Protein AF-0000000077486625 (afdb_homodimer)

Solvent-accessible surface area (backbone atoms only — not comparable to full-atom values): 43277 Å² total; per-residue (Å²): 134,83,81,72,78,74,56,61,44,33,76,90,48,76,82,62,66,49,37,61,53,59,53,49,43,54,52,50,52,52,40,44,74,71,67,46,81,64,30,56,22,45,51,90,59,52,43,37,65,48,58,63,68,27,35,54,39,23,41,76,29,40,72,46,25,56,79,56,50,41,42,41,51,68,70,45,30,42,32,50,38,52,36,38,26,73,72,63,69,43,80,83,63,54,43,90,36,34,39,33,28,44,17,39,51,31,50,54,40,43,46,50,57,44,45,33,48,29,36,38,38,50,20,63,26,55,61,44,58,61,58,37,33,54,74,50,70,41,56,72,46,74,45,78,42,41,73,92,58,56,56,45,89,45,52,65,60,52,51,50,50,60,70,74,46,95,68,54,84,39,37,37,36,58,43,54,44,34,23,52,44,43,4,31,68,61,52,67,69,56,38,46,52,35,27,54,52,34,59,76,63,60,39,35,31,41,38,34,30,44,29,35,71,20,20,54,79,73,71,60,63,63,56,50,81,62,31,43,68,41,26,32,43,30,29,51,34,32,46,54,47,16,26,41,7,53,28,41,11,31,36,38,42,28,79,79,40,40,70,57,49,54,49,32,48,20,51,35,37,42,28,46,35,33,39,35,34,25,52,52,61,11,45,44,57,55,39,63,54,43,73,67,51,50,50,52,34,51,51,53,16,48,52,37,43,42,40,50,50,51,49,52,52,54,39,42,73,72,60,31,44,62,58,80,52,52,22,48,53,29,26,39,40,34,46,59,79,41,50,68,36,34,47,75,73,72,39,65,34,14,50,51,46,35,50,50,40,29,74,76,58,30,35,40,51,34,35,22,13,67,54,20,60,33,58,47,62,41,42,30,27,33,38,21,67,48,34,38,55,26,56,60,32,47,56,52,46,62,73,64,33,91,88,51,82,75,51,70,65,50,34,50,70,40,27,36,51,32,46,52,32,49,50,41,51,42,50,51,53,52,55,45,59,64,70,94,132,81,82,73,79,74,55,62,43,34,75,92,48,76,81,62,66,50,37,62,54,60,54,50,44,53,53,51,52,51,42,44,75,72,68,45,82,63,30,56,21,42,50,90,58,53,42,38,66,48,58,64,68,27,34,53,38,24,41,77,30,39,70,45,25,58,78,55,51,40,40,42,52,68,71,46,31,43,31,49,36,51,36,38,27,73,71,64,68,44,80,82,62,54,44,89,38,33,40,33,28,44,15,38,50,31,51,53,41,42,45,51,55,44,45,34,49,30,37,39,38,49,21,63,28,55,61,45,59,62,58,36,34,55,74,50,70,43,57,74,49,74,44,78,40,41,72,93,58,57,56,46,90,44,51,66,61,53,50,51,52,61,72,74,45,96,68,55,84,40,37,38,34,58,42,53,43,33,23,51,44,42,4,31,66,62,50,68,69,56,38,46,54,37,29,52,53,34,59,75,63,60,40,35,30,40,38,34,30,46,29,35,71,19,19,53,79,74,70,58,62,64,56,51,81,63,31,42,68,40,26,34,44,29,29,52,35,33,46,52,48,15,25,40,7,52,26,43,10,31,37,40,42,28,81,78,40,39,72,59,50,52,49,33,48,20,51,35,37,40,28,48,36,33,38,37,35,25,52,53,60,11,46,44,57,54,39,64,55,42,74,67,50,49,50,52,34,51,50,53,16,47,52,36,44,44,41,50,51,52,48,52,53,54,38,43,75,71,58,32,46,63,59,79,52,52,24,47,54,31,26,40,41,32,45,59,78,41,49,68,36,35,48,75,72,69,38,66,34,15,51,51,46,36,50,51,40,28,73,75,58,28,35,41,51,33,34,22,13,67,55,21,59,33,57,48,62,41,40,30,28,34,39,20,66,49,34,38,56,26,56,60,32,47,54,52,46,60,72,64,32,90,87,50,82,74,49,68,66,50,34,50,71,39,28,35,52,31,45,51,32,48,51,42,51,42,50,50,51,52,56,44,59,64,70,94

Structure (mmCIF, N/CA/C/O backbone):
data_AF-0000000077486625-model_v1
#
loop_
_entity.id
_entity.type
_entity.pdbx_description
1 polymer 'KYAT3 protein'
#
loop_
_atom_site.group_PDB
_atom_site.id
_atom_site.type_symbol
_atom_site.label_atom_id
_atom_site.label_alt_id
_atom_site.label_comp_id
_atom_site.label_asym_id
_atom_site.label_entity_id
_atom_site.label_seq_id
_atom_site.pdbx_PDB_ins_code
_atom_site.Cartn_x
_atom_site.Cartn_y
_atom_site.Cartn_z
_atom_site.occupancy
_atom_site.B_iso_or_equiv
_atom_site.auth_seq_id
_atom_site.auth_comp_id
_atom_site.auth_asym_id
_atom_site.auth_atom_id
_atom_site.pdbx_PDB_model_num
ATOM 1 N N . MET A 1 1 ? -18.734 12.758 -38.562 1 24.12 1 MET A N 1
ATOM 2 C CA . MET A 1 1 ? -19.078 12.18 -37.25 1 24.12 1 MET A CA 1
ATOM 3 C C . MET A 1 1 ? -17.828 11.852 -36.438 1 24.12 1 MET A C 1
ATOM 5 O O . MET A 1 1 ? -17.062 10.969 -36.844 1 24.12 1 MET A O 1
ATOM 9 N N . GLU A 1 2 ? -17.031 12.641 -35.688 1 30.16 2 GLU A N 1
ATOM 10 C CA . GLU A 1 2 ? -15.664 12.633 -35.156 1 30.16 2 GLU A CA 1
ATOM 11 C C . GLU A 1 2 ? -15.469 11.469 -34.188 1 30.16 2 GLU A C 1
ATOM 13 O O . GLU A 1 2 ? -16.25 11.297 -33.25 1 30.16 2 GLU A O 1
ATOM 18 N N . THR A 1 3 ? -15.086 10.297 -34.469 1 31.59 3 THR A N 1
ATOM 19 C CA . THR A 1 3 ? -14.844 9.062 -33.719 1 31.59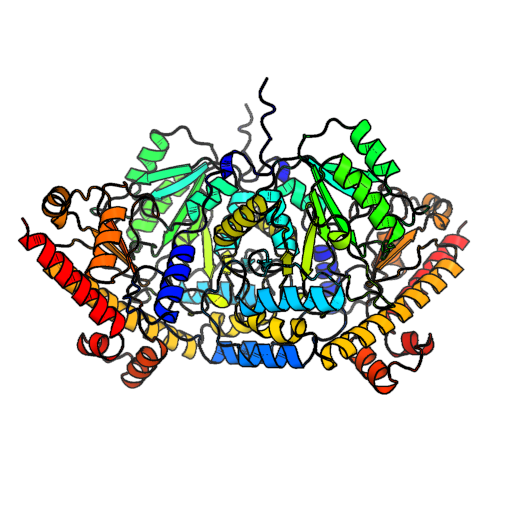 3 THR A CA 1
ATOM 20 C C . THR A 1 3 ? -14.219 9.367 -32.375 1 31.59 3 THR A C 1
ATOM 22 O O . THR A 1 3 ? -13.078 9.836 -32.312 1 31.59 3 THR A O 1
ATOM 25 N N . GLU A 1 4 ? -14.781 9.898 -31.281 1 39.22 4 GLU A N 1
ATOM 26 C CA . GLU A 1 4 ? -14.461 10.273 -29.906 1 39.22 4 GLU A CA 1
ATOM 27 C C . GLU A 1 4 ? -13.531 9.258 -29.266 1 39.22 4 GLU A C 1
ATOM 29 O O . GLU A 1 4 ? -13.922 8.109 -29.031 1 39.22 4 GLU A O 1
ATOM 34 N N . HIS A 1 5 ? -12.336 9.141 -29.609 1 46.56 5 HIS A N 1
ATOM 35 C CA . HIS A 1 5 ? -11.32 8.281 -29 1 46.56 5 HIS A CA 1
ATOM 36 C C . HIS A 1 5 ? -11.492 8.227 -27.484 1 46.56 5 HIS A C 1
ATOM 38 O O . HIS A 1 5 ? -11.25 9.211 -26.781 1 46.56 5 HIS A O 1
ATOM 44 N N . SER A 1 6 ? -12.383 7.375 -27.078 1 67.31 6 SER A N 1
ATOM 45 C CA . SER A 1 6 ? -12.758 7.199 -25.688 1 67.31 6 SER A CA 1
ATOM 46 C C . SER A 1 6 ? -11.539 6.953 -24.797 1 67.31 6 SER A C 1
ATOM 48 O O . SER A 1 6 ? -10.742 6.047 -25.078 1 67.31 6 SER A O 1
ATOM 50 N N . SER A 1 7 ? -11.117 7.965 -23.969 1 88.25 7 SER A N 1
ATOM 51 C CA . SER A 1 7 ? -9.961 7.945 -23.078 1 88.25 7 SER A CA 1
ATOM 52 C C . SER A 1 7 ? -9.906 6.652 -22.266 1 88.25 7 SER A C 1
ATOM 54 O O . SER A 1 7 ? -10.938 6.121 -21.859 1 88.25 7 SER A O 1
ATOM 56 N N . LEU A 1 8 ? -8.75 5.984 -22.297 1 95.31 8 LEU A N 1
ATOM 57 C CA . LEU A 1 8 ? -8.531 4.805 -21.469 1 95.31 8 LEU A CA 1
ATOM 58 C C . LEU A 1 8 ? -8.703 5.141 -20 1 95.31 8 LEU A C 1
ATOM 60 O O . LEU A 1 8 ? -8.82 4.238 -19.156 1 95.31 8 LEU A O 1
ATOM 64 N N . LEU A 1 9 ? -8.859 6.426 -19.75 1 95.62 9 LEU A N 1
ATOM 65 C CA . LEU A 1 9 ? -9 6.891 -18.375 1 95.62 9 LEU A CA 1
ATOM 66 C C . LEU A 1 9 ? -10.461 7.199 -18.047 1 95.62 9 LEU A C 1
ATOM 68 O O . LEU A 1 9 ? -11.195 7.711 -18.906 1 95.62 9 LEU A O 1
ATOM 72 N N . ARG A 1 10 ? -10.812 6.895 -16.781 1 95.06 10 ARG A N 1
ATOM 73 C CA . ARG A 1 10 ? -12.086 7.418 -16.297 1 95.06 10 ARG A CA 1
ATOM 74 C C . ARG A 1 10 ? -12.242 8.891 -16.641 1 95.06 10 ARG A C 1
ATOM 76 O O . ARG A 1 10 ? -11.336 9.688 -16.406 1 95.06 10 ARG A O 1
ATOM 83 N N . PRO A 1 11 ? -13.352 9.227 -17.141 1 92.31 11 PRO A N 1
ATOM 84 C CA . PRO A 1 11 ? -13.531 10.617 -17.578 1 92.31 11 PRO A CA 1
ATOM 85 C C . PRO A 1 11 ? -13.391 11.625 -16.438 1 92.31 11 PRO A C 1
ATOM 87 O O . PRO A 1 11 ? -12.914 12.742 -16.656 1 92.31 11 PRO A O 1
ATOM 90 N N . ASP A 1 12 ? -13.805 11.25 -15.258 1 92.44 12 ASP A N 1
ATOM 91 C CA . ASP A 1 12 ? -13.773 12.188 -14.141 1 92.44 12 ASP A CA 1
ATOM 92 C C . ASP A 1 12 ? -12.344 12.367 -13.617 1 92.44 12 ASP A C 1
ATOM 94 O O . ASP A 1 12 ? -12.094 13.219 -12.766 1 92.44 12 ASP A O 1
ATOM 98 N N . LEU A 1 13 ? -11.383 11.641 -14.195 1 92.31 13 LEU A N 1
ATOM 99 C CA . LEU A 1 13 ? -10 11.727 -13.727 1 92.31 13 LEU A CA 1
ATOM 100 C C . LEU A 1 13 ? -9.125 12.43 -14.75 1 92.31 13 LEU A C 1
ATOM 102 O O . LEU A 1 13 ? -7.898 12.453 -14.617 1 92.31 13 LEU A O 1
ATOM 106 N N . ALA A 1 14 ? -9.656 12.945 -15.781 1 85.19 14 ALA A N 1
ATOM 107 C CA . ALA A 1 14 ? -8.914 13.602 -16.859 1 85.19 14 ALA A CA 1
ATOM 108 C C . ALA A 1 14 ? -8.008 14.703 -16.297 1 85.19 14 ALA A C 1
ATOM 110 O O . ALA A 1 14 ? -6.891 14.891 -16.781 1 85.19 14 ALA A O 1
ATOM 111 N N . ASN A 1 15 ? -8.445 15.391 -15.18 1 79.69 15 ASN A N 1
ATOM 112 C CA . ASN A 1 15 ? -7.652 16.469 -14.594 1 79.69 15 ASN A CA 1
ATOM 113 C C . ASN A 1 15 ? -7.168 16.109 -13.188 1 79.69 15 ASN A C 1
ATOM 115 O O . ASN A 1 15 ? -6.906 17 -12.375 1 79.69 15 ASN A O 1
ATOM 119 N N . TYR A 1 16 ? -7.164 14.867 -13.07 1 81.75 16 TYR A N 1
ATOM 120 C CA . TYR A 1 16 ? -6.73 14.391 -11.758 1 81.75 16 TYR A CA 1
ATOM 121 C C . TYR A 1 16 ? -5.223 14.547 -11.594 1 81.75 16 TYR A C 1
ATOM 123 O O . TYR A 1 16 ? -4.449 14.148 -12.469 1 81.75 16 TYR A O 1
ATOM 131 N N . CYS A 1 17 ? -4.738 15.188 -10.562 1 82.31 17 CYS A N 1
ATOM 132 C CA . CYS A 1 17 ? -3.336 15.531 -10.359 1 82.31 17 CYS A CA 1
ATOM 133 C C . CYS A 1 17 ? -2.764 14.805 -9.148 1 82.31 17 CYS A C 1
ATOM 135 O O . CYS A 1 17 ? -3.5 14.453 -8.227 1 82.31 17 CYS A O 1
ATOM 137 N N . PRO A 1 18 ? -1.467 14.562 -9.211 1 86.88 18 PRO A N 1
ATOM 138 C CA . PRO A 1 18 ? -0.806 13.969 -8.047 1 86.88 18 PRO A CA 1
ATOM 139 C C . PRO A 1 18 ? -0.885 14.859 -6.805 1 86.88 18 PRO A C 1
ATOM 141 O O . PRO A 1 18 ? -1.258 16.031 -6.906 1 86.88 18 PRO A O 1
ATOM 144 N N . ALA A 1 19 ? -0.64 14.203 -5.719 1 87.31 19 ALA A N 1
ATOM 145 C CA . ALA A 1 19 ? -0.596 14.969 -4.473 1 87.31 19 ALA A CA 1
ATOM 146 C C . ALA A 1 19 ? 0.399 16.125 -4.566 1 87.31 19 ALA A C 1
ATOM 148 O O . ALA A 1 19 ? 1.599 15.898 -4.746 1 87.31 19 ALA A O 1
ATOM 149 N N . SER A 1 20 ? -0.064 17.297 -4.406 1 83.19 20 SER A N 1
ATOM 150 C CA . SER A 1 20 ? 0.702 18.516 -4.66 1 83.19 20 SER A CA 1
ATOM 151 C C . SER A 1 20 ? 1.926 18.594 -3.752 1 83.19 20 SER A C 1
ATOM 153 O O . SER A 1 20 ? 2.99 19.047 -4.176 1 83.19 20 SER A O 1
ATOM 155 N N . ASN A 1 21 ? 1.756 18.156 -2.539 1 85.5 21 ASN A N 1
ATOM 156 C CA . ASN A 1 21 ? 2.869 18.234 -1.598 1 85.5 21 ASN A CA 1
ATOM 157 C C . ASN A 1 21 ? 4.012 17.312 -2.014 1 85.5 21 ASN A C 1
ATOM 159 O O . ASN A 1 21 ? 5.184 17.703 -1.943 1 85.5 21 ASN A O 1
ATOM 163 N N . LEU A 1 22 ? 3.689 16.156 -2.48 1 84.44 22 LEU A N 1
ATOM 164 C CA . LEU A 1 22 ? 4.707 15.219 -2.926 1 84.44 22 LEU A CA 1
ATOM 165 C C . LEU A 1 22 ? 5.387 15.711 -4.199 1 84.44 22 LEU A C 1
ATOM 167 O O . LEU A 1 22 ? 6.605 15.602 -4.34 1 84.44 22 LEU A O 1
ATOM 171 N N . MET A 1 23 ? 4.637 16.281 -5.051 1 81.69 23 MET A N 1
ATOM 172 C CA . MET A 1 23 ? 5.176 16.828 -6.285 1 81.69 23 MET A CA 1
ATOM 173 C C . MET A 1 23 ? 6.129 17.984 -5.988 1 81.69 23 MET A C 1
ATOM 175 O O . MET A 1 23 ? 7.219 18.062 -6.559 1 81.69 23 MET A O 1
ATOM 179 N N . LEU A 1 24 ? 5.672 18.828 -5.109 1 83.19 24 LEU A N 1
ATOM 180 C CA . LEU A 1 24 ? 6.492 19.969 -4.738 1 83.19 24 LEU A CA 1
ATOM 181 C C . LEU A 1 24 ? 7.781 19.516 -4.062 1 83.19 24 LEU A C 1
ATOM 183 O O . LEU A 1 24 ? 8.852 20.062 -4.34 1 83.19 24 LEU A O 1
ATOM 187 N N . ASN A 1 25 ? 7.668 18.562 -3.205 1 86.06 25 ASN A N 1
ATOM 188 C CA . ASN A 1 25 ? 8.852 18.031 -2.527 1 86.06 25 ASN A CA 1
ATOM 189 C C . ASN A 1 25 ? 9.859 17.484 -3.523 1 86.06 25 ASN A C 1
ATOM 191 O O . ASN A 1 25 ? 11.062 17.734 -3.396 1 86.06 25 ASN A O 1
ATOM 195 N N . GLU A 1 26 ? 9.375 16.734 -4.465 1 84.56 26 GLU A N 1
ATOM 196 C CA . GLU A 1 26 ? 10.25 16.156 -5.48 1 84.56 26 GLU A CA 1
ATOM 197 C C . GLU A 1 26 ? 10.953 17.25 -6.289 1 84.56 26 GLU A C 1
ATOM 199 O O . GLU A 1 26 ? 12.148 17.156 -6.574 1 84.56 26 GLU A O 1
ATOM 204 N N . LYS A 1 27 ? 10.242 18.281 -6.637 1 87.38 27 LYS A N 1
ATOM 205 C CA . LYS A 1 27 ? 10.797 19.406 -7.391 1 87.38 27 LYS A CA 1
ATOM 206 C C . LYS A 1 27 ? 11.891 20.109 -6.605 1 87.38 27 LYS A C 1
ATOM 208 O O . LYS A 1 27 ? 12.969 20.391 -7.141 1 87.38 27 LYS A O 1
ATOM 213 N N . ILE A 1 28 ? 11.625 20.391 -5.359 1 89.94 28 ILE A N 1
ATOM 214 C CA . ILE A 1 28 ? 12.555 21.141 -4.52 1 89.94 28 ILE A CA 1
ATOM 215 C C . ILE A 1 28 ? 13.805 20.297 -4.27 1 89.94 28 ILE A C 1
ATOM 217 O O . ILE A 1 28 ? 14.93 20.828 -4.293 1 89.94 28 ILE A O 1
ATOM 221 N N . ARG A 1 29 ? 13.633 19.031 -4.023 1 88 29 ARG A N 1
ATOM 222 C CA . ARG A 1 29 ? 14.758 18.125 -3.836 1 88 29 ARG A CA 1
ATOM 223 C C . ARG A 1 29 ? 15.672 18.125 -5.059 1 88 29 ARG A C 1
ATOM 225 O O . ARG A 1 29 ? 16.891 18.078 -4.934 1 88 29 ARG A O 1
ATOM 232 N N . ASN A 1 30 ? 15.078 18.172 -6.223 1 89.19 30 ASN A N 1
ATOM 233 C CA . ASN A 1 30 ? 15.852 18.203 -7.461 1 89.19 30 ASN A CA 1
ATOM 234 C C . ASN A 1 30 ? 16.625 19.516 -7.594 1 89.19 30 ASN A C 1
ATOM 236 O O . ASN A 1 30 ? 17.766 19.531 -8.047 1 89.19 30 ASN A O 1
ATOM 240 N N . LEU A 1 31 ? 16.031 20.578 -7.207 1 92.44 31 LEU A N 1
ATOM 241 C CA . LEU A 1 31 ? 16.688 21.875 -7.25 1 92.44 31 LEU A CA 1
ATOM 242 C C . LEU A 1 31 ? 17.875 21.906 -6.297 1 92.44 31 LEU A C 1
ATOM 244 O O . LEU A 1 31 ? 18.953 22.375 -6.664 1 92.44 31 LEU A O 1
ATOM 248 N N . ARG A 1 32 ? 17.625 21.375 -5.125 1 93 32 ARG A N 1
ATOM 249 C CA . ARG A 1 32 ? 18.703 21.344 -4.145 1 93 32 ARG A CA 1
ATOM 250 C C . ARG A 1 32 ? 19.844 20.438 -4.617 1 93 32 ARG A C 1
ATOM 252 O O . ARG A 1 32 ? 21.016 20.766 -4.426 1 93 32 ARG A O 1
ATOM 259 N N . LYS A 1 33 ? 19.5 19.297 -5.199 1 89.38 33 LYS A N 1
ATOM 260 C CA . LYS A 1 33 ? 20.516 18.391 -5.75 1 89.38 33 LYS A CA 1
ATOM 261 C C . LYS A 1 33 ? 21.328 19.078 -6.836 1 89.38 33 LYS A C 1
ATOM 263 O O . LYS A 1 33 ? 22.516 18.781 -7.004 1 89.38 33 LYS A O 1
ATOM 268 N N . ALA A 1 34 ? 20.734 20.031 -7.508 1 93.44 34 ALA A N 1
ATOM 269 C CA . ALA A 1 34 ? 21.391 20.781 -8.578 1 93.44 34 ALA A CA 1
ATOM 270 C C . ALA A 1 34 ? 22.219 21.922 -8.016 1 93.44 34 ALA A C 1
ATOM 272 O O . ALA A 1 34 ? 22.828 22.688 -8.766 1 93.44 34 ALA A O 1
ATOM 273 N N . GLY A 1 35 ? 22.188 22.141 -6.684 1 93.12 35 GLY A N 1
ATOM 274 C CA . GLY A 1 35 ? 23.047 23.109 -6.047 1 93.12 35 GLY A CA 1
ATOM 275 C C . GLY A 1 35 ? 22.359 24.422 -5.734 1 93.12 35 GLY A C 1
ATOM 276 O O . GLY A 1 35 ? 22.984 25.391 -5.297 1 93.12 35 GLY A O 1
ATOM 277 N N . GLU A 1 36 ? 21.062 24.469 -5.871 1 93.62 36 GLU A N 1
ATOM 278 C CA . GLU A 1 36 ? 20.328 25.688 -5.602 1 93.62 36 GLU A CA 1
ATOM 279 C C . GLU A 1 36 ? 19.984 25.812 -4.117 1 93.62 36 GLU A C 1
ATOM 281 O O . GLU A 1 36 ? 19.656 24.828 -3.463 1 93.62 36 GLU A O 1
ATOM 286 N N . LYS A 1 37 ? 20.125 27.031 -3.666 1 93.31 37 LYS A N 1
ATOM 287 C CA . LYS A 1 37 ? 19.688 27.297 -2.297 1 93.31 37 LYS A CA 1
ATOM 288 C C . LYS A 1 37 ? 18.188 27.516 -2.223 1 93.31 37 LYS A C 1
ATOM 290 O O . LYS A 1 37 ? 17.641 28.406 -2.881 1 93.31 37 LYS A O 1
ATOM 295 N N . VAL A 1 38 ? 17.531 26.688 -1.494 1 96.88 38 VAL A N 1
ATOM 296 C CA . VAL A 1 38 ? 16.094 26.781 -1.319 1 96.88 38 VAL A CA 1
ATOM 297 C C . VAL A 1 38 ? 15.734 26.547 0.146 1 96.88 38 VAL A C 1
ATOM 299 O O . VAL A 1 38 ? 16.188 25.578 0.758 1 96.88 38 VAL A O 1
ATOM 302 N N . TYR A 1 39 ? 15.039 27.531 0.782 1 97.88 39 TYR A N 1
ATOM 303 C CA . TYR A 1 39 ? 14.414 27.281 2.074 1 97.88 39 TYR A CA 1
ATOM 304 C C . TYR A 1 39 ? 13.109 26.516 1.906 1 97.88 39 TYR A C 1
ATOM 306 O O . TYR A 1 39 ? 12.086 27.094 1.525 1 97.88 39 TYR A O 1
ATOM 314 N N . HIS A 1 40 ? 13.125 25.219 2.221 1 96.75 40 HIS A N 1
ATOM 315 C CA . HIS A 1 40 ? 12.016 24.312 1.964 1 96.75 40 HIS A CA 1
ATOM 316 C C . HIS A 1 40 ? 11.031 24.297 3.133 1 96.75 40 HIS A C 1
ATOM 318 O O . HIS A 1 40 ? 11.039 23.359 3.939 1 96.75 40 HIS A O 1
ATOM 324 N N . LEU A 1 41 ? 10.125 25.219 3.104 1 98.06 41 LEU A N 1
ATOM 325 C CA . LEU A 1 41 ? 9.125 25.297 4.164 1 98.06 41 LEU A CA 1
ATOM 326 C C . LEU A 1 41 ? 7.766 24.828 3.662 1 98.06 41 LEU A C 1
ATOM 328 O O . LEU A 1 41 ? 6.727 25.266 4.16 1 98.06 41 LEU A O 1
ATOM 332 N N . ALA A 1 42 ? 7.766 23.906 2.645 1 95.69 42 ALA A N 1
ATOM 333 C CA . ALA A 1 42 ? 6.504 23.562 1.991 1 95.69 42 ALA A CA 1
ATOM 334 C C . ALA A 1 42 ? 6.156 22.094 2.18 1 95.69 42 ALA A C 1
ATOM 336 O O . ALA A 1 42 ? 5.059 21.656 1.835 1 95.69 42 ALA A O 1
ATOM 337 N N . PHE A 1 43 ? 6.977 21.25 2.672 1 92.31 43 PHE A N 1
ATOM 338 C CA . PHE A 1 43 ? 6.719 19.828 2.729 1 92.31 43 PHE A CA 1
ATOM 339 C C . PHE A 1 43 ? 6.828 19.312 4.16 1 92.31 43 PHE A C 1
ATOM 341 O O . PHE A 1 43 ? 7.824 19.562 4.844 1 92.31 43 PHE A O 1
ATOM 348 N N . GLY A 1 44 ? 5.805 18.594 4.555 1 93 44 GLY A N 1
ATOM 349 C CA . GLY A 1 44 ? 5.715 18.094 5.918 1 93 44 GLY A CA 1
ATOM 350 C C . GLY A 1 44 ? 6.293 16.703 6.074 1 93 44 GLY A C 1
ATOM 351 O O . GLY A 1 44 ? 5.598 15.703 5.863 1 93 44 GLY A O 1
ATOM 352 N N . GLN A 1 45 ? 7.48 16.578 6.539 1 94.38 45 GLN A N 1
ATOM 353 C CA . GLN A 1 45 ? 8.18 15.352 6.891 1 94.38 45 GLN A CA 1
ATOM 354 C C . GLN A 1 45 ? 9.07 15.555 8.117 1 94.38 45 GLN A C 1
ATOM 356 O O . GLN A 1 45 ? 9.891 16.469 8.148 1 94.38 45 GLN A O 1
ATOM 361 N N . SER A 1 46 ? 8.906 14.688 9.094 1 97.19 46 SER A N 1
ATOM 362 C CA . SER A 1 46 ? 9.727 14.805 10.297 1 97.19 46 SER A CA 1
ATOM 363 C C . SER A 1 46 ? 11.211 14.906 9.953 1 97.19 46 SER A C 1
ATOM 365 O O . SER A 1 46 ? 11.711 14.125 9.141 1 97.19 46 SER A O 1
ATOM 367 N N . PRO A 1 47 ? 11.906 15.867 10.523 1 97.62 47 PRO A N 1
ATOM 368 C CA . PRO A 1 47 ? 13.328 16.031 10.219 1 97.62 47 PRO A CA 1
ATOM 369 C C . PRO A 1 47 ? 14.219 15.125 11.047 1 97.62 47 PRO A C 1
ATOM 371 O O . PRO A 1 47 ? 15.438 15.07 10.828 1 97.62 47 PRO A O 1
ATOM 374 N N . PHE A 1 48 ? 13.703 14.398 12.016 1 98.62 48 PHE A N 1
ATOM 375 C CA . PHE A 1 48 ? 14.477 13.656 13.008 1 98.62 48 PHE A CA 1
ATOM 376 C C . PHE A 1 48 ? 14.797 12.258 12.5 1 98.62 48 PHE A C 1
ATOM 378 O O . PHE A 1 48 ? 14.086 11.719 11.648 1 98.62 48 PHE A O 1
ATOM 385 N N . PRO A 1 49 ? 15.883 11.672 12.984 1 98.06 49 PRO A N 1
ATOM 386 C CA . PRO A 1 49 ? 16.109 10.25 12.703 1 98.06 49 PRO A CA 1
ATOM 387 C C . PRO A 1 49 ? 15.141 9.336 13.445 1 98.06 49 PRO A C 1
ATOM 389 O O . PRO A 1 49 ? 14.562 9.742 14.461 1 98.06 49 PRO A O 1
ATOM 392 N N . ILE A 1 50 ? 14.945 8.211 12.93 1 97.75 50 ILE A N 1
ATOM 393 C CA . ILE A 1 50 ? 14.141 7.219 13.625 1 97.75 50 ILE A CA 1
ATOM 394 C C . ILE A 1 50 ? 14.859 6.762 14.891 1 97.75 50 ILE A C 1
ATOM 396 O O . ILE A 1 50 ? 16.094 6.734 14.938 1 97.75 50 ILE A O 1
ATOM 400 N N . TYR A 1 51 ? 14.094 6.445 15.906 1 97.88 51 TYR A N 1
ATOM 401 C CA . TYR A 1 51 ? 14.617 5.898 17.156 1 97.88 51 TYR A CA 1
ATOM 402 C C . TYR A 1 51 ? 15.508 4.691 16.891 1 97.88 51 TYR A C 1
ATOM 404 O O . TYR A 1 51 ? 15.109 3.756 16.203 1 97.88 51 TYR A O 1
ATOM 412 N N . GLU A 1 52 ? 16.672 4.66 17.453 1 97.38 52 GLU A N 1
ATOM 413 C CA . GLU A 1 52 ? 17.703 3.668 17.156 1 97.38 52 GLU A CA 1
ATOM 414 C C . GLU A 1 52 ? 17.219 2.26 17.484 1 97.38 52 GLU A C 1
ATOM 416 O O . GLU A 1 52 ? 17.562 1.301 16.797 1 97.38 52 GLU A O 1
ATOM 421 N N . GLY A 1 53 ? 16.531 2.146 18.625 1 98.19 53 GLY A N 1
ATOM 422 C CA . GLY A 1 53 ? 15.992 0.84 18.969 1 98.19 53 GLY A CA 1
ATOM 423 C C . GLY A 1 53 ? 15.109 0.24 17.891 1 98.19 53 GLY A C 1
ATOM 424 O O . GLY A 1 53 ? 15.086 -0.979 17.703 1 98.19 53 GLY A O 1
ATOM 425 N N . ALA A 1 54 ? 14.398 1.043 17.188 1 98.5 54 ALA A N 1
ATOM 426 C CA . ALA A 1 54 ? 13.531 0.572 16.109 1 98.5 54 ALA A CA 1
ATOM 427 C C . ALA A 1 54 ? 14.352 0.133 14.891 1 98.5 54 ALA A C 1
ATOM 429 O O . ALA A 1 54 ? 14.023 -0.859 14.242 1 98.5 54 ALA A O 1
ATOM 430 N N . THR A 1 55 ? 15.422 0.879 14.484 1 98.44 55 THR A N 1
ATOM 431 C CA . THR A 1 55 ? 16.281 0.485 13.375 1 98.44 55 THR A CA 1
ATOM 432 C C . THR A 1 55 ? 16.969 -0.845 13.664 1 98.44 55 THR A C 1
ATOM 434 O O . THR A 1 55 ? 17.125 -1.68 12.773 1 98.44 55 THR A O 1
ATOM 437 N N . LYS A 1 56 ? 17.391 -1.047 14.93 1 98.56 56 LYS A N 1
ATOM 438 C CA . LYS A 1 56 ? 17.969 -2.32 15.336 1 98.56 56 LYS A CA 1
ATOM 439 C C . LYS A 1 56 ? 16.969 -3.459 15.195 1 98.56 56 LYS A C 1
ATOM 441 O O . LYS A 1 56 ? 17.328 -4.551 14.75 1 98.56 56 LYS A O 1
ATOM 446 N N . ALA A 1 57 ? 15.75 -3.189 15.617 1 98.69 57 ALA A N 1
ATOM 447 C CA . ALA A 1 57 ? 14.695 -4.195 15.492 1 98.69 57 ALA A CA 1
ATOM 448 C C . ALA A 1 57 ? 14.453 -4.551 14.023 1 98.69 57 ALA A C 1
ATOM 450 O O . ALA A 1 57 ? 14.227 -5.719 13.695 1 98.69 57 ALA A O 1
ATOM 451 N N . LEU A 1 58 ? 14.461 -3.57 13.133 1 98.69 58 LEU A N 1
ATOM 452 C CA . LEU A 1 58 ? 14.289 -3.832 11.703 1 98.69 58 LEU A CA 1
ATOM 453 C C . LEU A 1 58 ? 15.391 -4.75 11.188 1 98.69 58 LEU A C 1
ATOM 455 O O . LEU A 1 58 ? 15.117 -5.684 10.422 1 98.69 58 LEU A O 1
ATOM 459 N N . CYS A 1 59 ? 16.641 -4.477 11.586 1 98.75 59 CYS A N 1
ATOM 460 C CA . CYS A 1 59 ? 17.766 -5.309 11.164 1 98.75 59 CYS A CA 1
ATOM 461 C C . CYS A 1 59 ? 17.578 -6.742 11.648 1 98.75 59 CYS A C 1
ATOM 463 O O . CYS A 1 59 ? 17.844 -7.688 10.898 1 98.75 59 CYS A O 1
ATOM 465 N N . GLN A 1 60 ? 17.062 -6.91 12.898 1 98.5 60 GLN A N 1
ATOM 466 C CA . GLN A 1 60 ? 16.875 -8.234 13.477 1 98.5 60 GLN A CA 1
ATOM 467 C C . GLN A 1 60 ? 15.812 -9.023 12.703 1 98.5 60 GLN A C 1
ATOM 469 O O . GLN A 1 60 ? 15.82 -10.258 12.719 1 98.5 60 GLN A O 1
ATOM 474 N N . HIS A 1 61 ? 14.961 -8.328 12.023 1 98.38 61 HIS A N 1
ATOM 475 C CA . HIS A 1 61 ? 13.844 -8.977 11.344 1 98.38 61 HIS A CA 1
ATOM 476 C C . HIS A 1 61 ? 13.914 -8.773 9.836 1 98.38 61 HIS A C 1
ATOM 478 O O . HIS A 1 61 ? 12.898 -8.883 9.141 1 98.38 61 HIS A O 1
ATOM 484 N N . ALA A 1 62 ? 15.07 -8.453 9.336 1 97.94 62 ALA A N 1
ATOM 485 C CA . ALA A 1 62 ? 15.266 -8.164 7.914 1 97.94 62 ALA A CA 1
ATOM 486 C C . ALA A 1 62 ? 14.922 -9.383 7.055 1 97.94 62 ALA A C 1
ATOM 488 O O . ALA A 1 62 ? 14.562 -9.234 5.883 1 97.94 62 ALA A O 1
ATOM 489 N N . GLY A 1 63 ? 14.945 -10.602 7.641 1 97.19 63 GLY A N 1
ATOM 490 C CA . GLY A 1 63 ? 14.719 -11.828 6.887 1 97.19 63 GLY A CA 1
ATOM 491 C C . GLY A 1 63 ? 13.266 -12.258 6.879 1 97.19 63 GLY A C 1
ATOM 492 O O . GLY A 1 63 ? 12.898 -13.211 6.184 1 97.19 63 GLY A O 1
ATOM 493 N N . GLU A 1 64 ? 12.398 -11.547 7.664 1 96.69 64 GLU A N 1
ATOM 494 C CA . GLU A 1 64 ? 10.977 -11.875 7.656 1 96.69 64 GLU A CA 1
ATOM 495 C C . GLU A 1 64 ? 10.359 -11.609 6.289 1 96.69 64 GLU A C 1
ATOM 497 O O . GLU A 1 64 ? 10.25 -10.461 5.859 1 96.69 64 GLU A O 1
ATOM 502 N N . ASN A 1 65 ? 9.922 -12.68 5.613 1 94.38 65 ASN A N 1
ATOM 503 C CA . ASN A 1 65 ? 9.5 -12.523 4.223 1 94.38 65 ASN A CA 1
ATOM 504 C C . ASN A 1 65 ? 8.141 -13.156 3.975 1 94.38 65 ASN A C 1
ATOM 506 O O . ASN A 1 65 ? 7.668 -13.203 2.836 1 94.38 65 ASN A O 1
ATOM 510 N N . ALA A 1 66 ? 7.48 -13.703 4.969 1 93.44 66 ALA A N 1
ATOM 511 C CA . ALA A 1 66 ? 6.18 -14.352 4.832 1 93.44 66 ALA A CA 1
ATOM 512 C C . ALA A 1 66 ? 5.059 -13.32 4.75 1 93.44 66 ALA A C 1
ATOM 514 O O . ALA A 1 66 ? 5.18 -12.219 5.297 1 93.44 66 ALA A O 1
ATOM 515 N N . TYR A 1 67 ? 3.996 -13.688 4.031 1 93.38 67 TYR A N 1
ATOM 516 C CA . TYR A 1 67 ? 2.764 -12.914 4.133 1 93.38 67 TYR A CA 1
ATOM 517 C C . TYR A 1 67 ? 2.193 -12.977 5.547 1 93.38 67 TYR A C 1
ATOM 519 O O . TYR A 1 67 ? 1.983 -14.062 6.086 1 93.38 67 TYR A O 1
ATOM 527 N N . LEU A 1 68 ? 2.027 -11.852 6.125 1 96.25 68 LEU A N 1
ATOM 528 C CA . LEU A 1 68 ? 1.47 -11.742 7.469 1 96.25 68 LEU A CA 1
ATOM 529 C C . LEU A 1 68 ? -0.042 -11.547 7.418 1 96.25 68 LEU A C 1
ATOM 531 O O . LEU A 1 68 ? -0.612 -11.367 6.34 1 96.25 68 LEU A O 1
ATOM 535 N N . PRO A 1 69 ? -0.722 -11.711 8.57 1 95.69 69 PRO A N 1
ATOM 536 C CA . PRO A 1 69 ? -2.156 -11.414 8.578 1 95.69 69 PRO A CA 1
ATOM 537 C C . PRO A 1 69 ? -2.479 -10.031 8.008 1 95.69 69 PRO A C 1
ATOM 539 O O . PRO A 1 69 ? -1.749 -9.07 8.266 1 95.69 69 PRO A O 1
ATOM 542 N N . VAL A 1 70 ? -3.568 -9.945 7.293 1 97.31 70 VAL A N 1
ATOM 543 C CA . VAL A 1 70 ? -3.949 -8.742 6.555 1 97.31 70 VAL A CA 1
ATOM 544 C C . VAL A 1 70 ? -4.023 -7.551 7.504 1 97.31 70 VAL A C 1
ATOM 546 O O . VAL A 1 70 ? -3.555 -6.461 7.18 1 97.31 70 VAL A O 1
ATOM 549 N N . ALA A 1 71 ? -4.566 -7.73 8.742 1 97.94 71 ALA A N 1
ATOM 550 C CA . ALA A 1 71 ? -4.793 -6.641 9.68 1 97.94 71 ALA A CA 1
ATOM 551 C C . ALA A 1 71 ? -3.52 -6.312 10.461 1 97.94 71 ALA A C 1
ATOM 553 O O . ALA A 1 71 ? -3.49 -5.363 11.242 1 97.94 71 ALA A O 1
ATOM 554 N N . GLY A 1 72 ? -2.459 -7.047 10.234 1 98.25 72 GLY A N 1
ATOM 555 C CA . GLY A 1 72 ? -1.245 -6.922 11.023 1 98.25 72 GLY A CA 1
ATOM 556 C C . GLY A 1 72 ? -1.054 -8.055 12.016 1 98.25 72 GLY A C 1
ATOM 557 O O . GLY A 1 72 ? -2.018 -8.734 12.383 1 98.25 72 GLY A O 1
ATOM 558 N N . ILE A 1 73 ? 0.155 -8.305 12.438 1 97.88 73 ILE A N 1
ATOM 559 C CA . ILE A 1 73 ? 0.429 -9.391 13.367 1 97.88 73 ILE A CA 1
ATOM 560 C C . ILE A 1 73 ? -0.259 -9.109 14.703 1 97.88 73 ILE A C 1
ATOM 562 O O . ILE A 1 73 ? -0.404 -7.953 15.102 1 97.88 73 ILE A O 1
ATOM 566 N N . PRO A 1 74 ? -0.689 -10.156 15.367 1 97.44 74 PRO A N 1
ATOM 567 C CA . PRO A 1 74 ? -1.434 -9.984 16.625 1 97.44 74 PRO A CA 1
ATOM 568 C C . PRO A 1 74 ? -0.668 -9.164 17.656 1 97.44 74 PRO A C 1
ATOM 570 O O . PRO A 1 74 ? -1.257 -8.32 18.344 1 97.44 74 PRO A O 1
ATOM 573 N N . GLU A 1 75 ? 0.646 -9.398 17.75 1 98.44 75 GLU A N 1
ATOM 574 C CA . GLU A 1 75 ? 1.465 -8.688 18.734 1 98.44 75 GLU A CA 1
ATOM 575 C C . GLU A 1 75 ? 1.454 -7.18 18.469 1 98.44 75 GLU A C 1
ATOM 577 O O . GLU A 1 75 ? 1.43 -6.379 19.406 1 98.44 75 GLU A O 1
ATOM 582 N N . LEU A 1 76 ? 1.457 -6.805 17.203 1 98.75 76 LEU A N 1
ATOM 583 C CA . LEU A 1 76 ? 1.447 -5.391 16.844 1 98.75 76 LEU A CA 1
ATOM 584 C C . LEU A 1 76 ? 0.093 -4.758 17.156 1 98.75 76 LEU A C 1
ATOM 586 O O . LEU A 1 76 ? 0.027 -3.654 17.703 1 98.75 76 LEU A O 1
ATOM 590 N N . ARG A 1 77 ? -1.001 -5.391 16.828 1 98.81 77 ARG A N 1
ATOM 591 C CA . ARG A 1 77 ? -2.34 -4.883 17.109 1 98.81 77 ARG A CA 1
ATOM 592 C C . ARG A 1 77 ? -2.547 -4.695 18.609 1 98.81 77 ARG A C 1
ATOM 594 O O . ARG A 1 77 ? -3.109 -3.686 19.031 1 98.81 77 ARG A O 1
ATOM 601 N N . GLN A 1 78 ? -2.049 -5.672 19.375 1 98.75 78 GLN A N 1
ATOM 602 C CA . GLN A 1 78 ? -2.113 -5.547 20.828 1 98.75 78 GLN A CA 1
ATOM 603 C C . GLN A 1 78 ? -1.295 -4.352 21.312 1 98.75 78 GLN A C 1
ATOM 605 O O . GLN A 1 78 ? -1.754 -3.58 22.156 1 98.75 78 GLN A O 1
ATOM 610 N N . SER A 1 79 ? -0.096 -4.238 20.797 1 98.81 79 SER A N 1
ATOM 611 C CA . SER A 1 79 ? 0.794 -3.156 21.203 1 98.81 79 SER A CA 1
ATOM 612 C C . SER A 1 79 ? 0.187 -1.792 20.891 1 98.81 79 SER A C 1
ATOM 614 O O . SER A 1 79 ? 0.352 -0.843 21.656 1 98.81 79 SER A O 1
ATOM 616 N N . ILE A 1 80 ? -0.521 -1.664 19.781 1 98.88 80 ILE A N 1
ATOM 617 C CA . ILE A 1 80 ? -1.198 -0.429 19.406 1 98.88 80 ILE A CA 1
ATOM 618 C C . ILE A 1 80 ? -2.283 -0.101 20.438 1 98.88 80 ILE A C 1
ATOM 620 O O . ILE A 1 80 ? -2.414 1.049 20.859 1 98.88 80 ILE A O 1
ATOM 624 N N . CYS A 1 81 ? -3.057 -1.082 20.812 1 98.75 81 CYS A N 1
ATOM 625 C CA . CYS A 1 81 ? -4.082 -0.873 21.844 1 98.75 81 CYS A CA 1
ATOM 626 C C . CYS A 1 81 ? -3.457 -0.427 23.156 1 98.75 81 CYS A C 1
ATOM 628 O O . CYS A 1 81 ? -3.941 0.511 23.781 1 98.75 81 CYS A O 1
ATOM 630 N N . ASP A 1 82 ? -2.377 -1.1 23.547 1 98.62 82 ASP A N 1
ATOM 631 C CA . ASP A 1 82 ? -1.682 -0.743 24.781 1 98.62 82 ASP A CA 1
ATOM 632 C C . ASP A 1 82 ? -1.145 0.685 24.719 1 98.62 82 ASP A C 1
ATOM 634 O O . ASP A 1 82 ? -1.2 1.421 25.703 1 98.62 82 ASP A O 1
ATOM 638 N N . PHE A 1 83 ? -0.626 1.027 23.625 1 98.56 83 PHE A N 1
ATOM 639 C CA . PHE A 1 83 ? -0.095 2.363 23.391 1 98.56 83 PHE A CA 1
ATOM 640 C C . PHE A 1 83 ? -1.164 3.422 23.641 1 98.56 83 PHE A C 1
ATOM 642 O O . PHE A 1 83 ? -0.924 4.402 24.344 1 98.56 83 PHE A O 1
ATOM 649 N N . HIS A 1 84 ? -2.361 3.248 23.094 1 98.56 84 HIS A N 1
ATOM 650 C CA . HIS A 1 84 ? -3.434 4.23 23.219 1 98.56 84 HIS A CA 1
ATOM 651 C C . HIS A 1 84 ? -4.027 4.207 24.625 1 98.56 84 HIS A C 1
ATOM 653 O O . HIS A 1 84 ? -4.512 5.23 25.125 1 98.56 84 HIS A O 1
ATOM 659 N N . CYS A 1 85 ? -4.012 3.045 25.234 1 97.94 85 CYS A N 1
ATOM 660 C CA . CYS A 1 85 ? -4.398 2.994 26.641 1 97.94 85 CYS A CA 1
ATOM 661 C C . CYS A 1 85 ? -3.486 3.871 27.484 1 97.94 85 CYS A C 1
ATOM 663 O O . CYS A 1 85 ? -3.961 4.66 28.297 1 97.94 85 CYS A O 1
ATOM 665 N N . LYS A 1 86 ? -2.223 3.775 27.25 1 96.62 86 LYS A N 1
ATOM 666 C CA . LYS A 1 86 ? -1.209 4.496 28.016 1 96.62 86 LYS A CA 1
ATOM 667 C C . LYS A 1 86 ? -1.236 5.988 27.688 1 96.62 86 LYS A C 1
ATOM 669 O O . LYS A 1 86 ? -1.116 6.824 28.578 1 96.62 86 LYS A O 1
ATOM 674 N N . THR A 1 87 ? -1.409 6.34 26.422 1 97.31 87 THR A N 1
ATOM 675 C CA . THR A 1 87 ? -1.178 7.711 25.984 1 97.31 87 THR A CA 1
ATOM 676 C C . THR A 1 87 ? -2.486 8.492 25.953 1 97.31 87 THR A C 1
ATOM 678 O O . THR A 1 87 ? -2.488 9.719 26.094 1 97.31 87 THR A O 1
ATOM 681 N N . ASP A 1 88 ? -3.635 7.777 25.734 1 97.44 88 ASP A N 1
ATOM 682 C CA . ASP A 1 88 ? -4.887 8.484 25.469 1 97.44 88 ASP A CA 1
ATOM 683 C C . ASP A 1 88 ? -5.973 8.062 26.469 1 97.44 88 ASP A C 1
ATOM 685 O O . ASP A 1 88 ? -7.105 8.531 26.391 1 97.44 88 ASP A O 1
ATOM 689 N N . ASP A 1 89 ? -5.668 7.145 27.359 1 96.06 89 ASP A N 1
ATOM 690 C CA . ASP A 1 89 ? -6.602 6.633 28.359 1 96.06 89 ASP A CA 1
ATOM 691 C C . ASP A 1 89 ? -7.781 5.922 27.688 1 96.06 89 ASP A C 1
ATOM 693 O O . ASP A 1 89 ? -8.93 6.098 28.109 1 96.06 89 ASP A O 1
ATOM 697 N N . LEU A 1 90 ? -7.527 5.297 26.562 1 97.44 90 LEU A N 1
ATOM 698 C CA . LEU A 1 90 ? -8.508 4.434 25.922 1 97.44 90 LEU A CA 1
ATOM 699 C C . LEU A 1 90 ? -8.367 2.994 26.391 1 97.44 90 LEU A C 1
ATOM 701 O O . LEU A 1 90 ? -7.582 2.225 25.844 1 97.44 90 LEU A O 1
ATOM 705 N N . GLN A 1 91 ? -9.148 2.514 27.312 1 93.31 91 GLN A N 1
ATOM 706 C CA . GLN A 1 91 ? -8.945 1.255 28.016 1 93.31 91 GLN A CA 1
ATOM 707 C C . GLN A 1 91 ? -9.695 0.112 27.344 1 93.31 91 GLN A C 1
ATOM 709 O O . GLN A 1 91 ? -9.375 -1.059 27.547 1 93.31 91 GLN A O 1
ATOM 714 N N . ASP A 1 92 ? -10.609 0.374 26.469 1 90.69 92 ASP A N 1
ATOM 715 C CA . ASP A 1 92 ? -11.508 -0.667 25.969 1 90.69 92 ASP A CA 1
ATOM 716 C C . ASP A 1 92 ? -11.25 -0.966 24.5 1 90.69 92 ASP A C 1
ATOM 718 O O . ASP A 1 92 ? -12.164 -1.376 23.781 1 90.69 92 ASP A O 1
ATOM 722 N N . LEU A 1 93 ? -10.031 -0.791 24.172 1 97.44 93 LEU A N 1
ATOM 723 C CA . LEU A 1 93 ? -9.75 -1.092 22.766 1 97.44 93 LEU A CA 1
ATOM 724 C C . LEU A 1 93 ? -9.555 -2.59 22.562 1 97.44 93 LEU A C 1
ATOM 726 O O . LEU A 1 93 ? -9.023 -3.275 23.438 1 97.44 93 LEU A O 1
ATOM 730 N N . ASP A 1 94 ? -10.047 -3.145 21.484 1 98.12 94 ASP A N 1
ATOM 731 C CA . ASP A 1 94 ? -9.953 -4.547 21.094 1 98.12 94 ASP A CA 1
ATOM 732 C C . ASP A 1 94 ? -8.961 -4.73 19.953 1 98.12 94 ASP A C 1
ATOM 734 O O . ASP A 1 94 ? -9.172 -4.219 18.844 1 98.12 94 ASP A O 1
ATOM 738 N N . PRO A 1 95 ? -7.871 -5.512 20.203 1 98.5 95 PRO A N 1
ATOM 739 C CA . PRO A 1 95 ? -6.891 -5.738 19.141 1 98.5 95 PRO A CA 1
ATOM 740 C C . PRO A 1 95 ? -7.527 -6.289 17.859 1 98.5 95 PRO A C 1
ATOM 742 O O . PRO A 1 95 ? -7.016 -6.055 16.766 1 98.5 95 PRO A O 1
ATOM 745 N N . GLU A 1 96 ? -8.617 -6.98 17.922 1 97.88 96 GLU A N 1
ATOM 746 C CA . GLU A 1 96 ? -9.297 -7.539 16.75 1 97.88 96 GLU A CA 1
ATOM 747 C C . GLU A 1 96 ? -9.953 -6.445 15.914 1 97.88 96 GLU A C 1
ATOM 749 O O . GLU A 1 96 ? -10.344 -6.68 14.773 1 97.88 96 GLU A O 1
ATOM 754 N N . GLN A 1 97 ? -10.008 -5.203 16.484 1 98.62 97 GLN A N 1
ATOM 755 C CA . GLN A 1 97 ? -10.633 -4.078 15.805 1 98.62 97 GLN A CA 1
ATOM 756 C C . GLN A 1 97 ? -9.586 -3.178 15.148 1 98.62 97 GLN A C 1
ATOM 758 O O . GLN A 1 97 ? -9.914 -2.096 14.656 1 98.62 97 GLN A O 1
ATOM 763 N N . VAL A 1 98 ? -8.336 -3.635 15.156 1 98.88 98 VAL A N 1
ATOM 764 C CA . VAL A 1 98 ? -7.238 -2.861 14.578 1 98.88 98 VAL A CA 1
ATOM 765 C C . VAL A 1 98 ? -6.934 -3.371 13.172 1 98.88 98 VAL A C 1
ATOM 767 O O . VAL A 1 98 ? -6.938 -4.578 12.93 1 98.88 98 VAL A O 1
ATOM 770 N N . VAL A 1 99 ? -6.746 -2.477 12.195 1 98.88 99 VAL A N 1
ATOM 771 C CA . VAL A 1 99 ? -6.238 -2.797 10.867 1 98.88 99 VAL A CA 1
ATOM 772 C C . VAL A 1 99 ? -4.965 -2 10.594 1 98.88 99 VAL A C 1
ATOM 774 O O . VAL A 1 99 ? -4.973 -0.768 10.648 1 98.88 99 VAL A O 1
ATOM 777 N N . VAL A 1 100 ? -3.875 -2.707 10.375 1 98.88 100 VAL A N 1
ATOM 778 C CA . VAL A 1 100 ? -2.584 -2.107 10.047 1 98.88 100 VAL A CA 1
ATOM 779 C C . VAL A 1 100 ? -2.377 -2.119 8.539 1 98.88 100 VAL A C 1
ATOM 781 O O . VAL A 1 100 ? -2.748 -3.08 7.859 1 98.88 100 VAL A O 1
ATOM 784 N N . GLY A 1 101 ? -1.839 -1.057 7.957 1 98.56 101 GLY A N 1
ATOM 785 C CA . GLY A 1 101 ? -1.588 -0.979 6.527 1 98.56 101 GLY A CA 1
ATOM 786 C C . GLY A 1 101 ? -0.321 -0.218 6.184 1 98.56 101 GLY A C 1
ATOM 787 O O . GLY A 1 101 ? 0.397 0.236 7.078 1 98.56 101 GLY A O 1
ATOM 788 N N . PRO A 1 102 ? 0.013 -0.144 4.875 1 98.25 102 PRO A N 1
ATOM 789 C CA . PRO A 1 102 ? 1.195 0.6 4.434 1 98.25 102 PRO A CA 1
ATOM 790 C C . PRO A 1 102 ? 0.986 2.111 4.461 1 98.25 102 PRO A C 1
ATOM 792 O O . PRO A 1 102 ? 1.122 2.777 3.43 1 98.25 102 PRO A O 1
ATOM 795 N N . GLY A 1 103 ? 0.788 2.631 5.645 1 97.81 103 GLY A N 1
ATOM 796 C CA . GLY A 1 103 ? 0.48 4.031 5.891 1 97.81 103 GLY A CA 1
ATOM 797 C C . GLY A 1 103 ? -0.987 4.277 6.188 1 97.81 103 GLY A C 1
ATOM 798 O O . GLY A 1 103 ? -1.856 3.576 5.664 1 97.81 103 GLY A O 1
ATOM 799 N N . SER A 1 104 ? -1.23 5.309 6.996 1 98.06 104 SER A N 1
ATOM 800 C CA . SER A 1 104 ? -2.611 5.652 7.316 1 98.06 104 SER A CA 1
ATOM 801 C C . SER A 1 104 ? -3.361 6.145 6.078 1 98.06 104 SER A C 1
ATOM 803 O O . SER A 1 104 ? -4.566 5.93 5.953 1 98.06 104 SER A O 1
ATOM 805 N N . LYS A 1 105 ? -2.643 6.82 5.168 1 98.06 105 LYS A N 1
ATOM 806 C CA . LYS A 1 105 ? -3.219 7.328 3.928 1 98.06 105 LYS A CA 1
ATOM 807 C C . LYS A 1 105 ? -3.943 6.223 3.166 1 98.06 105 LYS A C 1
ATOM 809 O O . LYS A 1 105 ? -5.043 6.434 2.648 1 98.06 105 LYS A O 1
ATOM 814 N N . GLU A 1 106 ? -3.324 5.059 3.072 1 98.62 106 GLU A N 1
ATOM 815 C CA . GLU A 1 106 ? -3.91 3.91 2.389 1 98.62 106 GLU A CA 1
ATOM 816 C C . GLU A 1 106 ? -5.184 3.443 3.088 1 98.62 106 GLU A C 1
ATOM 818 O O . GLU A 1 106 ? -6.16 3.074 2.432 1 98.62 106 GLU A O 1
ATOM 823 N N . LEU A 1 107 ? -5.195 3.398 4.387 1 98.88 107 LEU A N 1
ATOM 824 C CA . LEU A 1 107 ? -6.336 2.926 5.164 1 98.88 107 LEU A CA 1
ATOM 825 C C . LEU A 1 107 ? -7.508 3.891 5.047 1 98.88 107 LEU A C 1
ATOM 827 O O . LEU A 1 107 ? -8.664 3.467 5.008 1 98.88 107 LEU A O 1
ATOM 831 N N . ILE A 1 108 ? -7.227 5.203 5.031 1 98.94 108 ILE A N 1
ATOM 832 C CA . ILE A 1 108 ? -8.273 6.191 4.805 1 98.94 108 ILE A CA 1
ATOM 833 C C . ILE A 1 108 ? -8.906 5.973 3.434 1 98.94 108 ILE A C 1
ATOM 835 O O . ILE A 1 108 ? -10.133 5.973 3.299 1 98.94 108 ILE A O 1
ATOM 839 N N . TYR A 1 109 ? -8.078 5.742 2.41 1 98.88 109 TYR A N 1
ATOM 840 C CA . TYR A 1 109 ? -8.547 5.496 1.05 1 98.88 109 TYR A CA 1
ATOM 841 C C . TYR A 1 109 ? -9.484 4.297 1.002 1 98.88 109 TYR A C 1
ATOM 843 O O . TYR A 1 109 ? -10.562 4.367 0.405 1 98.88 109 TYR A O 1
ATOM 851 N N . LEU A 1 110 ? -9.062 3.154 1.657 1 98.88 110 LEU A N 1
ATOM 852 C CA . LEU A 1 110 ? -9.859 1.936 1.62 1 98.88 110 LEU A CA 1
ATOM 853 C C . LEU A 1 110 ? -11.172 2.125 2.371 1 98.88 110 LEU A C 1
ATOM 855 O O . LEU A 1 110 ? -12.203 1.558 1.989 1 98.88 110 LEU A O 1
ATOM 859 N N . LEU A 1 111 ? -11.133 2.889 3.469 1 98.88 111 LEU A N 1
ATOM 860 C CA . LEU A 1 111 ? -12.367 3.203 4.172 1 98.88 111 LEU A CA 1
ATOM 861 C C . LEU A 1 111 ? -13.352 3.922 3.248 1 98.88 111 LEU A C 1
ATOM 863 O O . LEU A 1 111 ? -14.531 3.572 3.197 1 98.88 111 LEU A O 1
ATOM 867 N N . LEU A 1 112 ? -12.836 4.949 2.537 1 98.88 112 LEU A N 1
ATOM 868 C CA . LEU A 1 112 ? -13.68 5.691 1.604 1 98.88 112 LEU A CA 1
ATOM 869 C C . LEU A 1 112 ? -14.188 4.781 0.488 1 98.88 112 LEU A C 1
ATOM 871 O O . LEU A 1 112 ? -15.336 4.898 0.059 1 98.88 112 LEU A O 1
ATOM 875 N N . GLU A 1 113 ? -13.352 3.877 0.033 1 98.56 113 GLU A N 1
ATOM 876 C CA . GLU A 1 113 ? -13.703 2.99 -1.072 1 98.56 113 GLU A CA 1
ATOM 877 C C . GLU A 1 113 ? -14.898 2.113 -0.716 1 98.56 113 GLU A C 1
ATOM 879 O O . GLU A 1 113 ? -15.688 1.741 -1.59 1 98.56 113 GLU A O 1
ATOM 884 N N . VAL A 1 114 ? -15.062 1.705 0.553 1 98.31 114 VAL A N 1
ATOM 885 C CA . VAL A 1 114 ? -16.109 0.747 0.918 1 98.31 114 VAL A CA 1
ATOM 886 C C . VAL A 1 114 ? -17.297 1.482 1.522 1 98.31 114 VAL A C 1
ATOM 888 O O . VAL A 1 114 ? -18.375 0.909 1.668 1 98.31 114 VAL A O 1
ATOM 891 N N . PHE A 1 115 ? -17.203 2.729 1.952 1 98.5 115 PHE A N 1
ATOM 892 C CA . PHE A 1 115 ? -18.203 3.516 2.656 1 98.5 115 PHE A CA 1
ATOM 893 C C . PHE A 1 115 ? -19.328 3.941 1.708 1 98.5 115 PHE A C 1
ATOM 895 O O . PHE A 1 115 ? -19.062 4.32 0.565 1 98.5 115 PHE A O 1
ATOM 902 N N . ASN A 1 116 ? -20.516 3.889 2.117 1 97.94 116 ASN A N 1
ATOM 903 C CA . ASN A 1 116 ? -21.703 4.348 1.399 1 97.94 116 ASN A CA 1
ATOM 904 C C . ASN A 1 116 ? -22.281 5.613 2.023 1 97.94 116 ASN A C 1
ATOM 906 O O . ASN A 1 116 ? -23.031 5.543 3.006 1 97.94 116 ASN A O 1
ATOM 910 N N . GLY A 1 117 ? -21.984 6.773 1.497 1 98.12 117 GLY A N 1
ATOM 911 C CA . GLY A 1 117 ? -22.5 8.031 2.021 1 98.12 117 GLY A CA 1
ATOM 912 C C . GLY A 1 117 ? -21.719 9.242 1.537 1 98.12 117 GLY A C 1
ATOM 913 O O . GLY A 1 117 ? -20.953 9.148 0.583 1 98.12 117 GLY A O 1
ATOM 914 N N . ASP A 1 118 ? -22 10.398 2.051 1 98.69 118 ASP A N 1
ATOM 915 C CA . ASP A 1 118 ? -21.312 11.648 1.736 1 98.69 118 ASP A CA 1
ATOM 916 C C . ASP A 1 118 ? -20.172 11.906 2.713 1 98.69 118 ASP A C 1
ATOM 918 O O . ASP A 1 118 ? -20.188 11.422 3.846 1 98.69 118 ASP A O 1
ATOM 922 N N . VAL A 1 119 ? -19.188 12.578 2.266 1 98.88 119 VAL A N 1
ATOM 923 C CA . VAL A 1 119 ? -18.016 12.867 3.088 1 98.88 119 VAL A CA 1
ATOM 924 C C . VAL A 1 119 ? -17.969 14.359 3.414 1 98.88 119 VAL A C 1
ATOM 926 O O . VAL A 1 119 ? -18.188 15.203 2.539 1 98.88 119 VAL A O 1
ATOM 929 N N . LEU A 1 120 ? -17.766 14.664 4.684 1 98.94 120 LEU A N 1
ATOM 930 C CA . LEU A 1 120 ? -17.594 16.031 5.172 1 98.94 120 LEU A CA 1
ATOM 931 C C . LEU A 1 120 ? -16.125 16.344 5.41 1 98.94 120 LEU A C 1
ATOM 933 O O . LEU A 1 120 ? -15.445 15.625 6.148 1 98.94 120 LEU A O 1
ATOM 937 N N . LEU A 1 121 ? -15.648 17.391 4.77 1 98.88 121 LEU A N 1
ATOM 938 C CA . LEU A 1 121 ? -14.273 17.844 4.93 1 98.88 121 LEU A CA 1
ATOM 939 C C . LEU A 1 121 ? -14.234 19.281 5.457 1 98.88 121 LEU A C 1
ATOM 941 O O . LEU A 1 121 ? -15.234 20 5.395 1 98.88 121 LEU A O 1
ATOM 945 N N . LEU A 1 122 ? -13.102 19.609 5.973 1 98.75 122 LEU A N 1
ATOM 946 C CA . LEU A 1 122 ? -12.891 20.984 6.434 1 98.75 122 LEU A CA 1
ATOM 947 C C . LEU A 1 122 ? -12.016 21.75 5.449 1 98.75 122 LEU A C 1
ATOM 949 O O . LEU A 1 122 ? -11.266 21.156 4.68 1 98.75 122 LEU A O 1
ATOM 953 N N . SER A 1 123 ? -12.172 23 5.41 1 98.5 123 SER A N 1
ATOM 954 C CA . SER A 1 123 ? -11.234 23.953 4.832 1 98.5 123 SER A CA 1
ATOM 955 C C . SER A 1 123 ? -10.695 24.906 5.891 1 98.5 123 SER A C 1
ATOM 957 O O . SER A 1 123 ? -11.453 25.688 6.48 1 98.5 123 SER A O 1
ATOM 959 N N . PRO A 1 124 ? -9.414 24.906 6.09 1 98.31 124 PRO A N 1
ATOM 960 C CA . PRO A 1 124 ? -8.406 24.109 5.371 1 98.31 124 PRO A CA 1
ATOM 961 C C . PRO A 1 124 ? -8.312 22.672 5.879 1 98.31 124 PRO A C 1
ATOM 963 O O . PRO A 1 124 ? -8.75 22.375 6.996 1 98.31 124 PRO A O 1
ATOM 966 N N . CYS A 1 125 ? -7.859 21.719 5.078 1 98.12 125 CYS A N 1
ATOM 967 C CA . CYS A 1 125 ? -7.52 20.359 5.469 1 98.12 125 CYS A CA 1
ATOM 968 C C . CYS A 1 125 ? -6.406 19.797 4.594 1 98.12 125 CYS A C 1
ATOM 970 O O . CYS A 1 125 ? -6.004 20.438 3.613 1 98.12 125 CYS A O 1
ATOM 972 N N . TRP A 1 126 ? -5.887 18.703 5.016 1 97.62 126 TRP A N 1
ATOM 973 C CA . TRP A 1 126 ? -4.793 18.031 4.316 1 97.62 126 TRP A CA 1
ATOM 974 C C . TRP A 1 126 ? -5.156 17.781 2.854 1 97.62 126 TRP A C 1
ATOM 976 O O . TRP A 1 126 ? -6.277 17.391 2.543 1 97.62 126 TRP A O 1
ATOM 986 N N . THR A 1 127 ? -4.242 17.906 1.961 1 96.94 127 THR A N 1
ATOM 987 C CA . THR A 1 127 ? -4.395 18.031 0.517 1 96.94 127 THR A CA 1
ATOM 988 C C . THR A 1 127 ? -4.898 16.734 -0.098 1 96.94 127 THR A C 1
ATOM 990 O O . THR A 1 127 ? -5.41 16.734 -1.219 1 96.94 127 THR A O 1
ATOM 993 N N . THR A 1 128 ? -4.793 15.625 0.572 1 97.56 128 THR A N 1
ATOM 994 C CA . THR A 1 128 ? -5.051 14.344 -0.065 1 97.56 128 THR A CA 1
ATOM 995 C C . THR A 1 128 ? -6.488 13.891 0.177 1 97.56 128 THR A C 1
ATOM 997 O O . THR A 1 128 ? -7.012 13.047 -0.552 1 97.56 128 THR A O 1
ATOM 1000 N N . TYR A 1 129 ? -7.215 14.43 1.188 1 98.56 129 TYR A N 1
ATOM 1001 C CA . TYR A 1 129 ? -8.531 13.922 1.546 1 98.56 129 TYR A CA 1
ATOM 1002 C C . TYR A 1 129 ? -9.5 14.039 0.374 1 98.56 129 TYR A C 1
ATOM 1004 O O . TYR A 1 129 ? -10.156 13.062 0.001 1 98.56 129 TYR A O 1
ATOM 1012 N N . LYS A 1 130 ? -9.609 15.219 -0.219 1 98.06 130 LYS A N 1
ATOM 1013 C CA . LYS A 1 130 ? -10.586 15.43 -1.286 1 98.06 130 LYS A CA 1
ATOM 1014 C C . LYS A 1 130 ? -10.242 14.594 -2.516 1 98.06 130 LYS A C 1
ATOM 1016 O O . LYS A 1 130 ? -11.125 13.961 -3.109 1 98.06 130 LYS A O 1
ATOM 1021 N N . PRO A 1 131 ? -8.977 14.586 -2.953 1 97.69 131 PRO A N 1
ATOM 1022 C CA . PRO A 1 131 ? -8.625 13.711 -4.078 1 97.69 131 PRO A CA 1
ATOM 1023 C C . PRO A 1 131 ? -8.977 12.25 -3.816 1 97.69 131 PRO A C 1
ATOM 1025 O O . PRO A 1 131 ? -9.375 11.531 -4.742 1 97.69 131 PRO A O 1
ATOM 1028 N N . GLN A 1 132 ? -8.805 11.758 -2.592 1 98.5 132 GLN A N 1
ATOM 1029 C CA . GLN A 1 132 ? -9.227 10.391 -2.287 1 98.5 132 GLN A CA 1
ATOM 1030 C C . GLN A 1 132 ? -10.727 10.227 -2.475 1 98.5 132 GLN A C 1
ATOM 1032 O O . GLN A 1 132 ? -11.188 9.195 -2.98 1 98.5 132 GLN A O 1
ATOM 1037 N N . CYS A 1 133 ? -11.492 11.234 -2.033 1 98.44 133 CYS A N 1
ATOM 1038 C CA . CYS A 1 133 ? -12.938 11.203 -2.215 1 98.44 133 CYS A CA 1
ATOM 1039 C C . CYS A 1 133 ? -13.305 11.156 -3.693 1 98.44 133 CYS A C 1
ATOM 1041 O O . CYS A 1 133 ? -14.242 10.453 -4.086 1 98.44 133 CYS A O 1
ATOM 1043 N N . HIS A 1 134 ? -12.547 11.906 -4.504 1 97.56 134 HIS A N 1
ATOM 1044 C CA . HIS A 1 134 ? -12.766 11.906 -5.945 1 97.56 134 HIS A CA 1
ATOM 1045 C C . HIS A 1 134 ? -12.477 10.539 -6.551 1 97.56 134 HIS A C 1
ATOM 1047 O O . HIS A 1 134 ? -13.273 10.016 -7.332 1 97.56 134 HIS A O 1
ATOM 1053 N N . LEU A 1 135 ? -11.367 9.953 -6.176 1 97.56 135 LEU A N 1
ATOM 1054 C CA . LEU A 1 135 ? -10.969 8.641 -6.66 1 97.56 135 LEU A CA 1
ATOM 1055 C C . LEU A 1 135 ? -12.023 7.59 -6.324 1 97.56 135 LEU A C 1
ATOM 1057 O O . LEU A 1 135 ? -12.258 6.664 -7.105 1 97.56 135 LEU A O 1
ATOM 1061 N N . THR A 1 136 ? -12.688 7.727 -5.148 1 97.81 136 THR A N 1
ATOM 1062 C CA . THR A 1 136 ? -13.648 6.742 -4.672 1 97.81 136 THR A CA 1
ATOM 1063 C C . THR A 1 136 ? -15.078 7.184 -4.992 1 97.81 136 THR A C 1
ATOM 1065 O O . THR A 1 136 ? -16.047 6.602 -4.492 1 97.81 136 THR A O 1
ATOM 1068 N N . ARG A 1 137 ? -15.281 8.328 -5.742 1 96.56 137 ARG A N 1
ATOM 1069 C CA . ARG A 1 137 ? -16.531 8.773 -6.34 1 96.56 137 ARG A CA 1
ATOM 1070 C C . ARG A 1 137 ? -17.516 9.219 -5.27 1 96.56 137 ARG A C 1
ATOM 1072 O O . ARG A 1 137 ? -18.719 8.898 -5.34 1 96.56 137 ARG A O 1
ATOM 1079 N N . HIS A 1 138 ? -17 9.875 -4.238 1 98 138 HIS A N 1
ATOM 1080 C CA . HIS A 1 138 ? -17.859 10.375 -3.18 1 98 138 HIS A CA 1
ATOM 1081 C C . HIS A 1 138 ? -18.266 11.828 -3.434 1 98 138 HIS A C 1
ATOM 1083 O O . HIS A 1 138 ? -17.469 12.617 -3.936 1 98 138 HIS A O 1
ATOM 1089 N N . ASN A 1 139 ? -19.516 12.102 -3.102 1 98.12 139 ASN A N 1
ATOM 1090 C CA . ASN A 1 139 ? -19.906 13.5 -2.918 1 98.12 139 ASN A CA 1
ATOM 1091 C C . ASN A 1 139 ? -19.234 14.109 -1.686 1 98.12 139 ASN A C 1
ATOM 1093 O O . ASN A 1 139 ? -19.219 13.492 -0.618 1 98.12 139 ASN A O 1
ATOM 1097 N N . VAL A 1 140 ? -18.703 15.312 -1.809 1 98.56 140 VAL A N 1
ATOM 1098 C CA . VAL A 1 140 ? -17.969 15.969 -0.727 1 98.56 140 VAL A CA 1
ATOM 1099 C C . VAL A 1 140 ? -18.625 17.312 -0.402 1 98.56 140 VAL A C 1
ATOM 1101 O O . VAL A 1 140 ? -18.984 18.062 -1.306 1 98.56 140 VAL A O 1
ATOM 1104 N N . VAL A 1 141 ? -18.844 17.516 0.836 1 98.69 141 VAL A N 1
ATOM 1105 C CA . VAL A 1 141 ? -19.219 18.828 1.332 1 98.69 141 VAL A CA 1
ATOM 1106 C C . VAL A 1 141 ? -18.094 19.422 2.168 1 98.69 141 VAL A C 1
ATOM 1108 O O . VAL A 1 141 ? -17.656 18.812 3.146 1 98.69 141 VAL A O 1
ATOM 1111 N N . VAL A 1 142 ? -17.625 20.578 1.785 1 98.56 142 VAL A N 1
ATOM 1112 C CA . VAL A 1 142 ? -16.5 21.219 2.455 1 98.56 142 VAL A CA 1
ATOM 1113 C C . VAL A 1 142 ? -17.016 22.297 3.416 1 98.56 142 VAL A C 1
ATOM 1115 O O . VAL A 1 142 ? -17.766 23.188 3.016 1 98.56 142 VAL A O 1
ATOM 1118 N N . MET A 1 143 ? -16.703 22.188 4.676 1 98.69 143 MET A N 1
ATOM 1119 C CA . MET A 1 143 ? -17.047 23.172 5.695 1 98.69 143 MET A CA 1
ATOM 1120 C C . MET A 1 143 ? -15.93 24.203 5.867 1 98.69 143 MET A C 1
ATOM 1122 O O . MET A 1 143 ? -14.805 23.844 6.242 1 98.69 143 MET A O 1
ATOM 1126 N N . GLN A 1 144 ? -16.172 25.391 5.691 1 97.62 144 GLN A N 1
ATOM 1127 C CA . GLN A 1 144 ? -15.188 26.453 5.766 1 97.62 144 GLN A CA 1
ATOM 1128 C C . GLN A 1 144 ? -14.992 26.922 7.203 1 97.62 144 GLN A C 1
ATOM 1130 O O . GLN A 1 144 ? -15.891 27.516 7.801 1 97.62 144 GLN A O 1
ATOM 1135 N N . THR A 1 145 ? -13.867 26.672 7.742 1 97.75 145 THR A N 1
ATOM 1136 C CA . THR A 1 145 ? -13.547 27.203 9.062 1 97.75 145 THR A CA 1
ATOM 1137 C C . THR A 1 145 ? -12.875 28.562 8.961 1 97.75 145 THR A C 1
ATOM 1139 O O . THR A 1 145 ? -12.562 29.031 7.863 1 97.75 145 THR A O 1
ATOM 1142 N N . THR A 1 146 ? -12.711 29.219 10.164 1 96.38 146 THR A N 1
ATOM 1143 C CA . THR A 1 146 ? -12.156 30.562 10.156 1 96.38 146 THR A CA 1
ATOM 1144 C C . THR A 1 146 ? -11.023 30.688 11.18 1 96.38 146 THR A C 1
ATOM 1146 O O . THR A 1 146 ? -10.922 29.875 12.102 1 96.38 146 THR A O 1
ATOM 1149 N N . MET A 1 147 ? -10.219 31.688 10.953 1 96.19 147 MET A N 1
ATOM 1150 C CA . MET A 1 147 ? -9.125 31.953 11.883 1 96.19 147 MET A CA 1
ATOM 1151 C C . MET A 1 147 ? -9.648 32.344 13.258 1 96.19 147 MET A C 1
ATOM 1153 O O . MET A 1 147 ? -9.008 32.062 14.273 1 96.19 147 MET A O 1
ATOM 1157 N N . GLU A 1 148 ? -10.828 32.969 13.305 1 95.69 148 GLU A N 1
ATOM 1158 C CA . GLU A 1 148 ? -11.438 33.406 14.562 1 95.69 148 GLU A CA 1
ATOM 1159 C C . GLU A 1 148 ? -11.711 32.188 15.461 1 95.69 148 GLU A C 1
ATOM 1161 O O . GLU A 1 148 ? -11.633 32.312 16.688 1 95.69 148 GLU A O 1
ATOM 1166 N N . ASP A 1 149 ? -11.984 31.062 14.844 1 96.31 149 ASP A N 1
ATOM 1167 C CA . ASP A 1 149 ? -12.203 29.828 15.586 1 96.31 149 ASP A CA 1
ATOM 1168 C C . ASP A 1 149 ? -10.953 28.953 15.586 1 96.31 149 ASP A C 1
ATOM 1170 O O . ASP A 1 149 ? -11.039 27.75 15.82 1 96.31 149 ASP A O 1
ATOM 1174 N N . GLU A 1 150 ? -9.836 29.609 15.195 1 97.44 150 GLU A N 1
ATOM 1175 C CA . GLU A 1 150 ? -8.547 28.938 15.102 1 97.44 150 GLU A CA 1
ATOM 1176 C C . GLU A 1 150 ? -8.617 27.75 14.141 1 97.44 150 GLU A C 1
ATOM 1178 O O . GLU A 1 150 ? -8.039 26.688 14.406 1 97.44 150 GLU A O 1
ATOM 1183 N N . TRP A 1 151 ? -9.461 27.875 13.156 1 97.56 151 TRP A N 1
ATOM 1184 C CA . TRP A 1 151 ? -9.617 26.938 12.047 1 97.56 151 TRP A CA 1
ATOM 1185 C C . TRP A 1 151 ? -10.258 25.625 12.523 1 97.56 151 TRP A C 1
ATOM 1187 O O . TRP A 1 151 ? -10.102 24.578 11.891 1 97.56 151 TRP A O 1
ATOM 1197 N N . ARG A 1 152 ? -10.977 25.641 13.68 1 98.25 152 ARG A N 1
ATOM 1198 C CA . ARG A 1 152 ? -11.609 24.453 14.227 1 98.25 152 ARG A CA 1
ATOM 1199 C C . ARG A 1 152 ? -13.047 24.312 13.734 1 98.25 152 ARG A C 1
ATOM 1201 O O . ARG A 1 152 ? -13.711 25.312 13.461 1 98.25 152 ARG A O 1
ATOM 1208 N N . LEU A 1 153 ? -13.477 23.094 13.633 1 98.69 153 LEU A N 1
ATOM 1209 C CA . LEU A 1 153 ? -14.891 22.812 13.422 1 98.69 153 LEU A CA 1
ATOM 1210 C C . LEU A 1 153 ? -15.695 23.094 14.688 1 98.69 153 LEU A C 1
ATOM 1212 O O . LEU A 1 153 ? -15.344 22.625 15.773 1 98.69 153 LEU A O 1
ATOM 1216 N N . THR A 1 154 ? -16.734 23.859 14.57 1 98.5 154 THR A N 1
ATOM 1217 C CA . THR A 1 154 ? -17.641 24.125 15.688 1 98.5 154 THR A CA 1
ATOM 1218 C C . THR A 1 154 ? -18.969 23.391 15.5 1 98.5 154 THR A C 1
ATOM 1220 O O . THR A 1 154 ? -19.359 23.078 14.375 1 98.5 154 THR A O 1
ATOM 1223 N N . PRO A 1 155 ? -19.609 23.078 16.656 1 98.56 155 PRO A N 1
ATOM 1224 C CA . PRO A 1 155 ? -20.938 22.484 16.547 1 98.56 155 PRO A CA 1
ATOM 1225 C C . PRO A 1 155 ? -21.875 23.297 15.672 1 98.56 155 PRO A C 1
ATOM 1227 O O . PRO A 1 155 ? -22.656 22.734 14.898 1 98.56 155 PRO A O 1
ATOM 1230 N N . GLN A 1 156 ? -21.797 24.578 15.766 1 98.31 156 GLN A N 1
ATOM 1231 C CA . GLN A 1 156 ? -22.672 25.469 15 1 98.31 156 GLN A CA 1
ATOM 1232 C C . GLN A 1 156 ? -22.422 25.328 13.5 1 98.31 156 GLN A C 1
ATOM 1234 O O . GLN A 1 156 ? -23.375 25.219 12.719 1 98.31 156 GLN A O 1
ATOM 1239 N N . LEU A 1 157 ? -21.156 25.391 13.117 1 98.62 157 LEU A N 1
ATOM 1240 C CA . LEU A 1 157 ? -20.812 25.234 11.703 1 98.62 157 LEU A CA 1
ATOM 1241 C C . LEU A 1 157 ? -21.312 23.906 11.164 1 98.62 157 LEU A C 1
ATOM 1243 O O . LEU A 1 157 ? -21.828 23.828 10.039 1 98.62 157 LEU A O 1
ATOM 1247 N N . LEU A 1 158 ? -21.141 22.828 11.961 1 98.75 158 LEU A N 1
ATOM 1248 C CA . LEU A 1 158 ? -21.609 21.5 11.562 1 98.75 158 LEU A CA 1
ATOM 1249 C C . LEU A 1 158 ? -23.125 21.484 11.383 1 98.75 158 LEU A C 1
ATOM 1251 O O . LEU A 1 158 ? -23.625 20.984 10.375 1 98.75 158 LEU A O 1
ATOM 1255 N N . GLU A 1 159 ? -23.828 22.047 12.344 1 98.44 159 GLU A N 1
ATOM 1256 C CA . GLU A 1 159 ? -25.281 22.078 12.289 1 98.44 159 GLU A CA 1
ATOM 1257 C C . GLU A 1 159 ? -25.766 22.859 11.062 1 98.44 159 GLU A C 1
ATOM 1259 O O . GLU A 1 159 ? -26.688 22.422 10.367 1 98.44 159 GLU A O 1
ATOM 1264 N N . GLU A 1 160 ? -25.172 23.953 10.852 1 98.44 160 GLU A N 1
ATOM 1265 C CA . GLU A 1 160 ? -25.547 24.781 9.711 1 98.44 160 GLU A CA 1
ATOM 1266 C C . GLU A 1 160 ? -25.328 24.031 8.398 1 98.44 160 GLU A C 1
ATOM 1268 O O . GLU A 1 160 ? -26.156 24.109 7.488 1 98.44 160 GLU A O 1
ATOM 1273 N N . THR A 1 161 ? -24.188 23.359 8.266 1 98.38 161 THR A N 1
ATOM 1274 C CA . THR A 1 161 ? -23.859 22.594 7.059 1 98.38 161 THR A CA 1
ATOM 1275 C C . THR A 1 161 ? -24.891 21.5 6.816 1 98.38 161 THR A C 1
ATOM 1277 O O . THR A 1 161 ? -25.328 21.297 5.688 1 98.38 161 THR A O 1
ATOM 1280 N N . LEU A 1 162 ? -25.266 20.797 7.875 1 98.19 162 LEU A N 1
ATOM 1281 C CA . LEU A 1 162 ? -26.234 19.703 7.762 1 98.19 162 LEU A CA 1
ATOM 1282 C C . LEU A 1 162 ? -27.609 20.234 7.359 1 98.19 162 LEU A C 1
ATOM 1284 O O . LEU A 1 162 ? -28.344 19.562 6.637 1 98.19 162 LEU A O 1
ATOM 1288 N N . ALA A 1 163 ? -27.891 21.453 7.824 1 97.56 163 ALA A N 1
ATOM 1289 C CA . ALA A 1 163 ? -29.203 22.031 7.578 1 97.56 163 ALA A CA 1
ATOM 1290 C C . ALA A 1 163 ? -29.297 22.594 6.164 1 97.56 163 ALA A C 1
ATOM 1292 O O . ALA A 1 163 ? -30.375 22.625 5.57 1 97.56 163 ALA A O 1
ATOM 1293 N N . THR A 1 164 ? -28.219 22.938 5.57 1 97.88 164 THR A N 1
ATOM 1294 C CA . THR A 1 164 ? -28.266 23.688 4.328 1 97.88 164 THR A CA 1
ATOM 1295 C C . THR A 1 164 ? -27.875 22.812 3.143 1 97.88 164 THR A C 1
ATOM 1297 O O . THR A 1 164 ? -27.828 23.281 2.006 1 97.88 164 THR A O 1
ATOM 1300 N N . ASN A 1 165 ? -27.5 21.609 3.367 1 97.62 165 ASN A N 1
ATOM 1301 C CA . ASN A 1 165 ? -27.125 20.688 2.301 1 97.62 165 ASN A CA 1
ATOM 1302 C C . ASN A 1 165 ? -28.016 19.453 2.275 1 97.62 165 ASN A C 1
ATOM 1304 O O . ASN A 1 165 ? -28.453 18.969 3.324 1 97.62 165 ASN A O 1
ATOM 1308 N N . ASP A 1 166 ? -28.344 18.938 1.083 1 96.88 166 ASP A N 1
ATOM 1309 C CA . ASP A 1 166 ? -29.031 17.672 0.914 1 96.88 166 ASP A CA 1
ATOM 1310 C C . ASP A 1 166 ? -28.031 16.516 0.915 1 96.88 166 ASP A C 1
ATOM 1312 O O . ASP A 1 166 ? -27.422 16.203 -0.114 1 96.88 166 ASP A O 1
ATOM 1316 N N . LEU A 1 167 ? -27.969 15.914 2.055 1 97.19 167 LEU A N 1
ATOM 1317 C CA . LEU A 1 167 ? -26.922 14.914 2.242 1 97.19 167 LEU A CA 1
ATOM 1318 C C . LEU A 1 167 ? -27.516 13.523 2.396 1 97.19 167 LEU A C 1
ATOM 1320 O O . LEU A 1 167 ? -28.672 13.375 2.811 1 97.19 167 LEU A O 1
ATOM 1324 N N . HIS A 1 168 ? -26.719 12.555 1.994 1 95.88 168 HIS A N 1
ATOM 1325 C CA . HIS A 1 168 ? -27.031 11.164 2.275 1 95.88 168 HIS A CA 1
ATOM 1326 C C . HIS A 1 168 ? -27.266 10.938 3.766 1 95.88 168 HIS A C 1
ATOM 1328 O O . HIS A 1 168 ? -26.719 11.664 4.598 1 95.88 168 HIS A O 1
ATOM 1334 N N . LYS A 1 169 ? -28.062 9.953 4.113 1 96.19 169 LYS A N 1
ATOM 1335 C CA . LYS A 1 169 ? -28.281 9.594 5.512 1 96.19 169 LYS A CA 1
ATOM 1336 C C . LYS A 1 169 ? -26.969 9.281 6.215 1 96.19 169 LYS A C 1
ATOM 1338 O O . LYS A 1 169 ? -26.766 9.68 7.363 1 96.19 169 LYS A O 1
ATOM 1343 N N . ASN A 1 170 ? -26.109 8.461 5.516 1 97.94 170 ASN A N 1
ATOM 1344 C CA . ASN A 1 170 ? -24.797 8.164 6.043 1 97.94 170 ASN A CA 1
ATOM 1345 C C . ASN A 1 170 ? -23.797 9.273 5.723 1 97.94 170 ASN A C 1
ATOM 1347 O O . ASN A 1 170 ? -23.734 9.758 4.59 1 97.94 170 ASN A O 1
ATOM 1351 N N . LYS A 1 171 ? -23.094 9.781 6.723 1 98.56 171 LYS A N 1
ATOM 1352 C CA . LYS A 1 171 ? -22.078 10.812 6.578 1 98.56 171 LYS A CA 1
ATOM 1353 C C . LYS A 1 171 ? -20.781 10.414 7.301 1 98.56 171 LYS A C 1
ATOM 1355 O O . LYS A 1 171 ? -20.828 9.828 8.383 1 98.56 171 LYS A O 1
ATOM 1360 N N . LEU A 1 172 ? -19.703 10.648 6.699 1 98.88 172 LEU A N 1
ATOM 1361 C CA . LEU A 1 172 ? -18.375 10.445 7.277 1 98.88 172 LEU A CA 1
ATOM 1362 C C . LEU A 1 172 ? -17.609 11.766 7.348 1 98.88 172 LEU A C 1
ATOM 1364 O O . LEU A 1 172 ? -17.422 12.438 6.332 1 98.88 172 LEU A O 1
ATOM 1368 N N . LEU A 1 173 ? -17.25 12.203 8.555 1 98.94 173 LEU A N 1
ATOM 1369 C CA . LEU A 1 173 ? -16.406 13.375 8.773 1 98.94 173 LEU A CA 1
ATOM 1370 C C . LEU A 1 173 ? -14.953 12.969 8.93 1 98.94 173 LEU A C 1
ATOM 1372 O O . LEU A 1 173 ? -14.625 12.117 9.758 1 98.94 173 LEU A O 1
ATOM 1376 N N . ILE A 1 174 ? -14.078 13.516 8.117 1 98.94 174 ILE A N 1
ATOM 1377 C CA . ILE A 1 174 ? -12.648 13.375 8.367 1 98.94 174 ILE A CA 1
ATOM 1378 C C . ILE A 1 174 ? -12.164 14.547 9.219 1 98.94 174 ILE A C 1
ATOM 1380 O O . ILE A 1 174 ? -12.195 15.695 8.781 1 98.94 174 ILE A O 1
ATOM 1384 N N . LEU A 1 175 ? -11.75 14.258 10.406 1 98.88 175 LEU A N 1
ATOM 1385 C CA . LEU A 1 175 ? -11.273 15.25 11.359 1 98.88 175 LEU A CA 1
ATOM 1386 C C . LEU A 1 175 ? -9.797 15.023 11.688 1 98.88 175 LEU A C 1
ATOM 1388 O O . LEU A 1 175 ? -9.445 14.023 12.312 1 98.88 175 LEU A O 1
ATOM 1392 N N . CYS A 1 176 ? -8.984 15.867 11.227 1 98.56 176 CYS A N 1
ATOM 1393 C CA . CYS A 1 176 ? -7.566 15.812 11.547 1 98.56 176 CYS A CA 1
ATOM 1394 C C . CYS A 1 176 ? -7.258 16.609 12.812 1 98.56 176 CYS A C 1
ATOM 1396 O O . CYS A 1 176 ? -7.461 17.828 12.844 1 98.56 176 CYS A O 1
ATOM 1398 N N . ASN A 1 177 ? -6.793 15.938 13.844 1 98.44 177 ASN A N 1
ATOM 1399 C CA . ASN A 1 177 ? -6.496 16.531 15.148 1 98.44 177 ASN A CA 1
ATOM 1400 C C . ASN A 1 177 ? -5.312 15.844 15.82 1 98.44 177 ASN A C 1
ATOM 1402 O O . ASN A 1 177 ? -5.414 14.688 16.234 1 98.44 177 ASN A O 1
ATOM 1406 N N . PRO A 1 178 ? -4.238 16.578 15.984 1 98 178 PRO A N 1
ATOM 1407 C CA . PRO A 1 178 ? -3.879 17.922 15.57 1 98 178 PRO A CA 1
ATOM 1408 C C . PRO A 1 178 ? -3.951 18.125 14.055 1 98 178 PRO A C 1
ATOM 1410 O O . PRO A 1 178 ? -3.721 17.172 13.297 1 98 178 PRO A O 1
ATOM 1413 N N . ASP A 1 179 ? -4.207 19.344 13.688 1 98.06 179 ASP A N 1
ATOM 1414 C CA . ASP A 1 179 ? -4.637 19.594 12.32 1 98.06 179 ASP A CA 1
ATOM 1415 C C . ASP A 1 179 ? -3.445 19.938 11.43 1 98.06 179 ASP A C 1
ATOM 1417 O O . ASP A 1 179 ? -2.545 20.672 11.836 1 98.06 179 ASP A O 1
ATOM 1421 N N . ASN A 1 180 ? -3.279 19.328 10.328 1 97.88 180 ASN A N 1
ATOM 1422 C CA . ASN A 1 180 ? -2.582 19.797 9.133 1 97.88 180 ASN A CA 1
ATOM 1423 C C . ASN A 1 180 ? -3.543 20.438 8.133 1 97.88 180 ASN A C 1
ATOM 1425 O O . ASN A 1 180 ? -4.418 19.766 7.586 1 97.88 180 ASN A O 1
ATOM 1429 N N . PRO A 1 181 ? -3.479 21.703 8.016 1 97.81 181 PRO A N 1
ATOM 1430 C CA . PRO A 1 181 ? -2.234 22.469 7.957 1 97.81 181 PRO A CA 1
ATOM 1431 C C . PRO A 1 181 ? -2.119 23.484 9.086 1 97.81 181 PRO A C 1
ATOM 1433 O O . PRO A 1 181 ? -1.203 24.312 9.094 1 97.81 181 PRO A O 1
ATOM 1436 N N . THR A 1 182 ? -2.984 23.453 10.094 1 97.88 182 THR A N 1
ATOM 1437 C CA . THR A 1 182 ? -3.119 24.641 10.93 1 97.88 182 THR A CA 1
ATOM 1438 C C . THR A 1 182 ? -2.291 24.516 12.203 1 97.88 182 THR A C 1
ATOM 1440 O O . THR A 1 182 ? -2.021 25.5 12.883 1 97.88 182 THR A O 1
ATOM 1443 N N . GLY A 1 183 ? -1.979 23.266 12.547 1 96.88 183 GLY A N 1
ATOM 1444 C CA . GLY A 1 183 ? -1.249 23.031 13.781 1 96.88 183 GLY A CA 1
ATOM 1445 C C . GLY A 1 183 ? -2.115 23.156 15.023 1 96.88 183 GLY A C 1
ATOM 1446 O O . GLY A 1 183 ? -1.623 23.031 16.141 1 96.88 183 GLY A O 1
ATOM 1447 N N . THR A 1 184 ? -3.365 23.297 14.859 1 95.25 184 THR A N 1
ATOM 1448 C CA . THR A 1 184 ? -4.277 23.531 15.977 1 95.25 184 THR A CA 1
ATOM 1449 C C . THR A 1 184 ? -4.832 22.203 16.5 1 95.25 184 THR A C 1
ATOM 1451 O O . THR A 1 184 ? -4.918 21.219 15.766 1 95.25 184 THR A O 1
ATOM 1454 N N . CYS A 1 185 ? -5.117 22.172 17.812 1 97 185 CYS A N 1
ATOM 1455 C CA . CYS A 1 185 ? -5.75 21.047 18.484 1 97 185 CYS A CA 1
ATOM 1456 C C . CYS A 1 185 ? -7.078 21.469 19.109 1 97 185 CYS A C 1
ATOM 1458 O O . CYS A 1 185 ? -7.395 22.656 19.172 1 97 185 CYS A O 1
ATOM 1460 N N . TYR A 1 186 ? -7.824 20.531 19.484 1 98 186 TYR A N 1
ATOM 1461 C CA . TYR A 1 186 ? -9.078 20.75 20.203 1 98 186 TYR A CA 1
ATOM 1462 C C . TYR A 1 186 ? -8.898 20.516 21.688 1 98 186 TYR A C 1
ATOM 1464 O O . TYR A 1 186 ? -8.172 19.594 22.094 1 98 186 TYR A O 1
ATOM 1472 N N . SER A 1 187 ? -9.57 21.297 22.5 1 96.81 187 SER A N 1
ATOM 1473 C CA . SER A 1 187 ? -9.625 21.062 23.938 1 96.81 187 SER A CA 1
ATOM 1474 C C . SER A 1 187 ? -10.656 20 24.281 1 96.81 187 SER A C 1
ATOM 1476 O O . SER A 1 187 ? -11.469 19.609 23.438 1 96.81 187 SER A O 1
ATOM 1478 N N . GLN A 1 188 ? -10.586 19.547 25.516 1 97.25 188 GLN A N 1
ATOM 1479 C CA . GLN A 1 188 ? -11.562 18.594 26.031 1 97.25 188 GLN A CA 1
ATOM 1480 C C . GLN A 1 188 ? -12.984 19.125 25.859 1 97.25 188 GLN A C 1
ATOM 1482 O O . GLN A 1 188 ? -13.867 18.422 25.391 1 97.25 188 GLN A O 1
ATOM 1487 N N . HIS A 1 189 ? -13.148 20.359 26.281 1 97.94 189 HIS A N 1
ATOM 1488 C CA . HIS A 1 189 ? -14.469 20.984 26.234 1 97.94 189 HIS A CA 1
ATOM 1489 C C . HIS A 1 189 ? -14.992 21.062 24.797 1 97.94 189 HIS A C 1
ATOM 1491 O O . HIS A 1 189 ? -16.141 20.719 24.531 1 97.94 189 HIS A O 1
ATOM 1497 N N . GLN A 1 190 ? -14.172 21.438 23.875 1 98.12 190 GLN A N 1
ATOM 1498 C CA . GLN A 1 190 ? -14.547 21.562 22.469 1 98.12 190 GLN A CA 1
ATOM 1499 C C . GLN A 1 190 ? -14.93 20.203 21.891 1 98.12 190 GLN A C 1
ATOM 1501 O O . GLN A 1 190 ? -15.914 20.094 21.156 1 98.12 190 GLN A O 1
ATOM 1506 N N . LEU A 1 191 ? -14.188 19.156 22.172 1 98.62 191 LEU A N 1
ATOM 1507 C CA . LEU A 1 191 ? -14.461 17.828 21.656 1 98.62 191 LEU A CA 1
ATOM 1508 C C . LEU A 1 191 ? -15.758 17.266 22.234 1 98.62 191 LEU A C 1
ATOM 1510 O O . LEU A 1 191 ? -16.5 16.562 21.531 1 98.62 191 LEU A O 1
ATOM 1514 N N . LYS A 1 192 ? -16 17.531 23.484 1 98.44 192 LYS A N 1
ATOM 1515 C CA . LYS A 1 192 ? -17.25 17.078 24.109 1 98.44 192 LYS A CA 1
ATOM 1516 C C . LYS A 1 192 ? -18.453 17.703 23.406 1 98.44 192 LYS A C 1
ATOM 1518 O O . LYS A 1 192 ? -19.438 17.016 23.109 1 98.44 192 LYS A O 1
ATOM 1523 N N . GLN A 1 193 ? -18.375 19.016 23.188 1 98.44 193 GLN A N 1
ATOM 1524 C CA . GLN A 1 193 ? -19.453 19.703 22.5 1 98.44 193 GLN A CA 1
ATOM 1525 C C . GLN A 1 193 ? -19.656 19.156 21.094 1 98.44 193 GLN A C 1
ATOM 1527 O O . GLN A 1 193 ? -20.781 18.906 20.672 1 98.44 193 GLN A O 1
ATOM 1532 N N . LEU A 1 194 ? -18.594 19 20.406 1 98.69 194 LEU A N 1
ATOM 1533 C CA . LEU A 1 194 ? -18.656 18.484 19.047 1 98.69 194 LEU A CA 1
ATOM 1534 C C . LEU A 1 194 ? -19.219 17.078 19.031 1 98.69 194 LEU A C 1
ATOM 1536 O O . LEU A 1 194 ? -20.016 16.734 18.141 1 98.69 194 LEU A O 1
ATOM 1540 N N . SER A 1 195 ? -18.797 16.234 20.016 1 98.69 195 SER A N 1
ATOM 1541 C CA . SER A 1 195 ? -19.25 14.852 20.094 1 98.69 195 SER A CA 1
ATOM 1542 C C . SER A 1 195 ? -20.766 14.773 20.266 1 98.69 195 SER A C 1
ATOM 1544 O O . SER A 1 195 ? -21.406 13.867 19.719 1 98.69 195 SER A O 1
ATOM 1546 N N . SER A 1 196 ? -21.312 15.68 21.016 1 98.62 196 SER A N 1
ATOM 1547 C CA . SER A 1 196 ? -22.766 15.711 21.219 1 98.62 196 SER A CA 1
ATOM 1548 C C . SER A 1 196 ? -23.5 15.938 19.891 1 98.62 196 SER A C 1
ATOM 1550 O O . SER A 1 196 ? -24.484 15.273 19.609 1 98.62 196 SER A O 1
ATOM 1552 N N . THR A 1 197 ? -23 16.859 19.141 1 98.62 197 THR A N 1
ATOM 1553 C CA . THR A 1 197 ? -23.594 17.156 17.844 1 98.62 197 THR A CA 1
ATOM 1554 C C . THR A 1 197 ? -23.422 15.977 16.891 1 98.62 197 THR A C 1
ATOM 1556 O O . THR A 1 197 ? -24.344 15.625 16.156 1 98.62 197 THR A O 1
ATOM 1559 N N . LEU A 1 198 ? -22.25 15.359 16.859 1 98.81 198 LEU A N 1
ATOM 1560 C CA . LEU A 1 198 ? -21.953 14.219 16 1 98.81 198 LEU A CA 1
ATOM 1561 C C . LEU A 1 198 ? -22.891 13.055 16.312 1 98.81 198 LEU A C 1
ATOM 1563 O O . LEU A 1 198 ? -23.422 12.414 15.406 1 98.81 198 LEU A O 1
ATOM 1567 N N . ARG A 1 199 ? -23.078 12.789 17.594 1 98.44 199 ARG A N 1
ATOM 1568 C CA . ARG A 1 199 ? -23.953 11.711 18.047 1 98.44 199 ARG A CA 1
ATOM 1569 C C . ARG A 1 199 ? -25.391 11.969 17.656 1 98.44 199 ARG A C 1
ATOM 1571 O O . ARG A 1 199 ? -26.094 11.062 17.188 1 98.44 199 ARG A O 1
ATOM 1578 N N . LYS A 1 200 ? -25.859 13.195 17.828 1 98.19 200 LYS A N 1
ATOM 1579 C CA . LYS A 1 200 ? -27.219 13.602 17.469 1 98.19 200 LYS A CA 1
ATOM 1580 C C . LYS A 1 200 ? -27.531 13.258 16.016 1 98.19 200 LYS A C 1
ATOM 1582 O O . LYS A 1 200 ? -28.641 12.844 15.695 1 98.19 200 LYS A O 1
ATOM 1587 N N . HIS A 1 201 ? -26.562 13.375 15.164 1 98.06 201 HIS A N 1
ATOM 1588 C CA . HIS A 1 201 ? -26.812 13.227 13.734 1 98.06 201 HIS A CA 1
ATOM 1589 C C . HIS A 1 201 ? -26.266 11.906 13.211 1 98.06 201 HIS A C 1
ATOM 1591 O O . HIS A 1 201 ? -26.359 11.617 12.016 1 98.06 201 HIS A O 1
ATOM 1597 N N . GLY A 1 202 ? -25.672 11.094 14.055 1 97.81 202 GLY A N 1
ATOM 1598 C CA . GLY A 1 202 ? -25.172 9.781 13.68 1 97.81 202 GLY A CA 1
ATOM 1599 C C . GLY A 1 202 ? -24.047 9.836 12.664 1 97.81 202 GLY A C 1
ATOM 1600 O O . GLY A 1 202 ? -24 9.039 11.727 1 97.81 202 GLY A O 1
ATOM 1601 N N . ILE A 1 203 ? -23.125 10.797 12.789 1 98.69 203 ILE A N 1
ATOM 1602 C CA . ILE A 1 203 ? -22.047 10.984 11.828 1 98.69 203 ILE A CA 1
ATOM 1603 C C . ILE A 1 203 ? -20.844 10.133 12.234 1 98.69 203 ILE A C 1
ATOM 1605 O O . ILE A 1 203 ? -20.391 10.195 13.383 1 98.69 203 ILE A O 1
ATOM 1609 N N . VAL A 1 204 ? -20.359 9.258 11.328 1 98.81 204 VAL A N 1
ATOM 1610 C CA . VAL A 1 204 ? -19.125 8.523 11.562 1 98.81 204 VAL A CA 1
ATOM 1611 C C . VAL A 1 204 ? -17.938 9.477 11.469 1 98.81 204 VAL A C 1
ATOM 1613 O O . VAL A 1 204 ? -17.891 10.344 10.586 1 98.81 204 VAL A O 1
ATOM 1616 N N . VAL A 1 205 ? -17.016 9.383 12.406 1 98.94 205 VAL A N 1
ATOM 1617 C CA . VAL A 1 205 ? -15.836 10.25 12.398 1 98.94 205 VAL A CA 1
ATOM 1618 C C . VAL A 1 205 ? -14.578 9.406 12.156 1 98.94 205 VAL A C 1
ATOM 1620 O O . VAL A 1 205 ? -14.336 8.43 12.859 1 98.94 205 VAL A O 1
ATOM 1623 N N . LEU A 1 206 ? -13.875 9.695 11.109 1 98.94 206 LEU A N 1
ATOM 1624 C CA . LEU A 1 206 ? -12.469 9.297 11.031 1 98.94 206 LEU A CA 1
ATOM 1625 C C . LEU A 1 206 ? -11.57 10.328 11.688 1 98.94 206 LEU A C 1
ATOM 1627 O O . LEU A 1 206 ? -11.336 11.406 11.133 1 98.94 206 LEU A O 1
ATOM 1631 N N . SER A 1 207 ? -11.125 10.047 12.844 1 98.88 207 SER A N 1
ATOM 1632 C CA . SER A 1 207 ? -10.219 10.938 13.57 1 98.88 207 SER A CA 1
ATOM 1633 C C . SER A 1 207 ? -8.766 10.68 13.188 1 98.88 207 SER A C 1
ATOM 1635 O O . SER A 1 207 ? -8.125 9.773 13.719 1 98.88 207 SER A O 1
ATOM 1637 N N . ASP A 1 208 ? -8.258 11.477 12.281 1 98.81 208 ASP A N 1
ATOM 1638 C CA . ASP A 1 208 ? -6.852 11.406 11.891 1 98.81 208 ASP A CA 1
ATOM 1639 C C . ASP A 1 208 ? -5.957 12.086 12.922 1 98.81 208 ASP A C 1
ATOM 1641 O O . ASP A 1 208 ? -5.914 13.32 13 1 98.81 208 ASP A O 1
ATOM 1645 N N . GLU A 1 209 ? -5.211 11.289 13.664 1 98.81 209 GLU A N 1
ATOM 1646 C CA . GLU A 1 209 ? -4.426 11.812 14.781 1 98.81 209 GLU A CA 1
ATOM 1647 C C . GLU A 1 209 ? -2.941 11.508 14.602 1 98.81 209 GLU A C 1
ATOM 1649 O O . GLU A 1 209 ? -2.242 11.203 15.57 1 98.81 209 GLU A O 1
ATOM 1654 N N . ILE A 1 210 ? -2.5 11.609 13.391 1 98.44 210 ILE A N 1
ATOM 1655 C CA . ILE A 1 210 ? -1.145 11.25 12.984 1 98.44 210 ILE A CA 1
ATOM 1656 C C . ILE A 1 210 ? -0.137 12.148 13.703 1 98.44 210 ILE A C 1
ATOM 1658 O O . ILE A 1 210 ? 1.017 11.758 13.898 1 98.44 210 ILE A O 1
ATOM 1662 N N . TYR A 1 211 ? -0.534 13.344 14.219 1 98.38 211 TYR A N 1
ATOM 1663 C CA . TYR A 1 211 ? 0.362 14.305 14.852 1 98.38 211 TYR A CA 1
ATOM 1664 C C . TYR A 1 211 ? 0.163 14.32 16.359 1 98.38 211 TYR A C 1
ATOM 1666 O O . TYR A 1 211 ? 0.772 15.125 17.062 1 98.38 211 TYR A O 1
ATOM 1674 N N . ALA A 1 212 ? -0.64 13.43 16.922 1 98.5 212 ALA A N 1
ATOM 1675 C CA . ALA A 1 212 ? -1.075 13.477 18.312 1 98.5 212 ALA A CA 1
ATOM 1676 C C . ALA A 1 212 ? 0.12 13.453 19.266 1 98.5 212 ALA A C 1
ATOM 1678 O O . ALA A 1 212 ? 0.177 14.242 20.219 1 98.5 212 ALA A O 1
ATOM 1679 N N . ARG A 1 213 ? 1.089 12.664 18.922 1 98.12 213 ARG A N 1
ATOM 1680 C CA . ARG A 1 213 ? 2.209 12.469 19.844 1 98.12 213 ARG A CA 1
ATOM 1681 C C . ARG A 1 213 ? 3.246 13.57 19.688 1 98.12 213 ARG A C 1
ATOM 1683 O O . ARG A 1 213 ? 4.246 13.602 20.406 1 98.12 213 ARG A O 1
ATOM 1690 N N . LEU A 1 214 ? 3.002 14.5 18.844 1 98.06 214 LEU A N 1
ATOM 1691 C CA . LEU A 1 214 ? 3.859 15.672 18.688 1 98.06 214 LEU A CA 1
ATOM 1692 C C . LEU A 1 214 ? 3.262 16.875 19.406 1 98.06 214 LEU A C 1
ATOM 1694 O O . LEU A 1 214 ? 3.699 18.016 19.188 1 98.06 214 LEU A O 1
ATOM 1698 N N . HIS A 1 215 ? 2.234 16.641 20.203 1 98 215 HIS A N 1
ATOM 1699 C CA . HIS A 1 215 ? 1.701 17.719 21.016 1 98 215 HIS A CA 1
ATOM 1700 C C . HIS A 1 215 ? 2.775 18.297 21.938 1 98 215 HIS A C 1
ATOM 1702 O O . HIS A 1 215 ? 3.504 17.547 22.594 1 98 215 HIS A O 1
ATOM 1708 N N . TYR A 1 216 ? 2.873 19.594 22.047 1 97.25 216 TYR A N 1
ATOM 1709 C CA . TYR A 1 216 ? 4.012 20.266 22.672 1 97.25 216 TYR A CA 1
ATOM 1710 C C . TYR A 1 216 ? 4.004 20.062 24.188 1 97.25 216 TYR A C 1
ATOM 1712 O O . TYR A 1 216 ? 5.055 20.078 24.828 1 97.25 216 TYR A O 1
ATOM 1720 N N . THR A 1 217 ? 2.811 19.828 24.797 1 94.69 217 THR A N 1
ATOM 1721 C CA . THR A 1 217 ? 2.717 19.625 26.25 1 94.69 217 THR A CA 1
ATOM 1722 C C . THR A 1 217 ? 2.299 18.203 26.562 1 94.69 217 THR A C 1
ATOM 1724 O O . THR A 1 217 ? 1.837 17.922 27.672 1 94.69 217 THR A O 1
ATOM 1727 N N . ASP A 1 218 ? 2.281 17.297 25.547 1 93.88 218 ASP A N 1
ATOM 1728 C CA . ASP A 1 218 ? 1.919 15.891 25.688 1 93.88 218 ASP A CA 1
ATOM 1729 C C . ASP A 1 218 ? 0.514 15.742 26.266 1 93.88 218 ASP A C 1
ATOM 1731 O O . ASP A 1 218 ? 0.264 14.852 27.078 1 93.88 218 ASP A O 1
ATOM 1735 N N . ASN A 1 219 ? -0.392 16.625 25.922 1 94.44 219 ASN A N 1
ATOM 1736 C CA . ASN A 1 219 ? -1.752 16.641 26.453 1 94.44 219 ASN A CA 1
ATOM 1737 C C . ASN A 1 219 ? -2.787 16.531 25.328 1 94.44 219 ASN A C 1
ATOM 1739 O O . ASN A 1 219 ? -3.797 17.234 25.344 1 94.44 219 ASN A O 1
ATOM 1743 N N . HIS A 1 220 ? -2.48 15.75 24.375 1 97.19 220 HIS A N 1
ATOM 1744 C CA . HIS A 1 220 ? -3.418 15.539 23.266 1 97.19 220 HIS A CA 1
ATOM 1745 C C . HIS A 1 220 ? -4.727 14.938 23.766 1 97.19 220 HIS A C 1
ATOM 1747 O O . HIS A 1 220 ? -4.719 14.047 24.625 1 97.19 220 HIS A O 1
ATOM 1753 N N . GLU A 1 221 ? -5.887 15.461 23.281 1 97.38 221 GLU A N 1
ATOM 1754 C CA . GLU A 1 221 ? -7.215 14.914 23.531 1 97.38 221 GLU A CA 1
ATOM 1755 C C . GLU A 1 221 ? -7.801 14.305 22.266 1 97.38 221 GLU A C 1
ATOM 1757 O O . GLU A 1 221 ? -7.789 14.93 21.203 1 97.38 221 GLU A O 1
ATOM 1762 N N . THR A 1 222 ? -8.266 13.078 22.359 1 98.19 222 THR A N 1
ATOM 1763 C CA . THR A 1 222 ? -8.867 12.398 21.203 1 98.19 222 THR A CA 1
ATOM 1764 C C . THR A 1 222 ? -10.383 12.398 21.312 1 98.19 222 THR A C 1
ATOM 1766 O O . THR A 1 222 ? -10.93 12.219 22.406 1 98.19 222 THR A O 1
ATOM 1769 N N . ILE A 1 223 ? -11.062 12.57 20.25 1 98.62 223 ILE A N 1
ATOM 1770 C CA . ILE A 1 223 ? -12.516 12.578 20.219 1 98.62 223 ILE A CA 1
ATOM 1771 C C . ILE A 1 223 ? -13.047 11.172 20.484 1 98.62 223 ILE A C 1
ATOM 1773 O O . ILE A 1 223 ? -14.211 10.992 20.859 1 98.62 223 ILE A O 1
ATOM 1777 N N . ALA A 1 224 ? -12.195 10.156 20.312 1 98.31 224 ALA A N 1
ATOM 1778 C CA . ALA A 1 224 ? -12.578 8.766 20.562 1 98.31 224 ALA A CA 1
ATOM 1779 C C . ALA A 1 224 ? -12.992 8.562 22.016 1 98.31 224 ALA A C 1
ATOM 1781 O O . ALA A 1 224 ? -13.727 7.629 22.344 1 98.31 224 ALA A O 1
ATOM 1782 N N . LYS A 1 225 ? -12.555 9.438 22.906 1 97.38 225 LYS A N 1
ATOM 1783 C CA . LYS A 1 225 ? -12.922 9.359 24.328 1 97.38 225 LYS A CA 1
ATOM 1784 C C . LYS A 1 225 ? -14.383 9.773 24.531 1 97.38 225 LYS A C 1
ATOM 1786 O O . LYS A 1 225 ? -15.047 9.281 25.453 1 97.38 225 LYS A O 1
ATOM 1791 N N . TYR A 1 226 ? -14.852 10.641 23.688 1 98.06 226 TYR A N 1
ATOM 1792 C CA . TYR A 1 226 ? -16.141 11.281 23.938 1 98.06 226 TYR A CA 1
ATOM 1793 C C . TYR A 1 226 ? -17.203 10.789 22.969 1 98.06 226 TYR A C 1
ATOM 1795 O O . TYR A 1 226 ? -18.391 10.953 23.203 1 98.06 226 TYR A O 1
ATOM 1803 N N . TYR A 1 227 ? -16.781 10.211 21.906 1 98.44 227 TYR A N 1
ATOM 1804 C CA . TYR A 1 227 ? -17.672 9.625 20.906 1 98.44 227 TYR A CA 1
ATOM 1805 C C . TYR A 1 227 ? -17.141 8.281 20.438 1 98.44 227 TYR A C 1
ATOM 1807 O O . TYR A 1 227 ? -16.953 8.062 19.234 1 98.44 227 TYR A O 1
ATOM 1815 N N . PRO A 1 228 ? -16.922 7.332 21.359 1 97.94 228 PRO A N 1
ATOM 1816 C CA . PRO A 1 228 ? -16.25 6.07 21.031 1 97.94 228 PRO A CA 1
ATOM 1817 C C . PRO A 1 228 ? -17.047 5.219 20.047 1 97.94 228 PRO A C 1
ATOM 1819 O O . PRO A 1 228 ? -16.453 4.543 19.188 1 97.94 228 PRO A O 1
ATOM 1822 N N . GLU A 1 229 ? -18.359 5.246 20.031 1 97.75 229 GLU A N 1
ATOM 1823 C CA . GLU A 1 229 ? -19.188 4.359 19.219 1 97.75 229 GLU A CA 1
ATOM 1824 C C . GLU A 1 229 ? -19.172 4.773 17.75 1 97.75 229 GLU A C 1
ATOM 1826 O O . GLU A 1 229 ? -19.516 3.977 16.875 1 97.75 229 GLU A O 1
ATOM 1831 N N . GLY A 1 230 ? -18.781 6.059 17.469 1 98.5 230 GLY A N 1
ATOM 1832 C CA . GLY A 1 230 ? -18.844 6.559 16.109 1 98.5 230 GLY A CA 1
ATOM 1833 C C . GLY A 1 230 ? -17.5 7.008 15.57 1 98.5 230 GLY A C 1
ATOM 1834 O O . GLY A 1 230 ? -17.422 7.637 14.516 1 98.5 230 GLY A O 1
ATOM 1835 N N . THR A 1 231 ? -16.391 6.676 16.312 1 98.75 231 THR A N 1
ATOM 1836 C CA . THR A 1 231 ? -15.102 7.234 15.93 1 98.75 231 THR A CA 1
ATOM 1837 C C . THR A 1 231 ? -14.148 6.133 15.492 1 98.75 231 THR A C 1
ATOM 1839 O O . THR A 1 231 ? -13.93 5.164 16.219 1 98.75 231 THR A O 1
ATOM 1842 N N . ILE A 1 232 ? -13.633 6.227 14.305 1 98.88 232 ILE A N 1
ATOM 1843 C CA . ILE A 1 232 ? -12.492 5.453 13.836 1 98.88 232 ILE A CA 1
ATOM 1844 C C . ILE A 1 232 ? -11.203 6.23 14.094 1 98.88 232 ILE A C 1
ATOM 1846 O O . ILE A 1 232 ? -11.008 7.32 13.555 1 98.88 232 ILE A O 1
ATOM 1850 N N . LEU A 1 233 ? -10.359 5.691 14.961 1 98.88 233 LEU A N 1
ATOM 1851 C CA . LEU A 1 233 ? -9.086 6.332 15.266 1 98.88 233 LEU A CA 1
ATOM 1852 C C . LEU A 1 233 ? -8.023 5.949 14.242 1 98.88 233 LEU A C 1
ATOM 1854 O O . LEU A 1 233 ? -7.82 4.762 13.961 1 98.88 233 LEU A O 1
ATOM 1858 N N . CYS A 1 234 ? -7.402 6.91 13.625 1 98.88 234 CYS A N 1
ATOM 1859 C CA . CYS A 1 234 ? -6.398 6.699 12.586 1 98.88 234 CYS A CA 1
ATOM 1860 C C . CYS A 1 234 ? -5.078 7.367 12.961 1 98.88 234 CYS A C 1
ATOM 1862 O O . CYS A 1 234 ? -5.059 8.531 13.352 1 98.88 234 CYS A O 1
ATOM 1864 N N . SER A 1 235 ? -3.992 6.652 12.898 1 98.75 235 SER A N 1
ATOM 1865 C CA . SER A 1 235 ? -2.662 7.188 13.172 1 98.75 235 SER A CA 1
ATOM 1866 C C . SER A 1 235 ? -1.575 6.312 12.555 1 98.75 235 SER A C 1
ATOM 1868 O O . SER A 1 235 ? -1.838 5.555 11.617 1 98.75 235 SER A O 1
ATOM 1870 N N . GLY A 1 236 ? -0.328 6.527 12.945 1 98.38 236 GLY A N 1
ATOM 1871 C CA . GLY A 1 236 ? 0.802 5.797 12.398 1 98.38 236 GLY A CA 1
ATOM 1872 C C . GLY A 1 236 ? 2.139 6.273 12.93 1 98.38 236 GLY A C 1
ATOM 1873 O O . GLY A 1 236 ? 2.203 6.887 14 1 98.38 236 GLY A O 1
ATOM 1874 N N . LEU A 1 237 ? 3.193 5.91 12.211 1 98.25 237 LEU A N 1
ATOM 1875 C CA . LEU A 1 237 ? 4.547 6.141 12.703 1 98.25 237 LEU A CA 1
ATOM 1876 C C . LEU A 1 237 ? 5.227 7.266 11.922 1 98.25 237 LEU A C 1
ATOM 1878 O O . LEU A 1 237 ? 6.316 7.707 12.289 1 98.25 237 LEU A O 1
ATOM 1882 N N . SER A 1 238 ? 4.602 7.797 10.969 1 97.69 238 SER A N 1
ATOM 1883 C CA . SER A 1 238 ? 5.246 8.641 9.977 1 97.69 238 SER A CA 1
ATOM 1884 C C . SER A 1 238 ? 5.715 9.961 10.586 1 97.69 238 SER A C 1
ATOM 1886 O O . SER A 1 238 ? 6.68 10.562 10.109 1 97.69 238 SER A O 1
ATOM 1888 N N . LYS A 1 239 ? 4.992 10.43 11.602 1 98.25 239 LYS A N 1
ATOM 1889 C CA . LYS A 1 239 ? 5.238 11.805 12.031 1 98.25 239 LYS A CA 1
ATOM 1890 C C . LYS A 1 239 ? 5.938 11.844 13.391 1 98.25 239 LYS A C 1
ATOM 1892 O O . LYS A 1 239 ? 7.113 12.203 13.477 1 98.25 239 LYS A O 1
ATOM 1897 N N . TRP A 1 240 ? 5.328 11.281 14.414 1 98 240 TRP A N 1
ATOM 1898 C CA . TRP A 1 240 ? 5.887 11.375 15.758 1 98 240 TRP A CA 1
ATOM 1899 C C . TRP A 1 240 ? 7.129 10.5 15.891 1 98 240 TRP A C 1
ATOM 1901 O O . TRP A 1 240 ? 8.023 10.805 16.688 1 98 240 TRP A O 1
ATOM 1911 N N . ALA A 1 241 ? 7.184 9.414 15.07 1 98.25 241 ALA A N 1
ATOM 1912 C CA . ALA A 1 241 ? 8.297 8.469 15.156 1 98.25 241 ALA A CA 1
ATOM 1913 C C . ALA A 1 241 ? 9.266 8.664 14 1 98.25 241 ALA A C 1
ATOM 1915 O O . ALA A 1 241 ? 10.164 7.844 13.789 1 98.25 241 ALA A O 1
ATOM 1916 N N . SER A 1 242 ? 9.055 9.664 13.227 1 98.19 242 SER A N 1
ATOM 1917 C CA . SER A 1 242 ? 9.93 10.055 12.117 1 98.19 242 SER A CA 1
ATOM 1918 C C . SER A 1 242 ? 10.125 8.906 11.141 1 98.19 242 SER A C 1
ATOM 1920 O O . SER A 1 242 ? 11.219 8.727 10.594 1 98.19 242 SER A O 1
ATOM 1922 N N . ALA A 1 243 ? 9.102 8.102 10.992 1 98 243 ALA A N 1
ATOM 1923 C CA . ALA A 1 243 ? 9.227 6.914 10.156 1 98 243 ALA A CA 1
ATOM 1924 C C . ALA A 1 243 ? 8.312 7.004 8.938 1 98 243 ALA A C 1
ATOM 1926 O O . ALA A 1 243 ? 7.59 6.055 8.625 1 98 243 ALA A O 1
ATOM 1927 N N . GLY A 1 244 ? 8.359 8.188 8.312 1 96.69 244 GLY A N 1
ATOM 1928 C CA . GLY A 1 244 ? 7.516 8.391 7.145 1 96.69 244 GLY A CA 1
ATOM 1929 C C . GLY A 1 244 ? 7.781 7.387 6.035 1 96.69 244 GLY A C 1
ATOM 1930 O O . GLY A 1 244 ? 6.848 6.832 5.457 1 96.69 244 GLY A O 1
ATOM 1931 N N . GLY A 1 245 ? 9.016 7.074 5.773 1 97.31 245 GLY A N 1
ATOM 1932 C CA . GLY A 1 245 ? 9.422 6.172 4.707 1 97.31 245 GLY A CA 1
ATOM 1933 C C . GLY A 1 245 ? 9.156 4.715 5.027 1 97.31 245 GLY A C 1
ATOM 1934 O O . GLY A 1 245 ? 9.219 3.857 4.145 1 97.31 245 GLY A O 1
ATOM 1935 N N . TRP A 1 246 ? 8.898 4.379 6.277 1 98.19 246 TRP A N 1
ATOM 1936 C CA . TRP A 1 246 ? 8.625 2.994 6.648 1 98.19 246 TRP A CA 1
ATOM 1937 C C . TRP A 1 246 ? 7.203 2.596 6.254 1 98.19 246 TRP A C 1
ATOM 1939 O O . TRP A 1 246 ? 6.891 1.407 6.152 1 98.19 246 TRP A O 1
ATOM 1949 N N . ARG A 1 247 ? 6.34 3.57 6.055 1 98 247 ARG A N 1
ATOM 1950 C CA . ARG A 1 247 ? 4.98 3.396 5.551 1 98 247 ARG A CA 1
ATOM 1951 C C . ARG A 1 247 ? 4.184 2.445 6.438 1 98 247 ARG A C 1
ATOM 1953 O O . ARG A 1 247 ? 3.707 1.407 5.977 1 98 247 ARG A O 1
ATOM 1960 N N . LEU A 1 248 ? 3.916 2.795 7.66 1 98.75 248 LEU A N 1
ATOM 1961 C CA . LEU A 1 248 ? 3.074 2.002 8.547 1 98.75 248 LEU A CA 1
ATOM 1962 C C . LEU A 1 248 ? 2.049 2.883 9.25 1 98.75 248 LEU A C 1
ATOM 1964 O O . LEU A 1 248 ? 2.412 3.861 9.914 1 98.75 248 LEU A O 1
ATOM 1968 N N . GLY A 1 249 ? 0.811 2.613 9.062 1 98.81 249 GLY A N 1
ATOM 1969 C CA . GLY A 1 249 ? -0.311 3.252 9.734 1 98.81 249 GLY A CA 1
ATOM 1970 C C . GLY A 1 249 ? -1.355 2.264 10.219 1 98.81 249 GLY A C 1
ATOM 1971 O O . GLY A 1 249 ? -1.25 1.063 9.953 1 98.81 249 GLY A O 1
ATOM 1972 N N . TYR A 1 250 ? -2.287 2.719 10.977 1 98.94 250 TYR A N 1
ATOM 1973 C CA . TYR A 1 250 ? -3.33 1.838 11.484 1 98.94 250 TYR A CA 1
ATOM 1974 C C . TYR A 1 250 ? -4.617 2.609 11.75 1 98.94 250 TYR A C 1
ATOM 1976 O O . TYR A 1 250 ? -4.598 3.836 11.883 1 98.94 250 TYR A O 1
ATOM 1984 N N . CYS A 1 251 ? -5.715 1.927 11.719 1 98.94 251 CYS A N 1
ATOM 1985 C CA . CYS A 1 251 ? -7.016 2.393 12.18 1 98.94 251 CYS A CA 1
ATOM 1986 C C . CYS A 1 251 ? -7.57 1.473 13.258 1 98.94 251 CYS A C 1
ATOM 1988 O O . CYS A 1 251 ? -7.391 0.255 13.195 1 98.94 251 CYS A O 1
ATOM 1990 N N . VAL A 1 252 ? -8.141 2.023 14.234 1 98.88 252 VAL A N 1
ATOM 1991 C CA . VAL A 1 252 ? -8.867 1.294 15.266 1 98.88 252 VAL A CA 1
ATOM 1992 C C . VAL A 1 252 ? -10.359 1.601 15.172 1 98.88 252 VAL A C 1
ATOM 1994 O O . VAL A 1 252 ? -10.773 2.756 15.297 1 98.88 252 VAL A O 1
ATOM 1997 N N . TYR A 1 253 ? -11.125 0.592 14.938 1 98.75 253 TYR A N 1
ATOM 1998 C CA . TYR A 1 253 ? -12.57 0.73 14.797 1 98.75 253 TYR A CA 1
ATOM 1999 C C . TYR A 1 253 ? -13.289 0.38 16.094 1 98.75 253 TYR A C 1
ATOM 2001 O O . TYR A 1 253 ? -12.883 -0.547 16.797 1 98.75 253 TYR A O 1
ATOM 2009 N N . PRO A 1 254 ? -14.352 1.155 16.453 1 98.12 254 PRO A N 1
ATOM 2010 C CA . PRO A 1 254 ? -15.219 0.65 17.516 1 98.12 254 PRO A CA 1
ATOM 2011 C C . PRO A 1 254 ? -16.062 -0.541 17.078 1 98.12 254 PRO A C 1
ATOM 2013 O O . PRO A 1 254 ? -16.234 -0.769 15.883 1 98.12 254 PRO A O 1
ATOM 2016 N N . ARG A 1 255 ? -16.578 -1.36 18.016 1 96.88 255 ARG A N 1
ATOM 2017 C CA . ARG A 1 255 ? -17.375 -2.545 17.703 1 96.88 255 ARG A CA 1
ATOM 2018 C C . ARG A 1 255 ? -18.609 -2.18 16.875 1 96.88 255 ARG A C 1
ATOM 2020 O O . ARG A 1 255 ? -19.047 -2.959 16.031 1 96.88 255 ARG A O 1
ATOM 2027 N N . GLU A 1 256 ? -19.156 -0.994 17.094 1 97.19 256 GLU A N 1
ATOM 2028 C CA . GLU A 1 256 ? -20.359 -0.522 16.406 1 97.19 256 GLU A CA 1
ATOM 2029 C C . GLU A 1 256 ? -20.109 -0.338 14.914 1 97.19 256 GLU A C 1
ATOM 2031 O O . GLU A 1 256 ? -21.031 -0.376 14.117 1 97.19 256 GLU A O 1
ATOM 2036 N N . LEU A 1 257 ? -18.844 -0.189 14.539 1 98.06 257 LEU A N 1
ATOM 2037 C CA . LEU A 1 257 ? -18.5 0.053 13.141 1 98.06 257 LEU A CA 1
ATOM 2038 C C . LEU A 1 257 ? -17.75 -1.137 12.547 1 98.06 257 LEU A C 1
ATOM 2040 O O . LEU A 1 257 ? -17.031 -0.992 11.562 1 98.06 257 LEU A O 1
ATOM 2044 N N . ASP A 1 258 ? -17.922 -2.297 13.117 1 96.75 258 ASP A N 1
ATOM 2045 C CA . ASP A 1 258 ? -17.25 -3.527 12.711 1 96.75 258 ASP A CA 1
ATOM 2046 C C . ASP A 1 258 ? -17.531 -3.85 11.242 1 96.75 258 ASP A C 1
ATOM 2048 O O . ASP A 1 258 ? -16.656 -4.367 10.539 1 96.75 258 ASP A O 1
ATOM 2052 N N . PRO A 1 259 ? -18.75 -3.629 10.766 1 96.06 259 PRO A N 1
ATOM 2053 C CA . PRO A 1 259 ? -18.969 -3.912 9.344 1 96.06 259 PRO A CA 1
ATOM 2054 C C . PRO A 1 259 ? -18.016 -3.152 8.43 1 96.06 259 PRO A C 1
ATOM 2056 O O . PRO A 1 259 ? -17.547 -3.697 7.426 1 96.06 259 PRO A O 1
ATOM 2059 N N . LEU A 1 260 ? -17.703 -1.895 8.766 1 97.81 260 LEU A N 1
ATOM 2060 C CA . LEU A 1 260 ? -16.734 -1.13 7.996 1 97.81 260 LEU A CA 1
ATOM 2061 C C . LEU A 1 260 ? -15.344 -1.733 8.133 1 97.81 260 LEU A C 1
ATOM 2063 O O . LEU A 1 260 ? -14.617 -1.862 7.141 1 97.81 260 LEU A O 1
ATOM 2067 N N . ARG A 1 261 ? -15.023 -2.092 9.367 1 97.88 261 ARG A N 1
ATOM 2068 C CA . ARG A 1 261 ? -13.719 -2.709 9.617 1 97.88 261 ARG A CA 1
ATOM 2069 C C . ARG A 1 261 ? -13.547 -3.973 8.789 1 97.88 261 ARG A C 1
ATOM 2071 O O . ARG A 1 261 ? -12.508 -4.164 8.148 1 97.88 261 ARG A O 1
ATOM 2078 N N . CYS A 1 262 ? -14.531 -4.824 8.789 1 96.88 262 CYS A N 1
ATOM 2079 C CA . CYS A 1 262 ? -14.492 -6.074 8.039 1 96.88 262 CYS A CA 1
ATOM 2080 C C . CYS A 1 262 ? -14.328 -5.812 6.547 1 96.88 262 CYS A C 1
ATOM 2082 O O . CYS A 1 262 ? -13.555 -6.492 5.875 1 96.88 262 CYS A O 1
ATOM 2084 N N . ALA A 1 263 ? -15.031 -4.859 6.059 1 97.75 263 ALA A N 1
ATOM 2085 C CA . ALA A 1 263 ? -14.969 -4.527 4.641 1 97.75 263 ALA A CA 1
ATOM 2086 C C . ALA A 1 263 ? -13.602 -3.971 4.266 1 97.75 263 ALA A C 1
ATOM 2088 O O . ALA A 1 263 ? -13.062 -4.293 3.201 1 97.75 263 ALA A O 1
ATOM 2089 N N . VAL A 1 264 ? -13.07 -3.107 5.133 1 98.5 264 VAL A N 1
ATOM 2090 C CA . VAL A 1 264 ? -11.75 -2.545 4.883 1 98.5 264 VAL A CA 1
ATOM 2091 C C . VAL A 1 264 ? -10.703 -3.656 4.895 1 98.5 264 VAL A C 1
ATOM 2093 O O . VAL A 1 264 ? -9.82 -3.695 4.031 1 98.5 264 VAL A O 1
ATOM 2096 N N . LYS A 1 265 ? -10.789 -4.5 5.871 1 97.88 265 LYS A N 1
ATOM 2097 C CA . LYS A 1 265 ? -9.867 -5.633 5.945 1 97.88 265 LYS A CA 1
ATOM 2098 C C . LYS A 1 265 ? -9.969 -6.504 4.695 1 97.88 265 LYS A C 1
ATOM 2100 O O . LYS A 1 265 ? -8.953 -6.961 4.172 1 97.88 265 LYS A O 1
ATOM 2105 N N . SER A 1 266 ? -11.188 -6.766 4.238 1 97.44 266 SER A N 1
ATOM 2106 C CA . SER A 1 266 ? -11.398 -7.531 3.012 1 97.44 266 SER A CA 1
ATOM 2107 C C . SER A 1 266 ? -10.781 -6.824 1.811 1 97.44 266 SER A C 1
ATOM 2109 O O . SER A 1 266 ? -10.078 -7.445 1.013 1 97.44 266 SER A O 1
ATOM 2111 N N . ALA A 1 267 ? -11.023 -5.527 1.657 1 98.31 267 ALA A N 1
ATOM 2112 C CA . ALA A 1 267 ? -10.422 -4.75 0.577 1 98.31 267 ALA A CA 1
ATOM 2113 C C . ALA A 1 267 ? -8.898 -4.789 0.654 1 98.31 267 ALA A C 1
ATOM 2115 O O . ALA A 1 267 ? -8.227 -4.875 -0.372 1 98.31 267 ALA A O 1
ATOM 2116 N N . ALA A 1 268 ? -8.422 -4.707 1.883 1 98.38 268 ALA A N 1
ATOM 2117 C CA . ALA A 1 268 ? -6.98 -4.762 2.109 1 98.38 268 ALA A CA 1
ATOM 2118 C C . ALA A 1 268 ? -6.398 -6.078 1.604 1 98.38 268 ALA A C 1
ATOM 2120 O O . ALA A 1 268 ? -5.324 -6.094 0.998 1 98.38 268 ALA A O 1
ATOM 2121 N N . SER A 1 269 ? -7.07 -7.16 1.82 1 97.81 269 SER A N 1
ATOM 2122 C CA . SER A 1 269 ? -6.605 -8.469 1.379 1 97.81 269 SER A CA 1
ATOM 2123 C C . SER A 1 269 ? -6.52 -8.547 -0.141 1 97.81 269 SER A C 1
ATOM 2125 O O . SER A 1 269 ? -5.734 -9.32 -0.688 1 97.81 269 SER A O 1
ATOM 2127 N N . HIS A 1 270 ? -7.254 -7.707 -0.867 1 97.94 270 HIS A N 1
ATOM 2128 C CA . HIS A 1 270 ? -7.293 -7.719 -2.324 1 97.94 270 HIS A CA 1
ATOM 2129 C C . HIS A 1 270 ? -6.441 -6.598 -2.906 1 97.94 270 HIS A C 1
ATOM 2131 O O . HIS A 1 270 ? -6.328 -6.469 -4.129 1 97.94 270 HIS A O 1
ATOM 2137 N N . THR A 1 271 ? -5.816 -5.738 -2.078 1 97.94 271 THR A N 1
ATOM 2138 C CA . THR A 1 271 ? -5.008 -4.633 -2.57 1 97.94 271 THR A CA 1
ATOM 2139 C C . THR A 1 271 ? -3.559 -4.77 -2.105 1 97.94 271 THR A C 1
ATOM 2141 O O . THR A 1 271 ? -2.742 -5.395 -2.785 1 97.94 271 THR A O 1
ATOM 2144 N N . TYR A 1 272 ? -3.293 -4.535 -0.82 1 97.69 272 TYR A N 1
ATOM 2145 C CA . TYR A 1 272 ? -1.888 -4.562 -0.43 1 97.69 272 TYR A CA 1
ATOM 2146 C C . TYR A 1 272 ? -1.565 -5.824 0.359 1 97.69 272 TYR A C 1
ATOM 2148 O O . TYR A 1 272 ? -0.398 -6.117 0.625 1 97.69 272 TYR A O 1
ATOM 2156 N N . SER A 1 273 ? -2.521 -6.699 0.7 1 96.94 273 SER A N 1
ATOM 2157 C CA . SER A 1 273 ? -2.361 -7.98 1.381 1 96.94 273 SER A CA 1
ATOM 2158 C C . SER A 1 273 ? -1.967 -7.785 2.84 1 96.94 273 SER A C 1
ATOM 2160 O O . SER A 1 273 ? -2.711 -8.164 3.746 1 96.94 273 SER A O 1
ATOM 2162 N N . CYS A 1 274 ? -0.878 -7.191 3.115 1 97.44 274 CYS A N 1
ATOM 2163 C CA . CYS A 1 274 ? -0.431 -6.852 4.461 1 97.44 274 CYS A CA 1
ATOM 2164 C C . CYS A 1 274 ? 0.661 -5.789 4.422 1 97.44 274 CYS A C 1
ATOM 2166 O O . CYS A 1 274 ? 1.247 -5.535 3.369 1 97.44 274 CYS A O 1
ATOM 2168 N N . ALA A 1 275 ? 0.849 -5.09 5.508 1 98 275 ALA A N 1
ATOM 2169 C CA . ALA A 1 275 ? 2.006 -4.207 5.629 1 98 275 ALA A CA 1
ATOM 2170 C C . ALA A 1 275 ? 3.307 -5.004 5.625 1 98 275 ALA A C 1
ATOM 2172 O O . ALA A 1 275 ? 3.316 -6.191 5.965 1 98 275 ALA A O 1
ATOM 2173 N N . ALA A 1 276 ? 4.391 -4.379 5.219 1 98.38 276 ALA A N 1
ATOM 2174 C CA . ALA A 1 276 ? 5.672 -5.066 5.082 1 98.38 276 ALA A CA 1
ATOM 2175 C C . ALA A 1 276 ? 6.066 -5.75 6.391 1 98.38 276 ALA A C 1
ATOM 2177 O O . ALA A 1 276 ? 6.023 -5.133 7.457 1 98.38 276 ALA A O 1
ATOM 2178 N N . ALA A 1 277 ? 6.5 -6.969 6.32 1 98.38 277 ALA A N 1
ATOM 2179 C CA . ALA A 1 277 ? 6.727 -7.816 7.488 1 98.38 277 ALA A CA 1
ATOM 2180 C C . ALA A 1 277 ? 7.848 -7.262 8.359 1 98.38 277 ALA A C 1
ATOM 2182 O O . ALA A 1 277 ? 7.664 -7.07 9.57 1 98.38 277 ALA A O 1
ATOM 2183 N N . PRO A 1 278 ? 9.07 -6.922 7.773 1 98.69 278 PRO A N 1
ATOM 2184 C CA . PRO A 1 278 ? 10.125 -6.398 8.648 1 98.69 278 PRO A CA 1
ATOM 2185 C C . PRO A 1 278 ? 9.703 -5.121 9.375 1 98.69 278 PRO A C 1
ATOM 2187 O O . PRO A 1 278 ? 10.094 -4.906 10.523 1 98.69 278 PRO A O 1
ATOM 2190 N N . ILE A 1 279 ? 8.906 -4.332 8.711 1 98.69 279 ILE A N 1
ATOM 2191 C CA . ILE A 1 279 ? 8.492 -3.047 9.266 1 98.69 279 ILE A CA 1
ATOM 2192 C C . ILE A 1 279 ? 7.52 -3.27 10.422 1 98.69 279 ILE A C 1
ATOM 2194 O O . ILE A 1 279 ? 7.578 -2.564 11.43 1 98.69 279 ILE A O 1
ATOM 2198 N N . GLN A 1 280 ? 6.582 -4.219 10.281 1 98.75 280 GLN A N 1
ATOM 2199 C CA . GLN A 1 280 ? 5.645 -4.508 11.367 1 98.75 280 GLN A CA 1
ATOM 2200 C C . GLN A 1 280 ? 6.383 -4.918 12.633 1 98.75 280 GLN A C 1
ATOM 2202 O O . GLN A 1 280 ? 6.059 -4.445 13.727 1 98.75 280 GLN A O 1
ATOM 2207 N N . TYR A 1 281 ? 7.371 -5.758 12.5 1 98.62 281 TYR A N 1
ATOM 2208 C CA . TYR A 1 281 ? 8.133 -6.203 13.664 1 98.62 281 TYR A CA 1
ATOM 2209 C C . TYR A 1 281 ? 8.938 -5.055 14.266 1 98.62 281 TYR A C 1
ATOM 2211 O O . TYR A 1 281 ? 9.039 -4.93 15.484 1 98.62 281 TYR A O 1
ATOM 2219 N N . ALA A 1 282 ? 9.508 -4.246 13.406 1 98.62 282 ALA A N 1
ATOM 2220 C CA . ALA A 1 282 ? 10.266 -3.092 13.883 1 98.62 282 ALA A CA 1
ATOM 2221 C C . ALA A 1 282 ? 9.359 -2.111 14.625 1 98.62 282 ALA A C 1
ATOM 2223 O O . ALA A 1 282 ? 9.789 -1.462 15.578 1 98.62 282 ALA A O 1
ATOM 2224 N N . ALA A 1 283 ? 8.133 -1.981 14.195 1 98.69 283 ALA A N 1
ATOM 2225 C CA . ALA A 1 283 ? 7.164 -1.05 14.773 1 98.69 283 ALA A CA 1
ATOM 2226 C C . ALA A 1 283 ? 6.883 -1.386 16.234 1 98.69 283 ALA A C 1
ATOM 2228 O O . ALA A 1 283 ? 6.527 -0.507 17.016 1 98.69 283 ALA A O 1
ATOM 2229 N N . LEU A 1 284 ? 7.051 -2.674 16.625 1 98.56 284 LEU A N 1
ATOM 2230 C CA . LEU A 1 284 ? 6.848 -3.094 18 1 98.56 284 LEU A CA 1
ATOM 2231 C C . LEU A 1 284 ? 7.766 -2.322 18.938 1 98.56 284 LEU A C 1
ATOM 2233 O O . LEU A 1 284 ? 7.375 -1.993 20.062 1 98.56 284 LEU A O 1
ATOM 2237 N N . ALA A 1 285 ? 9 -2.01 18.469 1 98.25 285 ALA A N 1
ATOM 2238 C CA . ALA A 1 285 ? 9.953 -1.265 19.281 1 98.25 285 ALA A CA 1
ATOM 2239 C C . ALA A 1 285 ? 9.453 0.149 19.562 1 98.25 285 ALA A C 1
ATOM 2241 O O . ALA A 1 285 ? 9.758 0.729 20.609 1 98.25 285 ALA A O 1
ATOM 2242 N N . LEU A 1 286 ? 8.703 0.69 18.656 1 98.5 286 LEU A N 1
ATOM 2243 C CA . LEU A 1 286 ? 8.172 2.043 18.812 1 98.5 286 LEU A CA 1
ATOM 2244 C C . LEU A 1 286 ? 6.891 2.037 19.625 1 98.5 286 LEU A C 1
ATOM 2246 O O . LEU A 1 286 ? 6.742 2.824 20.562 1 98.5 286 LEU A O 1
ATOM 2250 N N . PHE A 1 287 ? 5.996 1.104 19.391 1 98.56 287 PHE A N 1
ATOM 2251 C CA . PHE A 1 287 ? 4.688 1.088 20.047 1 98.56 287 PHE A CA 1
ATOM 2252 C C . PHE A 1 287 ? 4.793 0.541 21.469 1 98.56 287 PHE A C 1
ATOM 2254 O O . PHE A 1 287 ? 3.871 0.698 22.266 1 98.56 287 PHE A O 1
ATOM 2261 N N . SER A 1 288 ? 5.906 -0.111 21.781 1 97.38 288 SER A N 1
ATOM 2262 C CA . SER A 1 288 ? 6.129 -0.446 23.188 1 97.38 288 SER A CA 1
ATOM 2263 C C . SER A 1 288 ? 6.113 0.803 24.062 1 97.38 288 SER A C 1
ATOM 2265 O O . SER A 1 288 ? 5.848 0.723 25.266 1 97.38 288 SER A O 1
ATOM 2267 N N . TYR A 1 289 ? 6.504 1.885 23.469 1 97.88 289 TYR A N 1
ATOM 2268 C CA . TYR A 1 289 ? 6.523 3.201 24.094 1 97.88 289 TYR A CA 1
ATOM 2269 C C . TYR A 1 289 ? 7.281 3.164 25.406 1 97.88 289 TYR A C 1
ATOM 2271 O O . TYR A 1 289 ? 6.758 3.59 26.453 1 97.88 289 TYR A O 1
ATOM 2279 N N . SER A 1 290 ? 8.43 2.568 25.359 1 98 290 SER A N 1
ATOM 2280 C CA . SER A 1 290 ? 9.328 2.502 26.516 1 98 290 SER A CA 1
ATOM 2281 C C . SER A 1 290 ? 9.734 3.896 26.984 1 98 290 SER A C 1
ATOM 2283 O O . SER A 1 290 ? 9.43 4.891 26.312 1 98 290 SER A O 1
ATOM 2285 N N . ASP A 1 291 ? 10.414 3.994 28.094 1 97.94 291 ASP A N 1
ATOM 2286 C CA . ASP A 1 291 ? 10.906 5.27 28.609 1 97.94 291 ASP A CA 1
ATOM 2287 C C . ASP A 1 291 ? 11.82 5.949 27.594 1 97.94 291 ASP A C 1
ATOM 2289 O O . ASP A 1 291 ? 11.789 7.176 27.438 1 97.94 291 ASP A O 1
ATOM 2293 N N . GLU A 1 292 ? 12.586 5.141 26.891 1 97.81 292 GLU A N 1
ATOM 2294 C CA . GLU A 1 292 ? 13.5 5.676 25.891 1 97.81 292 GLU A CA 1
ATOM 2295 C C . GLU A 1 292 ? 12.734 6.281 24.719 1 97.81 292 GLU A C 1
ATOM 2297 O O . GLU A 1 292 ? 13.109 7.34 24.203 1 97.81 292 GLU A O 1
ATOM 2302 N N . VAL A 1 293 ? 11.711 5.621 24.312 1 98.38 293 VAL A N 1
ATOM 2303 C CA . VAL A 1 293 ? 10.898 6.121 23.203 1 98.38 293 VAL A CA 1
ATOM 2304 C C . VAL A 1 293 ? 10.164 7.391 23.641 1 98.38 293 VAL A C 1
ATOM 2306 O O . VAL A 1 293 ? 10.062 8.344 22.875 1 98.38 293 VAL A O 1
ATOM 2309 N N . GLN A 1 294 ? 9.664 7.398 24.875 1 98.12 294 GLN A N 1
ATOM 2310 C CA . GLN A 1 294 ? 9 8.578 25.406 1 98.12 294 GLN A CA 1
ATOM 2311 C C . GLN A 1 294 ? 9.953 9.773 25.469 1 98.12 294 GLN A C 1
ATOM 2313 O O . GLN A 1 294 ? 9.57 10.898 25.141 1 98.12 294 GLN A O 1
ATOM 2318 N N . GLU A 1 295 ? 11.148 9.516 25.875 1 98.12 295 GLU A N 1
ATOM 2319 C CA . GLU A 1 295 ? 12.148 10.578 25.922 1 98.12 295 GLU A CA 1
ATOM 2320 C C . GLU A 1 295 ? 12.477 11.109 24.531 1 98.12 295 GLU A C 1
ATOM 2322 O O . GLU A 1 295 ? 12.578 12.32 24.344 1 98.12 295 GLU A O 1
ATOM 2327 N N . TYR A 1 296 ? 12.68 10.203 23.594 1 98.19 296 TYR A N 1
ATOM 2328 C CA . TYR A 1 296 ? 12.898 10.578 22.203 1 98.19 296 TYR A CA 1
ATOM 2329 C C . TYR A 1 296 ? 11.797 11.5 21.703 1 98.19 296 TYR A C 1
ATOM 2331 O O . TYR A 1 296 ? 12.078 12.586 21.172 1 98.19 296 TYR A O 1
ATOM 2339 N N . ARG A 1 297 ? 10.578 11.086 21.906 1 98.12 297 ARG A N 1
ATOM 2340 C CA . ARG A 1 297 ? 9.406 11.852 21.5 1 98.12 297 ARG A CA 1
ATOM 2341 C C . ARG A 1 297 ? 9.391 13.227 22.156 1 98.12 297 ARG A C 1
ATOM 2343 O O . ARG A 1 297 ? 9.102 14.234 21.5 1 98.12 297 ARG A O 1
ATOM 2350 N N . ALA A 1 298 ? 9.672 13.289 23.422 1 98.38 298 ALA A N 1
ATOM 2351 C CA . ALA A 1 298 ? 9.648 14.539 24.188 1 98.38 298 ALA A CA 1
ATOM 2352 C C . ALA A 1 298 ? 10.656 15.539 23.625 1 98.38 298 ALA A C 1
ATOM 2354 O O . ALA A 1 298 ? 10.359 16.734 23.5 1 98.38 298 ALA A O 1
ATOM 2355 N N . HIS A 1 299 ? 11.844 15.055 23.312 1 98.69 299 HIS A N 1
ATOM 2356 C CA . HIS A 1 299 ? 12.867 15.93 22.734 1 98.69 299 HIS A CA 1
ATOM 2357 C C . HIS A 1 299 ? 12.453 16.422 21.359 1 98.69 299 HIS A C 1
ATOM 2359 O O . HIS A 1 299 ? 12.664 17.594 21.031 1 98.69 299 HIS A O 1
ATOM 2365 N N . CYS A 1 300 ? 11.906 15.539 20.547 1 98.69 300 CYS A N 1
ATOM 2366 C CA . CYS A 1 300 ? 11.438 15.961 19.234 1 98.69 300 CYS A CA 1
ATOM 2367 C C . CYS A 1 300 ? 10.383 17.047 19.344 1 98.69 300 CYS A C 1
ATOM 2369 O O . CYS A 1 300 ? 10.477 18.094 18.688 1 98.69 300 CYS A O 1
ATOM 2371 N N . SER A 1 301 ? 9.422 16.812 20.25 1 98.31 301 SER A N 1
ATOM 2372 C CA . SER A 1 301 ? 8.297 17.734 20.406 1 98.31 301 SER A CA 1
ATOM 2373 C C . SER A 1 301 ? 8.75 19.094 20.906 1 98.31 301 SER A C 1
ATOM 2375 O O . SER A 1 301 ? 8.258 20.125 20.453 1 98.31 301 SER A O 1
ATOM 2377 N N . ARG A 1 302 ? 9.664 19.141 21.844 1 98.44 302 ARG A N 1
ATOM 2378 C CA . ARG A 1 302 ? 10.07 20.422 22.406 1 98.44 302 ARG A CA 1
ATOM 2379 C C . ARG A 1 302 ? 10.867 21.234 21.391 1 98.44 302 ARG A C 1
ATOM 2381 O O . ARG A 1 302 ? 10.812 22.469 21.391 1 98.44 302 ARG A O 1
ATOM 2388 N N . ILE A 1 303 ? 11.68 20.562 20.516 1 98.81 303 ILE A N 1
ATOM 2389 C CA . ILE A 1 303 ? 12.391 21.25 19.453 1 98.81 303 ILE A CA 1
ATOM 2390 C C . ILE A 1 303 ? 11.398 21.891 18.484 1 98.81 303 ILE A C 1
ATOM 2392 O O . ILE A 1 303 ? 11.531 23.062 18.125 1 98.81 303 ILE A O 1
ATOM 2396 N N . LEU A 1 304 ? 10.398 21.094 18.125 1 98.75 304 LEU A N 1
ATOM 2397 C CA . LEU A 1 304 ? 9.367 21.594 17.219 1 98.75 304 LEU A CA 1
ATOM 2398 C C . LEU A 1 304 ? 8.625 22.766 17.844 1 98.75 304 LEU A C 1
ATOM 2400 O O . LEU A 1 304 ? 8.312 23.75 17.156 1 98.75 304 LEU A O 1
ATOM 2404 N N . GLN A 1 305 ? 8.344 22.672 19.125 1 98.38 305 GLN A N 1
ATOM 2405 C CA . GLN A 1 305 ? 7.715 23.781 19.828 1 98.38 305 GLN A CA 1
ATOM 2406 C C . GLN A 1 305 ? 8.562 25.047 19.75 1 98.38 305 GLN A C 1
ATOM 2408 O O . GLN A 1 305 ? 8.039 26.141 19.5 1 98.38 305 GLN A O 1
ATOM 2413 N N . ALA A 1 306 ? 9.828 24.922 19.969 1 98.62 306 ALA A N 1
ATOM 2414 C CA . ALA A 1 306 ? 10.734 26.062 19.953 1 98.62 306 ALA A CA 1
ATOM 2415 C C . ALA A 1 306 ? 10.766 26.719 18.562 1 98.62 306 ALA A C 1
ATOM 2417 O O . ALA A 1 306 ? 10.703 27.938 18.453 1 98.62 306 ALA A O 1
ATOM 2418 N N . VAL A 1 307 ? 10.898 25.922 17.562 1 98.75 307 VAL A N 1
ATOM 2419 C CA . VAL A 1 307 ? 10.977 26.438 16.203 1 98.75 307 VAL A CA 1
ATOM 2420 C C . VAL A 1 307 ? 9.648 27.078 15.805 1 98.75 307 VAL A C 1
ATOM 2422 O O . VAL A 1 307 ? 9.625 28.141 15.172 1 98.75 307 VAL A O 1
ATOM 2425 N N . GLY A 1 308 ? 8.523 26.375 16.109 1 98.44 308 GLY A N 1
ATOM 2426 C CA . GLY A 1 308 ? 7.211 26.938 15.836 1 98.44 308 GLY A CA 1
ATOM 2427 C C . GLY A 1 308 ? 6.98 28.281 16.516 1 98.44 308 GLY A C 1
ATOM 2428 O O . GLY A 1 308 ? 6.457 29.203 15.898 1 98.44 308 GLY A O 1
ATOM 2429 N N . THR A 1 309 ? 7.355 28.375 17.75 1 98.12 309 THR A N 1
ATOM 2430 C CA . THR A 1 309 ? 7.219 29.609 18.516 1 98.12 309 THR A CA 1
ATOM 2431 C C . THR A 1 309 ? 8.039 30.734 17.875 1 98.12 309 THR A C 1
ATOM 2433 O O . THR A 1 309 ? 7.555 31.859 17.719 1 98.12 309 THR A O 1
ATOM 2436 N N . TYR A 1 310 ? 9.25 30.438 17.578 1 98.62 310 TYR A N 1
ATOM 2437 C CA . TYR A 1 310 ? 10.125 31.391 16.906 1 98.62 310 TYR A CA 1
ATOM 2438 C C . TYR A 1 310 ? 9.5 31.875 15.609 1 98.62 310 TYR A C 1
ATOM 2440 O O . TYR A 1 310 ? 9.477 33.094 15.344 1 98.62 310 TYR A O 1
ATOM 2448 N N . SER A 1 311 ? 9.023 30.938 14.773 1 98.81 311 SER A N 1
ATOM 2449 C CA . SER A 1 311 ? 8.445 31.266 13.469 1 98.81 311 SER A CA 1
ATOM 2450 C C . SER A 1 311 ? 7.254 32.219 13.617 1 98.81 311 SER A C 1
ATOM 2452 O O . SER A 1 311 ? 7.148 33.219 12.898 1 98.81 311 SER A O 1
ATOM 2454 N N . CYS A 1 312 ? 6.355 31.875 14.523 1 98.62 312 CYS A N 1
ATOM 2455 C CA . CYS A 1 312 ? 5.176 32.688 14.766 1 98.62 312 CYS A CA 1
ATOM 2456 C C . CYS A 1 312 ? 5.566 34.094 15.219 1 98.62 312 CYS A C 1
ATOM 2458 O O . CYS A 1 312 ? 5.016 35.094 14.734 1 98.62 312 CYS A O 1
ATOM 2460 N N . LYS A 1 313 ? 6.48 34.156 16.156 1 98.62 313 LYS A N 1
ATOM 2461 C CA . LYS A 1 313 ? 6.934 35.438 16.672 1 98.62 313 LYS A CA 1
ATOM 2462 C C . LYS A 1 313 ? 7.449 36.344 15.555 1 98.62 313 LYS A C 1
ATOM 2464 O O . LYS A 1 313 ? 7.051 37.5 15.453 1 98.62 313 LYS A O 1
ATOM 2469 N N . GLU A 1 314 ? 8.297 35.812 14.734 1 98.69 314 GLU A N 1
ATOM 2470 C CA . GLU A 1 314 ? 8.922 36.594 13.664 1 98.69 314 GLU A CA 1
ATOM 2471 C C . GLU A 1 314 ? 7.891 37.062 12.641 1 98.69 314 GLU A C 1
ATOM 2473 O O . GLU A 1 314 ? 7.973 38.156 12.125 1 98.69 314 GLU A O 1
ATOM 2478 N N . LEU A 1 315 ? 6.969 36.188 12.258 1 98.69 315 LEU A N 1
ATOM 2479 C CA . LEU A 1 315 ? 5.957 36.531 11.266 1 98.69 315 LEU A CA 1
ATOM 2480 C C . LEU A 1 315 ? 5 37.594 11.812 1 98.69 315 LEU A C 1
ATOM 2482 O O . LEU A 1 315 ? 4.629 38.531 11.102 1 98.69 315 LEU A O 1
ATOM 2486 N N . ARG A 1 316 ? 4.609 37.469 13.086 1 98.56 316 ARG A N 1
ATOM 2487 C CA . ARG A 1 316 ? 3.713 38.438 13.703 1 98.56 316 ARG A CA 1
ATOM 2488 C C . ARG A 1 316 ? 4.359 39.812 13.766 1 98.56 316 ARG A C 1
ATOM 2490 O O . ARG A 1 316 ? 3.678 40.844 13.641 1 98.56 316 ARG A O 1
ATOM 2497 N N . ALA A 1 317 ? 5.637 39.844 13.906 1 98.5 317 ALA A N 1
ATOM 2498 C CA . ALA A 1 317 ? 6.379 41.094 14.016 1 98.5 317 ALA A CA 1
ATOM 2499 C C . ALA A 1 317 ? 6.215 41.938 12.758 1 98.5 317 ALA A C 1
ATOM 2501 O O . ALA A 1 317 ? 6.41 43.156 12.797 1 98.5 317 ALA A O 1
ATOM 2502 N N . VAL A 1 318 ? 5.824 41.312 11.68 1 98.25 318 VAL A N 1
ATOM 2503 C CA . VAL A 1 318 ? 5.68 42.062 10.445 1 98.25 318 VAL A CA 1
ATOM 2504 C C . VAL A 1 318 ? 4.215 42.062 10.008 1 98.25 318 VAL A C 1
ATOM 2506 O O . VAL A 1 318 ? 3.916 42.25 8.82 1 98.25 318 VAL A O 1
ATOM 2509 N N . GLY A 1 319 ? 3.338 41.719 10.906 1 98.06 319 GLY A N 1
ATOM 2510 C CA . GLY A 1 319 ? 1.914 41.906 10.672 1 98.06 319 GLY A CA 1
ATOM 2511 C C . GLY A 1 319 ? 1.228 40.656 10.133 1 98.06 319 GLY A C 1
ATOM 2512 O O . GLY A 1 319 ? 0.012 40.656 9.93 1 98.06 319 GLY A O 1
ATOM 2513 N N . VAL A 1 320 ? 1.91 39.625 9.875 1 98.62 320 VAL A N 1
ATOM 2514 C CA . VAL A 1 320 ? 1.304 38.375 9.43 1 98.62 320 VAL A CA 1
ATOM 2515 C C . VAL A 1 320 ? 0.525 37.75 10.578 1 98.62 320 VAL A C 1
ATOM 2517 O O . VAL A 1 320 ? 1.006 37.688 11.719 1 98.62 320 VAL A O 1
ATOM 2520 N N . LYS A 1 321 ? -0.692 37.344 10.305 1 98.44 321 LYS A N 1
ATOM 2521 C CA . LYS A 1 321 ? -1.49 36.688 11.336 1 98.44 321 LYS A CA 1
ATOM 2522 C C . LYS A 1 321 ? -1.276 35.188 11.305 1 98.44 321 LYS A C 1
ATOM 2524 O O . LYS A 1 321 ? -1.162 34.594 10.234 1 98.44 321 LYS A O 1
ATOM 2529 N N . VAL A 1 322 ? -1.175 34.625 12.453 1 97.88 322 VAL A N 1
ATOM 2530 C CA . VAL A 1 322 ? -0.946 33.188 12.555 1 97.88 322 VAL A CA 1
ATOM 2531 C C . VAL A 1 322 ? -1.502 32.688 13.875 1 97.88 322 VAL A C 1
ATOM 2533 O O . VAL A 1 322 ? -1.386 33.344 14.914 1 97.88 322 VAL A O 1
ATOM 2536 N N . VAL A 1 323 ? -2.213 31.562 13.859 1 97.81 323 VAL A N 1
ATOM 2537 C CA . VAL A 1 323 ? -2.627 30.859 15.062 1 97.81 323 VAL A CA 1
ATOM 2538 C C . VAL A 1 323 ? -1.447 30.062 15.633 1 97.81 323 VAL A C 1
ATOM 2540 O O . VAL A 1 323 ? -0.726 29.391 14.891 1 97.81 323 VAL A O 1
ATOM 2543 N N . GLN A 1 324 ? -1.201 30.281 16.938 1 97.5 324 GLN A N 1
ATOM 2544 C CA . GLN A 1 324 ? -0.107 29.562 17.578 1 97.5 324 GLN A CA 1
ATOM 2545 C C . GLN A 1 324 ? -0.32 28.047 17.5 1 97.5 324 GLN A C 1
ATOM 2547 O O . GLN A 1 324 ? -1.367 27.547 17.906 1 97.5 324 GLN A O 1
ATOM 2552 N N . PRO A 1 325 ? 0.629 27.359 16.859 1 97.5 325 PRO A N 1
ATOM 2553 C CA . PRO A 1 325 ? 0.477 25.906 16.828 1 97.5 325 PRO A CA 1
ATOM 2554 C C . PRO A 1 325 ? 0.626 25.266 18.219 1 97.5 325 PRO A C 1
ATOM 2556 O O . PRO A 1 325 ? 1.357 25.797 19.062 1 97.5 325 PRO A O 1
ATOM 2559 N N . THR A 1 326 ? -0.022 24.172 18.438 1 96.69 326 THR A N 1
ATOM 2560 C CA . THR A 1 326 ? 0.074 23.453 19.719 1 96.69 326 THR A CA 1
ATOM 2561 C C . THR A 1 326 ? 0.606 22.047 19.5 1 96.69 326 THR A C 1
ATOM 2563 O O . THR A 1 326 ? 0.858 21.328 20.469 1 96.69 326 THR A O 1
ATOM 2566 N N . SER A 1 327 ? 0.79 21.641 18.281 1 97.69 327 SER A N 1
ATOM 2567 C CA . SER A 1 327 ? 1.291 20.312 17.906 1 97.69 327 SER A CA 1
ATOM 2568 C C . SER A 1 327 ? 1.828 20.297 16.484 1 97.69 327 SER A C 1
ATOM 2570 O O . SER A 1 327 ? 1.59 21.234 15.719 1 97.69 327 SER A O 1
ATOM 2572 N N . GLY A 1 328 ? 2.596 19.234 16.172 1 97.44 328 GLY A N 1
ATOM 2573 C CA . GLY A 1 328 ? 3.061 19.031 14.805 1 97.44 328 GLY A CA 1
ATOM 2574 C C . GLY A 1 328 ? 4.152 20 14.398 1 97.44 328 GLY A C 1
ATOM 2575 O O . GLY A 1 328 ? 5.031 20.328 15.203 1 97.44 328 GLY A O 1
ATOM 2576 N N . TYR A 1 329 ? 4.195 20.375 13.18 1 98.25 329 TYR A N 1
ATOM 2577 C CA . TYR A 1 329 ? 5.273 21.234 12.703 1 98.25 329 TYR A CA 1
ATOM 2578 C C . TYR A 1 329 ? 4.812 22.094 11.523 1 98.25 329 TYR A C 1
ATOM 2580 O O . TYR A 1 329 ? 5.578 22.328 10.586 1 98.25 329 TYR A O 1
ATOM 2588 N N . TYR A 1 330 ? 3.469 22.484 11.672 1 96.88 330 TYR A N 1
ATOM 2589 C CA . TYR A 1 330 ? 2.848 23.359 10.68 1 96.88 330 TYR A CA 1
ATOM 2590 C C . TYR A 1 330 ? 2.27 24.594 11.336 1 96.88 330 TYR A C 1
ATOM 2592 O O . TYR A 1 330 ? 1.878 24.578 12.508 1 96.88 330 TYR A O 1
ATOM 2600 N N . ILE A 1 331 ? 2.244 25.641 10.586 1 98.38 331 ILE A N 1
ATOM 2601 C CA . ILE A 1 331 ? 1.386 26.781 10.852 1 98.38 331 ILE A CA 1
ATOM 2602 C C . ILE A 1 331 ? 0.725 27.25 9.555 1 98.38 331 ILE A C 1
ATOM 2604 O O . ILE A 1 331 ? 1.151 26.859 8.461 1 98.38 331 ILE A O 1
ATOM 2608 N N . LEU A 1 332 ? -0.374 27.953 9.68 1 98.62 332 LEU A N 1
ATOM 2609 C CA . LEU A 1 332 ? -1.089 28.484 8.531 1 98.62 332 LEU A CA 1
ATOM 2610 C C . LEU A 1 332 ? -1.102 30.016 8.57 1 98.62 332 LEU A C 1
ATOM 2612 O O . LEU A 1 332 ? -2.121 30.625 8.906 1 98.62 332 LEU A O 1
ATOM 2616 N N . PRO A 1 333 ? -0.025 30.672 8.156 1 98.62 333 PRO A N 1
ATOM 2617 C CA . PRO A 1 333 ? 0.03 32.125 8.188 1 98.62 333 PRO A CA 1
ATOM 2618 C C . PRO A 1 333 ? -0.93 32.781 7.188 1 98.62 333 PRO A C 1
ATOM 2620 O O . PRO A 1 333 ? -1.146 32.25 6.098 1 98.62 333 PRO A O 1
ATOM 2623 N N . ASN A 1 334 ? -1.5 33.812 7.57 1 98.62 334 ASN A N 1
ATOM 2624 C CA . ASN A 1 334 ? -2.354 34.656 6.758 1 98.62 334 ASN A CA 1
ATOM 2625 C C . ASN A 1 334 ? -1.634 35.938 6.359 1 98.62 334 ASN A C 1
ATOM 2627 O O . ASN A 1 334 ? -1.369 36.812 7.203 1 98.62 334 ASN A O 1
ATOM 2631 N N . PHE A 1 335 ? -1.348 36.156 5.074 1 98.62 335 PHE A N 1
ATOM 2632 C CA . PHE A 1 335 ? -0.538 37.25 4.555 1 98.62 335 PHE A CA 1
ATOM 2633 C C . PHE A 1 335 ? -1.422 38.344 3.98 1 98.62 335 PHE A C 1
ATOM 2635 O O . PHE A 1 335 ? -0.979 39.125 3.135 1 98.62 335 PHE A O 1
ATOM 2642 N N . GLU A 1 336 ? -2.592 38.438 4.43 1 97.94 336 GLU A N 1
ATOM 2643 C CA . GLU A 1 336 ? -3.531 39.438 3.904 1 97.94 336 GLU A CA 1
ATOM 2644 C C . GLU A 1 336 ? -3.021 40.844 4.133 1 97.94 336 GLU A C 1
ATOM 2646 O O . GLU A 1 336 ? -3.449 41.781 3.449 1 97.94 336 GLU A O 1
ATOM 2651 N N . VAL A 1 337 ? -2.092 41.031 5.051 1 97.81 337 VAL A N 1
ATOM 2652 C CA . VAL A 1 337 ? -1.474 42.344 5.301 1 97.81 337 VAL A CA 1
ATOM 2653 C C . VAL A 1 337 ? -0.808 42.844 4.027 1 97.81 337 VAL A C 1
ATOM 2655 O O . VAL A 1 337 ? -0.608 44.062 3.861 1 97.81 337 VAL A O 1
ATOM 2658 N N . LEU A 1 338 ? -0.579 41.969 3.078 1 98 338 LEU A N 1
ATOM 2659 C CA . LEU A 1 338 ? 0.141 42.312 1.858 1 98 338 LEU A CA 1
ATOM 2660 C C . LEU A 1 338 ? -0.828 42.562 0.71 1 98 338 LEU A C 1
ATOM 2662 O O . LEU A 1 338 ? -0.405 42.844 -0.417 1 98 338 LEU A O 1
ATOM 2666 N N . ARG A 1 339 ? -2.072 42.469 0.902 1 97.31 339 ARG A N 1
ATOM 2667 C CA . ARG A 1 339 ? -3.078 42.5 -0.154 1 97.31 339 ARG A CA 1
ATOM 2668 C C . ARG A 1 339 ? -2.873 43.719 -1.057 1 97.31 339 ARG A C 1
ATOM 2670 O O . ARG A 1 339 ? -2.857 43.594 -2.283 1 97.31 339 ARG A O 1
ATOM 2677 N N . THR A 1 340 ? -2.709 44.906 -0.478 1 96.38 340 THR A N 1
ATOM 2678 C CA . THR A 1 340 ? -2.594 46.125 -1.245 1 96.38 340 THR A CA 1
ATOM 2679 C C . THR A 1 340 ? -1.312 46.125 -2.074 1 96.38 340 THR A C 1
ATOM 2681 O O . THR A 1 340 ? -1.341 46.438 -3.27 1 96.38 340 THR A O 1
ATOM 2684 N N . SER A 1 341 ? -0.226 45.844 -1.434 1 96.5 341 SER A N 1
ATOM 2685 C CA . SER A 1 341 ? 1.064 45.812 -2.115 1 96.5 341 SER A CA 1
ATOM 2686 C C . SER A 1 341 ? 1.093 44.781 -3.236 1 96.5 341 SER A C 1
ATOM 2688 O O . SER A 1 341 ? 1.602 45.062 -4.328 1 96.5 341 SER A O 1
ATOM 2690 N N . LEU A 1 342 ? 0.543 43.625 -3.01 1 97 342 LEU A N 1
ATOM 2691 C CA . LEU A 1 342 ? 0.547 42.562 -3.998 1 97 342 LEU A CA 1
ATOM 2692 C C . LEU A 1 342 ? -0.341 42.906 -5.188 1 97 342 LEU A C 1
ATOM 2694 O O . LEU A 1 342 ? -0.035 42.562 -6.324 1 97 342 LEU A O 1
ATOM 2698 N N . SER A 1 343 ? -1.436 43.531 -4.895 1 95.75 343 SER A N 1
ATOM 2699 C CA . SER A 1 343 ? -2.322 43.969 -5.969 1 95.75 343 SER A CA 1
ATOM 2700 C C . SER A 1 343 ? -1.607 44.906 -6.934 1 95.75 343 SER A C 1
ATOM 2702 O O . SER A 1 343 ? -1.841 44.875 -8.141 1 95.75 343 SER A O 1
ATOM 2704 N N . LYS A 1 344 ? -0.771 45.75 -6.445 1 95.69 344 LYS A N 1
ATOM 2705 C CA . LYS A 1 344 ? -0.008 46.688 -7.266 1 95.69 344 LYS A CA 1
ATOM 2706 C C . LYS A 1 344 ? 0.964 45.938 -8.18 1 95.69 344 LYS A C 1
ATOM 2708 O O . LYS A 1 344 ? 1.33 46.469 -9.242 1 95.69 344 LYS A O 1
ATOM 2713 N N . LEU A 1 345 ? 1.362 44.844 -7.762 1 95.56 345 LEU A N 1
ATOM 2714 C CA . LEU A 1 345 ? 2.291 44.031 -8.539 1 95.56 345 LEU A CA 1
ATOM 2715 C C . LEU A 1 345 ? 1.538 43.062 -9.461 1 95.56 345 LEU A C 1
ATOM 2717 O O . LEU A 1 345 ? 2.15 42.219 -10.133 1 95.56 345 LEU A O 1
ATOM 2721 N N . GLY A 1 346 ? 0.218 43.062 -9.398 1 96.44 346 GLY A N 1
ATOM 2722 C CA . GLY A 1 346 ? -0.599 42.188 -10.227 1 96.44 346 GLY A CA 1
ATOM 2723 C C . GLY A 1 346 ? -0.774 40.812 -9.648 1 96.44 346 GLY A C 1
ATOM 2724 O O . GLY A 1 346 ? -1.226 39.875 -10.336 1 96.44 346 GLY A O 1
ATOM 2725 N N . ILE A 1 347 ? -0.423 40.594 -8.438 1 97.81 347 ILE A N 1
ATOM 2726 C CA . ILE A 1 347 ? -0.566 39.312 -7.762 1 97.81 347 ILE A CA 1
ATOM 2727 C C . ILE A 1 347 ? -1.91 39.281 -7.039 1 97.81 347 ILE A C 1
ATOM 2729 O O . ILE A 1 347 ? -2.166 40.062 -6.129 1 97.81 347 ILE A O 1
ATOM 2733 N N . THR A 1 348 ? -2.77 38.312 -7.465 1 97.31 348 THR A N 1
ATOM 2734 C CA . THR A 1 348 ? -4.125 38.281 -6.93 1 97.31 348 THR A CA 1
ATOM 2735 C C . THR A 1 348 ? -4.449 36.938 -6.293 1 97.31 348 THR A C 1
ATOM 2737 O O . THR A 1 348 ? -5.438 36.812 -5.574 1 97.31 348 THR A O 1
ATOM 2740 N N . THR A 1 349 ? -3.572 35.969 -6.504 1 97.94 349 THR A N 1
ATOM 2741 C CA . THR A 1 349 ? -3.812 34.625 -5.934 1 97.94 349 THR A CA 1
ATOM 2742 C C . THR A 1 349 ? -2.678 34.25 -4.996 1 97.94 349 THR A C 1
ATOM 2744 O O . THR A 1 349 ? -1.565 34.75 -5.105 1 97.94 349 THR A O 1
ATOM 2747 N N . CYS A 1 350 ? -3.006 33.375 -4.137 1 98.12 350 CYS A N 1
ATOM 2748 C CA . CYS A 1 350 ? -1.998 32.906 -3.188 1 98.12 350 CYS A CA 1
ATOM 2749 C C . CYS A 1 350 ? -0.893 32.156 -3.896 1 98.12 350 CYS A C 1
ATOM 2751 O O . CYS A 1 350 ? 0.272 32.219 -3.5 1 98.12 350 CYS A O 1
ATOM 2753 N N . THR A 1 351 ? -1.266 31.391 -4.938 1 97.75 351 THR A N 1
ATOM 2754 C CA . THR A 1 351 ? -0.269 30.672 -5.723 1 97.75 351 THR A CA 1
ATOM 2755 C C . THR A 1 351 ? 0.74 31.641 -6.336 1 97.75 351 THR A C 1
ATOM 2757 O O . THR A 1 351 ? 1.945 31.375 -6.312 1 97.75 351 THR A O 1
ATOM 2760 N N . GLN A 1 352 ? 0.258 32.719 -6.875 1 98.06 352 GLN A N 1
ATOM 2761 C CA . GLN A 1 352 ? 1.131 33.75 -7.434 1 98.06 352 GLN A CA 1
ATOM 2762 C C . GLN A 1 352 ? 2.045 34.344 -6.363 1 98.06 352 GLN A C 1
ATOM 2764 O O . GLN A 1 352 ? 3.219 34.625 -6.621 1 98.06 352 GLN A O 1
ATOM 2769 N N . MET A 1 353 ? 1.481 34.562 -5.223 1 98.5 353 MET A N 1
ATOM 2770 C CA . MET A 1 353 ? 2.289 35.094 -4.121 1 98.5 353 MET A CA 1
ATOM 2771 C C . MET A 1 353 ? 3.424 34.125 -3.777 1 98.5 353 MET A C 1
ATOM 2773 O O . MET A 1 353 ? 4.566 34.562 -3.602 1 98.5 353 MET A O 1
ATOM 2777 N N . CYS A 1 354 ? 3.092 32.844 -3.664 1 98.12 354 CYS A N 1
ATOM 2778 C CA . CYS A 1 354 ? 4.098 31.844 -3.34 1 98.12 354 CYS A CA 1
ATOM 2779 C C . CYS A 1 354 ? 5.18 31.797 -4.414 1 98.12 354 CYS A C 1
ATOM 2781 O O . CYS A 1 354 ? 6.355 31.609 -4.105 1 98.12 354 CYS A O 1
ATOM 2783 N N . GLU A 1 355 ? 4.781 31.953 -5.668 1 97.5 355 GLU A N 1
ATOM 2784 C CA . GLU A 1 355 ? 5.734 31.969 -6.77 1 97.5 355 GLU A CA 1
ATOM 2785 C C . GLU A 1 355 ? 6.672 33.156 -6.672 1 97.5 355 GLU A C 1
ATOM 2787 O O . GLU A 1 355 ? 7.887 33.031 -6.852 1 97.5 355 GLU A O 1
ATOM 2792 N N . ALA A 1 356 ? 6.16 34.312 -6.43 1 97.81 356 ALA A N 1
ATOM 2793 C CA . ALA A 1 356 ? 6.969 35.5 -6.266 1 97.81 356 ALA A CA 1
ATOM 2794 C C . ALA A 1 356 ? 7.938 35.344 -5.094 1 97.81 356 ALA A C 1
ATOM 2796 O O . ALA A 1 356 ? 9.109 35.719 -5.203 1 97.81 356 ALA A O 1
ATOM 2797 N N . LEU A 1 357 ? 7.398 34.875 -3.996 1 98.19 357 LEU A N 1
ATOM 2798 C CA . LEU A 1 357 ? 8.211 34.625 -2.809 1 98.19 357 LEU A CA 1
ATOM 2799 C C . LEU A 1 357 ? 9.375 33.688 -3.125 1 98.19 357 LEU A C 1
ATOM 2801 O O . LEU A 1 357 ? 10.508 33.938 -2.701 1 98.19 357 LEU A O 1
ATOM 2805 N N . PHE A 1 358 ? 9.094 32.625 -3.844 1 97.75 358 PHE A N 1
ATOM 2806 C CA . PHE A 1 358 ? 10.125 31.656 -4.207 1 97.75 358 PHE A CA 1
ATOM 2807 C C . PHE A 1 358 ? 11.172 32.281 -5.117 1 97.75 358 PHE A C 1
ATOM 2809 O O . PHE A 1 358 ? 12.375 32.094 -4.934 1 97.75 358 PHE A O 1
ATOM 2816 N N . GLU A 1 359 ? 10.758 33.031 -6.082 1 96.56 359 GLU A N 1
ATOM 2817 C CA . GLU A 1 359 ? 11.656 33.656 -7.047 1 96.56 359 GLU A CA 1
ATOM 2818 C C . GLU A 1 359 ? 12.547 34.719 -6.379 1 96.56 359 GLU A C 1
ATOM 2820 O O . GLU A 1 359 ? 13.742 34.812 -6.676 1 96.56 359 GLU A O 1
ATOM 2825 N N . GLU A 1 360 ? 11.992 35.438 -5.477 1 97.31 360 GLU A N 1
ATOM 2826 C CA . GLU A 1 360 ? 12.68 36.594 -4.938 1 97.31 360 GLU A CA 1
ATOM 2827 C C . GLU A 1 360 ? 13.469 36.25 -3.682 1 97.31 360 GLU A C 1
ATOM 2829 O O . GLU A 1 360 ? 14.508 36.844 -3.404 1 97.31 360 GLU A O 1
ATOM 2834 N N . ALA A 1 361 ? 12.938 35.281 -2.953 1 97.69 361 ALA A N 1
ATOM 2835 C CA . ALA A 1 361 ? 13.555 35.031 -1.654 1 97.69 361 ALA A CA 1
ATOM 2836 C C . ALA A 1 361 ? 13.961 33.562 -1.52 1 97.69 361 ALA A C 1
ATOM 2838 O O . ALA A 1 361 ? 14.578 33.188 -0.527 1 97.69 361 ALA A O 1
ATOM 2839 N N . ARG A 1 362 ? 13.594 32.688 -2.455 1 97.44 362 ARG A N 1
ATOM 2840 C CA . ARG A 1 362 ? 13.93 31.266 -2.492 1 97.44 362 ARG A CA 1
ATOM 2841 C C . ARG A 1 362 ? 13.297 30.516 -1.319 1 97.44 362 ARG A C 1
ATOM 2843 O O . ARG A 1 362 ? 13.875 29.562 -0.807 1 97.44 362 ARG A O 1
ATOM 2850 N N . VAL A 1 363 ? 12.203 31.062 -0.867 1 98.31 363 VAL A N 1
ATOM 2851 C CA . VAL A 1 363 ? 11.406 30.406 0.164 1 98.31 363 VAL A CA 1
ATOM 2852 C C . VAL A 1 363 ? 10.219 29.688 -0.477 1 98.31 363 VAL A C 1
ATOM 2854 O O . VAL A 1 363 ? 9.422 30.312 -1.18 1 98.31 363 VAL A O 1
ATOM 2857 N N . ALA A 1 364 ? 10.172 28.375 -0.273 1 98 364 ALA A N 1
ATOM 2858 C CA . ALA A 1 364 ? 9.062 27.594 -0.801 1 98 364 ALA A CA 1
ATOM 2859 C C . ALA A 1 364 ? 7.957 27.422 0.241 1 98 364 ALA A C 1
ATOM 2861 O O . ALA A 1 364 ? 8.211 26.953 1.353 1 98 364 ALA A O 1
ATOM 2862 N N . LEU A 1 365 ? 6.797 27.859 -0.049 1 98 365 LEU A N 1
ATOM 2863 C CA . LEU A 1 365 ? 5.582 27.641 0.729 1 98 365 LEU A CA 1
ATOM 2864 C C . LEU A 1 365 ? 4.492 27.016 -0.128 1 98 365 LEU A C 1
ATOM 2866 O O . LEU A 1 365 ? 4.594 26.984 -1.357 1 98 365 LEU A O 1
ATOM 2870 N N . MET A 1 366 ? 3.529 26.484 0.508 1 97.5 366 MET A N 1
ATOM 2871 C CA . MET A 1 366 ? 2.385 25.938 -0.218 1 97.5 366 MET A CA 1
ATOM 2872 C C . MET A 1 366 ? 1.142 26.797 0.013 1 97.5 366 MET A C 1
ATOM 2874 O O . MET A 1 366 ? 0.766 27.062 1.157 1 97.5 366 MET A O 1
ATOM 2878 N N . ALA A 1 367 ? 0.496 27.203 -1.068 1 97.94 367 ALA A N 1
ATOM 2879 C CA . ALA A 1 367 ? -0.684 28.062 -1.019 1 97.94 367 ALA A CA 1
ATOM 2880 C C . ALA A 1 367 ? -1.864 27.328 -0.379 1 97.94 367 ALA A C 1
ATOM 2882 O O . ALA A 1 367 ? -2.076 26.141 -0.623 1 97.94 367 ALA A O 1
ATOM 2883 N N . GLY A 1 368 ? -2.598 28.062 0.47 1 97.38 368 GLY A N 1
ATOM 2884 C CA . GLY A 1 368 ? -3.809 27.5 1.047 1 97.38 368 GLY A CA 1
ATOM 2885 C C . GLY A 1 368 ? -4.824 27.062 0.004 1 97.38 368 GLY A C 1
ATOM 2886 O O . GLY A 1 368 ? -5.445 26.016 0.132 1 97.38 368 GLY A O 1
ATOM 2887 N N . GLY A 1 369 ? -4.996 27.922 -0.931 1 95.62 369 GLY A N 1
ATOM 2888 C CA . GLY A 1 369 ? -5.859 27.625 -2.064 1 95.62 369 GLY A CA 1
ATOM 2889 C C . GLY A 1 369 ? -5.086 27.344 -3.34 1 95.62 369 GLY A C 1
ATOM 2890 O O . GLY A 1 369 ? -4.223 28.125 -3.738 1 95.62 369 GLY A O 1
ATOM 2891 N N . PRO A 1 370 ? -5.34 26.172 -4.09 1 93.25 370 PRO A N 1
ATOM 2892 C CA . PRO A 1 370 ? -6.465 25.266 -3.861 1 93.25 370 PRO A CA 1
ATOM 2893 C C . PRO A 1 370 ? -6.086 24.062 -3.012 1 93.25 370 PRO A C 1
ATOM 2895 O O . PRO A 1 370 ? -6.953 23.266 -2.629 1 93.25 370 PRO A O 1
ATOM 2898 N N . ALA A 1 371 ? -4.809 23.969 -2.676 1 93.06 371 ALA A N 1
ATOM 2899 C CA . ALA A 1 371 ? -4.262 22.719 -2.158 1 93.06 371 ALA A CA 1
ATOM 2900 C C . ALA A 1 371 ? -4.969 22.312 -0.872 1 93.06 371 ALA A C 1
ATOM 2902 O O . ALA A 1 371 ? -5.234 21.125 -0.661 1 93.06 371 ALA A O 1
ATOM 2903 N N . PHE A 1 372 ? -5.25 23.266 0.001 1 97.81 372 PHE A N 1
ATOM 2904 C CA . PHE A 1 372 ? -5.871 22.984 1.29 1 97.81 372 PHE A CA 1
ATOM 2905 C C . PHE A 1 372 ? -7.32 23.453 1.312 1 97.81 372 PHE A C 1
ATOM 2907 O O . PHE A 1 372 ? -7.871 23.734 2.377 1 97.81 372 PHE A O 1
ATOM 2914 N N . LEU A 1 373 ? -7.883 23.672 0.138 1 97.88 373 LEU A N 1
ATOM 2915 C CA . LEU A 1 373 ? -9.289 23.953 -0.107 1 97.88 373 LEU A CA 1
ATOM 2916 C C . LEU A 1 373 ? -9.648 25.359 0.358 1 97.88 373 LEU A C 1
ATOM 2918 O O . LEU A 1 373 ? -10.812 25.641 0.655 1 97.88 373 LEU A O 1
ATOM 2922 N N . ARG A 1 374 ? -8.641 26.234 0.557 1 98 374 ARG A N 1
ATOM 2923 C CA . ARG A 1 374 ? -8.891 27.656 0.811 1 98 374 ARG A CA 1
ATOM 2924 C C . ARG A 1 374 ? -9.188 28.406 -0.487 1 98 374 ARG A C 1
ATOM 2926 O O . ARG A 1 374 ? -8.883 27.906 -1.575 1 98 374 ARG A O 1
ATOM 2933 N N . PRO A 1 375 ? -9.844 29.578 -0.396 1 97.31 375 PRO A N 1
ATOM 2934 C CA . PRO A 1 375 ? -10.055 30.375 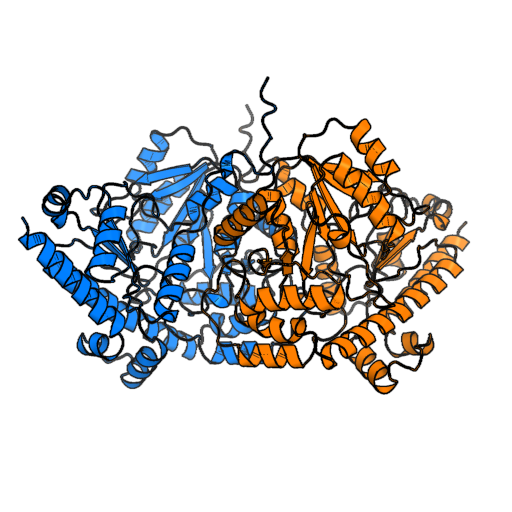-1.607 1 97.31 375 PRO A CA 1
ATOM 2935 C C . PRO A 1 375 ? -8.75 30.734 -2.312 1 97.31 375 PRO A C 1
ATOM 2937 O O . PRO A 1 375 ? -7.742 31.016 -1.654 1 97.31 375 PRO A O 1
ATOM 2940 N N . LEU A 1 376 ? -8.797 30.797 -3.609 1 97.25 376 LEU A N 1
ATOM 2941 C CA . LEU A 1 376 ? -7.613 31.031 -4.426 1 97.25 376 LEU A CA 1
ATOM 2942 C C . LEU A 1 376 ? -7.004 32.406 -4.117 1 97.25 376 LEU A C 1
ATOM 2944 O O . LEU A 1 376 ? -5.785 32.562 -4.191 1 97.25 376 LEU A O 1
ATOM 2948 N N . ASN A 1 377 ? -7.875 33.344 -3.76 1 97.56 377 ASN A N 1
ATOM 2949 C CA . ASN A 1 377 ? -7.426 34.719 -3.629 1 97.56 377 ASN A CA 1
ATOM 2950 C C . ASN A 1 377 ? -7.125 35.094 -2.176 1 97.56 377 ASN A C 1
ATOM 2952 O O . ASN A 1 377 ? -6.777 36.219 -1.871 1 97.56 377 ASN A O 1
ATOM 2956 N N . GLU A 1 378 ? -7.344 34.062 -1.301 1 97.94 378 GLU A N 1
ATOM 2957 C CA . GLU A 1 378 ? -6.949 34.281 0.087 1 97.94 378 GLU A CA 1
ATOM 2958 C C . GLU A 1 378 ? -5.469 34 0.296 1 97.94 378 GLU A C 1
ATOM 2960 O O . GLU A 1 378 ? -4.973 32.969 -0.158 1 97.94 378 GLU A O 1
ATOM 2965 N N . PHE A 1 379 ? -4.773 34.906 0.956 1 98.38 379 PHE A N 1
ATOM 2966 C CA . PHE A 1 379 ? -3.33 34.75 1.08 1 98.38 379 PHE A CA 1
ATOM 2967 C C . PHE A 1 379 ? -2.967 34 2.354 1 98.38 379 PHE A C 1
ATOM 2969 O O . PHE A 1 379 ? -2.248 34.531 3.207 1 98.38 379 PHE A O 1
ATOM 2976 N N . THR A 1 380 ? -3.422 32.781 2.408 1 98.25 380 THR A N 1
ATOM 2977 C CA . THR A 1 380 ? -3.02 31.828 3.451 1 98.25 380 THR A CA 1
ATOM 2978 C C . THR A 1 380 ? -2.125 30.734 2.879 1 98.25 380 THR A C 1
ATOM 2980 O O . THR A 1 380 ? -2.307 30.312 1.736 1 98.25 380 THR A O 1
ATOM 2983 N N . THR A 1 381 ? -1.139 30.359 3.656 1 98.31 381 THR A N 1
ATOM 2984 C CA . THR A 1 381 ? -0.195 29.328 3.229 1 98.31 381 THR A CA 1
ATOM 2985 C C . THR A 1 381 ? 0.044 28.328 4.344 1 98.31 381 THR A C 1
ATOM 2987 O O . THR A 1 381 ? -0.1 28.641 5.527 1 98.31 381 THR A O 1
ATOM 2990 N N . ARG A 1 382 ? 0.266 27.078 3.986 1 98.44 382 ARG A N 1
ATOM 2991 C CA . ARG A 1 382 ? 0.886 26.188 4.969 1 98.44 382 ARG A CA 1
ATOM 2992 C C . ARG A 1 382 ? 2.395 26.406 5.023 1 98.44 382 ARG A C 1
ATOM 2994 O O . ARG A 1 382 ? 3.064 26.422 3.988 1 98.44 382 ARG A O 1
ATOM 3001 N N . LEU A 1 383 ? 2.867 26.641 6.16 1 98.56 383 LEU A N 1
ATOM 3002 C CA . LEU A 1 383 ? 4.297 26.75 6.422 1 98.56 383 LEU A CA 1
ATOM 3003 C C . LEU A 1 383 ? 4.773 25.609 7.312 1 98.56 383 LEU A C 1
ATOM 3005 O O . LEU A 1 383 ? 4.281 25.422 8.43 1 98.56 383 LEU A O 1
ATOM 3009 N N . CYS A 1 384 ? 5.637 24.766 6.801 1 98.31 384 CYS A N 1
ATOM 3010 C CA . CYS A 1 384 ? 6.277 23.703 7.551 1 98.31 384 CYS A CA 1
ATOM 3011 C C . CYS A 1 384 ? 7.617 24.156 8.117 1 98.31 384 CYS A C 1
ATOM 3013 O O . CYS A 1 384 ? 8.531 24.484 7.363 1 98.31 384 CYS A O 1
ATOM 3015 N N . PHE A 1 385 ? 7.797 24.141 9.391 1 98.56 385 PHE A N 1
ATOM 3016 C CA . PHE A 1 385 ? 9 24.719 9.984 1 98.56 385 PHE A CA 1
ATOM 3017 C C . PHE A 1 385 ? 9.977 23.625 10.391 1 98.56 385 PHE A C 1
ATOM 3019 O O . PHE A 1 385 ? 10.484 23.625 11.508 1 98.56 385 PHE A O 1
ATOM 3026 N N . ILE A 1 386 ? 10.195 22.719 9.414 1 98 386 ILE A N 1
ATOM 3027 C CA . ILE A 1 386 ? 10.992 21.531 9.734 1 98 386 ILE A CA 1
ATOM 3028 C C . ILE A 1 386 ? 12.164 21.422 8.766 1 98 386 ILE A C 1
ATOM 3030 O O . ILE A 1 386 ? 12.648 20.312 8.492 1 98 386 ILE A O 1
ATOM 3034 N N . ASP A 1 387 ? 12.57 22.5 8.117 1 97.31 387 ASP A N 1
ATOM 3035 C CA . ASP A 1 387 ? 13.727 22.484 7.215 1 97.31 387 ASP A CA 1
ATOM 3036 C C . ASP A 1 387 ? 15.031 22.594 7.996 1 97.31 387 ASP A C 1
ATOM 3038 O O . ASP A 1 387 ? 15.695 23.625 7.957 1 97.31 387 ASP A O 1
ATOM 3042 N N . PHE A 1 388 ? 15.461 21.562 8.656 1 97.56 388 PHE A N 1
ATOM 3043 C CA . PHE A 1 388 ? 16.719 21.516 9.391 1 97.56 388 PHE A CA 1
ATOM 3044 C C . PHE A 1 388 ? 17.156 20.062 9.617 1 97.56 388 PHE A C 1
ATOM 3046 O O . PHE A 1 388 ? 16.391 19.141 9.336 1 97.56 388 PHE A O 1
ATOM 3053 N N . ASP A 1 389 ? 18.406 19.891 10.023 1 96.94 389 ASP A N 1
ATOM 3054 C CA . ASP A 1 389 ? 18.922 18.578 10.367 1 96.94 389 ASP A CA 1
ATOM 3055 C C . ASP A 1 389 ? 18.469 18.156 11.766 1 96.94 389 ASP A C 1
ATOM 3057 O O . ASP A 1 389 ? 19.078 18.547 12.766 1 96.94 389 ASP A O 1
ATOM 3061 N N . GLY A 1 390 ? 17.5 17.297 11.805 1 98.19 390 GLY A N 1
ATOM 3062 C CA . GLY A 1 390 ? 16.906 16.859 13.062 1 98.19 390 GLY A CA 1
ATOM 3063 C C . GLY A 1 390 ? 17.859 16.031 13.906 1 98.19 390 GLY A C 1
ATOM 3064 O O . GLY A 1 390 ? 17.703 15.961 15.125 1 98.19 390 GLY A O 1
ATOM 3065 N N . SER A 1 391 ? 18.812 15.344 13.273 1 98 391 SER A N 1
ATOM 3066 C CA . SER A 1 391 ? 19.781 14.555 14.039 1 98 391 SER A CA 1
ATOM 3067 C C . SER A 1 391 ? 20.641 15.438 14.93 1 98 391 SER A C 1
ATOM 3069 O O . SER A 1 391 ? 20.859 15.125 16.094 1 98 391 SER A O 1
ATOM 3071 N N . HIS A 1 392 ? 21.094 16.562 14.383 1 98.12 392 HIS A N 1
ATOM 3072 C CA . HIS A 1 392 ? 21.922 17.5 15.125 1 98.12 392 HIS A CA 1
ATOM 3073 C C . HIS A 1 392 ? 21.141 18.188 16.234 1 98.12 392 HIS A C 1
ATOM 3075 O O . HIS A 1 392 ? 21.625 18.328 17.359 1 98.12 392 HIS A O 1
ATOM 3081 N N . ALA A 1 393 ? 19.969 18.609 15.922 1 98.75 393 ALA A N 1
ATOM 3082 C CA . ALA A 1 393 ? 19.109 19.281 16.906 1 98.75 393 ALA A CA 1
ATOM 3083 C C . ALA A 1 393 ? 18.766 18.328 18.047 1 98.75 393 ALA A C 1
ATOM 3085 O O . ALA A 1 393 ? 18.766 18.734 19.219 1 98.75 393 ALA A O 1
ATOM 3086 N N . LEU A 1 394 ? 18.453 17.125 17.734 1 98.62 394 LEU A N 1
ATOM 3087 C CA . LEU A 1 394 ? 18.078 16.125 18.734 1 98.62 394 LEU A CA 1
ATOM 3088 C C . LEU A 1 394 ? 19.234 15.852 19.688 1 98.62 394 LEU A C 1
ATOM 3090 O O . LEU A 1 394 ? 19.031 15.773 20.906 1 98.62 394 LEU A O 1
ATOM 3094 N N . LYS A 1 395 ? 20.438 15.617 19.141 1 98.31 395 LYS A N 1
ATOM 3095 C CA . LYS A 1 395 ? 21.625 15.391 19.953 1 98.31 395 LYS A CA 1
ATOM 3096 C C . LYS A 1 395 ? 21.859 16.547 20.922 1 98.31 395 LYS A C 1
ATOM 3098 O O . LYS A 1 395 ? 22.172 16.328 22.094 1 98.31 395 LYS A O 1
ATOM 3103 N N . ALA A 1 396 ? 21.672 17.781 20.406 1 98.56 396 ALA A N 1
ATOM 3104 C CA . ALA A 1 396 ? 21.875 18.969 21.234 1 98.56 396 ALA A CA 1
ATOM 3105 C C . ALA A 1 396 ? 20.828 19.047 22.344 1 98.56 396 ALA A C 1
ATOM 3107 O O . ALA A 1 396 ? 21.141 19.391 23.484 1 98.56 396 ALA A O 1
ATOM 3108 N N . SER A 1 397 ? 19.594 18.828 22.016 1 98.75 397 SER A N 1
ATOM 3109 C CA . SER A 1 397 ? 18.516 18.844 23 1 98.75 397 SER A CA 1
ATOM 3110 C C . SER A 1 397 ? 18.75 17.812 24.094 1 98.75 397 SER A C 1
ATOM 3112 O O . SER A 1 397 ? 18.547 18.078 25.281 1 98.75 397 SER A O 1
ATOM 3114 N N . LYS A 1 398 ? 19.156 16.578 23.719 1 98.12 398 LYS A N 1
ATOM 3115 C CA . LYS A 1 398 ? 19.422 15.516 24.688 1 98.12 398 LYS A CA 1
ATOM 3116 C C . LYS A 1 398 ? 20.562 15.906 25.641 1 98.12 398 LYS A C 1
ATOM 3118 O O . LYS A 1 398 ? 20.484 15.625 26.828 1 98.12 398 LYS A O 1
ATOM 3123 N N . LYS A 1 399 ? 21.562 16.531 25.062 1 98.12 399 LYS A N 1
ATOM 3124 C CA . LYS A 1 399 ? 22.688 16.984 25.875 1 98.12 399 LYS A CA 1
ATOM 3125 C C . LYS A 1 399 ? 22.234 18.016 26.906 1 98.12 399 LYS A C 1
ATOM 3127 O O . LYS A 1 399 ? 22.719 18.031 28.031 1 98.12 399 LYS A O 1
ATOM 3132 N N . LEU A 1 400 ? 21.328 18.891 26.547 1 97.88 400 LEU A N 1
ATOM 3133 C CA . LEU A 1 400 ? 20.828 19.938 27.438 1 97.88 400 LEU A CA 1
ATOM 3134 C C . LEU A 1 400 ? 19.906 19.344 28.5 1 97.88 400 LEU A C 1
ATOM 3136 O O . LEU A 1 400 ? 19.922 19.781 29.656 1 97.88 400 LEU A O 1
ATOM 3140 N N . GLY A 1 401 ? 19.156 18.312 28.109 1 97.69 401 GLY A N 1
ATOM 3141 C CA . GLY A 1 401 ? 18.172 17.719 29 1 97.69 401 GLY A CA 1
ATOM 3142 C C . GLY A 1 401 ? 16.812 18.375 28.906 1 97.69 401 GLY A C 1
ATOM 3143 O O . GLY A 1 401 ? 16.703 19.547 28.516 1 97.69 401 GLY A O 1
ATOM 3144 N N . LEU A 1 402 ? 15.828 17.75 29.344 1 96.88 402 LEU A N 1
ATOM 3145 C CA . LEU A 1 402 ? 14.438 18.156 29.172 1 96.88 402 LEU A CA 1
ATOM 3146 C C . LEU A 1 402 ? 14.078 19.281 30.125 1 96.88 402 LEU A C 1
ATOM 3148 O O . LEU A 1 402 ? 13.094 20 29.922 1 96.88 402 LEU A O 1
ATOM 3152 N N . ASP A 1 403 ? 14.898 19.562 31.094 1 96.06 403 ASP A N 1
ATOM 3153 C CA . ASP A 1 403 ? 14.586 20.531 32.125 1 96.06 403 ASP A CA 1
ATOM 3154 C C . ASP A 1 403 ? 15.086 21.922 31.734 1 96.06 403 ASP A C 1
ATOM 3156 O O . ASP A 1 403 ? 14.727 22.922 32.375 1 96.06 403 ASP A O 1
ATOM 3160 N N . VAL A 1 404 ? 15.859 22.016 30.719 1 97.25 404 VAL A N 1
ATOM 3161 C CA . VAL A 1 404 ? 16.391 23.281 30.234 1 97.25 404 VAL A CA 1
ATOM 3162 C C . VAL A 1 404 ? 15.594 23.766 29.031 1 97.25 404 VAL A C 1
ATOM 3164 O O . VAL A 1 404 ? 15.539 23.094 28 1 97.25 404 VAL A O 1
ATOM 3167 N N . PRO A 1 405 ? 15.047 24.891 29.141 1 96.5 405 PRO A N 1
ATOM 3168 C CA . PRO A 1 405 ? 14.242 25.391 28.031 1 96.5 405 PRO A CA 1
ATOM 3169 C C . PRO A 1 405 ? 15.086 25.672 26.781 1 96.5 405 PRO A C 1
ATOM 3171 O O . PRO A 1 405 ? 16.234 26.125 26.891 1 96.5 405 PRO A O 1
ATOM 3174 N N . LEU A 1 406 ? 14.539 25.406 25.656 1 97.88 406 LEU A N 1
ATOM 3175 C CA . LEU A 1 406 ? 15.195 25.75 24.406 1 97.88 406 LEU A CA 1
ATOM 3176 C C . LEU A 1 406 ? 14.945 27.203 24.016 1 97.88 406 LEU A C 1
ATOM 3178 O O . LEU A 1 406 ? 13.789 27.641 23.969 1 97.88 406 LEU A O 1
ATOM 3182 N N . THR A 1 407 ? 15.992 27.953 23.766 1 96.06 407 THR A N 1
ATOM 3183 C CA . THR A 1 407 ? 15.914 29.375 23.453 1 96.06 407 THR A CA 1
ATOM 3184 C C . THR A 1 407 ? 15.953 29.594 21.953 1 96.06 407 THR A C 1
ATOM 3186 O O . THR A 1 407 ? 16.109 28.656 21.172 1 96.06 407 THR A O 1
ATOM 3189 N N . GLU A 1 408 ? 15.789 30.812 21.625 1 97.38 408 GLU A N 1
ATOM 3190 C CA . GLU A 1 408 ? 15.914 31.188 20.219 1 97.38 408 GLU A CA 1
ATOM 3191 C C . GLU A 1 408 ? 17.328 30.891 19.688 1 97.38 408 GLU A C 1
ATOM 3193 O O . GLU A 1 408 ? 17.5 30.578 18.516 1 97.38 408 GLU A O 1
ATOM 3198 N N . GLU A 1 409 ? 18.297 31 20.516 1 97.81 409 GLU A N 1
ATOM 3199 C CA . GLU A 1 409 ? 19.672 30.688 20.141 1 97.81 409 GLU A CA 1
ATOM 3200 C C . GLU A 1 409 ? 19.812 29.219 19.734 1 97.81 409 GLU A C 1
ATOM 3202 O O . GLU A 1 409 ? 20.609 28.891 18.859 1 97.81 409 GLU A O 1
ATOM 3207 N N . PHE A 1 410 ? 19.094 28.391 20.453 1 98.44 410 PHE A N 1
ATOM 3208 C CA . PHE A 1 410 ? 19.062 26.984 20.062 1 98.44 410 PHE A CA 1
ATOM 3209 C C . PHE A 1 410 ? 18.547 26.828 18.641 1 98.44 410 PHE A C 1
ATOM 3211 O O . PHE A 1 410 ? 19.109 26.078 17.844 1 98.44 410 PHE A O 1
ATOM 3218 N N . VAL A 1 411 ? 17.438 27.5 18.328 1 98.75 411 VAL A N 1
ATOM 3219 C CA . VAL A 1 411 ? 16.844 27.422 17 1 98.75 411 VAL A CA 1
ATOM 3220 C C . VAL A 1 411 ? 17.828 27.922 15.953 1 98.75 411 VAL A C 1
ATOM 3222 O O . VAL A 1 411 ? 18.016 27.281 14.922 1 98.75 411 VAL A O 1
ATOM 3225 N N . LYS A 1 412 ? 18.453 29.031 16.25 1 98.56 412 LYS A N 1
ATOM 3226 C CA . LYS A 1 412 ? 19.422 29.625 15.328 1 98.56 412 LYS A CA 1
ATOM 3227 C C . LYS A 1 412 ? 20.578 28.672 15.078 1 98.56 412 LYS A C 1
ATOM 3229 O O . LYS A 1 412 ? 21.016 28.5 13.938 1 98.56 412 LYS A O 1
ATOM 3234 N N . GLU A 1 413 ? 21.016 28.031 16.078 1 98.38 413 GLU A N 1
ATOM 3235 C CA . GLU A 1 413 ? 22.219 27.203 16 1 98.38 413 GLU A CA 1
ATOM 3236 C C . GLU A 1 413 ? 21.922 25.844 15.414 1 98.38 413 GLU A C 1
ATOM 3238 O O . GLU A 1 413 ? 22.688 25.328 14.602 1 98.38 413 GLU A O 1
ATOM 3243 N N . TYR A 1 414 ? 20.797 25.234 15.789 1 98.5 414 TYR A N 1
ATOM 3244 C CA . TYR A 1 414 ? 20.594 23.828 15.477 1 98.5 414 TYR A CA 1
ATOM 3245 C C . TYR A 1 414 ? 19.453 23.641 14.477 1 98.5 414 TYR A C 1
ATOM 3247 O O . TYR A 1 414 ? 19.266 22.547 13.945 1 98.5 414 TYR A O 1
ATOM 3255 N N . CYS A 1 415 ? 18.703 24.641 14.219 1 98.56 415 CYS A N 1
ATOM 3256 C CA . CYS A 1 415 ? 17.656 24.625 13.203 1 98.56 415 CYS A CA 1
ATOM 3257 C C . CYS A 1 415 ? 17.844 25.797 12.234 1 98.56 415 CYS A C 1
ATOM 3259 O O . CYS A 1 415 ? 16.875 26.469 11.875 1 98.56 415 CYS A O 1
ATOM 3261 N N . GLY A 1 416 ? 19.031 25.969 11.797 1 97.62 416 GLY A N 1
ATOM 3262 C CA . GLY A 1 416 ? 19.5 27.172 11.125 1 97.62 416 GLY A CA 1
ATOM 3263 C C . GLY A 1 416 ? 18.812 27.406 9.781 1 97.62 416 GLY A C 1
ATOM 3264 O O . GLY A 1 416 ? 18.516 28.531 9.414 1 97.62 416 GLY A O 1
ATOM 3265 N N . GLN A 1 417 ? 18.578 26.328 9.023 1 97 417 GLN A N 1
ATOM 3266 C CA . GLN A 1 417 ? 17.953 26.484 7.723 1 97 417 GLN A CA 1
ATOM 3267 C C . GLN A 1 417 ? 16.531 27.047 7.863 1 97 417 GLN A C 1
ATOM 3269 O O . GLN A 1 417 ? 16.125 27.922 7.086 1 97 417 GLN A O 1
ATOM 3274 N N . THR A 1 418 ? 15.82 26.516 8.828 1 98.38 418 THR A N 1
ATOM 3275 C CA . THR A 1 418 ? 14.492 27.062 9.094 1 98.38 418 THR A CA 1
ATOM 3276 C C . THR A 1 418 ? 14.578 28.484 9.625 1 98.38 418 THR A C 1
ATOM 3278 O O . THR A 1 418 ? 13.812 29.359 9.211 1 98.38 418 THR A O 1
ATOM 3281 N N . TYR A 1 419 ? 15.516 28.703 10.555 1 98.56 419 TYR A N 1
ATOM 3282 C CA . TYR A 1 419 ? 15.727 30.031 11.102 1 98.56 419 TYR A CA 1
ATOM 3283 C C . TYR A 1 419 ? 15.953 31.047 9.992 1 98.56 419 TYR A C 1
ATOM 3285 O O . TYR A 1 419 ? 15.289 32.094 9.945 1 98.56 419 TYR A O 1
ATOM 3293 N N . ASP A 1 420 ? 16.875 30.719 9.078 1 98.56 420 ASP A N 1
ATOM 3294 C CA . ASP A 1 420 ? 17.219 31.609 7.973 1 98.56 420 ASP A CA 1
ATOM 3295 C C . ASP A 1 420 ? 16.047 31.781 7.012 1 98.56 420 ASP A C 1
ATOM 3297 O O . ASP A 1 420 ? 15.844 32.875 6.469 1 98.56 420 ASP A O 1
ATOM 3301 N N . GLY A 1 421 ? 15.328 30.688 6.789 1 98.69 421 GLY A N 1
ATOM 3302 C CA . GLY A 1 421 ? 14.164 30.766 5.926 1 98.69 421 GLY A CA 1
ATOM 3303 C C . GLY A 1 421 ? 13.094 31.703 6.449 1 98.69 421 GLY A C 1
ATOM 3304 O O . GLY A 1 421 ? 12.508 32.469 5.68 1 98.69 421 GLY A O 1
ATOM 3305 N N . ILE A 1 422 ? 12.867 31.656 7.711 1 98.81 422 ILE A N 1
ATOM 3306 C CA . ILE A 1 422 ? 11.883 32.531 8.344 1 98.81 422 ILE A CA 1
ATOM 3307 C C . ILE A 1 422 ? 12.344 33.969 8.258 1 98.81 422 ILE A C 1
ATOM 3309 O O . ILE A 1 422 ? 11.539 34.875 8 1 98.81 422 ILE A O 1
ATOM 3313 N N . GLN A 1 423 ? 13.633 34.188 8.453 1 98.75 423 GLN A N 1
ATOM 3314 C CA . GLN A 1 423 ? 14.172 35.562 8.336 1 98.75 423 GLN A CA 1
ATOM 3315 C C . GLN A 1 423 ? 14.047 36.062 6.906 1 98.75 423 GLN A C 1
ATOM 3317 O O . GLN A 1 423 ? 13.734 37.25 6.691 1 98.75 423 GLN A O 1
ATOM 3322 N N . ALA A 1 424 ? 14.32 35.188 5.961 1 98.75 424 ALA A N 1
ATOM 3323 C CA . ALA A 1 424 ? 14.164 35.562 4.562 1 98.75 424 ALA A CA 1
ATOM 3324 C C . ALA A 1 424 ? 12.711 35.938 4.25 1 98.75 424 ALA A C 1
ATOM 3326 O O . ALA A 1 424 ? 12.445 36.906 3.541 1 98.75 424 ALA A O 1
ATOM 3327 N N . LEU A 1 425 ? 11.82 35.125 4.734 1 98.75 425 LEU A N 1
ATOM 3328 C CA . LEU A 1 425 ? 10.398 35.375 4.562 1 98.75 425 LEU A CA 1
ATOM 3329 C C . LEU A 1 425 ? 10 36.719 5.188 1 98.75 425 LEU A C 1
ATOM 3331 O O . LEU A 1 425 ? 9.289 37.5 4.57 1 98.75 425 LEU A O 1
ATOM 3335 N N . LYS A 1 426 ? 10.453 36.969 6.379 1 98.5 426 LYS A N 1
ATOM 3336 C CA . LYS A 1 426 ? 10.188 38.188 7.094 1 98.5 426 LYS A CA 1
ATOM 3337 C C . LYS A 1 426 ? 10.68 39.406 6.305 1 98.5 426 LYS A C 1
ATOM 3339 O O . LYS A 1 426 ? 9.953 40.375 6.137 1 98.5 426 LYS A O 1
ATOM 3344 N N . ARG A 1 427 ? 11.883 39.281 5.801 1 98.31 427 ARG A N 1
ATOM 3345 C CA . ARG A 1 427 ? 12.461 40.375 5.02 1 98.31 427 ARG A CA 1
ATOM 3346 C C . ARG A 1 427 ? 11.648 40.625 3.752 1 98.31 427 ARG A C 1
ATOM 3348 O O . ARG A 1 427 ? 11.445 41.781 3.361 1 98.31 427 ARG A O 1
ATOM 3355 N N . TRP A 1 428 ? 11.266 39.531 3.143 1 98.38 428 TRP A N 1
ATOM 3356 C CA . TRP A 1 428 ? 10.461 39.688 1.933 1 98.38 428 TRP A CA 1
ATOM 3357 C C . TRP A 1 428 ? 9.148 40.375 2.227 1 98.38 428 TRP A C 1
ATOM 3359 O O . TRP A 1 428 ? 8.719 41.25 1.459 1 98.38 428 TRP A O 1
ATOM 3369 N N . VAL A 1 429 ? 8.469 40.031 3.297 1 98.38 429 VAL A N 1
ATOM 3370 C CA . VAL A 1 429 ? 7.223 40.656 3.695 1 98.38 429 VAL A CA 1
ATOM 3371 C C . VAL A 1 429 ? 7.457 42.156 3.93 1 98.38 429 VAL A C 1
ATOM 3373 O O . VAL A 1 429 ? 6.676 43 3.469 1 98.38 429 VAL A O 1
ATOM 3376 N N . GLN A 1 430 ? 8.547 42.469 4.625 1 97.81 430 GLN A N 1
ATOM 3377 C CA . GLN A 1 430 ? 8.875 43.875 4.902 1 97.81 430 GLN A CA 1
ATOM 3378 C C . GLN A 1 430 ? 9.086 44.656 3.611 1 97.81 430 GLN A C 1
ATOM 3380 O O . GLN A 1 430 ? 8.625 45.781 3.486 1 97.81 430 GLN A O 1
ATOM 3385 N N . THR A 1 431 ? 9.773 44 2.715 1 96.94 431 THR A N 1
ATOM 3386 C CA . THR A 1 431 ? 10.031 44.656 1.43 1 96.94 431 THR A CA 1
ATOM 3387 C C . THR A 1 431 ? 8.727 44.938 0.689 1 96.94 431 THR A C 1
ATOM 3389 O O . THR A 1 431 ? 8.57 46 0.08 1 96.94 431 THR A O 1
ATOM 3392 N N . GLN A 1 432 ? 7.828 43.969 0.723 1 96.19 432 GLN A N 1
ATOM 3393 C CA . GLN A 1 432 ? 6.543 44.156 0.055 1 96.19 432 GLN A CA 1
ATOM 3394 C C . GLN A 1 432 ? 5.738 45.281 0.715 1 96.19 432 GLN A C 1
ATOM 3396 O O . GLN A 1 432 ? 5.02 46 0.038 1 96.19 432 GLN A O 1
ATOM 3401 N N . LEU A 1 433 ? 5.812 45.406 2.014 1 94.5 433 LEU A N 1
ATOM 3402 C CA . LEU A 1 433 ? 5.059 46.406 2.754 1 94.5 433 LEU A CA 1
ATOM 3403 C C . LEU A 1 433 ? 5.582 47.812 2.459 1 94.5 433 LEU A C 1
ATOM 3405 O O . LEU A 1 433 ? 4.844 48.781 2.584 1 94.5 433 LEU A O 1
ATOM 3409 N N . GLU A 1 434 ? 6.805 47.906 2.084 1 90.81 434 GLU A N 1
ATOM 3410 C CA . GLU A 1 434 ? 7.395 49.188 1.753 1 90.81 434 GLU A CA 1
ATOM 3411 C C . GLU A 1 434 ? 6.934 49.688 0.382 1 90.81 434 GLU A C 1
ATOM 3413 O O . GLU A 1 434 ? 6.984 50.875 0.091 1 90.81 434 GLU A O 1
ATOM 3418 N N . ILE A 1 435 ? 6.609 48.812 -0.461 1 83.88 435 ILE A N 1
ATOM 3419 C CA . ILE A 1 435 ? 6.094 49.156 -1.78 1 83.88 435 ILE A CA 1
ATOM 3420 C C . ILE A 1 435 ? 4.711 49.781 -1.643 1 83.88 435 ILE A C 1
ATOM 3422 O O . ILE A 1 435 ? 4.258 50.5 -2.535 1 83.88 435 ILE A O 1
ATOM 3426 N N . GLU A 1 436 ? 4.004 49.812 -0.527 1 71 436 GLU A N 1
ATOM 3427 C CA . GLU A 1 436 ? 2.686 50.406 -0.33 1 71 436 GLU A CA 1
ATOM 3428 C C . GLU A 1 436 ? 2.76 51.938 -0.333 1 71 436 GLU A C 1
ATOM 3430 O O . GLU A 1 436 ? 3.676 52.531 0.25 1 71 436 GLU A O 1
ATOM 3435 N N . MET B 1 1 ? -44.062 1.399 7.324 1 23.77 1 MET B N 1
ATOM 3436 C CA . MET B 1 1 ? -43.031 1.796 6.352 1 23.77 1 MET B CA 1
ATOM 3437 C C . MET B 1 1 ? -41.656 1.479 6.867 1 23.77 1 MET B C 1
ATOM 3439 O O . MET B 1 1 ? -41.188 2.086 7.836 1 23.77 1 MET B O 1
ATOM 3443 N N . GLU B 1 2 ? -40.938 0.35 6.887 1 30.95 2 GLU B N 1
ATOM 3444 C CA . GLU B 1 2 ? -39.812 -0.236 7.59 1 30.95 2 GLU B CA 1
ATOM 3445 C C . GLU B 1 2 ? -38.531 0.571 7.352 1 30.95 2 GLU B C 1
ATOM 3447 O O . GLU B 1 2 ? -38.156 0.834 6.207 1 30.95 2 GLU B O 1
ATOM 3452 N N . THR B 1 3 ? -38.156 1.542 8.055 1 32.34 3 THR B N 1
ATOM 3453 C CA . THR B 1 3 ? -37.031 2.469 8.008 1 32.34 3 THR B CA 1
ATOM 3454 C C . THR B 1 3 ? -35.75 1.747 7.602 1 32.34 3 THR B C 1
ATOM 3456 O O . THR B 1 3 ? -35.219 0.924 8.359 1 32.34 3 THR B O 1
ATOM 3459 N N . GLU B 1 4 ? -35.375 1.268 6.391 1 39.41 4 GLU B N 1
ATOM 3460 C CA . GLU B 1 4 ? -34.25 0.583 5.711 1 39.41 4 GLU B CA 1
ATOM 3461 C C . GLU B 1 4 ? -32.906 1.074 6.215 1 39.41 4 GLU B C 1
ATOM 3463 O O . GLU B 1 4 ? -32.531 2.219 5.965 1 39.41 4 GLU B O 1
ATOM 3468 N N . HIS B 1 5 ? -32.531 0.799 7.359 1 46.84 5 HIS B N 1
ATOM 3469 C CA . HIS B 1 5 ? -31.219 1.14 7.93 1 46.84 5 HIS B CA 1
ATOM 3470 C C . HIS B 1 5 ? -30.109 1.021 6.887 1 46.84 5 HIS B C 1
ATOM 3472 O O . HIS B 1 5 ? -29.781 -0.084 6.449 1 46.84 5 HIS B O 1
ATOM 3478 N N . SER B 1 6 ? -29.969 2.045 6.094 1 67.62 6 SER B N 1
ATOM 3479 C CA . SER B 1 6 ? -29.031 2.135 4.973 1 67.62 6 SER B CA 1
ATOM 3480 C C . SER B 1 6 ? -27.609 1.786 5.402 1 67.62 6 SER B C 1
ATOM 3482 O O . SER B 1 6 ? -27.078 2.379 6.344 1 67.62 6 SER B O 1
ATOM 3484 N N . SER B 1 7 ? -27.094 0.556 5.035 1 88.19 7 SER B N 1
ATOM 3485 C CA . SER B 1 7 ? -25.781 0.012 5.367 1 88.19 7 SER B CA 1
ATOM 3486 C C . SER B 1 7 ? -24.688 1.042 5.133 1 88.19 7 SER B C 1
ATOM 3488 O O . SER B 1 7 ? -24.75 1.831 4.188 1 88.19 7 SER B O 1
ATOM 3490 N N . LEU B 1 8 ? -23.859 1.257 6.152 1 95.38 8 LEU B N 1
ATOM 3491 C CA . LEU B 1 8 ? -22.688 2.115 6.012 1 95.38 8 LEU B CA 1
ATOM 3492 C C . LEU B 1 8 ? -21.781 1.617 4.891 1 95.38 8 LEU B C 1
ATOM 3494 O O . LEU B 1 8 ? -20.875 2.336 4.445 1 95.38 8 LEU B O 1
ATOM 3498 N N . LEU B 1 9 ? -22.125 0.445 4.387 1 95.69 9 LEU B N 1
ATOM 3499 C CA . LEU B 1 9 ? -21.328 -0.166 3.336 1 95.69 9 LEU B CA 1
ATOM 3500 C C . LEU B 1 9 ? -21.984 0.014 1.974 1 95.69 9 LEU B C 1
ATOM 3502 O O . LEU B 1 9 ? -23.219 -0.04 1.861 1 95.69 9 LEU B O 1
ATOM 3506 N N . ARG B 1 10 ? -21.109 0.205 0.964 1 95.25 10 ARG B N 1
ATOM 3507 C CA . ARG B 1 10 ? -21.625 0.096 -0.4 1 95.25 10 ARG B CA 1
ATOM 3508 C C . ARG B 1 10 ? -22.484 -1.144 -0.563 1 95.25 10 ARG B C 1
ATOM 3510 O O . ARG B 1 10 ? -22.109 -2.24 -0.155 1 95.25 10 ARG B O 1
ATOM 3517 N N . PRO B 1 11 ? -23.594 -0.979 -1.159 1 92.38 11 PRO B N 1
ATOM 3518 C CA . PRO B 1 11 ? -24.516 -2.107 -1.26 1 92.38 11 PRO B CA 1
ATOM 3519 C C . PRO B 1 11 ? -23.938 -3.283 -2.041 1 92.38 11 PRO B C 1
ATOM 3521 O O . PRO B 1 11 ? -24.25 -4.441 -1.743 1 92.38 11 PRO B O 1
ATOM 3524 N N . ASP B 1 12 ? -23.125 -2.998 -3.029 1 92.5 12 ASP B N 1
ATOM 3525 C CA . ASP B 1 12 ? -22.594 -4.07 -3.865 1 92.5 12 ASP B CA 1
ATOM 3526 C C . ASP B 1 12 ? -21.484 -4.828 -3.143 1 92.5 12 ASP B C 1
ATOM 3528 O O . ASP B 1 12 ? -21 -5.848 -3.639 1 92.5 12 ASP B O 1
ATOM 3532 N N . LEU B 1 13 ? -21.141 -4.398 -1.929 1 92.31 13 LEU B N 1
ATOM 3533 C CA . LEU B 1 13 ? -20.062 -5.047 -1.185 1 92.31 13 LEU B CA 1
ATOM 3534 C C . LEU B 1 13 ? -20.625 -5.824 0.004 1 92.31 13 LEU B C 1
ATOM 3536 O O . LEU B 1 13 ? -19.859 -6.301 0.85 1 92.31 13 LEU B O 1
ATOM 3540 N N . ALA B 1 14 ? -21.875 -5.934 0.142 1 85.12 14 ALA B N 1
ATOM 3541 C CA . ALA B 1 14 ? -22.531 -6.613 1.261 1 85.12 14 ALA B CA 1
ATOM 3542 C C . ALA B 1 14 ? -22 -8.039 1.414 1 85.12 14 ALA B C 1
ATOM 3544 O O . ALA B 1 14 ? -21.828 -8.523 2.533 1 85.12 14 ALA B O 1
ATOM 3545 N N . ASN B 1 15 ? -21.625 -8.711 0.265 1 79.5 15 ASN B N 1
ATOM 3546 C CA . ASN B 1 15 ? -21.125 -10.078 0.312 1 79.5 15 ASN B CA 1
ATOM 3547 C C . ASN B 1 15 ? -19.672 -10.164 -0.126 1 79.5 15 ASN B C 1
ATOM 3549 O O . ASN B 1 15 ? -19.219 -11.211 -0.594 1 79.5 15 ASN B O 1
ATOM 3553 N N . TYR B 1 16 ? -19.125 -9.055 0.023 1 82.12 16 TYR B N 1
ATOM 3554 C CA . TYR B 1 16 ? -17.734 -9 -0.373 1 82.12 16 TYR B CA 1
ATOM 3555 C C . TYR B 1 16 ? -16.844 -9.711 0.649 1 82.12 16 TYR B C 1
ATOM 3557 O O . TYR B 1 16 ? -16.953 -9.461 1.852 1 82.12 16 TYR B O 1
ATOM 3565 N N . CYS B 1 17 ? -16.031 -10.656 0.264 1 82.31 17 CYS B N 1
ATOM 3566 C CA . CYS B 1 17 ? -15.242 -11.508 1.152 1 82.31 17 CYS B CA 1
ATOM 3567 C C . CYS B 1 17 ? -13.75 -11.273 0.949 1 82.31 17 CYS B C 1
ATOM 3569 O O . CYS B 1 17 ? -13.32 -10.867 -0.133 1 82.31 17 CYS B O 1
ATOM 3571 N N . PRO B 1 18 ? -13.008 -11.5 2.016 1 86.81 18 PRO B N 1
ATOM 3572 C CA . PRO B 1 18 ? -11.555 -11.398 1.888 1 86.81 18 PRO B CA 1
ATOM 3573 C C . PRO B 1 18 ? -10.977 -12.406 0.888 1 86.81 18 PRO B C 1
ATOM 3575 O O . PRO B 1 18 ? -11.68 -13.328 0.469 1 86.81 18 PRO B O 1
ATOM 3578 N N . ALA B 1 19 ? -9.789 -12.102 0.495 1 87.56 19 ALA B N 1
ATOM 3579 C CA . ALA B 1 19 ? -9.102 -13.031 -0.391 1 87.56 19 ALA B CA 1
ATOM 3580 C C . ALA B 1 19 ? -9.047 -14.43 0.22 1 87.56 19 ALA B C 1
ATOM 3582 O O . ALA B 1 19 ? -8.461 -14.625 1.288 1 87.56 19 ALA B O 1
ATOM 3583 N N . SER B 1 20 ? -9.586 -15.359 -0.434 1 83.06 20 SER B N 1
ATOM 3584 C CA . SER B 1 20 ? -9.797 -16.703 0.086 1 83.06 20 SER B CA 1
ATOM 3585 C C . SER B 1 20 ? -8.469 -17.375 0.436 1 83.06 20 SER B C 1
ATOM 3587 O O . SER B 1 20 ? -8.375 -18.094 1.432 1 83.06 20 SER B O 1
ATOM 3589 N N . ASN B 1 21 ? -7.484 -17.125 -0.371 1 85.5 21 ASN B N 1
ATOM 3590 C CA . ASN B 1 21 ? -6.191 -17.75 -0.124 1 85.5 21 ASN B CA 1
ATOM 3591 C C . ASN B 1 21 ? -5.555 -17.25 1.166 1 85.5 21 ASN B C 1
ATOM 3593 O O . ASN B 1 21 ? -5.012 -18.031 1.948 1 85.5 21 ASN B O 1
ATOM 3597 N N . LEU B 1 22 ? -5.664 -15.992 1.42 1 84.31 22 LEU B N 1
ATOM 3598 C CA . LEU B 1 22 ? -5.117 -15.414 2.641 1 84.31 22 LEU B CA 1
ATOM 3599 C C . LEU B 1 22 ? -5.895 -15.883 3.865 1 84.31 22 LEU B C 1
ATOM 3601 O O . LEU B 1 22 ? -5.301 -16.188 4.898 1 84.31 22 LEU B O 1
ATOM 3605 N N . MET B 1 23 ? -7.152 -15.969 3.725 1 81.62 23 MET B N 1
ATOM 3606 C CA . MET B 1 23 ? -8 -16.453 4.809 1 81.62 23 MET B CA 1
ATOM 3607 C C . MET B 1 23 ? -7.676 -17.906 5.145 1 81.62 23 MET B C 1
ATOM 3609 O O . MET B 1 23 ? -7.547 -18.266 6.32 1 81.62 23 MET B O 1
ATOM 3613 N N . LEU B 1 24 ? -7.555 -18.656 4.102 1 82.88 24 LEU B N 1
ATOM 3614 C CA . LEU B 1 24 ? -7.238 -20.078 4.289 1 82.88 24 LEU B CA 1
ATOM 3615 C C . LEU B 1 24 ? -5.863 -20.25 4.926 1 82.88 24 LEU B C 1
ATOM 3617 O O . LEU B 1 24 ? -5.688 -21.062 5.824 1 82.88 24 LEU B O 1
ATOM 3621 N N . ASN B 1 25 ? -4.934 -19.484 4.477 1 85.88 25 ASN B N 1
ATOM 3622 C CA . ASN B 1 25 ? -3.59 -19.531 5.043 1 85.88 25 ASN B CA 1
ATOM 3623 C C . ASN B 1 25 ? -3.598 -19.219 6.535 1 85.88 25 ASN B C 1
ATOM 3625 O O . ASN B 1 25 ? -2.941 -19.891 7.328 1 85.88 25 ASN B O 1
ATOM 3629 N N . GLU B 1 26 ? -4.309 -18.188 6.887 1 84.56 26 GLU B N 1
ATOM 3630 C CA . GLU B 1 26 ? -4.402 -17.797 8.289 1 84.56 26 GLU B CA 1
ATOM 3631 C C . GLU B 1 26 ? -5.027 -18.906 9.133 1 84.56 26 GLU B C 1
ATOM 3633 O O . GLU B 1 26 ? -4.559 -19.188 10.234 1 84.56 26 GLU B O 1
ATOM 3638 N N . LYS B 1 27 ? -6.039 -19.531 8.625 1 87.19 27 LYS B N 1
ATOM 3639 C CA . LYS B 1 27 ? -6.719 -20.625 9.32 1 87.19 27 LYS B CA 1
ATOM 3640 C C . LYS B 1 27 ? -5.777 -21.812 9.539 1 87.19 27 LYS B C 1
ATOM 3642 O O . LYS B 1 27 ? -5.699 -22.344 10.641 1 87.19 27 LYS B O 1
ATOM 3647 N N . ILE B 1 28 ? -5.07 -22.188 8.492 1 89.81 28 ILE B N 1
ATOM 3648 C CA . ILE B 1 28 ? -4.195 -23.359 8.547 1 89.81 28 ILE B CA 1
ATOM 3649 C C . ILE B 1 28 ? -3.027 -23.078 9.492 1 89.81 28 ILE B C 1
ATOM 3651 O O . ILE B 1 28 ? -2.625 -23.953 10.266 1 89.81 28 ILE B O 1
ATOM 3655 N N . ARG B 1 29 ? -2.477 -21.891 9.43 1 88 29 ARG B N 1
ATOM 3656 C CA . ARG B 1 29 ? -1.396 -21.5 10.336 1 88 29 ARG B CA 1
ATOM 3657 C C . ARG B 1 29 ? -1.836 -21.609 11.789 1 88 29 ARG B C 1
ATOM 3659 O O . ARG B 1 29 ? -1.059 -22.031 12.648 1 88 29 ARG B O 1
ATOM 3666 N N . ASN B 1 30 ? -3.057 -21.219 12.062 1 89.19 30 ASN B N 1
ATOM 3667 C CA . ASN B 1 30 ? -3.594 -21.312 13.414 1 89.19 30 ASN B CA 1
ATOM 3668 C C . ASN B 1 30 ? -3.746 -22.766 13.859 1 89.19 30 ASN B C 1
ATOM 3670 O O . ASN B 1 30 ? -3.473 -23.094 15.016 1 89.19 30 ASN B O 1
ATOM 3674 N N . LEU B 1 31 ? -4.156 -23.594 12.977 1 92.5 31 LEU B N 1
ATOM 3675 C CA . LEU B 1 31 ? -4.297 -25.016 13.281 1 92.5 31 LEU B CA 1
ATOM 3676 C C . LEU B 1 31 ? -2.939 -25.641 13.586 1 92.5 31 LEU B C 1
ATOM 3678 O O . LEU B 1 31 ? -2.801 -26.391 14.562 1 92.5 31 LEU B O 1
ATOM 3682 N N . ARG B 1 32 ? -1.992 -25.281 12.742 1 93.06 32 ARG B N 1
ATOM 3683 C CA . ARG B 1 32 ? -0.649 -25.812 12.961 1 93.06 32 ARG B CA 1
ATOM 3684 C C . ARG B 1 32 ? -0.069 -25.297 14.281 1 93.06 32 ARG B C 1
ATOM 3686 O O . ARG B 1 32 ? 0.596 -26.047 15 1 93.06 32 ARG B O 1
ATOM 3693 N N . LYS B 1 33 ? -0.274 -24.016 14.586 1 89.25 33 LYS B N 1
ATOM 3694 C CA . LYS B 1 33 ? 0.174 -23.438 15.852 1 89.25 33 LYS B CA 1
ATOM 3695 C C . LYS B 1 33 ? -0.45 -24.172 17.047 1 89.25 33 LYS B C 1
ATOM 3697 O O . LYS B 1 33 ? 0.169 -24.297 18.094 1 89.25 33 LYS B O 1
ATOM 3702 N N . ALA B 1 34 ? -1.639 -24.719 16.844 1 93.38 34 ALA B N 1
ATOM 3703 C CA . ALA B 1 34 ? -2.361 -25.453 17.891 1 93.38 34 ALA B CA 1
ATOM 3704 C C . ALA B 1 34 ? -1.894 -26.906 17.969 1 93.38 34 ALA B C 1
ATOM 3706 O O . ALA B 1 34 ? -2.41 -27.688 18.766 1 93.38 34 ALA B O 1
ATOM 3707 N N . GLY B 1 35 ? -0.981 -27.312 17.062 1 93.19 35 GLY B N 1
ATOM 3708 C CA . GLY B 1 35 ? -0.373 -28.641 17.156 1 93.19 35 GLY B CA 1
ATOM 3709 C C . GLY B 1 35 ? -0.986 -29.641 16.203 1 93.19 35 GLY B C 1
ATOM 3710 O O . GLY B 1 35 ? -0.653 -30.828 16.25 1 93.19 35 GLY B O 1
ATOM 3711 N N . GLU B 1 36 ? -1.813 -29.188 15.305 1 93.69 36 GLU B N 1
ATOM 3712 C CA . GLU B 1 36 ? -2.445 -30.109 14.359 1 93.69 36 GLU B CA 1
ATOM 3713 C C . GLU B 1 36 ? -1.542 -30.359 13.156 1 93.69 36 GLU B C 1
ATOM 3715 O O . GLU B 1 36 ? -0.873 -29.453 12.664 1 93.69 36 GLU B O 1
ATOM 3720 N N . LYS B 1 37 ? -1.55 -31.594 12.766 1 93.38 37 LYS B N 1
ATOM 3721 C CA . LYS B 1 37 ? -0.833 -31.938 11.539 1 93.38 37 LYS B CA 1
ATOM 3722 C C . LYS B 1 37 ? -1.671 -31.609 10.305 1 93.38 37 LYS B C 1
ATOM 3724 O O . LYS B 1 37 ? -2.783 -32.125 10.148 1 93.38 37 LYS B O 1
ATOM 3729 N N . VAL B 1 38 ? -1.171 -30.75 9.508 1 96.88 38 VAL B N 1
ATOM 3730 C CA . VAL B 1 38 ? -1.856 -30.359 8.281 1 96.88 38 VAL B CA 1
ATOM 3731 C C . VAL B 1 38 ? -0.853 -30.266 7.129 1 96.88 38 VAL B C 1
ATOM 3733 O O . VAL B 1 38 ? 0.206 -29.656 7.266 1 96.88 38 VAL B O 1
ATOM 3736 N N . TYR B 1 39 ? -1.092 -31.031 6.035 1 97.88 39 TYR B N 1
ATOM 3737 C CA . TYR B 1 39 ? -0.362 -30.812 4.789 1 97.88 39 TYR B CA 1
ATOM 3738 C C . TYR B 1 39 ? -0.922 -29.609 4.039 1 97.88 39 TYR B C 1
ATOM 3740 O O . TYR B 1 39 ? -1.972 -29.703 3.396 1 97.88 39 TYR B O 1
ATOM 3748 N N . HIS B 1 40 ? -0.217 -28.5 4.082 1 96.69 40 HIS B N 1
ATOM 3749 C CA . HIS B 1 40 ? -0.686 -27.219 3.559 1 96.69 40 HIS B CA 1
ATOM 3750 C C . HIS B 1 40 ? -0.324 -27.062 2.086 1 96.69 40 HIS B C 1
ATOM 3752 O O . HIS B 1 40 ? 0.621 -26.344 1.748 1 96.69 40 HIS B O 1
ATOM 3758 N N . LEU B 1 41 ? -1.161 -27.562 1.241 1 98.06 41 LEU B N 1
ATOM 3759 C CA . LEU B 1 41 ? -0.928 -27.469 -0.196 1 98.06 41 LEU B CA 1
ATOM 3760 C C . LEU B 1 41 ? -1.882 -26.469 -0.833 1 98.06 41 LEU B C 1
ATOM 3762 O O . LEU B 1 41 ? -2.225 -26.578 -2.012 1 98.06 41 LEU B O 1
ATOM 3766 N N . ALA B 1 42 ? -2.334 -25.438 -0.03 1 95.62 42 ALA B N 1
ATOM 3767 C CA . ALA B 1 42 ? -3.402 -24.578 -0.518 1 95.62 42 ALA B CA 1
ATOM 3768 C C . ALA B 1 42 ? -2.924 -23.125 -0.639 1 95.62 42 ALA B C 1
ATOM 3770 O O . ALA B 1 42 ? -3.637 -22.281 -1.17 1 95.62 42 ALA B O 1
ATOM 3771 N N . PHE B 1 43 ? -1.796 -22.75 -0.187 1 92.31 43 PHE B N 1
ATOM 3772 C CA . PHE B 1 43 ? -1.379 -21.344 -0.17 1 92.31 43 PHE B CA 1
ATOM 3773 C C . PHE B 1 43 ? -0.047 -21.172 -0.889 1 92.31 43 PHE B C 1
ATOM 3775 O O . PHE B 1 43 ? 0.919 -21.875 -0.602 1 92.31 43 PHE B O 1
ATOM 3782 N N . GLY B 1 44 ? -0.044 -20.219 -1.788 1 92.94 44 GLY B N 1
ATOM 3783 C CA . GLY B 1 44 ? 1.124 -19.969 -2.615 1 92.94 44 GLY B CA 1
ATOM 3784 C C . GLY B 1 44 ? 2.057 -18.922 -2.031 1 92.94 44 GLY B C 1
ATOM 3785 O O . GLY B 1 44 ? 1.872 -17.719 -2.252 1 92.94 44 GLY B O 1
ATOM 3786 N N . GLN B 1 45 ? 3.09 -19.312 -1.396 1 94.31 45 GLN B N 1
ATOM 3787 C CA . GLN B 1 45 ? 4.176 -18.5 -0.873 1 94.31 45 GLN B CA 1
ATOM 3788 C C . GLN B 1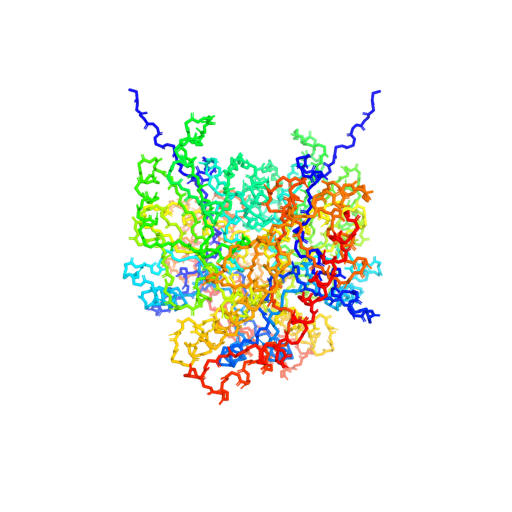 45 ? 5.516 -19.219 -0.997 1 94.31 45 GLN B C 1
ATOM 3790 O O . GLN B 1 45 ? 5.664 -20.359 -0.546 1 94.31 45 GLN B O 1
ATOM 3795 N N . SER B 1 46 ? 6.488 -18.531 -1.598 1 97.19 46 SER B N 1
ATOM 3796 C CA . SER B 1 46 ? 7.801 -19.141 -1.747 1 97.19 46 SER B CA 1
ATOM 3797 C C . SER B 1 46 ? 8.305 -19.703 -0.421 1 97.19 46 SER B C 1
ATOM 3799 O O . SER B 1 46 ? 8.242 -19.031 0.607 1 97.19 46 SER B O 1
ATOM 3801 N N . PRO B 1 47 ? 8.766 -20.938 -0.413 1 97.62 47 PRO B N 1
ATOM 3802 C CA . PRO B 1 47 ? 9.25 -21.547 0.829 1 97.62 47 PRO B CA 1
ATOM 3803 C C . PRO B 1 47 ? 10.695 -21.172 1.147 1 97.62 47 PRO B C 1
ATOM 3805 O O . PRO B 1 47 ? 11.203 -21.516 2.217 1 97.62 47 PRO B O 1
ATOM 3808 N N . PHE B 1 48 ? 11.406 -20.5 0.274 1 98.62 48 PHE B N 1
ATOM 3809 C CA . PHE B 1 48 ? 12.844 -20.266 0.373 1 98.62 48 PHE B CA 1
ATOM 3810 C C . PHE B 1 48 ? 13.133 -19 1.174 1 98.62 48 PHE B C 1
ATOM 3812 O O . PHE B 1 48 ? 12.289 -18.109 1.261 1 98.62 48 PHE B O 1
ATOM 3819 N N . PRO B 1 49 ? 14.297 -18.938 1.8 1 98 49 PRO B N 1
ATOM 3820 C CA . PRO B 1 49 ? 14.719 -17.672 2.398 1 98 49 PRO B CA 1
ATOM 3821 C C . PRO B 1 49 ? 15.078 -16.609 1.354 1 98 49 PRO B C 1
ATOM 3823 O O . PRO B 1 49 ? 15.391 -16.953 0.211 1 98 49 PRO B O 1
ATOM 3826 N N . ILE B 1 50 ? 14.977 -15.43 1.729 1 97.75 50 ILE B N 1
ATOM 3827 C CA . ILE B 1 50 ? 15.422 -14.344 0.855 1 97.75 50 ILE B CA 1
ATOM 3828 C C . ILE B 1 50 ? 16.938 -14.406 0.687 1 97.75 50 ILE B C 1
ATOM 3830 O O . ILE B 1 50 ? 17.656 -14.836 1.599 1 97.75 50 ILE B O 1
ATOM 3834 N N . TYR B 1 51 ? 17.422 -14.023 -0.462 1 97.81 51 TYR B N 1
ATOM 3835 C CA . TYR B 1 51 ? 18.844 -13.93 -0.751 1 97.81 51 TYR B CA 1
ATOM 3836 C C . TYR B 1 51 ? 19.562 -13.094 0.305 1 97.81 51 TYR B C 1
ATOM 3838 O O . TYR B 1 51 ? 19.156 -11.969 0.602 1 97.81 51 TYR B O 1
ATOM 3846 N N . GLU B 1 52 ? 20.625 -13.586 0.846 1 97.31 52 GLU B N 1
ATOM 3847 C CA . GLU B 1 52 ? 21.312 -12.992 1.988 1 97.31 52 GLU B CA 1
ATOM 3848 C C . GLU B 1 52 ? 21.812 -11.586 1.665 1 97.31 52 GLU B C 1
ATOM 3850 O O . GLU B 1 52 ? 21.797 -10.711 2.529 1 97.31 52 GLU B O 1
ATOM 3855 N N . GLY B 1 53 ? 22.328 -11.43 0.448 1 98.12 53 GLY B N 1
ATOM 3856 C CA . GLY B 1 53 ? 22.781 -10.102 0.055 1 98.12 53 GLY B CA 1
ATOM 3857 C C . GLY B 1 53 ? 21.703 -9.047 0.166 1 98.12 53 GLY B C 1
ATOM 3858 O O . GLY B 1 53 ? 21.984 -7.891 0.478 1 98.12 53 GLY B O 1
ATOM 3859 N N . ALA B 1 54 ? 20.484 -9.414 -0.077 1 98.5 54 ALA B N 1
ATOM 3860 C CA . ALA B 1 54 ? 19.359 -8.477 0.018 1 98.5 54 ALA B CA 1
ATOM 3861 C C . ALA B 1 54 ? 19.047 -8.156 1.475 1 98.5 54 ALA B C 1
ATOM 3863 O O . ALA B 1 54 ? 18.719 -7.012 1.806 1 98.5 54 ALA B O 1
ATOM 3864 N N . THR B 1 55 ? 19.047 -9.148 2.414 1 98.38 55 THR B N 1
ATOM 3865 C CA . THR B 1 55 ? 18.812 -8.898 3.83 1 98.38 55 THR B CA 1
ATOM 3866 C C . THR B 1 55 ? 19.875 -7.977 4.406 1 98.38 55 THR B C 1
ATOM 3868 O O . THR B 1 55 ? 19.578 -7.105 5.223 1 98.38 55 THR B O 1
ATOM 3871 N N . LYS B 1 56 ? 21.141 -8.156 3.973 1 98.56 56 LYS B N 1
ATOM 3872 C CA . LYS B 1 56 ? 22.219 -7.27 4.391 1 98.56 56 LYS B CA 1
ATOM 3873 C C . LYS B 1 56 ? 21.969 -5.844 3.912 1 98.56 56 LYS B C 1
ATOM 3875 O O . LYS B 1 56 ? 22.203 -4.887 4.652 1 98.56 56 LYS B O 1
ATOM 3880 N N . ALA B 1 57 ? 21.531 -5.73 2.68 1 98.69 57 ALA B N 1
ATOM 3881 C CA . ALA B 1 57 ? 21.219 -4.41 2.135 1 98.69 57 ALA B CA 1
ATOM 3882 C C . ALA B 1 57 ? 20.109 -3.734 2.922 1 98.69 57 ALA B C 1
ATOM 3884 O O . ALA B 1 57 ? 20.141 -2.527 3.164 1 98.69 57 ALA B O 1
ATOM 3885 N N . LEU B 1 58 ? 19.078 -4.484 3.311 1 98.69 58 LEU B N 1
ATOM 3886 C CA . LEU B 1 58 ? 18 -3.93 4.117 1 98.69 58 LEU B CA 1
ATOM 3887 C C . LEU B 1 58 ? 18.531 -3.385 5.438 1 98.69 58 LEU B C 1
ATOM 3889 O O . LEU B 1 58 ? 18.141 -2.299 5.871 1 98.69 58 LEU B O 1
ATOM 3893 N N . CYS B 1 59 ? 19.406 -4.148 6.094 1 98.75 59 CYS B N 1
ATOM 3894 C CA . CYS B 1 59 ? 20 -3.715 7.355 1 98.75 59 CYS B CA 1
ATOM 3895 C C . CYS B 1 59 ? 20.781 -2.418 7.172 1 98.75 59 CYS B C 1
ATOM 3897 O O . CYS B 1 59 ? 20.688 -1.512 8 1 98.75 59 CYS B O 1
ATOM 3899 N N . GLN B 1 60 ? 21.5 -2.303 6.039 1 98.5 60 GLN B N 1
ATOM 3900 C CA . GLN B 1 60 ? 22.312 -1.12 5.758 1 98.5 60 GLN B CA 1
ATOM 3901 C C . GLN B 1 60 ? 21.438 0.114 5.574 1 98.5 60 GLN B C 1
ATOM 3903 O O . GLN B 1 60 ? 21.891 1.241 5.789 1 98.5 60 GLN B O 1
ATOM 3908 N N . HIS B 1 61 ? 20.203 -0.09 5.234 1 98.38 61 HIS B N 1
ATOM 3909 C CA . HIS B 1 61 ? 19.312 1.024 4.918 1 98.38 61 HIS B CA 1
ATOM 3910 C C . HIS B 1 61 ? 18.141 1.077 5.883 1 98.38 61 HIS B C 1
ATOM 3912 O O . HIS B 1 61 ? 17.094 1.657 5.562 1 98.38 61 HIS B O 1
ATOM 3918 N N . ALA B 1 62 ? 18.266 0.451 7.02 1 97.94 62 ALA B N 1
ATOM 3919 C CA . ALA B 1 62 ? 17.203 0.365 8.008 1 97.94 62 ALA B CA 1
ATOM 3920 C C . ALA B 1 62 ? 16.797 1.752 8.5 1 97.94 62 ALA B C 1
ATOM 3922 O O . ALA B 1 62 ? 15.656 1.954 8.93 1 97.94 62 ALA B O 1
ATOM 3923 N N . GLY B 1 63 ? 17.672 2.768 8.359 1 97.25 63 GLY B N 1
ATOM 3924 C CA . GLY B 1 63 ? 17.422 4.102 8.867 1 97.25 63 GLY B CA 1
ATOM 3925 C C . GLY B 1 63 ? 16.781 5.023 7.844 1 97.25 63 GLY B C 1
ATOM 3926 O O . GLY B 1 63 ? 16.391 6.148 8.172 1 97.25 63 GLY B O 1
ATOM 3927 N N . GLU B 1 64 ? 16.656 4.547 6.574 1 96.69 64 GLU B N 1
ATOM 3928 C CA . GLU B 1 64 ? 15.992 5.355 5.555 1 96.69 64 GLU B CA 1
ATOM 3929 C C . GLU B 1 64 ? 14.523 5.582 5.895 1 96.69 64 GLU B C 1
ATOM 3931 O O . GLU B 1 64 ? 13.727 4.641 5.867 1 96.69 64 GLU B O 1
ATOM 3936 N N . ASN B 1 65 ? 14.148 6.836 6.18 1 94.38 65 ASN B N 1
ATOM 3937 C CA . ASN B 1 65 ? 12.812 7.094 6.703 1 94.38 65 ASN B CA 1
ATOM 3938 C C . ASN B 1 65 ? 12.109 8.203 5.93 1 94.38 65 ASN B C 1
ATOM 3940 O O . ASN B 1 65 ? 11 8.609 6.285 1 94.38 65 ASN B O 1
ATOM 3944 N N . ALA B 1 66 ? 12.711 8.766 4.91 1 93.38 66 ALA B N 1
ATOM 3945 C CA . ALA B 1 66 ? 12.125 9.844 4.117 1 93.38 66 ALA B CA 1
ATOM 3946 C C . ALA B 1 66 ? 11.094 9.305 3.133 1 93.38 66 ALA B C 1
ATOM 3948 O O . ALA B 1 66 ? 11.195 8.156 2.688 1 93.38 66 ALA B O 1
ATOM 3949 N N . TYR B 1 67 ? 10.102 10.141 2.834 1 93.31 67 TYR B N 1
ATOM 3950 C CA . TYR B 1 67 ? 9.234 9.844 1.695 1 93.31 67 TYR B CA 1
ATOM 3951 C C . TYR B 1 67 ? 10.031 9.859 0.393 1 93.31 67 TYR B C 1
ATOM 3953 O O . TYR B 1 67 ? 10.734 10.836 0.098 1 93.31 67 TYR B O 1
ATOM 3961 N N . LEU B 1 68 ? 9.961 8.797 -0.312 1 96.19 68 LEU B N 1
ATOM 3962 C CA . LEU B 1 68 ? 10.648 8.664 -1.594 1 96.19 68 LEU B CA 1
ATOM 3963 C C . LEU B 1 68 ? 9.719 9.039 -2.746 1 96.19 68 LEU B C 1
ATOM 3965 O O . LEU B 1 68 ? 8.523 9.266 -2.537 1 96.19 68 LEU B O 1
ATOM 3969 N N . PRO B 1 69 ? 10.281 9.219 -3.947 1 95.62 69 PRO B N 1
ATOM 3970 C CA . PRO B 1 69 ? 9.406 9.461 -5.094 1 95.62 69 PRO B CA 1
ATOM 3971 C C . PRO B 1 69 ? 8.305 8.414 -5.23 1 95.62 69 PRO B C 1
ATOM 3973 O O . PRO B 1 69 ? 8.555 7.227 -5.004 1 95.62 69 PRO B O 1
ATOM 3976 N N . VAL B 1 70 ? 7.145 8.844 -5.617 1 97.31 70 VAL B N 1
ATOM 3977 C CA . VAL B 1 70 ? 5.945 8.016 -5.656 1 97.31 70 VAL B CA 1
ATOM 3978 C C . VAL B 1 70 ? 6.203 6.777 -6.52 1 97.31 70 VAL B C 1
ATOM 3980 O O . VAL B 1 70 ? 5.82 5.664 -6.152 1 97.31 70 VAL B O 1
ATOM 3983 N N . ALA B 1 71 ? 6.91 6.922 -7.672 1 97.94 71 ALA B N 1
ATOM 3984 C CA . ALA B 1 71 ? 7.113 5.836 -8.633 1 97.94 71 ALA B CA 1
ATOM 3985 C C . ALA B 1 71 ? 8.273 4.945 -8.203 1 97.94 71 ALA B C 1
ATOM 3987 O O . ALA B 1 71 ? 8.547 3.926 -8.844 1 97.94 71 ALA B O 1
ATOM 3988 N N . GLY B 1 72 ? 8.945 5.281 -7.133 1 98.19 72 GLY B N 1
ATOM 3989 C CA . GLY B 1 72 ? 10.156 4.59 -6.73 1 98.19 72 GLY B CA 1
ATOM 3990 C C . GLY B 1 72 ? 11.422 5.391 -7 1 98.19 72 GLY B C 1
ATOM 3991 O O . GLY B 1 72 ? 11.422 6.285 -7.848 1 98.19 72 GLY B O 1
ATOM 3992 N N . ILE B 1 73 ? 12.484 5.109 -6.305 1 97.81 73 ILE B N 1
ATOM 3993 C CA . ILE B 1 73 ? 13.734 5.844 -6.488 1 97.81 73 ILE B CA 1
ATOM 3994 C C . ILE B 1 73 ? 14.273 5.598 -7.895 1 97.81 73 ILE B C 1
ATOM 3996 O O . ILE B 1 73 ? 14.086 4.516 -8.461 1 97.81 73 ILE B O 1
ATOM 4000 N N . PRO B 1 74 ? 14.914 6.586 -8.453 1 97.38 74 PRO B N 1
ATOM 4001 C CA . PRO B 1 74 ? 15.398 6.477 -9.828 1 97.38 74 PRO B CA 1
ATOM 4002 C C . PRO B 1 74 ? 16.312 5.27 -10.039 1 97.38 74 PRO B C 1
ATOM 4004 O O . PRO B 1 74 ? 16.203 4.586 -11.062 1 97.38 74 PRO B O 1
ATOM 4007 N N . GLU B 1 75 ? 17.188 4.992 -9.055 1 98.44 75 GLU B N 1
ATOM 4008 C CA . GLU B 1 75 ? 18.109 3.873 -9.164 1 98.44 75 GLU B CA 1
ATOM 4009 C C . GLU B 1 75 ? 17.375 2.545 -9.273 1 98.44 75 GLU B C 1
ATOM 4011 O O . GLU B 1 75 ? 17.781 1.654 -10.016 1 98.44 75 GLU B O 1
ATOM 4016 N N . LEU B 1 76 ? 16.281 2.418 -8.562 1 98.75 76 LEU B N 1
ATOM 4017 C CA . LEU B 1 76 ? 15.5 1.188 -8.594 1 98.75 76 LEU B CA 1
ATOM 4018 C C . LEU B 1 76 ? 14.773 1.039 -9.922 1 98.75 76 LEU B C 1
ATOM 4020 O O . LEU B 1 76 ? 14.758 -0.046 -10.508 1 98.75 76 LEU B O 1
ATOM 4024 N N . ARG B 1 77 ? 14.148 2.068 -10.438 1 98.81 77 ARG B N 1
ATOM 4025 C CA . ARG B 1 77 ? 13.461 2.031 -11.727 1 98.81 77 ARG B CA 1
ATOM 4026 C C . ARG B 1 77 ? 14.414 1.668 -12.852 1 98.81 77 ARG B C 1
ATOM 4028 O O . ARG B 1 77 ? 14.078 0.867 -13.727 1 98.81 77 ARG B O 1
ATOM 4035 N N . GLN B 1 78 ? 15.617 2.248 -12.773 1 98.75 78 GLN B N 1
ATOM 4036 C CA . GLN B 1 78 ? 16.641 1.896 -13.758 1 98.75 78 GLN B CA 1
ATOM 4037 C C . GLN B 1 78 ? 17.031 0.424 -13.648 1 98.75 78 GLN B C 1
ATOM 4039 O O . GLN B 1 78 ? 17.141 -0.269 -14.656 1 98.75 78 GLN B O 1
ATOM 4044 N N . SER B 1 79 ? 17.234 -0.018 -12.438 1 98.81 79 SER B N 1
ATOM 4045 C CA . SER B 1 79 ? 17.641 -1.4 -12.203 1 98.81 79 SER B CA 1
ATOM 4046 C C . SER B 1 79 ? 16.594 -2.379 -12.711 1 98.81 79 SER B C 1
ATOM 4048 O O . SER B 1 79 ? 16.922 -3.441 -13.234 1 98.81 79 SER B O 1
ATOM 4050 N N . ILE B 1 80 ? 15.328 -2.047 -12.586 1 98.88 80 ILE B N 1
ATOM 4051 C CA . ILE B 1 80 ? 14.227 -2.869 -13.078 1 98.88 80 ILE B CA 1
ATOM 4052 C C . ILE B 1 80 ? 14.297 -2.965 -14.602 1 98.88 80 ILE B C 1
ATOM 4054 O O . ILE B 1 80 ? 14.141 -4.047 -15.172 1 98.88 80 ILE B O 1
ATOM 4058 N N . CYS B 1 81 ? 14.523 -1.853 -15.258 1 98.81 81 CYS B N 1
ATOM 4059 C CA . CYS B 1 81 ? 14.664 -1.858 -16.719 1 98.81 81 CYS B CA 1
ATOM 4060 C C . CYS B 1 81 ? 15.844 -2.723 -17.141 1 98.81 81 CYS B C 1
ATOM 4062 O O . CYS B 1 81 ? 15.727 -3.521 -18.078 1 98.81 81 CYS B O 1
ATOM 4064 N N . ASP B 1 82 ? 16.969 -2.562 -16.453 1 98.62 82 ASP B N 1
ATOM 4065 C CA . ASP B 1 82 ? 18.156 -3.355 -16.75 1 98.62 82 ASP B CA 1
ATOM 4066 C C . ASP B 1 82 ? 17.891 -4.848 -16.562 1 98.62 82 ASP B C 1
ATOM 4068 O O . ASP B 1 82 ? 18.344 -5.676 -17.344 1 98.62 82 ASP B O 1
ATOM 4072 N N . PHE B 1 83 ? 17.219 -5.156 -15.547 1 98.56 83 PHE B N 1
ATOM 4073 C CA . PHE B 1 83 ? 16.859 -6.527 -15.234 1 98.56 83 PHE B CA 1
ATOM 4074 C C . PHE B 1 83 ? 16.078 -7.16 -16.375 1 98.56 83 PHE B C 1
ATOM 4076 O O . PHE B 1 83 ? 16.406 -8.266 -16.812 1 98.56 83 PHE B O 1
ATOM 4083 N N . HIS B 1 84 ? 15.07 -6.48 -16.922 1 98.56 84 HIS B N 1
ATOM 4084 C CA . HIS B 1 84 ? 14.242 -7.023 -18 1 98.56 84 HIS B CA 1
ATOM 4085 C C . HIS B 1 84 ? 15 -7.035 -19.312 1 98.56 84 HIS B C 1
ATOM 4087 O O . HIS B 1 84 ? 14.742 -7.883 -20.172 1 98.56 84 HIS B O 1
ATOM 4093 N N . CYS B 1 85 ? 15.875 -6.078 -19.484 1 97.94 85 CYS B N 1
ATOM 4094 C CA . CYS B 1 85 ? 16.75 -6.141 -20.641 1 97.94 85 CYS B CA 1
ATOM 4095 C C . CYS B 1 85 ? 17.578 -7.418 -20.625 1 97.94 85 CYS B C 1
ATOM 4097 O O . CYS B 1 85 ? 17.672 -8.117 -21.641 1 97.94 85 CYS B O 1
ATOM 4099 N N . LYS B 1 86 ? 18.125 -7.734 -19.5 1 96.62 86 LYS B N 1
ATOM 4100 C CA . LYS B 1 86 ? 19 -8.891 -19.344 1 96.62 86 LYS B CA 1
ATOM 4101 C C . LYS B 1 86 ? 18.203 -10.195 -19.422 1 96.62 86 LYS B C 1
ATOM 4103 O O . LYS B 1 86 ? 18.656 -11.164 -20.047 1 96.62 86 LYS B O 1
ATOM 4108 N N . THR B 1 87 ? 17.031 -10.234 -18.828 1 97.31 87 THR B N 1
ATOM 4109 C CA . THR B 1 87 ? 16.328 -11.5 -18.625 1 97.31 87 THR B CA 1
ATOM 4110 C C . THR B 1 87 ? 15.312 -11.742 -19.734 1 97.31 87 THR B C 1
ATOM 4112 O O . THR B 1 87 ? 14.992 -12.891 -20.047 1 97.31 87 THR B O 1
ATOM 4115 N N . ASP B 1 88 ? 14.773 -10.641 -20.344 1 97.44 88 ASP B N 1
ATOM 4116 C CA . ASP B 1 88 ? 13.641 -10.789 -21.25 1 97.44 88 ASP B CA 1
ATOM 4117 C C . ASP B 1 88 ? 13.953 -10.18 -22.609 1 97.44 88 ASP B C 1
ATOM 4119 O O . ASP B 1 88 ? 13.102 -10.188 -23.516 1 97.44 88 ASP B O 1
ATOM 4123 N N . ASP B 1 89 ? 15.125 -9.609 -22.797 1 96.12 89 ASP B N 1
ATOM 4124 C CA . ASP B 1 89 ? 15.562 -8.984 -24.031 1 96.12 89 ASP B CA 1
ATOM 4125 C C . ASP B 1 89 ? 14.672 -7.793 -24.391 1 96.12 89 ASP B C 1
ATOM 4127 O O . ASP B 1 89 ? 14.297 -7.617 -25.547 1 96.12 89 ASP B O 1
ATOM 4131 N N . LEU B 1 90 ? 14.172 -7.117 -23.375 1 97.5 90 LEU B N 1
ATOM 4132 C CA . LEU B 1 90 ? 13.453 -5.863 -23.578 1 97.5 90 LEU B CA 1
ATOM 4133 C C . LEU B 1 90 ? 14.406 -4.672 -23.516 1 97.5 90 LEU B C 1
ATOM 4135 O O . LEU B 1 90 ? 14.688 -4.145 -22.438 1 97.5 90 LEU B O 1
ATOM 4139 N N . GLN B 1 91 ? 14.852 -4.113 -24.594 1 93.31 91 GLN B N 1
ATOM 4140 C CA . GLN B 1 91 ? 15.953 -3.158 -24.672 1 93.31 91 GLN B CA 1
ATOM 4141 C C . GLN B 1 91 ? 15.445 -1.722 -24.609 1 93.31 91 GLN B C 1
ATOM 4143 O O . GLN B 1 91 ? 16.203 -0.799 -24.297 1 93.31 91 GLN B O 1
ATOM 4148 N N . ASP B 1 92 ? 14.18 -1.486 -24.797 1 90.88 92 ASP B N 1
ATOM 4149 C CA . ASP B 1 92 ? 13.695 -0.123 -24.984 1 90.88 92 ASP B CA 1
ATOM 4150 C C . ASP B 1 92 ? 12.828 0.321 -23.812 1 90.88 92 ASP B C 1
ATOM 4152 O O . ASP B 1 92 ? 11.938 1.159 -23.969 1 90.88 92 ASP B O 1
ATOM 4156 N N . LEU B 1 93 ? 13.172 -0.226 -22.703 1 97.44 93 LEU B N 1
ATOM 4157 C CA . LEU B 1 93 ? 12.375 0.195 -21.562 1 97.44 93 LEU B CA 1
ATOM 4158 C C . LEU B 1 93 ? 12.859 1.536 -21.031 1 97.44 93 LEU B C 1
ATOM 4160 O O . LEU B 1 93 ? 14.055 1.823 -21.047 1 97.44 93 LEU B O 1
ATOM 4164 N N . ASP B 1 94 ? 11.969 2.412 -20.625 1 98.12 94 ASP B N 1
ATOM 4165 C CA . ASP B 1 94 ? 12.227 3.736 -20.062 1 98.12 94 ASP B CA 1
ATOM 4166 C C . ASP B 1 94 ? 11.961 3.752 -18.562 1 98.12 94 ASP B C 1
ATOM 4168 O O . ASP B 1 94 ? 10.828 3.551 -18.109 1 98.12 94 ASP B O 1
ATOM 4172 N N . PRO B 1 95 ? 13.023 4.031 -17.75 1 98.5 95 PRO B N 1
ATOM 4173 C CA . PRO B 1 95 ? 12.82 4.074 -16.297 1 98.5 95 PRO B CA 1
ATOM 4174 C C . PRO B 1 95 ? 11.711 5.035 -15.891 1 98.5 95 PRO B C 1
ATOM 4176 O O . PRO B 1 95 ? 11.07 4.832 -14.852 1 98.5 95 PRO B O 1
ATOM 4179 N N . GLU B 1 96 ? 11.414 6.051 -16.641 1 97.88 96 GLU B N 1
ATOM 4180 C CA . GLU B 1 96 ? 10.359 7.012 -16.328 1 97.88 96 GLU B CA 1
ATOM 4181 C C . GLU B 1 96 ? 8.977 6.387 -16.484 1 97.88 96 GLU B C 1
ATOM 4183 O O . GLU B 1 96 ? 7.98 6.949 -16.031 1 97.88 96 GLU B O 1
ATOM 4188 N N . GLN B 1 97 ? 8.93 5.164 -17.094 1 98.62 97 GLN B N 1
ATOM 4189 C CA . GLN B 1 97 ? 7.664 4.477 -17.344 1 98.62 97 GLN B CA 1
ATOM 4190 C C . GLN B 1 97 ? 7.414 3.393 -16.297 1 98.62 97 GLN B C 1
ATOM 4192 O O . GLN B 1 97 ? 6.484 2.598 -16.438 1 98.62 97 GLN B O 1
ATOM 4197 N N . VAL B 1 98 ? 8.266 3.363 -15.273 1 98.88 98 VAL B N 1
ATOM 4198 C CA . VAL B 1 98 ? 8.148 2.365 -14.219 1 98.88 98 VAL B CA 1
ATOM 4199 C C . VAL B 1 98 ? 7.43 2.969 -13.016 1 98.88 98 VAL B C 1
ATOM 4201 O O . VAL B 1 98 ? 7.668 4.125 -12.656 1 98.88 98 VAL B O 1
ATOM 4204 N N . VAL B 1 99 ? 6.473 2.252 -12.414 1 98.88 99 VAL B N 1
ATOM 4205 C CA . VAL B 1 99 ? 5.848 2.602 -11.141 1 98.88 99 VAL B CA 1
ATOM 4206 C C . VAL B 1 99 ? 6.047 1.465 -10.141 1 98.88 99 VAL B C 1
ATOM 4208 O O . VAL B 1 99 ? 5.648 0.326 -10.398 1 98.88 99 VAL B O 1
ATOM 4211 N N . VAL B 1 100 ? 6.723 1.771 -9.055 1 98.88 100 VAL B N 1
ATOM 4212 C CA . VAL B 1 100 ? 6.965 0.82 -7.973 1 98.88 100 VAL B CA 1
ATOM 4213 C C . VAL B 1 100 ? 5.93 1.019 -6.867 1 98.88 100 VAL B C 1
ATOM 4215 O O . VAL B 1 100 ? 5.551 2.15 -6.559 1 98.88 100 VAL B O 1
ATOM 4218 N N . GLY B 1 101 ? 5.406 -0.051 -6.281 1 98.56 101 GLY B N 1
ATOM 4219 C CA . GLY B 1 101 ? 4.426 0.037 -5.211 1 98.56 101 GLY B CA 1
ATOM 4220 C C . GLY B 1 101 ? 4.582 -1.055 -4.168 1 98.56 101 GLY B C 1
ATOM 4221 O O . GLY B 1 101 ? 5.488 -1.884 -4.262 1 98.56 101 GLY B O 1
ATOM 4222 N N . PRO B 1 102 ? 3.742 -1.01 -3.113 1 98.19 102 PRO B N 1
ATOM 4223 C CA . PRO B 1 102 ? 3.781 -2.037 -2.068 1 98.19 102 PRO B CA 1
ATOM 4224 C C . PRO B 1 102 ? 3.15 -3.355 -2.514 1 98.19 102 PRO B C 1
ATOM 4226 O O . PRO B 1 102 ? 2.203 -3.832 -1.885 1 98.19 102 PRO B O 1
ATOM 4229 N N . GLY B 1 103 ? 3.76 -3.967 -3.496 1 97.81 103 GLY B N 1
ATOM 4230 C CA . GLY B 1 103 ? 3.279 -5.184 -4.129 1 97.81 103 GLY B CA 1
ATOM 4231 C C . GLY B 1 103 ? 2.621 -4.938 -5.473 1 97.81 103 GLY B C 1
ATOM 4232 O O . GLY B 1 103 ? 2.008 -3.889 -5.688 1 97.81 103 GLY B O 1
ATOM 4233 N N . SER B 1 104 ? 2.73 -5.945 -6.344 1 98.12 104 SER B N 1
ATOM 4234 C CA . SER B 1 104 ? 2.1 -5.824 -7.652 1 98.12 104 SER B CA 1
ATOM 4235 C C . SER B 1 104 ? 0.579 -5.789 -7.531 1 98.12 104 SER B C 1
ATOM 4237 O O . SER B 1 104 ? -0.097 -5.141 -8.336 1 98.12 104 SER B O 1
ATOM 4239 N N . LYS B 1 105 ? 0.038 -6.496 -6.527 1 98 105 LYS B N 1
ATOM 4240 C CA . LYS B 1 105 ? -1.4 -6.539 -6.281 1 98 105 LYS B CA 1
ATOM 4241 C C . LYS B 1 105 ? -1.979 -5.133 -6.164 1 98 105 LYS B C 1
ATOM 4243 O O . LYS B 1 105 ? -3.045 -4.844 -6.715 1 98 105 LYS B O 1
ATOM 4248 N N . GLU B 1 106 ? -1.302 -4.27 -5.426 1 98.62 106 GLU B N 1
ATOM 4249 C CA . GLU B 1 106 ? -1.73 -2.887 -5.246 1 98.62 106 GLU B CA 1
ATOM 4250 C C . GLU B 1 106 ? -1.718 -2.129 -6.57 1 98.62 106 GLU B C 1
ATOM 4252 O O . GLU B 1 106 ? -2.613 -1.326 -6.84 1 98.62 106 GLU B O 1
ATOM 4257 N N . LEU B 1 107 ? -0.717 -2.314 -7.383 1 98.88 107 LEU B N 1
ATOM 4258 C CA . LEU B 1 107 ? -0.575 -1.612 -8.656 1 98.88 107 LEU B CA 1
ATOM 4259 C C . LEU B 1 107 ? -1.646 -2.059 -9.641 1 98.88 107 LEU B C 1
ATOM 4261 O O . LEU B 1 107 ? -2.15 -1.25 -10.422 1 98.88 107 LEU B O 1
ATOM 4265 N N . ILE B 1 108 ? -1.979 -3.361 -9.648 1 98.94 108 ILE B N 1
ATOM 4266 C CA . ILE B 1 108 ? -3.074 -3.857 -10.477 1 98.94 108 ILE B CA 1
ATOM 4267 C C . ILE B 1 108 ? -4.383 -3.189 -10.055 1 98.94 108 ILE B C 1
ATOM 4269 O O . ILE B 1 108 ? -5.148 -2.73 -10.906 1 98.94 108 ILE B O 1
ATOM 4273 N N . TYR B 1 109 ? -4.625 -3.088 -8.75 1 98.88 109 TYR B N 1
ATOM 4274 C CA . TYR B 1 109 ? -5.824 -2.457 -8.211 1 98.88 109 TYR B CA 1
ATOM 4275 C C . TYR B 1 109 ? -5.941 -1.015 -8.688 1 98.88 109 TYR B C 1
ATOM 4277 O O . TYR B 1 109 ? -7.004 -0.589 -9.148 1 98.88 109 TYR B O 1
ATOM 4285 N N . LEU B 1 110 ? -4.809 -0.23 -8.57 1 98.88 110 LEU B N 1
ATOM 4286 C CA . LEU B 1 110 ? -4.836 1.181 -8.945 1 98.88 110 LEU B CA 1
ATOM 4287 C C . LEU B 1 110 ? -5.047 1.341 -10.445 1 98.88 110 LEU B C 1
ATOM 4289 O O . LEU B 1 110 ? -5.691 2.293 -10.891 1 98.88 110 LEU B O 1
ATOM 4293 N N . LEU B 1 111 ? -4.465 0.432 -11.234 1 98.88 111 LEU B N 1
ATOM 4294 C CA . LEU B 1 111 ? -4.715 0.459 -12.672 1 98.88 111 LEU B CA 1
ATOM 4295 C C . LEU B 1 111 ? -6.203 0.311 -12.969 1 98.88 111 LEU B C 1
ATOM 4297 O O . LEU B 1 111 ? -6.758 1.062 -13.773 1 98.88 111 LEU B O 1
ATOM 4301 N N . LEU B 1 112 ? -6.836 -0.685 -12.312 1 98.88 112 LEU B N 1
ATOM 4302 C CA . LEU B 1 112 ? -8.266 -0.9 -12.5 1 98.88 112 LEU B CA 1
ATOM 4303 C C . LEU B 1 112 ? -9.062 0.311 -12.031 1 98.88 112 LEU B C 1
ATOM 4305 O O . LEU B 1 112 ? -10.055 0.69 -12.656 1 98.88 112 LEU B O 1
ATOM 4309 N N . GLU B 1 113 ? -8.633 0.921 -10.945 1 98.56 113 GLU B N 1
ATOM 4310 C CA . GLU B 1 113 ? -9.344 2.055 -10.367 1 98.56 113 GLU B CA 1
ATOM 4311 C C . GLU B 1 113 ? -9.414 3.225 -11.352 1 98.56 113 GLU B C 1
ATOM 4313 O O . GLU B 1 113 ? -10.367 4 -11.336 1 98.56 113 GLU B O 1
ATOM 4318 N N . VAL B 1 114 ? -8.391 3.436 -12.195 1 98.31 114 VAL B N 1
ATOM 4319 C CA . VAL B 1 114 ? -8.336 4.621 -13.039 1 98.31 114 VAL B CA 1
ATOM 4320 C C . VAL B 1 114 ? -8.789 4.266 -14.453 1 98.31 114 VAL B C 1
ATOM 4322 O O . VAL B 1 114 ? -9.062 5.152 -15.266 1 98.31 114 VAL B O 1
ATOM 4325 N N . PHE B 1 115 ? -8.859 3.008 -14.867 1 98.5 115 PHE B N 1
ATOM 4326 C CA . PHE B 1 115 ? -9.148 2.523 -16.203 1 98.5 115 PHE B CA 1
ATOM 4327 C C . PHE B 1 115 ? -10.625 2.697 -16.547 1 98.5 115 PHE B C 1
ATOM 4329 O O . PHE B 1 115 ? -11.492 2.457 -15.695 1 98.5 115 PHE B O 1
ATOM 4336 N N . ASN B 1 116 ? -10.953 3.1 -17.703 1 97.94 116 ASN B N 1
ATOM 4337 C CA . ASN B 1 116 ? -12.305 3.232 -18.234 1 97.94 116 ASN B CA 1
ATOM 4338 C C . ASN B 1 116 ? -12.602 2.17 -19.297 1 97.94 116 ASN B C 1
ATOM 4340 O O . ASN B 1 116 ? -12.25 2.334 -20.469 1 97.94 116 ASN B O 1
ATOM 4344 N N . GLY B 1 117 ? -13.242 1.087 -18.938 1 98.12 117 GLY B N 1
ATOM 4345 C CA . GLY B 1 117 ? -13.57 0.025 -19.875 1 98.12 117 GLY B CA 1
ATOM 4346 C C . GLY B 1 117 ? -13.961 -1.274 -19.188 1 98.12 117 GLY B C 1
ATOM 4347 O O . GLY B 1 117 ? -14.234 -1.293 -17.984 1 98.12 117 GLY B O 1
ATOM 4348 N N . ASP B 1 118 ? -14.125 -2.334 -19.922 1 98.69 118 ASP B N 1
ATOM 4349 C CA . ASP B 1 118 ? -14.438 -3.668 -19.422 1 98.69 118 ASP B CA 1
ATOM 4350 C C . ASP B 1 118 ? -13.172 -4.488 -19.203 1 98.69 118 ASP B C 1
ATOM 4352 O O . ASP B 1 118 ? -12.148 -4.234 -19.844 1 98.69 118 ASP B O 1
ATOM 4356 N N . VAL B 1 119 ? -13.211 -5.383 -18.297 1 98.88 119 VAL B N 1
ATOM 4357 C CA . VAL B 1 119 ? -12.055 -6.211 -17.984 1 98.88 119 VAL B CA 1
ATOM 4358 C C . VAL B 1 119 ? -12.32 -7.652 -18.406 1 98.88 119 VAL B C 1
ATOM 4360 O O . VAL B 1 119 ? -13.398 -8.188 -18.172 1 98.88 119 VAL B O 1
ATOM 4363 N N . LEU B 1 120 ? -11.352 -8.227 -19.109 1 98.94 120 LEU B N 1
ATOM 4364 C CA . LEU B 1 120 ? -11.375 -9.625 -19.516 1 98.94 120 LEU B CA 1
ATOM 4365 C C . LEU B 1 120 ? -10.508 -10.477 -18.609 1 98.94 120 LEU B C 1
ATOM 4367 O O . LEU B 1 120 ? -9.32 -10.188 -18.422 1 98.94 120 LEU B O 1
ATOM 4371 N N . LEU B 1 121 ? -11.109 -11.5 -18.016 1 98.88 121 LEU B N 1
ATOM 4372 C CA . LEU B 1 121 ? -10.398 -12.438 -17.156 1 98.88 121 LEU B CA 1
ATOM 4373 C C . LEU B 1 121 ? -10.492 -13.852 -17.703 1 98.88 121 LEU B C 1
ATOM 4375 O O . LEU B 1 121 ? -11.344 -14.148 -18.547 1 98.88 121 LEU B O 1
ATOM 4379 N N . LEU B 1 122 ? -9.594 -14.648 -17.234 1 98.75 122 LEU B N 1
ATOM 4380 C CA . LEU B 1 122 ? -9.609 -16.062 -17.594 1 98.75 122 LEU B CA 1
ATOM 4381 C C . LEU B 1 122 ? -10.164 -16.906 -16.453 1 98.75 122 LEU B C 1
ATOM 4383 O O . LEU B 1 122 ? -10.125 -16.484 -15.297 1 98.75 122 LEU B O 1
ATOM 4387 N N . SER B 1 123 ? -10.719 -18 -16.766 1 98.56 123 SER B N 1
ATOM 4388 C CA . SER B 1 123 ? -10.992 -19.109 -15.852 1 98.56 123 SER B CA 1
ATOM 4389 C C . SER B 1 123 ? -10.242 -20.359 -16.266 1 98.56 123 SER B C 1
ATOM 4391 O O . SER B 1 123 ? -10.484 -20.906 -17.359 1 98.56 123 SER B O 1
ATOM 4393 N N . PRO B 1 124 ? -9.398 -20.844 -15.422 1 98.38 124 PRO B N 1
ATOM 4394 C CA . PRO B 1 124 ? -9.109 -20.359 -14.07 1 98.38 124 PRO B CA 1
ATOM 4395 C C . PRO B 1 124 ? -8.164 -19.156 -14.07 1 98.38 124 PRO B C 1
ATOM 4397 O O . PRO B 1 124 ? -7.449 -18.938 -15.055 1 98.38 124 PRO B O 1
ATOM 4400 N N . CYS B 1 125 ? -8.188 -18.297 -13.055 1 98.12 125 CYS B N 1
ATOM 4401 C CA . CYS B 1 125 ? -7.215 -17.234 -12.805 1 98.12 125 CYS B CA 1
ATOM 4402 C C . CYS B 1 125 ? -7.074 -16.969 -11.312 1 98.12 125 CYS B C 1
ATOM 4404 O O . CYS B 1 125 ? -7.816 -17.531 -10.5 1 98.12 125 CYS B O 1
ATOM 4406 N N . TRP B 1 126 ? -6.078 -16.234 -10.984 1 97.62 126 TRP B N 1
ATOM 4407 C CA . TRP B 1 126 ? -5.777 -15.883 -9.602 1 97.62 126 TRP B CA 1
ATOM 4408 C C . TRP B 1 126 ? -6.996 -15.273 -8.914 1 97.62 126 TRP B C 1
ATOM 4410 O O . TRP B 1 126 ? -7.699 -14.445 -9.5 1 97.62 126 TRP B O 1
ATOM 4420 N N . THR B 1 127 ? -7.223 -15.539 -7.68 1 96.94 127 THR B N 1
ATOM 4421 C CA . THR B 1 127 ? -8.445 -15.352 -6.914 1 96.94 127 THR B CA 1
ATOM 4422 C C . THR B 1 127 ? -8.727 -13.867 -6.688 1 96.94 127 THR B C 1
ATOM 4424 O O . THR B 1 127 ? -9.852 -13.484 -6.371 1 96.94 127 THR B O 1
ATOM 4427 N N . THR B 1 128 ? -7.754 -13.016 -6.832 1 97.56 128 THR B N 1
ATOM 4428 C CA . THR B 1 128 ? -7.918 -11.625 -6.402 1 97.56 128 THR B CA 1
ATOM 4429 C C . THR B 1 128 ? -8.359 -10.75 -7.57 1 97.56 128 THR B C 1
ATOM 4431 O O . THR B 1 128 ? -8.906 -9.664 -7.363 1 97.56 128 THR B O 1
ATOM 4434 N N . TYR B 1 129 ? -8.18 -11.156 -8.844 1 98.56 129 TYR B N 1
ATOM 4435 C CA . TYR B 1 129 ? -8.438 -10.281 -9.984 1 98.56 129 TYR B CA 1
ATOM 4436 C C . TYR B 1 129 ? -9.898 -9.836 -10 1 98.56 129 TYR B C 1
ATOM 4438 O O . TYR B 1 129 ? -10.188 -8.641 -10.094 1 98.56 129 TYR B O 1
ATOM 4446 N N . LYS B 1 130 ? -10.828 -10.766 -9.93 1 98.06 130 LYS B N 1
ATOM 4447 C CA . LYS B 1 130 ? -12.25 -10.43 -10.039 1 98.06 130 LYS B CA 1
ATOM 4448 C C . LYS B 1 130 ? -12.703 -9.562 -8.867 1 98.06 130 LYS B C 1
ATOM 4450 O O . LYS B 1 130 ? -13.406 -8.57 -9.055 1 98.06 130 LYS B O 1
ATOM 4455 N N . PRO B 1 131 ? -12.344 -9.938 -7.621 1 97.69 131 PRO B N 1
ATOM 4456 C CA . PRO B 1 131 ? -12.695 -9.062 -6.504 1 97.69 131 PRO B CA 1
ATOM 4457 C C . PRO B 1 131 ? -12.164 -7.641 -6.676 1 97.69 131 PRO B C 1
ATOM 4459 O O . PRO B 1 131 ? -12.828 -6.68 -6.273 1 97.69 131 PRO B O 1
ATOM 4462 N N . GLN B 1 132 ? -10.961 -7.469 -7.23 1 98.5 132 GLN B N 1
ATOM 4463 C CA . GLN B 1 132 ? -10.469 -6.121 -7.5 1 98.5 132 GLN B CA 1
ATOM 4464 C C . GLN B 1 132 ? -11.367 -5.395 -8.5 1 98.5 132 GLN B C 1
ATOM 4466 O O . GLN B 1 132 ? -11.641 -4.203 -8.352 1 98.5 132 GLN B O 1
ATOM 4471 N N . CYS B 1 133 ? -11.812 -6.125 -9.531 1 98.44 133 CYS B N 1
ATOM 4472 C CA . CYS B 1 133 ? -12.719 -5.547 -10.508 1 98.44 133 CYS B CA 1
ATOM 4473 C C . CYS B 1 133 ? -14.031 -5.113 -9.852 1 98.44 133 CYS B C 1
ATOM 4475 O O . CYS B 1 133 ? -14.586 -4.07 -10.203 1 98.44 133 CYS B O 1
ATOM 4477 N N . HIS B 1 134 ? -14.5 -5.93 -8.906 1 97.62 134 HIS B N 1
ATOM 4478 C CA . HIS B 1 134 ? -15.719 -5.598 -8.172 1 97.62 134 HIS B CA 1
ATOM 4479 C C . HIS B 1 134 ? -15.531 -4.344 -7.328 1 97.62 134 HIS B C 1
ATOM 4481 O O . HIS B 1 134 ? -16.375 -3.443 -7.352 1 97.62 134 HIS B O 1
ATOM 4487 N N . LEU B 1 135 ? -14.438 -4.277 -6.621 1 97.62 135 LEU B N 1
ATOM 4488 C CA . LEU B 1 135 ? -14.117 -3.129 -5.781 1 97.62 135 LEU B CA 1
ATOM 4489 C C . LEU B 1 135 ? -14.062 -1.849 -6.605 1 97.62 135 LEU B C 1
ATOM 4491 O O . LEU B 1 135 ? -14.445 -0.78 -6.129 1 97.62 135 LEU B O 1
ATOM 4495 N N . THR B 1 136 ? -13.578 -1.937 -7.863 1 97.88 136 THR B N 1
ATOM 4496 C CA . THR B 1 136 ? -13.383 -0.773 -8.727 1 97.88 136 THR B CA 1
ATOM 4497 C C . THR B 1 136 ? -14.562 -0.613 -9.688 1 97.88 136 THR B C 1
ATOM 4499 O O . THR B 1 136 ? -14.492 0.175 -10.633 1 97.88 136 THR B O 1
ATOM 4502 N N . ARG B 1 137 ? -15.648 -1.451 -9.562 1 96.62 137 ARG B N 1
ATOM 4503 C CA . ARG B 1 137 ? -16.938 -1.299 -10.227 1 96.62 137 ARG B CA 1
ATOM 4504 C C . ARG B 1 137 ? -16.828 -1.557 -11.719 1 96.62 137 ARG B C 1
ATOM 4506 O O . ARG B 1 137 ? -17.422 -0.832 -12.531 1 96.62 137 ARG B O 1
ATOM 4513 N N . HIS B 1 138 ? -16 -2.537 -12.086 1 98 138 HIS B N 1
ATOM 4514 C CA . HIS B 1 138 ? -15.844 -2.873 -13.492 1 98 138 HIS B CA 1
ATOM 4515 C C . HIS B 1 138 ? -16.766 -4.012 -13.898 1 98 138 HIS B C 1
ATOM 4517 O O . HIS B 1 138 ? -17 -4.938 -13.109 1 98 138 HIS B O 1
ATOM 4523 N N . ASN B 1 139 ? -17.297 -3.885 -15.102 1 98.19 139 ASN B N 1
ATOM 4524 C CA . ASN B 1 139 ? -17.859 -5.059 -15.758 1 98.19 139 ASN B CA 1
ATOM 4525 C C . ASN B 1 139 ? -16.781 -6.07 -16.141 1 98.19 139 ASN B C 1
ATOM 4527 O O . ASN B 1 139 ? -15.75 -5.699 -16.688 1 98.19 139 ASN B O 1
ATOM 4531 N N . VAL B 1 140 ? -17.016 -7.344 -15.852 1 98.5 140 VAL B N 1
ATOM 4532 C CA . VAL B 1 140 ? -16.031 -8.398 -16.094 1 98.5 140 VAL B CA 1
ATOM 4533 C C . VAL B 1 140 ? -16.625 -9.453 -17.016 1 98.5 140 VAL B C 1
ATOM 4535 O O . VAL B 1 140 ? -17.781 -9.859 -16.859 1 98.5 140 VAL B O 1
ATOM 4538 N N . VAL B 1 141 ? -15.875 -9.781 -18 1 98.69 141 VAL B N 1
ATOM 4539 C CA . VAL B 1 141 ? -16.172 -10.938 -18.828 1 98.69 141 VAL B CA 1
ATOM 4540 C C . VAL B 1 141 ? -15.133 -12.031 -18.594 1 98.69 141 VAL B C 1
ATOM 4542 O O . VAL B 1 141 ? -13.938 -11.797 -18.766 1 98.69 141 VAL B O 1
ATOM 4545 N N . VAL B 1 142 ? -15.586 -13.195 -18.203 1 98.62 142 VAL B N 1
ATOM 4546 C CA . VAL B 1 142 ? -14.703 -14.305 -17.875 1 98.62 142 VAL B CA 1
ATOM 4547 C C . VAL B 1 142 ? -14.633 -15.266 -19.062 1 98.62 142 VAL B C 1
ATOM 4549 O O . VAL B 1 142 ? -15.664 -15.75 -19.531 1 98.62 142 VAL B O 1
ATOM 4552 N N . MET B 1 143 ? -13.461 -15.5 -19.594 1 98.75 143 MET B N 1
ATOM 4553 C CA . MET B 1 143 ? -13.227 -16.453 -20.672 1 98.75 143 MET B CA 1
ATOM 4554 C C . MET B 1 143 ? -12.852 -17.828 -20.109 1 98.75 143 MET B C 1
ATOM 4556 O O . MET B 1 143 ? -11.836 -17.969 -19.438 1 98.75 143 MET B O 1
ATOM 4560 N N . GLN B 1 144 ? -13.555 -18.812 -20.391 1 97.69 144 GLN B N 1
ATOM 4561 C CA . GLN B 1 144 ? -13.344 -20.156 -19.875 1 97.69 144 GLN B CA 1
ATOM 4562 C C . GLN B 1 144 ? -12.312 -20.906 -20.703 1 97.69 144 GLN B C 1
ATOM 4564 O O . GLN B 1 144 ? -12.555 -21.219 -21.875 1 97.69 144 GLN B O 1
ATOM 4569 N N . THR B 1 145 ? -11.195 -21.172 -20.156 1 97.75 145 THR B N 1
ATOM 4570 C CA . THR B 1 145 ? -10.203 -22 -20.828 1 97.75 145 THR B CA 1
ATOM 4571 C C . THR B 1 145 ? -10.406 -23.484 -20.5 1 97.75 145 THR B C 1
ATOM 4573 O O . THR B 1 145 ? -11.242 -23.828 -19.672 1 97.75 145 THR B O 1
ATOM 4576 N N . THR B 1 146 ? -9.633 -24.344 -21.234 1 96.31 146 THR B N 1
ATOM 4577 C CA . THR B 1 146 ? -9.812 -25.781 -21.062 1 96.31 146 THR B CA 1
ATOM 4578 C C . THR B 1 146 ? -8.469 -26.469 -20.859 1 96.31 146 THR B C 1
ATOM 4580 O O . THR B 1 146 ? -7.426 -25.938 -21.219 1 96.31 146 THR B O 1
ATOM 4583 N N . MET B 1 147 ? -8.562 -27.641 -20.281 1 96.25 147 MET B N 1
ATOM 4584 C CA . MET B 1 147 ? -7.363 -28.438 -20.062 1 96.25 147 MET B CA 1
ATOM 4585 C C . MET B 1 147 ? -6.73 -28.844 -21.391 1 96.25 147 MET B C 1
ATOM 4587 O O . MET B 1 147 ? -5.512 -29 -21.484 1 96.25 147 MET B O 1
ATOM 4591 N N . GLU B 1 148 ? -7.566 -29.047 -22.422 1 95.69 148 GLU B N 1
ATOM 4592 C CA . GLU B 1 148 ? -7.086 -29.438 -23.75 1 95.69 148 GLU B CA 1
ATOM 4593 C C . GLU B 1 148 ? -6.121 -28.391 -24.312 1 95.69 148 GLU B C 1
ATOM 4595 O O . GLU B 1 148 ? -5.176 -28.75 -25.031 1 95.69 148 GLU B O 1
ATOM 4600 N N . ASP B 1 149 ? -6.344 -27.156 -23.938 1 96.31 149 ASP B N 1
ATOM 4601 C CA . ASP B 1 149 ? -5.457 -26.078 -24.359 1 96.31 149 ASP B CA 1
ATOM 4602 C C . ASP B 1 149 ? -4.469 -25.703 -23.266 1 96.31 149 ASP B C 1
ATOM 4604 O O . ASP B 1 149 ? -3.906 -24.609 -23.266 1 96.31 149 ASP B O 1
ATOM 4608 N N . GLU B 1 150 ? -4.391 -26.641 -22.281 1 97.38 150 GLU B N 1
ATOM 4609 C CA . GLU B 1 150 ? -3.516 -26.438 -21.125 1 97.38 150 GLU B CA 1
ATOM 4610 C C . GLU B 1 150 ? -3.865 -25.156 -20.375 1 97.38 150 GLU B C 1
ATOM 4612 O O . GLU B 1 150 ? -2.975 -24.453 -19.906 1 97.38 150 GLU B O 1
ATOM 4617 N N . TRP B 1 151 ? -5.117 -24.797 -20.422 1 97.5 151 TRP B N 1
ATOM 4618 C CA . TRP B 1 151 ? -5.711 -23.688 -19.688 1 97.5 151 TRP B CA 1
ATOM 4619 C C . TRP B 1 151 ? -5.234 -22.344 -20.234 1 97.5 151 TRP B C 1
ATOM 4621 O O . TRP B 1 151 ? -5.254 -21.328 -19.531 1 97.5 151 TRP B O 1
ATOM 4631 N N . ARG B 1 152 ? -4.742 -22.297 -21.516 1 98.25 152 ARG B N 1
ATOM 4632 C CA . ARG B 1 152 ? -4.242 -21.078 -22.125 1 98.25 152 ARG B CA 1
ATOM 4633 C C . ARG B 1 152 ? -5.352 -20.359 -22.891 1 98.25 152 ARG B C 1
ATOM 4635 O O . ARG B 1 152 ? -6.285 -20.984 -23.391 1 98.25 152 ARG B O 1
ATOM 4642 N N . LEU B 1 153 ? -5.227 -19.062 -22.922 1 98.69 153 LEU B N 1
ATOM 4643 C CA . LEU B 1 153 ? -6.059 -18.266 -23.812 1 98.69 153 LEU B CA 1
ATOM 4644 C C . LEU B 1 153 ? -5.637 -18.469 -25.266 1 98.69 153 LEU B C 1
ATOM 4646 O O . LEU B 1 153 ? -4.457 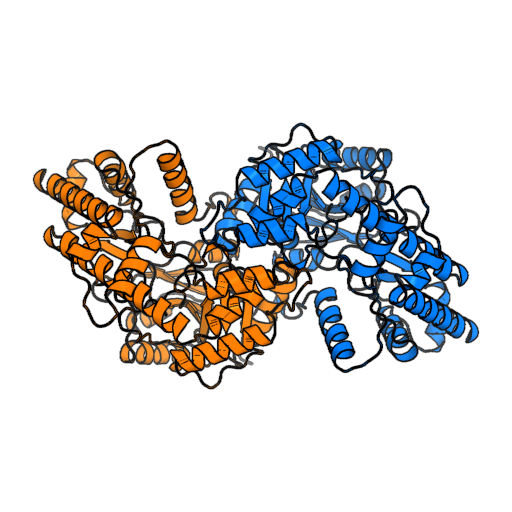-18.344 -25.609 1 98.69 153 LEU B O 1
ATOM 4650 N N . THR B 1 154 ? -6.562 -18.766 -26.125 1 98.44 154 THR B N 1
ATOM 4651 C CA . THR B 1 154 ? -6.293 -18.891 -27.562 1 98.44 154 THR B CA 1
ATOM 4652 C C . THR B 1 154 ? -6.895 -17.703 -28.328 1 98.44 154 THR B C 1
ATOM 4654 O O . THR B 1 154 ? -7.852 -17.078 -27.859 1 98.44 154 THR B O 1
ATOM 4657 N N . PRO B 1 155 ? -6.258 -17.406 -29.484 1 98.56 155 PRO B N 1
ATOM 4658 C CA . PRO B 1 155 ? -6.855 -16.359 -30.312 1 98.56 155 PRO B CA 1
ATOM 4659 C C . PRO B 1 155 ? -8.328 -16.625 -30.641 1 98.56 155 PRO B C 1
ATOM 4661 O O . PRO B 1 155 ? -9.133 -15.688 -30.641 1 98.56 155 PRO B O 1
ATOM 4664 N N . GLN B 1 156 ? -8.672 -17.844 -30.844 1 98.38 156 GLN B N 1
ATOM 4665 C CA . GLN B 1 156 ? -10.039 -18.219 -31.188 1 98.38 156 GLN B CA 1
ATOM 4666 C C . GLN B 1 156 ? -10.992 -17.906 -30.031 1 98.38 156 GLN B C 1
ATOM 4668 O O . GLN B 1 156 ? -12.062 -17.328 -30.25 1 98.38 156 GLN B O 1
ATOM 4673 N N . LEU B 1 157 ? -10.617 -18.344 -28.844 1 98.62 157 LEU B N 1
ATOM 4674 C CA . LEU B 1 157 ? -11.453 -18.078 -27.672 1 98.62 157 LEU B CA 1
ATOM 4675 C C . LEU B 1 157 ? -11.656 -16.578 -27.484 1 98.62 157 LEU B C 1
ATOM 4677 O O . LEU B 1 157 ? -12.758 -16.125 -27.156 1 98.62 157 LEU B O 1
ATOM 4681 N N . LEU B 1 158 ? -10.578 -15.789 -27.656 1 98.75 158 LEU B N 1
ATOM 4682 C CA . LEU B 1 158 ? -10.656 -14.336 -27.531 1 98.75 158 LEU B CA 1
ATOM 4683 C C . LEU B 1 158 ? -11.609 -13.75 -28.562 1 98.75 158 LEU B C 1
ATOM 4685 O O . LEU B 1 158 ? -12.477 -12.938 -28.234 1 98.75 158 LEU B O 1
ATOM 4689 N N . GLU B 1 159 ? -11.461 -14.188 -29.797 1 98.44 159 GLU B N 1
ATOM 4690 C CA . GLU B 1 159 ? -12.312 -13.695 -30.875 1 98.44 159 GLU B CA 1
ATOM 4691 C C . GLU B 1 159 ? -13.781 -14.016 -30.609 1 98.44 159 GLU B C 1
ATOM 4693 O O . GLU B 1 159 ? -14.656 -13.164 -30.797 1 98.44 159 GLU B O 1
ATOM 4698 N N . GLU B 1 160 ? -14.016 -15.18 -30.219 1 98.44 160 GLU B N 1
ATOM 4699 C CA . GLU B 1 160 ? -15.375 -15.609 -29.922 1 98.44 160 GLU B CA 1
ATOM 4700 C C . GLU B 1 160 ? -15.984 -14.766 -28.797 1 98.44 160 GLU B C 1
ATOM 4702 O O . GLU B 1 160 ? -17.156 -14.375 -28.875 1 98.44 160 GLU B O 1
ATOM 4707 N N . THR B 1 161 ? -15.219 -14.539 -27.734 1 98.38 161 THR B N 1
ATOM 4708 C CA . THR B 1 161 ? -15.688 -13.75 -26.609 1 98.38 161 THR B CA 1
ATOM 4709 C C . THR B 1 161 ? -16.031 -12.328 -27.047 1 98.38 161 THR B C 1
ATOM 4711 O O . THR B 1 161 ? -17.062 -11.781 -26.641 1 98.38 161 THR B O 1
ATOM 4714 N N . LEU B 1 162 ? -15.195 -11.734 -27.891 1 98.19 162 LEU B N 1
ATOM 4715 C CA . LEU B 1 162 ? -15.414 -10.367 -28.359 1 98.19 162 LEU B CA 1
ATOM 4716 C C . LEU B 1 162 ? -16.656 -10.297 -29.25 1 98.19 162 LEU B C 1
ATOM 4718 O O . LEU B 1 162 ? -17.375 -9.289 -29.234 1 98.19 162 LEU B O 1
ATOM 4722 N N . ALA B 1 163 ? -16.891 -11.391 -29.953 1 97.56 163 ALA B N 1
ATOM 4723 C CA . ALA B 1 163 ? -18 -11.422 -30.891 1 97.56 163 ALA B CA 1
ATOM 4724 C C . ALA B 1 163 ? -19.328 -11.656 -30.172 1 97.56 163 ALA B C 1
ATOM 4726 O O . ALA B 1 163 ? -20.375 -11.195 -30.641 1 97.56 163 ALA B O 1
ATOM 4727 N N . THR B 1 164 ? -19.328 -12.227 -29.047 1 97.88 164 THR B N 1
ATOM 4728 C CA . THR B 1 164 ? -20.562 -12.688 -28.438 1 97.88 164 THR B CA 1
ATOM 4729 C C . THR B 1 164 ? -20.938 -11.82 -27.234 1 97.88 164 THR B C 1
ATOM 4731 O O . THR B 1 164 ? -21.938 -12.062 -26.562 1 97.88 164 THR B O 1
ATOM 4734 N N . ASN B 1 165 ? -20.125 -10.883 -26.875 1 97.62 165 ASN B N 1
ATOM 4735 C CA . ASN B 1 165 ? -20.391 -9.992 -25.766 1 97.62 165 ASN B CA 1
ATOM 4736 C C . ASN B 1 165 ? -20.469 -8.531 -26.219 1 97.62 165 ASN B C 1
ATOM 4738 O O . ASN B 1 165 ? -19.734 -8.125 -27.125 1 97.62 165 ASN B O 1
ATOM 4742 N N . ASP B 1 166 ? -21.375 -7.734 -25.625 1 96.94 166 ASP B N 1
ATOM 4743 C CA . ASP B 1 166 ? -21.406 -6.289 -25.812 1 96.94 166 ASP B CA 1
ATOM 4744 C C . ASP B 1 166 ? -20.453 -5.582 -24.859 1 96.94 166 ASP B C 1
ATOM 4746 O O . ASP B 1 166 ? -20.797 -5.328 -23.703 1 96.94 166 ASP B O 1
ATOM 4750 N N . LEU B 1 167 ? -19.328 -5.273 -25.422 1 97.19 167 LEU B N 1
ATOM 4751 C CA . LEU B 1 167 ? -18.266 -4.766 -24.578 1 97.19 167 LEU B CA 1
ATOM 4752 C C . LEU B 1 167 ? -17.969 -3.301 -24.875 1 97.19 167 LEU B C 1
ATOM 4754 O O . LEU B 1 167 ? -18.234 -2.832 -26 1 97.19 167 LEU B O 1
ATOM 4758 N N . HIS B 1 168 ? -17.5 -2.615 -23.859 1 96 168 HIS B N 1
ATOM 4759 C CA . HIS B 1 168 ? -16.969 -1.271 -24.016 1 96 168 HIS B CA 1
ATOM 4760 C C . HIS B 1 168 ? -15.875 -1.248 -25.094 1 96 168 HIS B C 1
ATOM 4762 O O . HIS B 1 168 ? -15.203 -2.26 -25.328 1 96 168 HIS B O 1
ATOM 4768 N N . LYS B 1 169 ? -15.688 -0.128 -25.75 1 96.25 169 LYS B N 1
ATOM 4769 C CA . LYS B 1 169 ? -14.617 0.03 -26.734 1 96.25 169 LYS B CA 1
ATOM 4770 C C . LYS B 1 169 ? -13.258 -0.276 -26.109 1 96.25 169 LYS B C 1
ATOM 4772 O O . LYS B 1 169 ? -12.414 -0.919 -26.734 1 96.25 169 LYS B O 1
ATOM 4777 N N . ASN B 1 170 ? -13.039 0.297 -24.891 1 97.94 170 ASN B N 1
ATOM 4778 C CA . ASN B 1 170 ? -11.812 0.007 -24.156 1 97.94 170 ASN B CA 1
ATOM 4779 C C . ASN B 1 170 ? -11.914 -1.313 -23.391 1 97.94 170 ASN B C 1
ATOM 4781 O O . ASN B 1 170 ? -12.906 -1.572 -22.719 1 97.94 170 ASN B O 1
ATOM 4785 N N . LYS B 1 171 ? -10.953 -2.201 -23.578 1 98.56 171 LYS B N 1
ATOM 4786 C CA . LYS B 1 171 ? -10.875 -3.486 -22.891 1 98.56 171 LYS B CA 1
ATOM 4787 C C . LYS B 1 171 ? -9.484 -3.709 -22.297 1 98.56 171 LYS B C 1
ATOM 4789 O O . LYS B 1 171 ? -8.477 -3.348 -22.906 1 98.56 171 LYS B O 1
ATOM 4794 N N . LEU B 1 172 ? -9.438 -4.203 -21.125 1 98.88 172 LEU B N 1
ATOM 4795 C CA . LEU B 1 172 ? -8.203 -4.594 -20.453 1 98.88 172 LEU B CA 1
ATOM 4796 C C . LEU B 1 172 ? -8.211 -6.09 -20.141 1 98.88 172 LEU B C 1
ATOM 4798 O O . LEU B 1 172 ? -9.125 -6.594 -19.5 1 98.88 172 LEU B O 1
ATOM 4802 N N . LEU B 1 173 ? -7.254 -6.824 -20.703 1 98.94 173 LEU B N 1
ATOM 4803 C CA . LEU B 1 173 ? -7.051 -8.234 -20.406 1 98.94 173 LEU B CA 1
ATOM 4804 C C . LEU B 1 173 ? -5.992 -8.414 -19.328 1 98.94 173 LEU B C 1
ATOM 4806 O O . LEU B 1 173 ? -4.883 -7.895 -19.438 1 98.94 173 LEU B O 1
ATOM 4810 N N . ILE B 1 174 ? -6.34 -9.094 -18.25 1 98.94 174 ILE B N 1
ATOM 4811 C CA . ILE B 1 174 ? -5.316 -9.516 -17.297 1 98.94 174 ILE B CA 1
ATOM 4812 C C . ILE B 1 174 ? -4.824 -10.922 -17.656 1 98.94 174 ILE B C 1
ATOM 4814 O O . ILE B 1 174 ? -5.59 -11.883 -17.609 1 98.94 174 ILE B O 1
ATOM 4818 N N . LEU B 1 175 ? -3.586 -11 -18.047 1 98.88 175 LEU B N 1
ATOM 4819 C CA . LEU B 1 175 ? -2.957 -12.258 -18.438 1 98.88 175 LEU B CA 1
ATOM 4820 C C . LEU B 1 175 ? -1.828 -12.625 -17.484 1 98.88 175 LEU B C 1
ATOM 4822 O O . LEU B 1 175 ? -0.804 -11.945 -17.438 1 98.88 175 LEU B O 1
ATOM 4826 N N . CYS B 1 176 ? -2.045 -13.617 -16.734 1 98.56 176 CYS B N 1
ATOM 4827 C CA . CYS B 1 176 ? -1.008 -14.133 -15.836 1 98.56 176 CYS B CA 1
ATOM 4828 C C . CYS B 1 176 ? -0.167 -15.195 -16.531 1 98.56 176 CYS B C 1
ATOM 4830 O O . CYS B 1 176 ? -0.684 -16.25 -16.922 1 98.56 176 CYS B O 1
ATOM 4832 N N . ASN B 1 177 ? 1.112 -14.914 -16.719 1 98.44 177 ASN B N 1
ATOM 4833 C CA . ASN B 1 177 ? 2.047 -15.797 -17.406 1 98.44 177 ASN B CA 1
ATOM 4834 C C . ASN B 1 177 ? 3.447 -15.711 -16.812 1 98.44 177 ASN B C 1
ATOM 4836 O O . ASN B 1 177 ? 4.121 -14.688 -16.938 1 98.44 177 ASN B O 1
ATOM 4840 N N . PRO B 1 178 ? 3.9 -16.797 -16.219 1 98 178 PRO B N 1
ATOM 4841 C CA . PRO B 1 178 ? 3.295 -18.094 -15.922 1 98 178 PRO B CA 1
ATOM 4842 C C . PRO B 1 178 ? 2.039 -17.969 -15.062 1 98 178 PRO B C 1
ATOM 4844 O O . PRO B 1 178 ? 1.931 -17.062 -14.242 1 98 178 PRO B O 1
ATOM 4847 N N . ASP B 1 179 ? 1.189 -18.953 -15.25 1 98.06 179 ASP B N 1
ATOM 4848 C CA . ASP B 1 179 ? -0.176 -18.781 -14.758 1 98.06 179 ASP B CA 1
ATOM 4849 C C . ASP B 1 179 ? -0.328 -19.375 -13.359 1 98.06 179 ASP B C 1
ATOM 4851 O O . ASP B 1 179 ? 0.215 -20.438 -13.055 1 98.06 179 ASP B O 1
ATOM 4855 N N . ASN B 1 180 ? -0.865 -18.688 -12.438 1 97.88 180 ASN B N 1
ATOM 4856 C CA . ASN B 1 180 ? -1.554 -19.141 -11.234 1 97.88 180 ASN B CA 1
ATOM 4857 C C . ASN B 1 180 ? -3.062 -19.219 -11.445 1 97.88 180 ASN B C 1
ATOM 4859 O O . ASN B 1 180 ? -3.717 -18.188 -11.641 1 97.88 180 ASN B O 1
ATOM 4863 N N . PRO B 1 181 ? -3.564 -20.375 -11.547 1 97.81 181 PRO B N 1
ATOM 4864 C CA . PRO B 1 181 ? -3.203 -21.516 -10.703 1 97.81 181 PRO B CA 1
ATOM 4865 C C . PRO B 1 181 ? -2.646 -22.688 -11.508 1 97.81 181 PRO B C 1
ATOM 4867 O O . PRO B 1 181 ? -2.43 -23.766 -10.961 1 97.81 181 PRO B O 1
ATOM 4870 N N . THR B 1 182 ? -2.357 -22.531 -12.781 1 97.88 182 THR B N 1
ATOM 4871 C CA . THR B 1 182 ? -2.221 -23.719 -13.617 1 97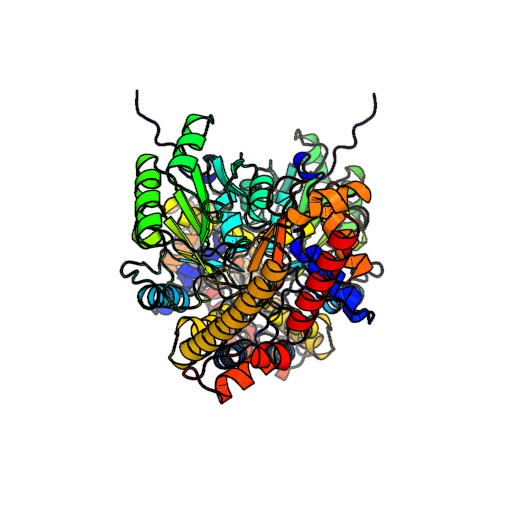.88 182 THR B CA 1
ATOM 4872 C C . THR B 1 182 ? -0.752 -24.109 -13.773 1 97.88 182 THR B C 1
ATOM 4874 O O . THR B 1 182 ? -0.441 -25.234 -14.172 1 97.88 182 THR B O 1
ATOM 4877 N N . GLY B 1 183 ? 0.133 -23.141 -13.531 1 96.81 183 GLY B N 1
ATOM 4878 C CA . GLY B 1 183 ? 1.554 -23.406 -13.711 1 96.81 183 GLY B CA 1
ATOM 4879 C C . GLY B 1 183 ? 1.976 -23.422 -15.172 1 96.81 183 GLY B C 1
ATOM 4880 O O . GLY B 1 183 ? 3.139 -23.688 -15.477 1 96.81 183 GLY B O 1
ATOM 4881 N N . THR B 1 184 ? 1.123 -23.062 -16.047 1 95 184 THR B N 1
ATOM 4882 C CA . THR B 1 184 ? 1.382 -23.141 -17.469 1 95 184 THR B CA 1
ATOM 4883 C C . THR B 1 184 ? 1.957 -21.828 -18 1 95 184 THR B C 1
ATOM 4885 O O . THR B 1 184 ? 1.694 -20.766 -17.438 1 95 184 THR B O 1
ATOM 4888 N N . CYS B 1 185 ? 2.803 -21.938 -19.016 1 96.94 185 CYS B N 1
ATOM 4889 C CA . CYS B 1 185 ? 3.381 -20.797 -19.734 1 96.94 185 CYS B CA 1
ATOM 4890 C C . CYS B 1 185 ? 2.99 -20.828 -21.203 1 96.94 185 CYS B C 1
ATOM 4892 O O . CYS B 1 185 ? 2.445 -21.812 -21.688 1 96.94 185 CYS B O 1
ATOM 4894 N N . TYR B 1 186 ? 3.195 -19.75 -21.844 1 98 186 TYR B N 1
ATOM 4895 C CA . TYR B 1 186 ? 2.982 -19.641 -23.281 1 98 186 TYR B CA 1
ATOM 4896 C C . TYR B 1 186 ? 4.301 -19.734 -24.031 1 98 186 TYR B C 1
ATOM 4898 O O . TYR B 1 186 ? 5.328 -19.234 -23.578 1 98 186 TYR B O 1
ATOM 4906 N N . SER B 1 187 ? 4.266 -20.375 -25.188 1 96.81 187 SER B N 1
ATOM 4907 C CA . SER B 1 187 ? 5.414 -20.391 -26.094 1 96.81 187 SER B CA 1
ATOM 4908 C C . SER B 1 187 ? 5.5 -19.094 -26.891 1 96.81 187 SER B C 1
ATOM 4910 O O . SER B 1 187 ? 4.551 -18.312 -26.922 1 96.81 187 SER B O 1
ATOM 4912 N N . GLN B 1 188 ? 6.641 -18.922 -27.531 1 97.19 188 GLN B N 1
ATOM 4913 C CA . GLN B 1 188 ? 6.84 -17.797 -28.422 1 97.19 188 GLN B CA 1
ATOM 4914 C C . GLN B 1 188 ? 5.758 -17.75 -29.5 1 97.19 188 GLN B C 1
ATOM 4916 O O . GLN B 1 188 ? 5.168 -16.688 -29.75 1 97.19 188 GLN B O 1
ATOM 4921 N N . HIS B 1 189 ? 5.539 -18.891 -30.094 1 97.94 189 HIS B N 1
ATOM 4922 C CA . HIS B 1 189 ? 4.562 -18.984 -31.188 1 97.94 189 HIS B CA 1
ATOM 4923 C C . HIS B 1 189 ? 3.166 -18.609 -30.703 1 97.94 189 HIS B C 1
ATOM 4925 O O . HIS B 1 189 ? 2.457 -17.844 -31.359 1 97.94 189 HIS B O 1
ATOM 4931 N N . GLN B 1 190 ? 2.779 -19.094 -29.562 1 98.12 190 GLN B N 1
ATOM 4932 C CA . GLN B 1 190 ? 1.462 -18.828 -29 1 98.12 190 GLN B CA 1
ATOM 4933 C C . GLN B 1 190 ? 1.292 -17.344 -28.688 1 98.12 190 GLN B C 1
ATOM 4935 O O . GLN B 1 190 ? 0.239 -16.766 -28.953 1 98.12 190 GLN B O 1
ATOM 4940 N N . LEU B 1 191 ? 2.291 -16.703 -28.109 1 98.62 191 LEU B N 1
ATOM 4941 C CA . LEU B 1 191 ? 2.223 -15.281 -27.75 1 98.62 191 LEU B CA 1
ATOM 4942 C C . LEU B 1 191 ? 2.154 -14.406 -29 1 98.62 191 LEU B C 1
ATOM 4944 O O . LEU B 1 191 ? 1.475 -13.383 -29.016 1 98.62 191 LEU B O 1
ATOM 4948 N N . LYS B 1 192 ? 2.879 -14.781 -30.031 1 98.38 192 LYS B N 1
ATOM 4949 C CA . LYS B 1 192 ? 2.828 -14.031 -31.281 1 98.38 192 LYS B CA 1
ATOM 4950 C C . LYS B 1 192 ? 1.424 -14.047 -31.875 1 98.38 192 LYS B C 1
ATOM 4952 O O . LYS B 1 192 ? 0.914 -13.016 -32.312 1 98.38 192 LYS B O 1
ATOM 4957 N N . GLN B 1 193 ? 0.842 -15.242 -31.906 1 98.44 193 GLN B N 1
ATOM 4958 C CA . GLN B 1 193 ? -0.514 -15.367 -32.438 1 98.44 193 GLN B CA 1
ATOM 4959 C C . GLN B 1 193 ? -1.501 -14.547 -31.594 1 98.44 193 GLN B C 1
ATOM 4961 O O . GLN B 1 193 ? -2.344 -13.836 -32.156 1 98.44 193 GLN B O 1
ATOM 4966 N N . LEU B 1 194 ? -1.39 -14.68 -30.328 1 98.69 194 LEU B N 1
ATOM 4967 C CA . LEU B 1 194 ? -2.275 -13.945 -29.438 1 98.69 194 LEU B CA 1
ATOM 4968 C C . LEU B 1 194 ? -2.098 -12.438 -29.609 1 98.69 194 LEU B C 1
ATOM 4970 O O . LEU B 1 194 ? -3.074 -11.688 -29.594 1 98.69 194 LEU B O 1
ATOM 4974 N N . SER B 1 195 ? -0.819 -11.992 -29.75 1 98.69 195 SER B N 1
ATOM 4975 C CA . SER B 1 195 ? -0.503 -10.578 -29.906 1 98.69 195 SER B CA 1
ATOM 4976 C C . SER B 1 195 ? -1.167 -9.992 -31.156 1 98.69 195 SER B C 1
ATOM 4978 O O . SER B 1 195 ? -1.605 -8.844 -31.141 1 98.69 195 SER B O 1
ATOM 4980 N N . SER B 1 196 ? -1.218 -10.758 -32.188 1 98.56 196 SER B N 1
ATOM 4981 C CA . SER B 1 196 ? -1.865 -10.305 -33.438 1 98.56 196 SER B CA 1
ATOM 4982 C C . SER B 1 196 ? -3.346 -10.023 -33.188 1 98.56 196 SER B C 1
ATOM 4984 O O . SER B 1 196 ? -3.867 -9.008 -33.656 1 98.56 196 SER B O 1
ATOM 4986 N N . THR B 1 197 ? -3.988 -10.922 -32.5 1 98.62 197 THR B N 1
ATOM 4987 C CA . THR B 1 197 ? -5.406 -10.75 -32.219 1 98.62 197 THR B CA 1
ATOM 4988 C C . THR B 1 197 ? -5.621 -9.562 -31.266 1 98.62 197 THR B C 1
ATOM 4990 O O . THR B 1 197 ? -6.555 -8.781 -31.453 1 98.62 197 THR B O 1
ATOM 4993 N N . LEU B 1 198 ? -4.777 -9.414 -30.25 1 98.81 198 LEU B N 1
ATOM 4994 C CA . LEU B 1 198 ? -4.871 -8.312 -29.297 1 98.81 198 LEU B CA 1
ATOM 4995 C C . LEU B 1 198 ? -4.719 -6.969 -30 1 98.81 198 LEU B C 1
ATOM 4997 O O . LEU B 1 198 ? -5.473 -6.031 -29.719 1 98.81 198 LEU B O 1
ATOM 5001 N N . ARG B 1 199 ? -3.76 -6.883 -30.891 1 98.44 199 ARG B N 1
ATOM 5002 C CA . ARG B 1 199 ? -3.5 -5.66 -31.641 1 98.44 199 ARG B CA 1
ATOM 5003 C C . ARG B 1 199 ? -4.68 -5.316 -32.562 1 98.44 199 ARG B C 1
ATOM 5005 O O . ARG B 1 199 ? -5.086 -4.156 -32.625 1 98.44 199 ARG B O 1
ATOM 5012 N N . LYS B 1 200 ? -5.238 -6.309 -33.219 1 98.19 200 LYS B N 1
ATOM 5013 C CA . LYS B 1 200 ? -6.391 -6.137 -34.094 1 98.19 200 LYS B CA 1
ATOM 5014 C C . LYS B 1 200 ? -7.547 -5.457 -33.375 1 98.19 200 LYS B C 1
ATOM 5016 O O . LYS B 1 200 ? -8.25 -4.625 -33.938 1 98.19 200 LYS B O 1
ATOM 5021 N N . HIS B 1 201 ? -7.707 -5.762 -32.125 1 98.06 201 HIS B N 1
ATOM 5022 C CA . HIS B 1 201 ? -8.875 -5.289 -31.391 1 98.06 201 HIS B CA 1
ATOM 5023 C C . HIS B 1 201 ? -8.508 -4.176 -30.422 1 98.06 201 HIS B C 1
ATOM 5025 O O . HIS B 1 201 ? -9.367 -3.672 -29.688 1 98.06 201 HIS B O 1
ATOM 5031 N N . GLY B 1 202 ? -7.246 -3.785 -30.359 1 97.81 202 GLY B N 1
ATOM 5032 C CA . GLY B 1 202 ? -6.789 -2.695 -29.516 1 97.81 202 GLY B CA 1
ATOM 5033 C C . GLY B 1 202 ? -6.969 -2.973 -28.031 1 97.81 202 GLY B C 1
ATOM 5034 O O . GLY B 1 202 ? -7.375 -2.09 -27.266 1 97.81 202 GLY B O 1
ATOM 5035 N N . ILE B 1 203 ? -6.734 -4.195 -27.578 1 98.69 203 ILE B N 1
ATOM 5036 C CA . ILE B 1 203 ? -6.938 -4.582 -26.188 1 98.69 203 ILE B CA 1
ATOM 5037 C C . ILE B 1 203 ? -5.668 -4.301 -25.375 1 98.69 203 ILE B C 1
ATOM 5039 O O . ILE B 1 203 ? -4.574 -4.723 -25.766 1 98.69 203 ILE B O 1
ATOM 5043 N N . VAL B 1 204 ? -5.789 -3.52 -24.297 1 98.81 204 VAL B N 1
ATOM 5044 C CA . VAL B 1 204 ? -4.672 -3.328 -23.375 1 98.81 204 VAL B CA 1
ATOM 5045 C C . VAL B 1 204 ? -4.438 -4.609 -22.578 1 98.81 204 VAL B C 1
ATOM 5047 O O . VAL B 1 204 ? -5.387 -5.258 -22.141 1 98.81 204 VAL B O 1
ATOM 5050 N N . VAL B 1 205 ? -3.189 -5.012 -22.438 1 98.94 205 VAL B N 1
ATOM 5051 C CA . VAL B 1 205 ? -2.865 -6.223 -21.688 1 98.94 205 VAL B CA 1
ATOM 5052 C C . VAL B 1 205 ? -2.072 -5.855 -20.422 1 98.94 205 VAL B C 1
ATOM 5054 O O . VAL B 1 205 ? -1.053 -5.164 -20.516 1 98.94 205 VAL B O 1
ATOM 5057 N N . LEU B 1 206 ? -2.58 -6.188 -19.281 1 98.94 206 LEU B N 1
ATOM 5058 C CA . LEU B 1 206 ? -1.738 -6.305 -18.094 1 98.94 206 LEU B CA 1
ATOM 5059 C C . LEU B 1 206 ? -1.115 -7.695 -18 1 98.94 206 LEU B C 1
ATOM 5061 O O . LEU B 1 206 ? -1.798 -8.664 -17.672 1 98.94 206 LEU B O 1
ATOM 5065 N N . SER B 1 207 ? 0.107 -7.789 -18.344 1 98.88 207 SER B N 1
ATOM 5066 C CA . SER B 1 207 ? 0.833 -9.047 -18.266 1 98.88 207 SER B CA 1
ATOM 5067 C C . SER B 1 207 ? 1.422 -9.266 -16.875 1 98.88 207 SER B C 1
ATOM 5069 O O . SER B 1 207 ? 2.504 -8.766 -16.562 1 98.88 207 SER B O 1
ATOM 5071 N N . ASP B 1 208 ? 0.723 -10.023 -16.062 1 98.81 208 ASP B N 1
ATOM 5072 C CA . ASP B 1 208 ? 1.218 -10.391 -14.734 1 98.81 208 ASP B CA 1
ATOM 5073 C C . ASP B 1 208 ? 2.242 -11.516 -14.82 1 98.81 208 ASP B C 1
ATOM 5075 O O . ASP B 1 208 ? 1.881 -12.672 -15.047 1 98.81 208 ASP B O 1
ATOM 5079 N N . GLU B 1 209 ? 3.502 -11.18 -14.586 1 98.81 209 GLU B N 1
ATOM 5080 C CA . GLU B 1 209 ? 4.59 -12.133 -14.781 1 98.81 209 GLU B CA 1
ATOM 5081 C C . GLU B 1 209 ? 5.371 -12.352 -13.492 1 98.81 209 GLU B C 1
ATOM 5083 O O . GLU B 1 209 ? 6.598 -12.5 -13.516 1 98.81 209 GLU B O 1
ATOM 5088 N N . ILE B 1 210 ? 4.648 -12.398 -12.414 1 98.44 210 ILE B N 1
ATOM 5089 C CA . ILE B 1 210 ? 5.211 -12.477 -11.07 1 98.44 210 ILE B CA 1
ATOM 5090 C C . ILE B 1 210 ? 5.977 -13.781 -10.906 1 98.44 210 ILE B C 1
ATOM 5092 O O . ILE B 1 210 ? 6.898 -13.875 -10.094 1 98.44 210 ILE B O 1
ATOM 5096 N N . TYR B 1 211 ? 5.738 -14.836 -11.742 1 98.38 211 TYR B N 1
ATOM 5097 C CA . TYR B 1 211 ? 6.359 -16.141 -11.625 1 98.38 211 TYR B CA 1
ATOM 5098 C C . TYR B 1 211 ? 7.395 -16.359 -12.727 1 98.38 211 TYR B C 1
ATOM 5100 O O . TYR B 1 211 ? 7.973 -17.438 -12.844 1 98.38 211 TYR B O 1
ATOM 5108 N N . ALA B 1 212 ? 7.695 -15.352 -13.523 1 98.5 212 ALA B N 1
ATOM 5109 C CA . ALA B 1 212 ? 8.5 -15.492 -14.734 1 98.5 212 ALA B CA 1
ATOM 5110 C C . ALA B 1 212 ? 9.875 -16.062 -14.414 1 98.5 212 ALA B C 1
ATOM 5112 O O . ALA B 1 212 ? 10.344 -16.969 -15.109 1 98.5 212 ALA B O 1
ATOM 5113 N N . ARG B 1 213 ? 10.43 -15.617 -13.336 1 98.06 213 ARG B N 1
ATOM 5114 C CA . ARG B 1 213 ? 11.805 -16 -13.016 1 98.06 213 ARG B CA 1
ATOM 5115 C C . ARG B 1 213 ? 11.852 -17.359 -12.32 1 98.06 213 ARG B C 1
ATOM 5117 O O . ARG B 1 213 ? 12.93 -17.859 -11.992 1 98.06 213 ARG B O 1
ATOM 5124 N N . LEU B 1 214 ? 10.75 -17.969 -12.141 1 98.06 214 LEU B N 1
ATOM 5125 C CA . LEU B 1 214 ? 10.688 -19.328 -11.602 1 98.06 214 LEU B CA 1
ATOM 5126 C C . LEU B 1 214 ? 10.477 -20.344 -12.711 1 98.06 214 LEU B C 1
ATOM 5128 O O . LEU B 1 214 ? 10.148 -21.516 -12.445 1 98.06 214 LEU B O 1
ATOM 5132 N N . HIS B 1 215 ? 10.602 -19.891 -13.945 1 97.94 215 HIS B N 1
ATOM 5133 C CA . HIS B 1 215 ? 10.555 -20.844 -15.047 1 97.94 215 HIS B CA 1
ATOM 5134 C C . HIS B 1 215 ? 11.617 -21.922 -14.906 1 97.94 215 HIS B C 1
ATOM 5136 O O . HIS B 1 215 ? 12.781 -21.609 -14.625 1 97.94 215 HIS B O 1
ATOM 5142 N N . TYR B 1 216 ? 11.297 -23.172 -15.148 1 97.19 216 TYR B N 1
ATOM 5143 C CA . TYR B 1 216 ? 12.148 -24.297 -14.789 1 97.19 216 TYR B CA 1
ATOM 5144 C C . TYR B 1 216 ? 13.359 -24.375 -15.711 1 97.19 216 TYR B C 1
ATOM 5146 O O . TYR B 1 216 ? 14.406 -24.906 -15.32 1 97.19 216 TYR B O 1
ATOM 5154 N N . THR B 1 217 ? 13.273 -23.844 -16.953 1 94.5 217 THR B N 1
ATOM 5155 C CA . THR B 1 217 ? 14.383 -23.875 -17.891 1 94.5 217 THR B CA 1
ATOM 5156 C C . THR B 1 217 ? 14.922 -22.469 -18.156 1 94.5 217 THR B C 1
ATOM 5158 O O . THR B 1 217 ? 15.625 -22.25 -19.141 1 94.5 217 THR B O 1
ATOM 5161 N N . ASP B 1 218 ? 14.453 -21.469 -17.375 1 93.62 218 ASP B N 1
ATOM 5162 C CA . ASP B 1 218 ? 14.867 -20.062 -17.484 1 93.62 218 ASP B CA 1
ATOM 5163 C C . ASP B 1 218 ? 14.602 -19.531 -18.891 1 93.62 218 ASP B C 1
ATOM 5165 O O . ASP B 1 218 ? 15.406 -18.766 -19.422 1 93.62 218 ASP B O 1
ATOM 5169 N N . ASN B 1 219 ? 13.539 -19.938 -19.531 1 94.31 219 ASN B N 1
ATOM 5170 C CA . ASN B 1 219 ? 13.203 -19.547 -20.891 1 94.31 219 ASN B CA 1
ATOM 5171 C C . ASN B 1 219 ? 11.828 -18.891 -20.969 1 94.31 219 ASN B C 1
ATOM 5173 O O . ASN B 1 219 ? 11.047 -19.188 -21.875 1 94.31 219 ASN B O 1
ATOM 5177 N N . HIS B 1 220 ? 11.531 -18.125 -19.984 1 97.12 220 HIS B N 1
ATOM 5178 C CA . HIS B 1 220 ? 10.266 -17.406 -19.969 1 97.12 220 HIS B CA 1
ATOM 5179 C C . HIS B 1 220 ? 10.148 -16.469 -21.172 1 97.12 220 HIS B C 1
ATOM 5181 O O . HIS B 1 220 ? 11.117 -15.812 -21.547 1 97.12 220 HIS B O 1
ATOM 5187 N N . GLU B 1 221 ? 8.969 -16.469 -21.844 1 97.31 221 GLU B N 1
ATOM 5188 C CA . GLU B 1 221 ? 8.625 -15.523 -22.906 1 97.31 221 GLU B CA 1
ATOM 5189 C C . GLU B 1 221 ? 7.559 -14.531 -22.453 1 97.31 221 GLU B C 1
ATOM 5191 O O . GLU B 1 221 ? 6.531 -14.93 -21.891 1 97.31 221 GLU B O 1
ATOM 5196 N N . THR B 1 222 ? 7.812 -13.266 -22.656 1 98.19 222 THR B N 1
ATOM 5197 C CA . THR B 1 222 ? 6.859 -12.227 -22.266 1 98.19 222 THR B CA 1
ATOM 5198 C C . THR B 1 222 ? 6.117 -11.695 -23.5 1 98.19 222 THR B C 1
ATOM 5200 O O . THR B 1 222 ? 6.711 -11.531 -24.562 1 98.19 222 THR B O 1
ATOM 5203 N N . ILE B 1 223 ? 4.871 -11.43 -23.375 1 98.62 223 ILE B N 1
ATOM 5204 C CA . ILE B 1 223 ? 4.055 -10.914 -24.453 1 98.62 223 ILE B CA 1
ATOM 5205 C C . ILE B 1 223 ? 4.477 -9.477 -24.781 1 98.62 223 ILE B C 1
ATOM 5207 O O . ILE B 1 223 ? 4.188 -8.969 -25.859 1 98.62 223 ILE B O 1
ATOM 5211 N N . ALA B 1 224 ? 5.172 -8.82 -23.844 1 98.31 224 ALA B N 1
ATOM 5212 C CA . ALA B 1 224 ? 5.645 -7.453 -24.047 1 98.31 224 ALA B CA 1
ATOM 5213 C C . ALA B 1 224 ? 6.602 -7.375 -25.234 1 98.31 224 ALA B C 1
ATOM 5215 O O . ALA B 1 224 ? 6.773 -6.305 -25.828 1 98.31 224 ALA B O 1
ATOM 5216 N N . LYS B 1 225 ? 7.199 -8.484 -25.609 1 97.38 225 LYS B N 1
ATOM 5217 C CA . LYS B 1 225 ? 8.102 -8.523 -26.766 1 97.38 225 LYS B CA 1
ATOM 5218 C C . LYS B 1 225 ? 7.32 -8.422 -28.078 1 97.38 225 LYS B C 1
ATOM 5220 O O . LYS B 1 225 ? 7.832 -7.891 -29.062 1 97.38 225 LYS B O 1
ATOM 5225 N N . TYR B 1 226 ? 6.117 -8.898 -28.062 1 98.06 226 TYR B N 1
ATOM 5226 C CA . TYR B 1 226 ? 5.391 -9.086 -29.312 1 98.06 226 TYR B CA 1
ATOM 5227 C C . TYR B 1 226 ? 4.242 -8.086 -29.422 1 98.06 226 TYR B C 1
ATOM 5229 O O . TYR B 1 226 ? 3.721 -7.852 -30.516 1 98.06 226 TYR B O 1
ATOM 5237 N N . TYR B 1 227 ? 3.861 -7.512 -28.344 1 98.44 227 TYR B N 1
ATOM 5238 C CA . TYR B 1 227 ? 2.824 -6.484 -28.297 1 98.44 227 TYR B CA 1
ATOM 5239 C C . TYR B 1 227 ? 3.23 -5.348 -27.359 1 98.44 227 TYR B C 1
ATOM 5241 O O . TYR B 1 227 ? 2.494 -5.008 -26.438 1 98.44 227 TYR B O 1
ATOM 5249 N N . PRO B 1 228 ? 4.391 -4.727 -27.594 1 97.94 228 PRO B N 1
ATOM 5250 C CA . PRO B 1 228 ? 4.961 -3.75 -26.672 1 97.94 228 PRO B CA 1
ATOM 5251 C C . PRO B 1 228 ? 4.082 -2.516 -26.5 1 97.94 228 PRO B C 1
ATOM 5253 O O . PRO B 1 228 ? 3.996 -1.962 -25.391 1 97.94 228 PRO B O 1
ATOM 5256 N N . GLU B 1 229 ? 3.354 -2.066 -27.5 1 97.75 229 GLU B N 1
ATOM 5257 C CA . GLU B 1 229 ? 2.602 -0.814 -27.469 1 97.75 229 GLU B CA 1
ATOM 5258 C C . GLU B 1 229 ? 1.348 -0.946 -26.609 1 97.75 229 GLU B C 1
ATOM 5260 O O . GLU B 1 229 ? 0.775 0.058 -26.172 1 97.75 229 GLU B O 1
ATOM 5265 N N . GLY B 1 230 ? 0.895 -2.223 -26.359 1 98.5 230 GLY B N 1
ATOM 5266 C CA . GLY B 1 230 ? -0.355 -2.426 -25.656 1 98.5 230 GLY B CA 1
ATOM 5267 C C . GLY B 1 230 ? -0.189 -3.223 -24.375 1 98.5 230 GLY B C 1
ATOM 5268 O O . GLY B 1 230 ? -1.176 -3.641 -23.766 1 98.5 230 GLY B O 1
ATOM 5269 N N . THR B 1 231 ? 1.077 -3.426 -23.938 1 98.75 231 THR B N 1
ATOM 5270 C CA . THR B 1 231 ? 1.298 -4.336 -22.812 1 98.75 231 THR B CA 1
ATOM 5271 C C . THR B 1 231 ? 1.874 -3.588 -21.609 1 98.75 231 THR B C 1
ATOM 5273 O O . THR B 1 231 ? 2.893 -2.904 -21.734 1 98.75 231 THR B O 1
ATOM 5276 N N . ILE B 1 232 ? 1.211 -3.646 -20.5 1 98.88 232 ILE B N 1
ATOM 5277 C CA . ILE B 1 232 ? 1.75 -3.262 -19.203 1 98.88 232 ILE B CA 1
ATOM 5278 C C . ILE B 1 232 ? 2.371 -4.48 -18.516 1 98.88 232 ILE B C 1
ATOM 5280 O O . ILE B 1 232 ? 1.676 -5.453 -18.219 1 98.88 232 ILE B O 1
ATOM 5284 N N . LEU B 1 233 ? 3.684 -4.43 -18.328 1 98.88 233 LEU B N 1
ATOM 5285 C CA . LEU B 1 233 ? 4.383 -5.527 -17.656 1 98.88 233 LEU B CA 1
ATOM 5286 C C . LEU B 1 233 ? 4.324 -5.375 -16.141 1 98.88 233 LEU B C 1
ATOM 5288 O O . LEU B 1 233 ? 4.645 -4.309 -15.609 1 98.88 233 LEU B O 1
ATOM 5292 N N . CYS B 1 234 ? 3.842 -6.375 -15.453 1 98.88 234 CYS B N 1
ATOM 5293 C CA . CYS B 1 234 ? 3.678 -6.355 -14.008 1 98.88 234 CYS B CA 1
ATOM 5294 C C . CYS B 1 234 ? 4.441 -7.504 -13.352 1 98.88 234 CYS B C 1
ATOM 5296 O O . CYS B 1 234 ? 4.328 -8.656 -13.789 1 98.88 234 CYS B O 1
ATOM 5298 N N . SER B 1 235 ? 5.246 -7.223 -12.375 1 98.75 235 SER B N 1
ATOM 5299 C CA . SER B 1 235 ? 5.984 -8.234 -11.625 1 98.75 235 SER B CA 1
ATOM 5300 C C . SER B 1 235 ? 6.422 -7.711 -10.266 1 98.75 235 SER B C 1
ATOM 5302 O O . SER B 1 235 ? 5.844 -6.75 -9.75 1 98.75 235 SER B O 1
ATOM 5304 N N . GLY B 1 236 ? 7.324 -8.422 -9.594 1 98.31 236 GLY B N 1
ATOM 5305 C CA . GLY B 1 236 ? 7.781 -8.062 -8.266 1 98.31 236 GLY B CA 1
ATOM 5306 C C . GLY B 1 236 ? 8.742 -9.07 -7.668 1 98.31 236 GLY B C 1
ATOM 5307 O O . GLY B 1 236 ? 9.375 -9.836 -8.391 1 98.31 236 GLY B O 1
ATOM 5308 N N . LEU B 1 237 ? 8.891 -8.984 -6.352 1 98.25 237 LEU B N 1
ATOM 5309 C CA . LEU B 1 237 ? 9.914 -9.766 -5.672 1 98.25 237 LEU B CA 1
ATOM 5310 C C . LEU B 1 237 ? 9.297 -10.906 -4.871 1 98.25 237 LEU B C 1
ATOM 5312 O O . LEU B 1 237 ? 10.008 -11.766 -4.352 1 98.25 237 LEU B O 1
ATOM 5316 N N . SER B 1 238 ? 8.047 -11 -4.836 1 97.62 238 SER B N 1
ATOM 5317 C CA . SER B 1 238 ? 7.336 -11.836 -3.869 1 97.62 238 SER B CA 1
ATOM 5318 C C . SER B 1 238 ? 7.586 -13.32 -4.121 1 97.62 238 SER B C 1
ATOM 5320 O O . SER B 1 238 ? 7.539 -14.125 -3.195 1 97.62 238 SER B O 1
ATOM 5322 N N . LYS B 1 239 ? 7.789 -13.672 -5.398 1 98.31 239 LYS B N 1
ATOM 5323 C CA . LYS B 1 239 ? 7.754 -15.094 -5.719 1 98.31 239 LYS B CA 1
ATOM 5324 C C . LYS B 1 239 ? 9.148 -15.617 -6.043 1 98.31 239 LYS B C 1
ATOM 5326 O O . LYS B 1 239 ? 9.727 -16.391 -5.273 1 98.31 239 LYS B O 1
ATOM 5331 N N . TRP B 1 240 ? 9.805 -15.062 -7.051 1 97.94 240 TRP B N 1
ATOM 5332 C CA . TRP B 1 240 ? 11.094 -15.586 -7.48 1 97.94 240 TRP B CA 1
ATOM 5333 C C . TRP B 1 240 ? 12.188 -15.25 -6.469 1 97.94 240 TRP B C 1
ATOM 5335 O O . TRP B 1 240 ? 13.164 -15.992 -6.332 1 97.94 240 TRP B O 1
ATOM 5345 N N . ALA B 1 241 ? 11.977 -14.133 -5.723 1 98.25 241 ALA B N 1
ATOM 5346 C CA . ALA B 1 241 ? 12.984 -13.68 -4.762 1 98.25 241 ALA B CA 1
ATOM 5347 C C . ALA B 1 241 ? 12.555 -14 -3.332 1 98.25 241 ALA B C 1
ATOM 5349 O O . ALA B 1 241 ? 13.18 -13.539 -2.373 1 98.25 241 ALA B O 1
ATOM 5350 N N . SER B 1 242 ? 11.5 -14.711 -3.191 1 98.19 242 SER B N 1
ATOM 5351 C CA . SER B 1 242 ? 11 -15.188 -1.907 1 98.19 242 SER B CA 1
ATOM 5352 C C . SER B 1 242 ? 10.773 -14.031 -0.938 1 98.19 242 SER B C 1
ATOM 5354 O O . SER B 1 242 ? 11.023 -14.164 0.262 1 98.19 242 SER B O 1
ATOM 5356 N N . ALA B 1 243 ? 10.391 -12.898 -1.484 1 98 243 ALA B N 1
ATOM 5357 C CA . ALA B 1 243 ? 10.242 -11.711 -0.65 1 98 243 ALA B CA 1
ATOM 5358 C C . ALA B 1 243 ? 8.789 -11.258 -0.596 1 98 243 ALA B C 1
ATOM 5360 O O . ALA B 1 243 ? 8.492 -10.07 -0.787 1 98 243 ALA B O 1
ATOM 5361 N N . GLY B 1 244 ? 7.918 -12.242 -0.375 1 96.69 244 GLY B N 1
ATOM 5362 C CA . GLY B 1 244 ? 6.5 -11.93 -0.316 1 96.69 244 GLY B CA 1
ATOM 5363 C C . GLY B 1 244 ? 6.16 -10.906 0.751 1 96.69 244 GLY B C 1
ATOM 5364 O O . GLY B 1 244 ? 5.406 -9.969 0.498 1 96.69 244 GLY B O 1
ATOM 5365 N N . GLY B 1 245 ? 6.738 -11.008 1.902 1 97.25 245 GLY B N 1
ATOM 5366 C CA . GLY B 1 245 ? 6.469 -10.141 3.035 1 97.25 245 GLY B CA 1
ATOM 5367 C C . GLY B 1 245 ? 7.094 -8.766 2.893 1 97.25 245 GLY B C 1
ATOM 5368 O O . GLY B 1 245 ? 6.762 -7.844 3.641 1 97.25 245 GLY B O 1
ATOM 5369 N N . TRP B 1 246 ? 8.023 -8.578 1.972 1 98.19 246 TRP B N 1
ATOM 5370 C CA . TRP B 1 246 ? 8.648 -7.277 1.777 1 98.19 246 TRP B CA 1
ATOM 5371 C C . TRP B 1 246 ? 7.727 -6.332 1.014 1 98.19 246 TRP B C 1
ATOM 5373 O O . TRP B 1 246 ? 7.906 -5.113 1.051 1 98.19 246 TRP B O 1
ATOM 5383 N N . ARG B 1 247 ? 6.754 -6.883 0.303 1 98 247 ARG B N 1
ATOM 5384 C CA . ARG B 1 247 ? 5.695 -6.148 -0.383 1 98 247 ARG B CA 1
ATOM 5385 C C . ARG B 1 247 ? 6.277 -5.148 -1.376 1 98 247 ARG B C 1
ATOM 5387 O O . ARG B 1 247 ? 6.039 -3.945 -1.265 1 98 247 ARG B O 1
ATOM 5394 N N . LEU B 1 248 ? 6.93 -5.586 -2.4 1 98.75 248 LEU B N 1
ATOM 5395 C CA . LEU B 1 248 ? 7.43 -4.715 -3.457 1 98.75 248 LEU B CA 1
ATOM 5396 C C . LEU B 1 248 ? 7.094 -5.281 -4.832 1 98.75 248 LEU B C 1
ATOM 5398 O O . LEU B 1 248 ? 7.441 -6.422 -5.141 1 98.75 248 LEU B O 1
ATOM 5402 N N . GLY B 1 249 ? 6.375 -4.559 -5.605 1 98.75 249 GLY B N 1
ATOM 5403 C CA . GLY B 1 249 ? 6.051 -4.863 -6.992 1 98.75 249 GLY B CA 1
ATOM 5404 C C . GLY B 1 249 ? 6.203 -3.668 -7.914 1 98.75 249 GLY B C 1
ATOM 5405 O O . GLY B 1 249 ? 6.492 -2.559 -7.461 1 98.75 249 GLY B O 1
ATOM 5406 N N . TYR B 1 250 ? 6.117 -3.887 -9.18 1 98.94 250 TYR B N 1
ATOM 5407 C CA . TYR B 1 250 ? 6.254 -2.797 -10.141 1 98.94 250 TYR B CA 1
ATOM 5408 C C . TYR B 1 250 ? 5.473 -3.092 -11.414 1 98.94 250 TYR B C 1
ATOM 5410 O O . TYR B 1 250 ? 5.145 -4.246 -11.695 1 98.94 250 TYR B O 1
ATOM 5418 N N . CYS B 1 251 ? 5.09 -2.064 -12.109 1 98.94 251 CYS B N 1
ATOM 5419 C CA . CYS B 1 251 ? 4.57 -2.109 -13.469 1 98.94 251 CYS B CA 1
ATOM 5420 C C . CYS B 1 251 ? 5.418 -1.26 -14.406 1 98.94 251 CYS B C 1
ATOM 5422 O O . CYS B 1 251 ? 5.902 -0.195 -14.016 1 98.94 251 CYS B O 1
ATOM 5424 N N . VAL B 1 252 ? 5.645 -1.729 -15.547 1 98.88 252 VAL B N 1
ATOM 5425 C CA . VAL B 1 252 ? 6.301 -0.985 -16.609 1 98.88 252 VAL B CA 1
ATOM 5426 C C . VAL B 1 252 ? 5.305 -0.717 -17.734 1 98.88 252 VAL B C 1
ATOM 5428 O O . VAL B 1 252 ? 4.762 -1.652 -18.328 1 98.88 252 VAL B O 1
ATOM 5431 N N . TYR B 1 253 ? 5.07 0.521 -18 1 98.75 253 TYR B N 1
ATOM 5432 C CA . TYR B 1 253 ? 4.125 0.934 -19.031 1 98.75 253 TYR B CA 1
ATOM 5433 C C . TYR B 1 253 ? 4.848 1.283 -20.328 1 98.75 253 TYR B C 1
ATOM 5435 O O . TYR B 1 253 ? 5.938 1.864 -20.297 1 98.75 253 TYR B O 1
ATOM 5443 N N . PRO B 1 254 ? 4.27 0.895 -21.5 1 98.12 254 PRO B N 1
ATOM 5444 C CA . PRO B 1 254 ? 4.793 1.479 -22.75 1 98.12 254 PRO B CA 1
ATOM 5445 C C . PRO B 1 254 ? 4.422 2.953 -22.906 1 98.12 254 PRO B C 1
ATOM 5447 O O . PRO B 1 254 ? 3.498 3.436 -22.25 1 98.12 254 PRO B O 1
ATOM 5450 N N . ARG B 1 255 ? 5.148 3.719 -23.734 1 96.81 255 ARG B N 1
ATOM 5451 C CA . ARG B 1 255 ? 4.906 5.145 -23.938 1 96.81 255 ARG B CA 1
ATOM 5452 C C . ARG B 1 255 ? 3.48 5.395 -24.422 1 96.81 255 ARG B C 1
ATOM 5454 O O . ARG B 1 255 ? 2.875 6.414 -24.078 1 96.81 255 ARG B O 1
ATOM 5461 N N . GLU B 1 256 ? 2.914 4.469 -25.172 1 97.12 256 GLU B N 1
ATOM 5462 C CA . GLU B 1 256 ? 1.574 4.586 -25.734 1 97.12 256 GLU B CA 1
ATOM 5463 C C . GLU B 1 256 ? 0.509 4.59 -24.656 1 97.12 256 GLU B C 1
ATOM 5465 O O . GLU B 1 256 ? -0.594 5.102 -24.844 1 97.12 256 GLU B O 1
ATOM 5470 N N . LEU B 1 257 ? 0.857 4.066 -23.484 1 98 257 LEU B N 1
ATOM 5471 C CA . LEU B 1 257 ? -0.108 3.971 -22.406 1 98 257 LEU B CA 1
ATOM 5472 C C . LEU B 1 257 ? 0.272 4.902 -21.25 1 98 257 LEU B C 1
ATOM 5474 O O . LEU B 1 257 ? -0.14 4.688 -20.109 1 98 257 LEU B O 1
ATOM 5478 N N . ASP B 1 258 ? 1.029 5.918 -21.531 1 96.75 258 ASP B N 1
ATOM 5479 C CA . ASP B 1 258 ? 1.528 6.879 -20.547 1 96.75 258 ASP B CA 1
ATOM 5480 C C . ASP B 1 258 ? 0.378 7.531 -19.781 1 96.75 258 ASP B C 1
ATOM 5482 O O . ASP B 1 258 ? 0.502 7.82 -18.594 1 96.75 258 ASP B O 1
ATOM 5486 N N . PRO B 1 259 ? -0.73 7.848 -20.453 1 96.12 259 PRO B N 1
ATOM 5487 C CA . PRO B 1 259 ? -1.83 8.438 -19.688 1 96.12 259 PRO B CA 1
ATOM 5488 C C . PRO B 1 259 ? -2.277 7.562 -18.516 1 96.12 259 PRO B C 1
ATOM 5490 O O . PRO B 1 259 ? -2.596 8.078 -17.438 1 96.12 259 PRO B O 1
ATOM 5493 N N . LEU B 1 260 ? -2.309 6.242 -18.703 1 97.88 260 LEU B N 1
ATOM 5494 C CA . LEU B 1 260 ? -2.637 5.328 -17.625 1 97.88 260 LEU B CA 1
ATOM 5495 C C . LEU B 1 260 ? -1.562 5.363 -16.547 1 97.88 260 LEU B C 1
ATOM 5497 O O . LEU B 1 260 ? -1.874 5.395 -15.352 1 97.88 260 LEU B O 1
ATOM 5501 N N . ARG B 1 261 ? -0.314 5.359 -17.016 1 97.94 261 ARG B N 1
ATOM 5502 C CA . ARG B 1 261 ? 0.802 5.418 -16.078 1 97.94 261 ARG B CA 1
ATOM 5503 C C . ARG B 1 261 ? 0.717 6.66 -15.195 1 97.94 261 ARG B C 1
ATOM 5505 O O . ARG B 1 261 ? 0.865 6.578 -13.977 1 97.94 261 ARG B O 1
ATOM 5512 N N . CYS B 1 262 ? 0.485 7.789 -15.797 1 96.88 262 CYS B N 1
ATOM 5513 C CA . CYS B 1 262 ? 0.38 9.055 -15.078 1 96.88 262 CYS B CA 1
ATOM 5514 C C . CYS B 1 262 ? -0.758 9.016 -14.062 1 96.88 262 CYS B C 1
ATOM 5516 O O . CYS B 1 262 ? -0.606 9.484 -12.938 1 96.88 262 CYS B O 1
ATOM 5518 N N . ALA B 1 263 ? -1.853 8.477 -14.461 1 97.81 263 ALA B N 1
ATOM 5519 C CA . ALA B 1 263 ? -3.018 8.406 -13.586 1 97.81 263 ALA B CA 1
ATOM 5520 C C . ALA B 1 263 ? -2.756 7.469 -12.406 1 97.81 263 ALA B C 1
ATOM 5522 O O . ALA B 1 263 ? -3.158 7.758 -11.273 1 97.81 263 ALA B O 1
ATOM 5523 N N . VAL B 1 264 ? -2.113 6.344 -12.703 1 98.5 264 VAL B N 1
ATOM 5524 C CA . VAL B 1 264 ? -1.785 5.398 -11.641 1 98.5 264 VAL B CA 1
ATOM 5525 C C . VAL B 1 264 ? -0.814 6.043 -10.656 1 98.5 264 VAL B C 1
ATOM 5527 O O . VAL B 1 264 ? -0.978 5.918 -9.438 1 98.5 264 VAL B O 1
ATOM 5530 N N . LYS B 1 265 ? 0.184 6.68 -11.18 1 97.88 265 LYS B N 1
ATOM 5531 C CA . LYS B 1 265 ? 1.143 7.375 -10.328 1 97.88 265 LYS B CA 1
ATOM 5532 C C . LYS B 1 265 ? 0.45 8.43 -9.469 1 97.88 265 LYS B C 1
ATOM 5534 O O . LYS B 1 265 ? 0.765 8.578 -8.289 1 97.88 265 LYS B O 1
ATOM 5539 N N . SER B 1 266 ? -0.468 9.18 -10.062 1 97.44 266 SER B N 1
ATOM 5540 C CA . SER B 1 266 ? -1.241 10.172 -9.32 1 97.44 266 SER B CA 1
ATOM 5541 C C . SER B 1 266 ? -2.07 9.516 -8.227 1 97.44 266 SER B C 1
ATOM 5543 O O . SER B 1 266 ? -2.072 9.969 -7.078 1 97.44 266 SER B O 1
ATOM 5545 N N . ALA B 1 267 ? -2.781 8.438 -8.539 1 98.38 267 ALA B N 1
ATOM 5546 C CA . ALA B 1 267 ? -3.555 7.703 -7.543 1 98.38 267 ALA B CA 1
ATOM 5547 C C . ALA B 1 267 ? -2.654 7.18 -6.43 1 98.38 267 ALA B C 1
ATOM 5549 O O . ALA B 1 267 ? -3.035 7.199 -5.254 1 98.38 267 ALA B O 1
ATOM 5550 N N . ALA B 1 268 ? -1.493 6.719 -6.848 1 98.38 268 ALA B N 1
ATOM 5551 C CA . ALA B 1 268 ? -0.518 6.215 -5.887 1 98.38 268 ALA B CA 1
ATOM 5552 C C . ALA B 1 268 ? -0.115 7.301 -4.891 1 98.38 268 ALA B C 1
ATOM 5554 O O . ALA B 1 268 ? 0.017 7.035 -3.693 1 98.38 268 ALA B O 1
ATOM 5555 N N . SER B 1 269 ? 0.068 8.5 -5.355 1 97.81 269 SER B N 1
ATOM 5556 C CA . SER B 1 269 ? 0.453 9.609 -4.496 1 97.81 269 SER B CA 1
ATOM 5557 C C . SER B 1 269 ? -0.63 9.914 -3.463 1 97.81 269 SER B C 1
ATOM 5559 O O . SER B 1 269 ? -0.341 10.445 -2.389 1 97.81 269 SER B O 1
ATOM 5561 N N . HIS B 1 270 ? -1.875 9.531 -3.713 1 97.94 270 HIS B N 1
ATOM 5562 C CA . HIS B 1 270 ? -3 9.805 -2.826 1 97.94 270 HIS B CA 1
ATOM 5563 C C . HIS B 1 270 ? -3.381 8.57 -2.016 1 97.94 270 HIS B C 1
ATOM 5565 O O . HIS B 1 270 ? -4.297 8.617 -1.192 1 97.94 270 HIS B O 1
ATOM 5571 N N . THR B 1 271 ? -2.711 7.422 -2.211 1 98 271 THR B N 1
ATOM 5572 C CA . THR B 1 271 ? -3.033 6.199 -1.482 1 98 271 THR B CA 1
ATOM 5573 C C . THR B 1 271 ? -1.84 5.73 -0.656 1 98 271 THR B C 1
ATOM 5575 O O . THR B 1 271 ? -1.674 6.141 0.494 1 98 271 THR B O 1
ATOM 5578 N N . TYR B 1 272 ? -0.818 5.176 -1.305 1 97.69 272 TYR B N 1
ATOM 5579 C CA . TYR B 1 272 ? 0.253 4.629 -0.481 1 97.69 272 TYR B CA 1
ATOM 5580 C C . TYR B 1 272 ? 1.476 5.539 -0.5 1 97.69 272 TYR B C 1
ATOM 5582 O O . TYR B 1 272 ? 2.414 5.348 0.277 1 97.69 272 TYR B O 1
ATOM 5590 N N . SER B 1 273 ? 1.53 6.621 -1.29 1 96.94 273 SER B N 1
ATOM 5591 C CA . SER B 1 273 ? 2.588 7.625 -1.359 1 96.94 273 SER B CA 1
ATOM 5592 C C . SER B 1 273 ? 3.848 7.055 -2.004 1 96.94 273 SER B C 1
ATOM 5594 O O . SER B 1 273 ? 4.285 7.535 -3.053 1 96.94 273 SER B O 1
ATOM 5596 N N . CYS B 1 274 ? 4.43 6.066 -1.459 1 97.44 274 CYS B N 1
ATOM 5597 C CA . CYS B 1 274 ? 5.578 5.363 -2.02 1 97.44 274 CYS B CA 1
ATOM 5598 C C . CYS B 1 274 ? 5.766 4.008 -1.352 1 97.44 274 CYS B C 1
ATOM 5600 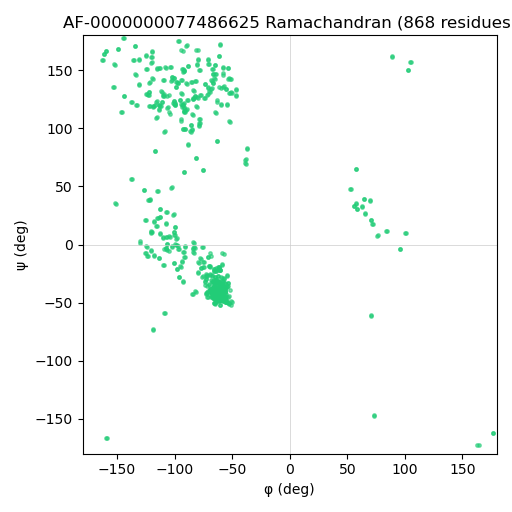O O . CYS B 1 274 ? 5.195 3.748 -0.291 1 97.44 274 CYS B O 1
ATOM 5602 N N . ALA B 1 275 ? 6.449 3.113 -2.008 1 98 275 ALA B N 1
ATOM 5603 C CA . ALA B 1 275 ? 6.855 1.868 -1.36 1 98 275 ALA B CA 1
ATOM 5604 C C . ALA B 1 275 ? 7.844 2.137 -0.227 1 98 275 ALA B C 1
ATOM 5606 O O . ALA B 1 275 ? 8.531 3.16 -0.222 1 98 275 ALA B O 1
ATOM 5607 N N . ALA B 1 276 ? 7.898 1.248 0.744 1 98.38 276 ALA B N 1
ATOM 5608 C CA . ALA B 1 276 ? 8.734 1.446 1.924 1 98.38 276 ALA B CA 1
ATOM 5609 C C . ALA B 1 276 ? 10.188 1.703 1.529 1 98.38 276 ALA B C 1
ATOM 5611 O O . ALA B 1 276 ? 10.758 0.963 0.724 1 98.38 276 ALA B O 1
ATOM 5612 N N . ALA B 1 277 ? 10.805 2.682 2.117 1 98.38 277 ALA B N 1
ATOM 5613 C CA . ALA B 1 277 ? 12.117 3.176 1.71 1 98.38 277 ALA B CA 1
ATOM 5614 C C . ALA B 1 277 ? 13.188 2.111 1.916 1 98.38 277 ALA B C 1
ATOM 5616 O O . ALA B 1 277 ? 13.938 1.788 0.991 1 98.38 277 ALA B O 1
ATOM 5617 N N . PRO B 1 278 ? 13.281 1.471 3.16 1 98.69 278 PRO B N 1
ATOM 5618 C CA . PRO B 1 278 ? 14.328 0.46 3.322 1 98.69 278 PRO B CA 1
ATOM 5619 C C . PRO B 1 278 ? 14.203 -0.689 2.324 1 98.69 278 PRO B C 1
ATOM 5621 O O . PRO B 1 278 ? 15.211 -1.227 1.862 1 98.69 278 PRO B O 1
ATOM 5624 N N . ILE B 1 279 ? 12.984 -1.022 1.98 1 98.69 279 ILE B N 1
ATOM 5625 C CA . ILE B 1 279 ? 12.727 -2.15 1.094 1 98.69 279 ILE B CA 1
ATOM 5626 C C . ILE B 1 279 ? 13.156 -1.802 -0.329 1 98.69 279 ILE B C 1
ATOM 5628 O O . ILE B 1 279 ? 13.703 -2.645 -1.042 1 98.69 279 ILE B O 1
ATOM 5632 N N . GLN B 1 280 ? 12.867 -0.57 -0.784 1 98.75 280 GLN B N 1
ATOM 5633 C CA . GLN B 1 280 ? 13.289 -0.161 -2.121 1 98.75 280 GLN B CA 1
ATOM 5634 C C . GLN B 1 280 ? 14.797 -0.271 -2.283 1 98.75 280 GLN B C 1
ATOM 5636 O O . GLN B 1 280 ? 15.281 -0.779 -3.297 1 98.75 280 GLN B O 1
ATOM 5641 N N . TYR B 1 281 ? 15.531 0.168 -1.298 1 98.62 281 TYR B N 1
ATOM 5642 C CA . TYR B 1 281 ? 16.984 0.102 -1.37 1 98.62 281 TYR B CA 1
ATOM 5643 C C . TYR B 1 281 ? 17.469 -1.343 -1.334 1 98.62 281 TYR B C 1
ATOM 5645 O O . TYR B 1 281 ? 18.406 -1.708 -2.045 1 98.62 281 TYR B O 1
ATOM 5653 N N . ALA B 1 282 ? 16.844 -2.141 -0.51 1 98.62 282 ALA B N 1
ATOM 5654 C CA . ALA B 1 282 ? 17.203 -3.555 -0.438 1 98.62 282 ALA B CA 1
ATOM 5655 C C . ALA B 1 282 ? 16.922 -4.258 -1.763 1 98.62 282 ALA B C 1
ATOM 5657 O O . ALA B 1 282 ? 17.656 -5.172 -2.152 1 98.62 282 ALA B O 1
ATOM 5658 N N . ALA B 1 283 ? 15.891 -3.865 -2.453 1 98.69 283 ALA B N 1
ATOM 5659 C CA . ALA B 1 283 ? 15.469 -4.473 -3.715 1 98.69 283 ALA B CA 1
ATOM 5660 C C . ALA B 1 283 ? 16.547 -4.32 -4.781 1 98.69 283 ALA B C 1
ATOM 5662 O O . ALA B 1 283 ? 16.641 -5.137 -5.703 1 98.69 283 ALA B O 1
ATOM 5663 N N . LEU B 1 284 ? 17.391 -3.264 -4.668 1 98.56 284 LEU B N 1
ATOM 5664 C CA . LEU B 1 284 ? 18.484 -3.049 -5.613 1 98.56 284 LEU B CA 1
ATOM 5665 C C . LEU B 1 284 ? 19.422 -4.246 -5.641 1 98.56 284 LEU B C 1
ATOM 5667 O O . LEU B 1 284 ? 19.953 -4.605 -6.699 1 98.56 284 LEU B O 1
ATOM 5671 N N . ALA B 1 285 ? 19.609 -4.891 -4.465 1 98.25 285 ALA B N 1
ATOM 5672 C CA . ALA B 1 285 ? 20.484 -6.055 -4.383 1 98.25 285 ALA B CA 1
ATOM 5673 C C . ALA B 1 285 ? 19.922 -7.223 -5.184 1 98.25 285 ALA B C 1
ATOM 5675 O O . ALA B 1 285 ? 20.672 -8.047 -5.715 1 98.25 285 ALA B O 1
ATOM 5676 N N . LEU B 1 286 ? 18.641 -7.301 -5.277 1 98.5 286 LEU B N 1
ATOM 5677 C CA . LEU B 1 286 ? 17.984 -8.375 -6.008 1 98.5 286 LEU B CA 1
ATOM 5678 C C . LEU B 1 286 ? 17.906 -8.062 -7.496 1 98.5 286 LEU B C 1
ATOM 5680 O O . LEU B 1 286 ? 18.266 -8.898 -8.336 1 98.5 286 LEU B O 1
ATOM 5684 N N . PHE B 1 287 ? 17.578 -6.844 -7.867 1 98.56 287 PHE B N 1
ATOM 5685 C CA . PHE B 1 287 ? 17.359 -6.48 -9.266 1 98.56 287 PHE B CA 1
ATOM 5686 C C . PHE B 1 287 ? 18.688 -6.262 -9.977 1 98.56 287 PHE B C 1
ATOM 5688 O O . PHE B 1 287 ? 18.75 -6.215 -11.211 1 98.56 287 PHE B O 1
ATOM 5695 N N . SER B 1 288 ? 19.781 -6.117 -9.219 1 97.25 288 SER B N 1
ATOM 5696 C CA . SER B 1 288 ? 21.078 -6.137 -9.867 1 97.25 288 SER B CA 1
ATOM 5697 C C . SER B 1 288 ? 21.297 -7.43 -10.648 1 97.25 288 SER B C 1
ATOM 5699 O O . SER B 1 288 ? 22.094 -7.473 -11.594 1 97.25 288 SER B O 1
ATOM 5701 N N . TYR B 1 289 ? 20.656 -8.461 -10.164 1 97.88 289 TYR B N 1
ATOM 5702 C CA . TYR B 1 289 ? 20.672 -9.789 -10.773 1 97.88 289 TYR B CA 1
ATOM 5703 C C . TYR B 1 289 ? 22.109 -10.258 -11.016 1 97.88 289 TYR B C 1
ATOM 5705 O O . TYR B 1 289 ? 22.453 -10.648 -12.133 1 97.88 289 TYR B O 1
ATOM 5713 N N . SER B 1 290 ? 22.906 -10.109 -10.008 1 97.94 290 SER B N 1
ATOM 5714 C CA . SER B 1 290 ? 24.297 -10.57 -10.039 1 97.94 290 SER B CA 1
ATOM 5715 C C . SER B 1 290 ? 24.359 -12.078 -10.266 1 97.94 290 SER B C 1
ATOM 5717 O O . SER B 1 290 ? 23.344 -12.758 -10.266 1 97.94 290 SER B O 1
ATOM 5719 N N . ASP B 1 291 ? 25.547 -12.609 -10.477 1 97.94 291 ASP B N 1
ATOM 5720 C CA . ASP B 1 291 ? 25.75 -14.047 -10.641 1 97.94 291 ASP B CA 1
ATOM 5721 C C . ASP B 1 291 ? 25.234 -14.82 -9.438 1 97.94 291 ASP B C 1
ATOM 5723 O O . ASP B 1 291 ? 24.656 -15.906 -9.578 1 97.94 291 ASP B O 1
ATOM 5727 N N . GLU B 1 292 ? 25.422 -14.227 -8.266 1 97.81 292 GLU B N 1
ATOM 5728 C CA . GLU B 1 292 ? 24.953 -14.867 -7.039 1 97.81 292 GLU B CA 1
ATOM 5729 C C . GLU B 1 292 ? 23.438 -14.945 -6.988 1 97.81 292 GLU B C 1
ATOM 5731 O O . GLU B 1 292 ? 22.875 -15.961 -6.57 1 97.81 292 GLU B O 1
ATOM 5736 N N . VAL B 1 293 ? 22.812 -13.906 -7.402 1 98.31 293 VAL B N 1
ATOM 5737 C CA . VAL B 1 293 ? 21.344 -13.883 -7.414 1 98.31 293 VAL B CA 1
ATOM 5738 C C . VAL B 1 293 ? 20.828 -14.859 -8.461 1 98.31 293 VAL B C 1
ATOM 5740 O O . VAL B 1 293 ? 19.844 -15.562 -8.227 1 98.31 293 VAL B O 1
ATOM 5743 N N . GLN B 1 294 ? 21.484 -14.898 -9.617 1 98.06 294 GLN B N 1
ATOM 5744 C CA . GLN B 1 294 ? 21.109 -15.844 -10.664 1 98.06 294 GLN B CA 1
ATOM 5745 C C . GLN B 1 294 ? 21.234 -17.281 -10.18 1 98.06 294 GLN B C 1
ATOM 5747 O O . GLN B 1 294 ? 20.375 -18.125 -10.461 1 98.06 294 GLN B O 1
ATOM 5752 N N . GLU B 1 295 ? 22.281 -17.547 -9.492 1 98.06 295 GLU B N 1
ATOM 5753 C CA . GLU B 1 295 ? 22.484 -18.891 -8.953 1 98.06 295 GLU B CA 1
ATOM 5754 C C . GLU B 1 295 ? 21.422 -19.25 -7.926 1 98.06 295 GLU B C 1
ATOM 5756 O O . GLU B 1 295 ? 20.891 -20.359 -7.934 1 98.06 295 GLU B O 1
ATOM 5761 N N . TYR B 1 296 ? 21.156 -18.328 -7.016 1 98.19 296 TYR B N 1
ATOM 5762 C CA . TYR B 1 296 ? 20.078 -18.5 -6.039 1 98.19 296 TYR B CA 1
ATOM 5763 C C . TYR B 1 296 ? 18.781 -18.875 -6.727 1 98.19 296 TYR B C 1
ATOM 5765 O O . TYR B 1 296 ? 18.141 -19.875 -6.375 1 98.19 296 TYR B O 1
ATOM 5773 N N . ARG B 1 297 ? 18.422 -18.094 -7.707 1 98.06 297 ARG B N 1
ATOM 5774 C CA . ARG B 1 297 ? 17.188 -18.297 -8.469 1 98.06 297 ARG B CA 1
ATOM 5775 C C . ARG B 1 297 ? 17.188 -19.672 -9.133 1 98.06 297 ARG B C 1
ATOM 5777 O O . ARG B 1 297 ? 16.172 -20.375 -9.117 1 98.06 297 ARG B O 1
ATOM 5784 N N . ALA B 1 298 ? 18.281 -20.047 -9.734 1 98.31 298 ALA B N 1
ATOM 5785 C CA . ALA B 1 298 ? 18.391 -21.312 -10.453 1 98.31 298 ALA B CA 1
ATOM 5786 C C . ALA B 1 298 ? 18.156 -22.5 -9.516 1 98.31 298 ALA B C 1
ATOM 5788 O O . ALA B 1 298 ? 17.484 -23.469 -9.875 1 98.31 298 ALA B O 1
ATOM 5789 N N . HIS B 1 299 ? 18.734 -22.422 -8.328 1 98.69 299 HIS B N 1
ATOM 5790 C CA . HIS B 1 299 ? 18.547 -23.484 -7.348 1 98.69 299 HIS B CA 1
ATOM 5791 C C . HIS B 1 299 ? 17.094 -23.562 -6.883 1 98.69 299 HIS B C 1
ATOM 5793 O O . HIS B 1 299 ? 16.547 -24.656 -6.723 1 98.69 299 HIS B O 1
ATOM 5799 N N . CYS B 1 300 ? 16.5 -22.406 -6.633 1 98.62 300 CYS B N 1
ATOM 5800 C CA . CYS B 1 300 ? 15.102 -22.391 -6.238 1 98.62 300 CYS B CA 1
ATOM 5801 C C . CYS B 1 300 ? 14.227 -23.047 -7.309 1 98.62 300 CYS B C 1
ATOM 5803 O O . CYS B 1 300 ? 13.398 -23.906 -7.004 1 98.62 300 CYS B O 1
ATOM 5805 N N . SER B 1 301 ? 14.469 -22.641 -8.555 1 98.31 301 SER B N 1
ATOM 5806 C CA . SER B 1 301 ? 13.648 -23.094 -9.672 1 98.31 301 SER B CA 1
ATOM 5807 C C . SER B 1 301 ? 13.789 -24.609 -9.875 1 98.31 301 SER B C 1
ATOM 5809 O O . SER B 1 301 ? 12.797 -25.297 -10.141 1 98.31 301 SER B O 1
ATOM 5811 N N . ARG B 1 302 ? 14.977 -25.125 -9.773 1 98.44 302 ARG B N 1
ATOM 5812 C CA . ARG B 1 302 ? 15.172 -26.547 -10.039 1 98.44 302 ARG B CA 1
ATOM 5813 C C . ARG B 1 302 ? 14.547 -27.406 -8.938 1 98.44 302 ARG B C 1
ATOM 5815 O O . ARG B 1 302 ? 14.07 -28.516 -9.203 1 98.44 302 ARG B O 1
ATOM 5822 N N . ILE B 1 303 ? 14.578 -26.922 -7.664 1 98.81 303 ILE B N 1
ATOM 5823 C CA . ILE B 1 303 ? 13.906 -27.625 -6.574 1 98.81 303 ILE B CA 1
ATOM 5824 C C . ILE B 1 303 ? 12.406 -27.672 -6.84 1 98.81 303 ILE B C 1
ATOM 5826 O O . ILE B 1 303 ? 11.789 -28.734 -6.711 1 98.81 303 ILE B O 1
ATOM 5830 N N . LEU B 1 304 ? 11.867 -26.531 -7.23 1 98.75 304 LEU B N 1
ATOM 5831 C CA . LEU B 1 304 ? 10.445 -26.469 -7.535 1 98.75 304 LEU B CA 1
ATOM 5832 C C . LEU B 1 304 ? 10.094 -27.391 -8.695 1 98.75 304 LEU B C 1
ATOM 5834 O O . LEU B 1 304 ? 9.055 -28.062 -8.68 1 98.75 304 LEU B O 1
ATOM 5838 N N . GLN B 1 305 ? 10.945 -27.422 -9.688 1 98.31 305 GLN B N 1
ATOM 5839 C CA . GLN B 1 305 ? 10.75 -28.344 -10.805 1 98.31 305 GLN B CA 1
ATOM 5840 C C . GLN B 1 305 ? 10.688 -29.797 -10.328 1 98.31 305 GLN B C 1
ATOM 5842 O O . GLN B 1 305 ? 9.828 -30.562 -10.766 1 98.31 305 GLN B O 1
ATOM 5847 N N . ALA B 1 306 ? 11.594 -30.172 -9.492 1 98.62 306 ALA B N 1
ATOM 5848 C CA . ALA B 1 306 ? 11.664 -31.547 -8.984 1 98.62 306 ALA B CA 1
ATOM 5849 C C . ALA B 1 306 ? 10.398 -31.906 -8.211 1 98.62 306 ALA B C 1
ATOM 5851 O O . ALA B 1 306 ? 9.836 -33 -8.406 1 98.62 306 ALA B O 1
ATOM 5852 N N . VAL B 1 307 ? 9.992 -31.047 -7.344 1 98.75 307 VAL B N 1
ATOM 5853 C CA . VAL B 1 307 ? 8.812 -31.297 -6.52 1 98.75 307 VAL B CA 1
ATOM 5854 C C . VAL B 1 307 ? 7.566 -31.344 -7.398 1 98.75 307 VAL B C 1
ATOM 5856 O O . VAL B 1 307 ? 6.695 -32.188 -7.203 1 98.75 307 VAL B O 1
ATOM 5859 N N . GLY B 1 308 ? 7.438 -30.359 -8.32 1 98.44 308 GLY B N 1
ATOM 5860 C CA . GLY B 1 308 ? 6.312 -30.359 -9.242 1 98.44 308 GLY B CA 1
ATOM 5861 C C . GLY B 1 308 ? 6.227 -31.625 -10.07 1 98.44 308 GLY B C 1
ATOM 5862 O O . GLY B 1 308 ? 5.141 -32.188 -10.25 1 98.44 308 GLY B O 1
ATOM 5863 N N . THR B 1 309 ? 7.344 -32.062 -10.578 1 98.06 309 THR B N 1
ATOM 5864 C CA . THR B 1 309 ? 7.406 -33.281 -11.375 1 98.06 309 THR B CA 1
ATOM 5865 C C . THR B 1 309 ? 6.973 -34.5 -10.555 1 98.06 309 THR B C 1
ATOM 5867 O O . THR B 1 309 ? 6.191 -35.312 -11.023 1 98.06 309 THR B O 1
ATOM 5870 N N . TYR B 1 310 ? 7.512 -34.594 -9.398 1 98.62 310 TYR B N 1
ATOM 5871 C CA . TYR B 1 310 ? 7.137 -35.656 -8.477 1 98.62 310 TYR B CA 1
ATOM 5872 C C . TYR B 1 310 ? 5.633 -35.656 -8.227 1 98.62 310 TYR B C 1
ATOM 5874 O O . TYR B 1 310 ? 4.984 -36.719 -8.289 1 98.62 310 TYR B O 1
ATOM 5882 N N . SER B 1 311 ? 5.066 -34.469 -7.902 1 98.81 311 SER B N 1
ATOM 5883 C CA . SER B 1 311 ? 3.646 -34.344 -7.586 1 98.81 311 SER B CA 1
ATOM 5884 C C . SER B 1 311 ? 2.775 -34.812 -8.75 1 98.81 311 SER B C 1
ATOM 5886 O O . SER B 1 311 ? 1.815 -35.562 -8.555 1 98.81 311 SER B O 1
ATOM 5888 N N . CYS B 1 312 ? 3.098 -34.344 -9.938 1 98.56 312 CYS B N 1
ATOM 5889 C CA . CYS B 1 312 ? 2.342 -34.719 -11.133 1 98.56 312 CYS B CA 1
ATOM 5890 C C . CYS B 1 312 ? 2.402 -36.219 -11.359 1 98.56 312 CYS B C 1
ATOM 5892 O O . CYS B 1 312 ? 1.381 -36.875 -11.641 1 98.56 312 CYS B O 1
ATOM 5894 N N . LYS B 1 313 ? 3.592 -36.781 -11.258 1 98.62 313 LYS B N 1
ATOM 5895 C CA . LYS B 1 313 ? 3.781 -38.188 -11.461 1 98.62 313 LYS B CA 1
ATOM 5896 C C . LYS B 1 313 ? 2.889 -39 -10.531 1 98.62 313 LYS B C 1
ATOM 5898 O O . LYS B 1 313 ? 2.18 -39.906 -10.977 1 98.62 313 LYS B O 1
ATOM 5903 N N . GLU B 1 314 ? 2.906 -38.688 -9.281 1 98.62 314 GLU B N 1
ATOM 5904 C CA . GLU B 1 314 ? 2.158 -39.438 -8.273 1 98.62 314 GLU B CA 1
ATOM 5905 C C . GLU B 1 314 ? 0.654 -39.312 -8.492 1 98.62 314 GLU B C 1
ATOM 5907 O O . GLU B 1 314 ? -0.092 -40.281 -8.305 1 98.62 314 GLU B O 1
ATOM 5912 N N . LEU B 1 315 ? 0.166 -38.125 -8.805 1 98.69 315 LEU B N 1
ATOM 5913 C CA . LEU B 1 315 ? -1.261 -37.906 -9.016 1 98.69 315 LEU B CA 1
ATOM 5914 C C . LEU B 1 315 ? -1.742 -38.625 -10.273 1 98.69 315 LEU B C 1
ATOM 5916 O O . LEU B 1 315 ? -2.818 -39.25 -10.266 1 98.69 315 LEU B O 1
ATOM 5920 N N . ARG B 1 316 ? -0.948 -38.594 -11.352 1 98.56 316 ARG B N 1
ATOM 5921 C CA . ARG B 1 316 ? -1.308 -39.281 -12.586 1 98.56 316 ARG B CA 1
ATOM 5922 C C . ARG B 1 316 ? -1.399 -40.781 -12.375 1 98.56 316 ARG B C 1
ATOM 5924 O O . ARG B 1 316 ? -2.229 -41.469 -13 1 98.56 316 ARG B O 1
ATOM 5931 N N . ALA B 1 317 ? -0.604 -41.281 -11.492 1 98.5 317 ALA B N 1
ATOM 5932 C CA . ALA B 1 317 ? -0.559 -42.719 -11.219 1 98.5 317 ALA B CA 1
ATOM 5933 C C . ALA B 1 317 ? -1.904 -43.219 -10.703 1 98.5 317 ALA B C 1
ATOM 5935 O O . ALA B 1 317 ? -2.205 -44.406 -10.797 1 98.5 317 ALA B O 1
ATOM 5936 N N . VAL B 1 318 ? -2.711 -42.312 -10.211 1 98.19 318 VAL B N 1
ATOM 5937 C CA . VAL B 1 318 ? -4 -42.719 -9.68 1 98.19 318 VAL B CA 1
ATOM 5938 C C . VAL B 1 318 ? -5.129 -42.125 -10.516 1 98.19 318 VAL B C 1
ATOM 5940 O O . VAL B 1 318 ? -6.258 -42 -10.039 1 98.19 318 VAL B O 1
ATOM 5943 N N . GLY B 1 319 ? -4.805 -41.656 -11.688 1 98.06 319 GLY B N 1
ATOM 5944 C CA . GLY B 1 319 ? -5.82 -41.281 -12.656 1 98.06 319 GLY B CA 1
ATOM 5945 C C . GLY B 1 319 ? -6.16 -39.812 -12.633 1 98.06 319 GLY B C 1
ATOM 5946 O O . GLY B 1 319 ? -6.977 -39.344 -13.422 1 98.06 319 GLY B O 1
ATOM 5947 N N . VAL B 1 320 ? -5.625 -39.062 -11.766 1 98.62 320 VAL B N 1
ATOM 5948 C CA . VAL B 1 320 ? -5.848 -37.625 -11.727 1 98.62 320 VAL B CA 1
ATOM 5949 C C . VAL B 1 320 ? -5.168 -36.969 -12.93 1 98.62 320 VAL B C 1
ATOM 5951 O O . VAL B 1 320 ? -4.035 -37.312 -13.273 1 98.62 320 VAL B O 1
ATOM 5954 N N . LYS B 1 321 ? -5.895 -36.125 -13.617 1 98.38 321 LYS B N 1
ATOM 5955 C CA . LYS B 1 321 ? -5.312 -35.406 -14.75 1 98.38 321 LYS B CA 1
ATOM 5956 C C . LYS B 1 321 ? -4.676 -34.094 -14.312 1 98.38 321 LYS B C 1
ATOM 5958 O O . LYS B 1 321 ? -5.215 -33.375 -13.453 1 98.38 321 LYS B O 1
ATOM 5963 N N . VAL B 1 322 ? -3.557 -33.844 -14.852 1 97.81 322 VAL B N 1
ATOM 5964 C CA . VAL B 1 322 ? -2.844 -32.625 -14.492 1 97.81 322 VAL B CA 1
ATOM 5965 C C . VAL B 1 322 ? -1.957 -32.188 -15.656 1 97.81 322 VAL B C 1
ATOM 5967 O O . VAL B 1 322 ? -1.345 -33 -16.328 1 97.81 322 VAL B O 1
ATOM 5970 N N . VAL B 1 323 ? -1.955 -30.891 -15.992 1 97.75 323 VAL B N 1
ATOM 5971 C CA . VAL B 1 323 ? -1.01 -30.297 -16.938 1 97.75 323 VAL B CA 1
ATOM 5972 C C . VAL B 1 323 ? 0.343 -30.109 -16.25 1 97.75 323 VAL B C 1
ATOM 5974 O O . VAL B 1 323 ? 0.412 -29.609 -15.125 1 97.75 323 VAL B O 1
ATOM 5977 N N . GLN B 1 324 ? 1.395 -30.625 -16.922 1 97.44 324 GLN B N 1
ATOM 5978 C CA . GLN B 1 324 ? 2.732 -30.469 -16.359 1 97.44 324 GLN B CA 1
ATOM 5979 C C . GLN B 1 324 ? 3.092 -28.984 -16.203 1 97.44 324 GLN B C 1
ATOM 5981 O O . GLN B 1 324 ? 3.008 -28.219 -17.156 1 97.44 324 GLN B O 1
ATOM 5986 N N . PRO B 1 325 ? 3.373 -28.594 -14.961 1 97.5 325 PRO B N 1
ATOM 5987 C CA . PRO B 1 325 ? 3.793 -27.188 -14.805 1 97.5 325 PRO B CA 1
ATOM 5988 C C . PRO B 1 325 ? 5.148 -26.906 -15.445 1 97.5 325 PRO B C 1
ATOM 5990 O O . PRO B 1 325 ? 6 -27.797 -15.516 1 97.5 325 PRO B O 1
ATOM 5993 N N . THR B 1 326 ? 5.359 -25.703 -15.883 1 96.62 326 THR B N 1
ATOM 5994 C CA . THR B 1 326 ? 6.629 -25.312 -16.484 1 96.62 326 THR B CA 1
ATOM 5995 C C . THR B 1 326 ? 7.262 -24.156 -15.695 1 96.62 326 THR B C 1
ATOM 5997 O O . THR B 1 326 ? 8.391 -23.766 -15.977 1 96.62 326 THR B O 1
ATOM 6000 N N . SER B 1 327 ? 6.582 -23.641 -14.719 1 97.69 327 SER B N 1
ATOM 6001 C CA . SER B 1 327 ? 7.047 -22.531 -13.883 1 97.69 327 SER B CA 1
ATOM 6002 C C . SER B 1 327 ? 6.258 -22.453 -12.578 1 97.69 327 SER B C 1
ATOM 6004 O O . SER B 1 327 ? 5.207 -23.094 -12.445 1 97.69 327 SER B O 1
ATOM 6006 N N . GLY B 1 328 ? 6.82 -21.703 -11.609 1 97.44 328 GLY B N 1
ATOM 6007 C CA . GLY B 1 328 ? 6.105 -21.438 -10.367 1 97.44 328 GLY B CA 1
ATOM 6008 C C . GLY B 1 328 ? 6.039 -22.656 -9.461 1 97.44 328 GLY B C 1
ATOM 6009 O O . GLY B 1 328 ? 7.008 -23.406 -9.359 1 97.44 328 GLY B O 1
ATOM 6010 N N . TYR B 1 329 ? 5 -22.797 -8.727 1 98.25 329 TYR B N 1
ATOM 6011 C CA . TYR B 1 329 ? 4.914 -23.891 -7.766 1 98.25 329 TYR B CA 1
ATOM 6012 C C . TYR B 1 329 ? 3.467 -24.312 -7.531 1 98.25 329 TYR B C 1
ATOM 6014 O O . TYR B 1 329 ? 3.08 -24.625 -6.406 1 98.25 329 TYR B O 1
ATOM 6022 N N . TYR B 1 330 ? 2.711 -24.203 -8.719 1 96.94 330 TYR B N 1
ATOM 6023 C CA . TYR B 1 330 ? 1.309 -24.609 -8.719 1 96.94 330 TYR B CA 1
ATOM 6024 C C . TYR B 1 330 ? 1.045 -25.656 -9.789 1 96.94 330 TYR B C 1
ATOM 6026 O O . TYR B 1 330 ? 1.729 -25.703 -10.82 1 96.94 330 TYR B O 1
ATOM 6034 N N . ILE B 1 331 ? 0.095 -26.469 -9.523 1 98.38 331 ILE B N 1
ATOM 6035 C CA . ILE B 1 331 ? -0.582 -27.266 -10.539 1 98.38 331 ILE B CA 1
ATOM 6036 C C . ILE B 1 331 ? -2.09 -27.219 -10.305 1 98.38 331 ILE B C 1
ATOM 6038 O O . ILE B 1 331 ? -2.549 -26.828 -9.227 1 98.38 331 ILE B O 1
ATOM 6042 N N . LEU B 1 332 ? -2.846 -27.5 -11.336 1 98.62 332 LEU B N 1
ATOM 6043 C CA . LEU B 1 332 ? -4.301 -27.547 -11.258 1 98.62 332 LEU B CA 1
ATOM 6044 C C . LEU B 1 332 ? -4.824 -28.953 -11.555 1 98.62 332 LEU B C 1
ATOM 6046 O O . LEU B 1 332 ? -5.336 -29.203 -12.648 1 98.62 332 LEU B O 1
ATOM 6050 N N . PRO B 1 333 ? -4.785 -29.859 -10.586 1 98.62 333 PRO B N 1
ATOM 6051 C CA . PRO B 1 333 ? -5.258 -31.219 -10.82 1 98.62 333 PRO B CA 1
ATOM 6052 C C . PRO B 1 333 ? -6.766 -31.297 -11.039 1 98.62 333 PRO B C 1
ATOM 6054 O O . PRO B 1 333 ? -7.523 -30.531 -10.43 1 98.62 333 PRO B O 1
ATOM 6057 N N . ASN B 1 334 ? -7.148 -32.094 -11.898 1 98.62 334 ASN B N 1
ATOM 6058 C CA . ASN B 1 334 ? -8.531 -32.438 -12.195 1 98.62 334 ASN B CA 1
ATOM 6059 C C . ASN B 1 334 ? -8.906 -33.812 -11.625 1 98.62 334 ASN B C 1
ATOM 6061 O O . ASN B 1 334 ? -8.43 -34.844 -12.102 1 98.62 334 ASN B O 1
ATOM 6065 N N . PHE B 1 335 ? -9.797 -33.844 -10.633 1 98.62 335 PHE B N 1
ATOM 6066 C CA . PHE B 1 335 ? -10.141 -35.062 -9.891 1 98.62 335 PHE B CA 1
ATOM 6067 C C . PHE B 1 335 ? -11.453 -35.656 -10.398 1 98.62 335 PHE B C 1
ATOM 6069 O O . PHE B 1 335 ? -12.133 -36.375 -9.672 1 98.62 335 PHE B O 1
ATOM 6076 N N . GLU B 1 336 ? -11.781 -35.406 -11.594 1 97.94 336 GLU B N 1
ATOM 6077 C CA . GLU B 1 336 ? -13.047 -35.875 -12.156 1 97.94 336 GLU B CA 1
ATOM 6078 C C . GLU B 1 336 ? -13.109 -37.406 -12.156 1 97.94 336 GLU B C 1
ATOM 6080 O O . GLU B 1 336 ? -14.188 -38 -12.219 1 97.94 336 GLU B O 1
ATOM 6085 N N . VAL B 1 337 ? -11.969 -38.062 -12.055 1 97.81 337 VAL B N 1
ATOM 6086 C CA . VAL B 1 337 ? -11.906 -39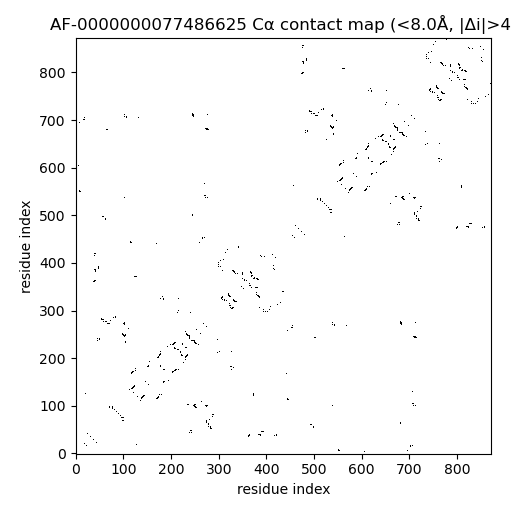.531 -11.969 1 97.81 337 VAL B CA 1
ATOM 6087 C C . VAL B 1 337 ? -12.695 -40 -10.758 1 97.81 337 VAL B C 1
ATOM 6089 O O . VAL B 1 337 ? -13.141 -41.156 -10.711 1 97.81 337 VAL B O 1
ATOM 6092 N N . LEU B 1 338 ? -12.977 -39.125 -9.82 1 98 338 LEU B N 1
ATOM 6093 C CA . LEU B 1 338 ? -13.633 -39.469 -8.578 1 98 338 LEU B CA 1
ATOM 6094 C C . LEU B 1 338 ? -15.125 -39.156 -8.641 1 98 338 LEU B C 1
ATOM 6096 O O . LEU B 1 338 ? -15.852 -39.375 -7.66 1 98 338 LEU B O 1
ATOM 6100 N N . ARG B 1 339 ? -15.617 -38.656 -9.695 1 97.25 339 ARG B N 1
ATOM 6101 C CA . ARG B 1 339 ? -16.984 -38.156 -9.805 1 97.25 339 ARG B CA 1
ATOM 6102 C C . ARG B 1 339 ? -17.984 -39.188 -9.297 1 97.25 339 ARG B C 1
ATOM 6104 O O . ARG B 1 339 ? -18.859 -38.844 -8.492 1 97.25 339 ARG B O 1
ATOM 6111 N N . THR B 1 340 ? -17.875 -40.406 -9.742 1 96.38 340 THR B N 1
ATOM 6112 C CA . THR B 1 340 ? -18.844 -41.438 -9.391 1 96.38 340 THR B CA 1
ATOM 6113 C C . THR B 1 340 ? -18.781 -41.75 -7.895 1 96.38 340 THR B C 1
ATOM 6115 O O . THR B 1 340 ? -19.812 -41.812 -7.223 1 96.38 340 THR B O 1
ATOM 6118 N N . SER B 1 341 ? -17.594 -42 -7.418 1 96.5 341 SER B N 1
ATOM 6119 C CA . SER B 1 341 ? -17.406 -42.344 -6.012 1 96.5 341 SER B CA 1
ATOM 6120 C C . SER B 1 341 ? -17.875 -41.188 -5.105 1 96.5 341 SER B C 1
ATOM 6122 O O . SER B 1 341 ? -18.516 -41.438 -4.082 1 96.5 341 SER B O 1
ATOM 6124 N N . LEU B 1 342 ? -17.578 -39.969 -5.457 1 97.06 342 LEU B N 1
ATOM 6125 C CA . LEU B 1 342 ? -17.953 -38.812 -4.648 1 97.06 342 LEU B CA 1
ATOM 6126 C C . LEU B 1 342 ? -19.453 -38.625 -4.641 1 97.06 342 LEU B C 1
ATOM 6128 O O . LEU B 1 342 ? -20.031 -38.188 -3.631 1 97.06 342 LEU B O 1
ATOM 6132 N N . SER B 1 343 ? -20.062 -38.844 -5.77 1 95.75 343 SER B N 1
ATOM 6133 C CA . SER B 1 343 ? -21.516 -38.75 -5.848 1 95.75 343 SER B CA 1
ATOM 6134 C C . SER B 1 343 ? -22.188 -39.688 -4.867 1 95.75 343 SER B C 1
ATOM 6136 O O . SER B 1 343 ? -23.219 -39.344 -4.281 1 95.75 343 SER B O 1
ATOM 6138 N N . LYS B 1 344 ? -21.672 -40.844 -4.68 1 95.75 344 LYS B N 1
ATOM 6139 C CA . LYS B 1 344 ? -22.219 -41.844 -3.75 1 95.75 344 LYS B CA 1
ATOM 6140 C C . LYS B 1 344 ? -22.125 -41.344 -2.309 1 95.75 344 LYS B C 1
ATOM 6142 O O . LYS B 1 344 ? -22.906 -41.75 -1.454 1 95.75 344 LYS B O 1
ATOM 6147 N N . LEU B 1 345 ? -21.188 -40.531 -2.08 1 95.56 345 LEU B N 1
ATOM 6148 C CA . LEU B 1 345 ? -20.984 -39.969 -0.744 1 95.56 345 LEU B CA 1
ATOM 6149 C C . LEU B 1 345 ? -21.75 -38.656 -0.576 1 95.56 345 LEU B C 1
ATOM 6151 O O . LEU B 1 345 ? -21.625 -38 0.459 1 95.56 345 LEU B O 1
ATOM 6155 N N . GLY B 1 346 ? -22.422 -38.219 -1.61 1 96.44 346 GLY B N 1
ATOM 6156 C CA . GLY B 1 346 ? -23.188 -36.969 -1.559 1 96.44 346 GLY B CA 1
ATOM 6157 C C . GLY B 1 346 ? -22.344 -35.75 -1.812 1 96.44 346 GLY B C 1
ATOM 6158 O O . GLY B 1 346 ? -22.781 -34.625 -1.561 1 96.44 346 GLY B O 1
ATOM 6159 N N . ILE B 1 347 ? -21.156 -35.906 -2.264 1 97.81 347 ILE B N 1
ATOM 6160 C CA . ILE B 1 347 ? -20.266 -34.781 -2.568 1 97.81 347 ILE B CA 1
ATOM 6161 C C . ILE B 1 347 ? -20.422 -34.375 -4.031 1 97.81 347 ILE B C 1
ATOM 6163 O O . ILE B 1 347 ? -20.156 -35.188 -4.934 1 97.81 347 ILE B O 1
ATOM 6167 N N . THR B 1 348 ? -20.875 -33.125 -4.25 1 97.31 348 THR B N 1
ATOM 6168 C CA . THR B 1 348 ? -21.188 -32.719 -5.617 1 97.31 348 THR B CA 1
ATOM 6169 C C . THR B 1 348 ? -20.406 -31.484 -6.02 1 97.31 348 THR B C 1
ATOM 6171 O O . THR B 1 348 ? -20.344 -31.125 -7.199 1 97.31 348 THR B O 1
ATOM 6174 N N . THR B 1 349 ? -19.734 -30.859 -5.051 1 98 349 THR B N 1
ATOM 6175 C CA . THR B 1 349 ? -18.969 -29.656 -5.355 1 98 349 THR B CA 1
ATOM 6176 C C . THR B 1 349 ? -17.484 -29.859 -5.008 1 98 349 THR B C 1
ATOM 6178 O O . THR B 1 349 ? -17.156 -30.719 -4.184 1 98 349 THR B O 1
ATOM 6181 N N . CYS B 1 350 ? -16.703 -29.109 -5.645 1 98.12 350 CYS B N 1
ATOM 6182 C CA . CYS B 1 350 ? -15.273 -29.219 -5.391 1 98.12 350 CYS B CA 1
ATOM 6183 C C . CYS B 1 350 ? -14.938 -28.781 -3.973 1 98.12 350 CYS B C 1
ATOM 6185 O O . CYS B 1 350 ? -14.031 -29.328 -3.346 1 98.12 350 CYS B O 1
ATOM 6187 N N . THR B 1 351 ? -15.656 -27.766 -3.473 1 97.81 351 THR B N 1
ATOM 6188 C CA . THR B 1 351 ? -15.453 -27.328 -2.098 1 97.81 351 THR B CA 1
ATOM 6189 C C . THR B 1 351 ? -15.719 -28.469 -1.117 1 97.81 351 THR B C 1
ATOM 6191 O O . THR B 1 351 ? -14.953 -28.656 -0.17 1 97.81 351 THR B O 1
ATOM 6194 N N . GLN B 1 352 ? -16.781 -29.188 -1.341 1 98.06 352 GLN B N 1
ATOM 6195 C CA . GLN B 1 352 ? -17.094 -30.344 -0.507 1 98.06 352 GLN B CA 1
ATOM 6196 C C . GLN B 1 352 ? -16 -31.406 -0.585 1 98.06 352 GLN B C 1
ATOM 6198 O O . GLN B 1 352 ? -15.656 -32.031 0.421 1 98.06 352 GLN B O 1
ATOM 6203 N N . MET B 1 353 ? -15.523 -31.609 -1.764 1 98.5 353 MET B N 1
ATOM 6204 C CA . MET B 1 353 ? -14.43 -32.562 -1.927 1 98.5 353 MET B CA 1
ATOM 6205 C C . MET B 1 353 ? -13.211 -32.156 -1.11 1 98.5 353 MET B C 1
ATOM 6207 O O . MET B 1 353 ? -12.609 -32.969 -0.424 1 98.5 353 MET B O 1
ATOM 6211 N N . CYS B 1 354 ? -12.852 -30.891 -1.219 1 98.12 354 CYS B N 1
ATOM 6212 C CA . CYS B 1 354 ? -11.703 -30.375 -0.48 1 98.12 354 CYS B CA 1
ATOM 6213 C C . CYS B 1 354 ? -11.914 -30.516 1.022 1 98.12 354 CYS B C 1
ATOM 6215 O O . CYS B 1 354 ? -10.969 -30.828 1.76 1 98.12 354 CYS B O 1
ATOM 6217 N N . GLU B 1 355 ? -13.133 -30.297 1.478 1 97.5 355 GLU B N 1
ATOM 6218 C CA . GLU B 1 355 ? -13.461 -30.469 2.893 1 97.5 355 GLU B CA 1
ATOM 6219 C C . GLU B 1 355 ? -13.305 -31.922 3.332 1 97.5 355 GLU B C 1
ATOM 6221 O O . GLU B 1 355 ? -12.734 -32.188 4.387 1 97.5 355 GLU B O 1
ATOM 6226 N N . ALA B 1 356 ? -13.812 -32.812 2.598 1 97.81 356 ALA B N 1
ATOM 6227 C CA . ALA B 1 356 ? -13.68 -34.25 2.898 1 97.81 356 ALA B CA 1
ATOM 6228 C C . ALA B 1 356 ? -12.211 -34.656 2.928 1 97.81 356 ALA B C 1
ATOM 6230 O O . ALA B 1 356 ? -11.781 -35.375 3.826 1 97.81 356 ALA B O 1
ATOM 6231 N N . LEU B 1 357 ? -11.492 -34.219 1.914 1 98.19 357 LEU B N 1
ATOM 6232 C CA . LEU B 1 357 ? -10.062 -34.5 1.834 1 98.19 357 LEU B CA 1
ATOM 6233 C C . LEU B 1 357 ? -9.344 -34 3.078 1 98.19 357 LEU B C 1
ATOM 6235 O O . LEU B 1 357 ? -8.492 -34.688 3.633 1 98.19 357 LEU B O 1
ATOM 6239 N N . PHE B 1 358 ? -9.648 -32.781 3.504 1 97.69 358 PHE B N 1
ATOM 6240 C CA . PHE B 1 358 ? -9.023 -32.219 4.684 1 97.69 358 PHE B CA 1
ATOM 6241 C C . PHE B 1 358 ? -9.375 -33 5.934 1 97.69 358 PHE B C 1
ATOM 6243 O O . PHE B 1 358 ? -8.508 -33.281 6.766 1 97.69 358 PHE B O 1
ATOM 6250 N N . GLU B 1 359 ? -10.594 -33.375 6.094 1 96.56 359 GLU B N 1
ATOM 6251 C CA . GLU B 1 359 ? -11.07 -34.094 7.27 1 96.56 359 GLU B CA 1
ATOM 6252 C C . GLU B 1 359 ? -10.445 -35.469 7.344 1 96.56 359 GLU B C 1
ATOM 6254 O O . GLU B 1 359 ? -10.062 -35.938 8.422 1 96.56 359 GLU B O 1
ATOM 6259 N N . GLU B 1 360 ? -10.32 -36.094 6.234 1 97.31 360 GLU B N 1
ATOM 6260 C CA . GLU B 1 360 ? -9.953 -37.5 6.215 1 97.31 360 GLU B CA 1
ATOM 6261 C C . GLU B 1 360 ? -8.438 -37.688 6.094 1 97.31 360 GLU B C 1
ATOM 6263 O O . GLU B 1 360 ? -7.879 -38.656 6.602 1 97.31 360 GLU B O 1
ATOM 6268 N N . ALA B 1 361 ? -7.844 -36.75 5.398 1 97.75 361 ALA B N 1
ATOM 6269 C CA . ALA B 1 361 ? -6.43 -36.969 5.102 1 97.75 361 ALA B CA 1
ATOM 6270 C C . ALA B 1 361 ? -5.582 -35.781 5.578 1 97.75 361 ALA B C 1
ATOM 6272 O O . ALA B 1 361 ? -4.352 -35.812 5.492 1 97.75 361 ALA B O 1
ATOM 6273 N N . ARG B 1 362 ? -6.18 -34.688 6.043 1 97.38 362 ARG B N 1
ATOM 6274 C CA . ARG B 1 362 ? -5.52 -33.5 6.574 1 97.38 362 ARG B CA 1
ATOM 6275 C C . ARG B 1 362 ? -4.703 -32.781 5.492 1 97.38 362 ARG B C 1
ATOM 6277 O O . ARG B 1 362 ? -3.664 -32.188 5.781 1 97.38 362 ARG B O 1
ATOM 6284 N N . VAL B 1 363 ? -5.137 -32.969 4.277 1 98.31 363 VAL B N 1
ATOM 6285 C CA . VAL B 1 363 ? -4.547 -32.281 3.145 1 98.31 363 VAL B CA 1
ATOM 6286 C C . VAL B 1 363 ? -5.422 -31.078 2.77 1 98.31 363 VAL B C 1
ATOM 6288 O O . VAL B 1 363 ? -6.613 -31.234 2.488 1 98.31 363 VAL B O 1
ATOM 6291 N N . ALA B 1 364 ? -4.828 -29.906 2.842 1 98 364 ALA B N 1
ATOM 6292 C CA . ALA B 1 364 ? -5.551 -28.688 2.467 1 98 364 ALA B CA 1
ATOM 6293 C C . ALA B 1 364 ? -5.305 -28.328 1.004 1 98 364 ALA B C 1
ATOM 6295 O O . ALA B 1 364 ? -4.152 -28.188 0.582 1 98 364 ALA B O 1
ATOM 6296 N N . LEU B 1 365 ? -6.32 -28.266 0.225 1 98 365 LEU B N 1
ATOM 6297 C CA . LEU B 1 365 ? -6.309 -27.766 -1.148 1 98 365 LEU B CA 1
ATOM 6298 C C . LEU B 1 365 ? -7.328 -26.656 -1.329 1 98 365 LEU B C 1
ATOM 6300 O O . LEU B 1 365 ? -8.203 -26.453 -0.483 1 98 365 LEU B O 1
ATOM 6304 N N . MET B 1 366 ? -7.172 -25.922 -2.357 1 97.5 366 MET B N 1
ATOM 6305 C CA . MET B 1 366 ? -8.148 -24.891 -2.682 1 97.5 366 MET B CA 1
ATOM 6306 C C . MET B 1 366 ? -8.953 -25.281 -3.924 1 97.5 366 MET B C 1
ATOM 6308 O O . MET B 1 366 ? -8.375 -25.578 -4.969 1 97.5 366 MET B O 1
ATOM 6312 N N . ALA B 1 367 ? -10.266 -25.234 -3.818 1 97.94 367 ALA B N 1
ATOM 6313 C CA . ALA B 1 367 ? -11.172 -25.609 -4.898 1 97.94 367 ALA B CA 1
ATOM 6314 C C . ALA B 1 367 ? -11.062 -24.641 -6.07 1 97.94 367 ALA B C 1
ATOM 6316 O O . ALA B 1 367 ? -10.938 -23.422 -5.871 1 97.94 367 ALA B O 1
ATOM 6317 N N . GLY B 1 368 ? -11.078 -25.188 -7.289 1 97.44 368 GLY B N 1
ATOM 6318 C CA . GLY B 1 368 ? -11.102 -24.344 -8.469 1 97.44 368 GLY B CA 1
ATOM 6319 C C . GLY B 1 368 ? -12.289 -23.406 -8.508 1 97.44 368 GLY B C 1
ATOM 6320 O O . GLY B 1 368 ? -12.148 -22.234 -8.875 1 97.44 368 GLY B O 1
ATOM 6321 N N . GLY B 1 369 ? -13.398 -23.938 -8.211 1 95.62 369 GLY B N 1
ATOM 6322 C CA . GLY B 1 369 ? -14.617 -23.172 -8.094 1 95.62 369 GLY B CA 1
ATOM 6323 C C . GLY B 1 369 ? -15.062 -22.953 -6.66 1 95.62 369 GLY B C 1
ATOM 6324 O O . GLY B 1 369 ? -15.172 -23.922 -5.895 1 95.62 369 GLY B O 1
ATOM 6325 N N . PRO B 1 370 ? -15.367 -21.688 -6.188 1 93.38 370 PRO B N 1
ATOM 6326 C CA . PRO B 1 370 ? -15.484 -20.484 -7.023 1 93.38 370 PRO B CA 1
ATOM 6327 C C . PRO B 1 370 ? -14.203 -19.656 -7.055 1 93.38 370 PRO B C 1
ATOM 6329 O O . PRO B 1 370 ? -14.094 -18.703 -7.82 1 93.38 370 PRO B O 1
ATOM 6332 N N . ALA B 1 371 ? -13.227 -20.094 -6.277 1 93.25 371 ALA B N 1
ATOM 6333 C CA . ALA B 1 371 ? -12.094 -19.234 -5.965 1 93.25 371 ALA B CA 1
ATOM 6334 C C . ALA B 1 371 ? -11.344 -18.828 -7.234 1 93.25 371 ALA B C 1
ATOM 6336 O O . ALA B 1 371 ? -10.914 -17.672 -7.367 1 93.25 371 ALA B O 1
ATOM 6337 N N . PHE B 1 372 ? -11.172 -19.766 -8.156 1 97.88 372 PHE B N 1
ATOM 6338 C CA . PHE B 1 372 ? -10.43 -19.516 -9.383 1 97.88 372 PHE B CA 1
ATOM 6339 C C . PHE B 1 372 ? -11.367 -19.438 -10.586 1 97.88 372 PHE B C 1
ATOM 6341 O O . PHE B 1 372 ? -10.953 -19.688 -11.719 1 97.88 372 PHE B O 1
ATOM 6348 N N . LEU B 1 373 ? -12.641 -19.219 -10.32 1 97.88 373 LEU B N 1
ATOM 6349 C CA . LEU B 1 373 ? -13.695 -18.938 -11.289 1 97.88 373 LEU B CA 1
ATOM 6350 C C . LEU B 1 373 ? -14.039 -20.172 -12.102 1 97.88 373 LEU B C 1
ATOM 6352 O O . LEU B 1 373 ? -14.539 -20.062 -13.227 1 97.88 373 LEU B O 1
ATOM 6356 N N . ARG B 1 374 ? -13.648 -21.375 -11.609 1 98 374 ARG B N 1
ATOM 6357 C CA . ARG B 1 374 ? -14.102 -22.625 -12.211 1 98 374 ARG B CA 1
ATOM 6358 C C . ARG B 1 374 ? -15.516 -22.969 -11.75 1 98 374 ARG B C 1
ATOM 6360 O O . ARG B 1 374 ? -16 -22.438 -10.75 1 98 374 ARG B O 1
ATOM 6367 N N . PRO B 1 375 ? -16.219 -23.844 -12.523 1 97.38 375 PRO B N 1
ATOM 6368 C CA . PRO B 1 375 ? -17.547 -24.281 -12.062 1 97.38 375 PRO B CA 1
ATOM 6369 C C . PRO B 1 375 ? -17.484 -24.953 -10.688 1 97.38 375 PRO B C 1
ATOM 6371 O O . PRO B 1 375 ? -16.547 -25.688 -10.391 1 97.38 375 PRO B O 1
ATOM 6374 N N . LEU B 1 376 ? -18.531 -24.781 -9.93 1 97.31 376 LEU B N 1
ATOM 6375 C CA . LEU B 1 376 ? -18.594 -25.281 -8.562 1 97.31 376 LEU B CA 1
ATOM 6376 C C . LEU B 1 376 ? -18.516 -26.797 -8.523 1 97.31 376 LEU B C 1
ATOM 6378 O O . LEU B 1 376 ? -17.969 -27.375 -7.582 1 97.31 376 LEU B O 1
ATOM 6382 N N . ASN B 1 377 ? -19.062 -27.406 -9.578 1 97.56 377 ASN B N 1
ATOM 6383 C CA . ASN B 1 377 ? -19.203 -28.859 -9.562 1 97.56 377 ASN B CA 1
ATOM 6384 C C . ASN B 1 377 ? -18.062 -29.547 -10.297 1 97.56 377 ASN B C 1
ATOM 6386 O O . ASN B 1 377 ? -18.047 -30.781 -10.414 1 97.56 377 ASN B O 1
ATOM 6390 N N . GLU B 1 378 ? -17.156 -28.703 -10.844 1 97.94 378 GLU B N 1
ATOM 6391 C CA . GLU B 1 378 ? -15.969 -29.297 -11.453 1 97.94 378 GLU B CA 1
ATOM 6392 C C . GLU B 1 378 ? -14.898 -29.578 -10.398 1 97.94 378 GLU B C 1
ATOM 6394 O O . GLU B 1 378 ? -14.609 -28.719 -9.555 1 97.94 378 GLU B O 1
ATOM 6399 N N . PHE B 1 379 ? -14.336 -30.766 -10.445 1 98.38 379 PHE B N 1
ATOM 6400 C CA . PHE B 1 379 ? -13.406 -31.172 -9.398 1 98.38 379 PHE B CA 1
ATOM 6401 C C . PHE B 1 379 ? -11.969 -30.828 -9.789 1 98.38 379 PHE B C 1
ATOM 6403 O O . PHE B 1 379 ? -11.117 -31.719 -9.867 1 98.38 379 PHE B O 1
ATOM 6410 N N . THR B 1 380 ? -11.742 -29.562 -9.945 1 98.25 380 THR B N 1
ATOM 6411 C CA . THR B 1 380 ? -10.398 -29.031 -10.133 1 98.25 380 THR B CA 1
ATOM 6412 C C . THR B 1 380 ? -9.953 -28.234 -8.898 1 98.25 380 THR B C 1
ATOM 6414 O O . THR B 1 380 ? -10.773 -27.594 -8.25 1 98.25 380 THR B O 1
ATOM 6417 N N . THR B 1 381 ? -8.695 -28.375 -8.562 1 98.38 381 THR B N 1
ATOM 6418 C CA . THR B 1 381 ? -8.141 -27.703 -7.402 1 98.38 381 THR B CA 1
ATOM 6419 C C . THR B 1 381 ? -6.801 -27.047 -7.742 1 98.38 381 THR B C 1
ATOM 6421 O O . THR B 1 381 ? -6.098 -27.5 -8.641 1 98.38 381 THR B O 1
ATOM 6424 N N . ARG B 1 382 ? -6.516 -25.922 -7.133 1 98.44 382 ARG B N 1
ATOM 6425 C CA . ARG B 1 382 ? -5.117 -25.516 -7.121 1 98.44 382 ARG B CA 1
ATOM 6426 C C . ARG B 1 382 ? -4.332 -26.25 -6.047 1 98.44 382 ARG B C 1
ATOM 6428 O O . ARG B 1 382 ? -4.758 -26.328 -4.891 1 98.44 382 ARG B O 1
ATOM 6435 N N . LEU B 1 383 ? -3.293 -26.828 -6.441 1 98.56 383 LEU B N 1
ATOM 6436 C CA . LEU B 1 383 ? -2.355 -27.484 -5.535 1 98.56 383 LEU B CA 1
ATOM 6437 C C . LEU B 1 383 ? -1.013 -26.75 -5.527 1 98.56 383 LEU B C 1
ATOM 6439 O O . LEU B 1 383 ? -0.371 -26.609 -6.57 1 98.56 383 LEU B O 1
ATOM 6443 N N . CYS B 1 384 ? -0.633 -26.219 -4.418 1 98.31 384 CYS B N 1
ATOM 6444 C CA . CYS B 1 384 ? 0.667 -25.594 -4.207 1 98.31 384 CYS B CA 1
ATOM 6445 C C . CYS B 1 384 ? 1.664 -26.578 -3.623 1 98.31 384 CYS B C 1
ATOM 6447 O O . CYS B 1 384 ? 1.469 -27.078 -2.514 1 98.31 384 CYS B O 1
ATOM 6449 N N . PHE B 1 385 ? 2.721 -26.859 -4.285 1 98.56 385 PHE B N 1
ATOM 6450 C CA . PHE B 1 385 ? 3.623 -27.922 -3.842 1 98.56 385 PHE B CA 1
ATOM 6451 C C . PHE B 1 385 ? 4.855 -27.344 -3.164 1 98.56 385 PHE B C 1
ATOM 6453 O O . PHE B 1 385 ? 5.984 -27.719 -3.484 1 98.56 385 PHE B O 1
ATOM 6460 N N . ILE B 1 386 ? 4.559 -26.422 -2.213 1 98 386 ILE B N 1
ATOM 6461 C CA . ILE B 1 386 ? 5.656 -25.688 -1.604 1 98 386 ILE B CA 1
ATOM 6462 C C . ILE B 1 386 ? 5.598 -25.828 -0.085 1 98 386 ILE B C 1
ATOM 6464 O O . ILE B 1 386 ? 6.039 -24.938 0.646 1 98 386 ILE B O 1
ATOM 6468 N N . ASP B 1 387 ? 4.941 -26.844 0.448 1 97.38 387 ASP B N 1
ATOM 6469 C CA . ASP B 1 387 ? 4.891 -27.078 1.89 1 97.38 387 ASP B CA 1
ATOM 6470 C C . ASP B 1 387 ? 6.152 -27.781 2.377 1 97.38 387 ASP B C 1
ATOM 6472 O O . ASP B 1 387 ? 6.113 -28.969 2.725 1 97.38 387 ASP B O 1
ATOM 6476 N N . PHE B 1 388 ? 7.254 -27.109 2.467 1 97.62 388 PHE B N 1
ATOM 6477 C CA . PHE B 1 388 ? 8.516 -27.625 2.973 1 97.62 388 PHE B CA 1
ATOM 6478 C C . PH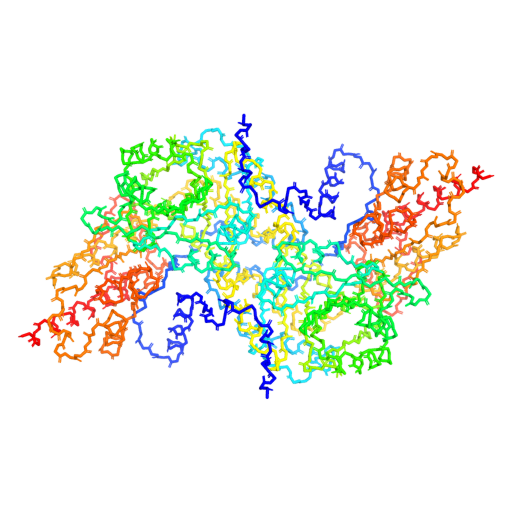E B 1 388 ? 9.438 -26.5 3.414 1 97.62 388 PHE B C 1
ATOM 6480 O O . PHE B 1 388 ? 9.148 -25.328 3.172 1 97.62 388 PHE B O 1
ATOM 6487 N N . ASP B 1 389 ? 10.492 -26.859 4.137 1 96.94 389 ASP B N 1
ATOM 6488 C CA . ASP B 1 389 ? 11.508 -25.891 4.547 1 96.94 389 ASP B CA 1
ATOM 6489 C C . ASP B 1 389 ? 12.469 -25.578 3.402 1 96.94 389 ASP B C 1
ATOM 6491 O O . ASP B 1 389 ? 13.422 -26.328 3.168 1 96.94 389 ASP B O 1
ATOM 6495 N N . GLY B 1 390 ? 12.273 -24.469 2.787 1 98.19 390 GLY B N 1
ATOM 6496 C CA . GLY B 1 390 ? 13.07 -24.078 1.63 1 98.19 390 GLY B CA 1
ATOM 6497 C C . GLY B 1 390 ? 14.523 -23.797 1.967 1 98.19 390 GLY B C 1
ATOM 6498 O O . GLY B 1 390 ? 15.391 -23.891 1.1 1 98.19 390 GLY B O 1
ATOM 6499 N N . SER B 1 391 ? 14.805 -23.406 3.211 1 98 391 SER B N 1
ATOM 6500 C CA . SER B 1 391 ? 16.188 -23.156 3.602 1 98 391 SER B CA 1
ATOM 6501 C C . SER B 1 391 ? 17.016 -24.422 3.545 1 98 391 SER B C 1
ATOM 6503 O O . SER B 1 391 ? 18.141 -24.422 3.029 1 98 391 SER B O 1
ATOM 6505 N N . HIS B 1 392 ? 16.453 -25.531 4.035 1 98.12 392 HIS B N 1
ATOM 6506 C CA . HIS B 1 392 ? 17.125 -26.812 4.043 1 98.12 392 HIS B CA 1
ATOM 6507 C C . HIS B 1 392 ? 17.297 -27.359 2.625 1 98.12 392 HIS B C 1
ATOM 6509 O O . HIS B 1 392 ? 18.359 -27.859 2.268 1 98.12 392 HIS B O 1
ATOM 6515 N N . ALA B 1 393 ? 16.266 -27.281 1.851 1 98.75 393 ALA B N 1
ATOM 6516 C CA . ALA B 1 393 ? 16.312 -27.75 0.47 1 98.75 393 ALA B CA 1
ATOM 6517 C C . ALA B 1 393 ? 17.328 -26.969 -0.35 1 98.75 393 ALA B C 1
ATOM 6519 O O . ALA B 1 393 ? 18.062 -27.547 -1.149 1 98.75 393 ALA B O 1
ATOM 6520 N N . LEU B 1 394 ? 17.359 -25.688 -0.174 1 98.62 394 LEU B N 1
ATOM 6521 C CA . LEU B 1 394 ? 18.266 -24.828 -0.917 1 98.62 394 LEU B CA 1
ATOM 6522 C C . LEU B 1 394 ? 19.719 -25.141 -0.58 1 98.62 394 LEU B C 1
ATOM 6524 O O . LEU B 1 394 ? 20.562 -25.219 -1.473 1 98.62 394 LEU B O 1
ATOM 6528 N N . LYS B 1 395 ? 20.047 -25.266 0.719 1 98.31 395 LYS B N 1
ATOM 6529 C CA . LYS B 1 395 ? 21.391 -25.625 1.147 1 98.31 395 LYS B CA 1
ATOM 6530 C C . LYS B 1 395 ? 21.844 -26.938 0.521 1 98.31 395 LYS B C 1
ATOM 6532 O O . LYS B 1 395 ? 22.984 -27.062 0.063 1 98.31 395 LYS B O 1
ATOM 6537 N N . ALA B 1 396 ? 20.906 -27.906 0.492 1 98.56 396 ALA B N 1
ATOM 6538 C CA . ALA B 1 396 ? 21.219 -29.219 -0.082 1 98.56 396 ALA B CA 1
ATOM 6539 C C . ALA B 1 396 ? 21.469 -29.109 -1.585 1 98.56 396 ALA B C 1
ATOM 6541 O O . ALA B 1 396 ? 22.391 -29.734 -2.117 1 98.56 396 ALA B O 1
ATOM 6542 N N . SER B 1 397 ? 20.625 -28.406 -2.285 1 98.75 397 SER B N 1
ATOM 6543 C CA . SER B 1 397 ? 20.781 -28.219 -3.723 1 98.75 397 SER B CA 1
ATOM 6544 C C . SER B 1 397 ? 22.109 -27.547 -4.047 1 98.75 397 SER B C 1
ATOM 6546 O O . SER B 1 397 ? 22.797 -27.922 -4.996 1 98.75 397 SER B O 1
ATOM 6548 N N . LYS B 1 398 ? 22.484 -26.484 -3.297 1 98.12 398 LYS B N 1
ATOM 6549 C CA . LYS B 1 398 ? 23.734 -25.781 -3.5 1 98.12 398 LYS B CA 1
ATOM 6550 C C . LYS B 1 398 ? 24.938 -26.703 -3.309 1 98.12 398 LYS B C 1
ATOM 6552 O O . LYS B 1 398 ? 25.906 -26.641 -4.059 1 98.12 398 LYS B O 1
ATOM 6557 N N . LYS B 1 399 ? 24.828 -27.531 -2.297 1 98.12 399 LYS B N 1
ATOM 6558 C CA . LYS B 1 399 ? 25.891 -28.5 -2.033 1 98.12 399 LYS B CA 1
ATOM 6559 C C . LYS B 1 399 ? 26.062 -29.469 -3.199 1 98.12 399 LYS B C 1
ATOM 6561 O O . LYS B 1 399 ? 27.188 -29.844 -3.539 1 98.12 399 LYS B O 1
ATOM 6566 N N . LEU B 1 400 ? 24.984 -29.891 -3.809 1 97.81 400 LEU B N 1
ATOM 6567 C CA . LEU B 1 400 ? 25.016 -30.812 -4.934 1 97.81 400 LEU B CA 1
ATOM 6568 C C . LEU B 1 400 ? 25.547 -30.125 -6.191 1 97.81 400 LEU B C 1
ATOM 6570 O O . LEU B 1 400 ? 26.266 -30.734 -6.98 1 97.81 400 LEU B O 1
ATOM 6574 N N . GLY B 1 401 ? 25.203 -28.844 -6.336 1 97.62 401 GLY B N 1
ATOM 6575 C CA . GLY B 1 401 ? 25.547 -28.109 -7.539 1 97.62 401 GLY B CA 1
ATOM 6576 C C . GLY B 1 401 ? 24.5 -28.219 -8.633 1 97.62 401 GLY B C 1
ATOM 6577 O O . GLY B 1 401 ? 23.734 -29.172 -8.664 1 97.62 401 GLY B O 1
ATOM 6578 N N . LEU B 1 402 ? 24.531 -27.359 -9.555 1 96.81 402 LEU B N 1
ATOM 6579 C CA . LEU B 1 402 ? 23.484 -27.219 -10.57 1 96.81 402 LEU B CA 1
ATOM 6580 C C . LEU B 1 402 ? 23.625 -28.297 -11.641 1 96.81 402 LEU B C 1
ATOM 6582 O O . LEU B 1 402 ? 22.672 -28.562 -12.375 1 96.81 402 LEU B O 1
ATOM 6586 N N . ASP B 1 403 ? 24.703 -29 -11.672 1 95.94 403 ASP B N 1
ATOM 6587 C CA . ASP B 1 403 ? 24.969 -29.969 -12.727 1 95.94 403 ASP B CA 1
ATOM 6588 C C . ASP B 1 403 ? 24.438 -31.359 -12.336 1 95.94 403 ASP B C 1
ATOM 6590 O O . ASP B 1 403 ? 24.391 -32.25 -13.172 1 95.94 403 ASP B O 1
ATOM 6594 N N . VAL B 1 404 ? 24.047 -31.531 -11.117 1 97.25 404 VAL B N 1
ATOM 6595 C CA . VAL B 1 404 ? 23.531 -32.812 -10.641 1 97.25 404 VAL B CA 1
ATOM 6596 C C . VAL B 1 404 ? 22 -32.75 -10.586 1 97.25 404 VAL B C 1
ATOM 6598 O O . VAL B 1 404 ? 21.438 -31.938 -9.859 1 97.25 404 VAL B O 1
ATOM 6601 N N . PRO B 1 405 ? 21.391 -33.594 -11.266 1 96.38 405 PRO B N 1
ATOM 6602 C CA . PRO B 1 405 ? 19.922 -33.594 -11.258 1 96.38 405 PRO B CA 1
ATOM 6603 C C . PRO B 1 405 ? 19.344 -33.938 -9.891 1 96.38 405 PRO B C 1
ATOM 6605 O O . PRO B 1 405 ? 19.891 -34.781 -9.172 1 96.38 405 PRO B O 1
ATOM 6608 N N . LEU B 1 406 ? 18.297 -33.312 -9.555 1 97.88 406 LEU B N 1
ATOM 6609 C CA . LEU B 1 406 ? 17.578 -33.625 -8.32 1 97.88 406 LEU B CA 1
ATOM 6610 C C . LEU B 1 406 ? 16.641 -34.781 -8.523 1 97.88 406 LEU B C 1
ATOM 6612 O O . LEU B 1 406 ? 15.812 -34.781 -9.445 1 97.88 406 LEU B O 1
ATOM 6616 N N . THR B 1 407 ? 16.75 -35.812 -7.707 1 96 407 THR B N 1
ATOM 6617 C CA . THR B 1 407 ? 15.961 -37.031 -7.82 1 96 407 THR B CA 1
ATOM 6618 C C . THR B 1 407 ? 14.758 -36.969 -6.883 1 96 407 THR B C 1
ATOM 6620 O O . THR B 1 407 ? 14.594 -36.031 -6.121 1 96 407 THR B O 1
ATOM 6623 N N . GLU B 1 408 ? 13.984 -37.969 -7.02 1 97.31 408 GLU B N 1
ATOM 6624 C CA . GLU B 1 408 ? 12.859 -38.125 -6.105 1 97.31 408 GLU B CA 1
ATOM 6625 C C . GLU B 1 408 ? 13.328 -38.25 -4.664 1 97.31 408 GLU B C 1
ATOM 6627 O O . GLU B 1 408 ? 12.641 -37.812 -3.734 1 97.31 408 GLU B O 1
ATOM 6632 N N . GLU B 1 409 ? 14.438 -38.875 -4.445 1 97.81 409 GLU B N 1
ATOM 6633 C CA . GLU B 1 409 ? 15.008 -39 -3.107 1 97.81 409 GLU B CA 1
ATOM 6634 C C . GLU B 1 409 ? 15.289 -37.625 -2.492 1 97.81 409 GLU B C 1
ATOM 6636 O O . GLU B 1 409 ? 15.18 -37.438 -1.277 1 97.81 409 GLU B O 1
ATOM 6641 N N . PHE B 1 410 ? 15.75 -36.75 -3.355 1 98.38 410 PHE B N 1
ATOM 6642 C CA . PHE B 1 410 ? 15.945 -35.375 -2.891 1 98.38 410 PHE B CA 1
ATOM 6643 C C . PHE B 1 410 ? 14.633 -34.781 -2.369 1 98.38 410 PHE B C 1
ATOM 6645 O O . PHE B 1 410 ? 14.609 -34.156 -1.305 1 98.38 410 PHE B O 1
ATOM 6652 N N . VAL B 1 411 ? 13.57 -34.969 -3.123 1 98.75 411 VAL B N 1
ATOM 6653 C CA . VAL B 1 411 ? 12.258 -34.438 -2.74 1 98.75 411 VAL B CA 1
ATOM 6654 C C . VAL B 1 411 ? 11.82 -35.062 -1.415 1 98.75 411 VAL B C 1
ATOM 6656 O O . VAL B 1 411 ? 11.367 -34.344 -0.512 1 98.75 411 VAL B O 1
ATOM 6659 N N . LYS B 1 412 ? 11.977 -36.344 -1.319 1 98.5 412 LYS B N 1
ATOM 6660 C CA . LYS B 1 412 ? 11.594 -37.062 -0.107 1 98.5 412 LYS B CA 1
ATOM 6661 C C . LYS B 1 412 ? 12.375 -36.562 1.102 1 98.5 412 LYS B C 1
ATOM 6663 O O . LYS B 1 412 ? 11.805 -36.375 2.178 1 98.5 412 LYS B O 1
ATOM 6668 N N . GLU B 1 413 ? 13.609 -36.312 0.903 1 98.38 413 GLU B N 1
ATOM 6669 C CA . GLU B 1 413 ? 14.492 -36 2.014 1 98.38 413 GLU B CA 1
ATOM 6670 C C . GLU B 1 413 ? 14.367 -34.5 2.393 1 98.38 413 GLU B C 1
ATOM 6672 O O . GLU B 1 413 ? 14.359 -34.156 3.576 1 98.38 413 GLU B O 1
ATOM 6677 N N . TYR B 1 414 ? 14.258 -33.625 1.411 1 98.5 414 TYR B N 1
ATOM 6678 C CA . TYR B 1 414 ? 14.422 -32.188 1.698 1 98.5 414 TYR B CA 1
ATOM 6679 C C . TYR B 1 414 ? 13.109 -31.453 1.493 1 98.5 414 TYR B C 1
ATOM 6681 O O . TYR B 1 414 ? 12.992 -30.281 1.857 1 98.5 414 TYR B O 1
ATOM 6689 N N . CYS B 1 415 ? 12.148 -32.062 0.909 1 98.56 415 CYS B N 1
ATOM 6690 C CA . CYS B 1 415 ? 10.812 -31.5 0.754 1 98.56 415 CYS B CA 1
ATOM 6691 C C . CYS B 1 415 ? 9.758 -32.469 1.295 1 98.56 415 CYS B C 1
ATOM 6693 O O . CYS B 1 415 ? 8.727 -32.688 0.658 1 98.56 415 CYS B O 1
ATOM 6695 N N . GLY B 1 416 ? 10.008 -32.969 2.441 1 97.62 416 GLY B N 1
ATOM 6696 C CA . GLY B 1 416 ? 9.312 -34.125 3.004 1 97.62 416 GLY B CA 1
ATOM 6697 C C . GLY B 1 416 ? 7.848 -33.844 3.285 1 97.62 416 GLY B C 1
ATOM 6698 O O . GLY B 1 416 ? 7 -34.719 3.088 1 97.62 416 GLY B O 1
ATOM 6699 N N . GLN B 1 417 ? 7.527 -32.656 3.775 1 97 417 GLN B N 1
ATOM 6700 C CA . GLN B 1 417 ? 6.133 -32.344 4.078 1 97 417 GLN B CA 1
ATOM 6701 C C . GLN B 1 417 ? 5.273 -32.375 2.816 1 97 417 GLN B C 1
ATOM 6703 O O . GLN B 1 417 ? 4.148 -32.875 2.842 1 97 417 GLN B O 1
ATOM 6708 N N . THR B 1 418 ? 5.812 -31.812 1.755 1 98.38 418 THR B N 1
ATOM 6709 C CA . THR B 1 418 ? 5.098 -31.875 0.485 1 98.38 418 THR B CA 1
ATOM 6710 C C . THR B 1 418 ? 5.039 -33.312 -0.025 1 98.38 418 THR B C 1
ATOM 6712 O O . THR B 1 418 ? 3.996 -33.781 -0.502 1 98.38 418 THR B O 1
ATOM 6715 N N . TYR B 1 419 ? 6.176 -34 0.066 1 98.56 419 TYR B N 1
ATOM 6716 C CA . TYR B 1 419 ? 6.234 -35.406 -0.346 1 98.56 419 TYR B CA 1
ATOM 6717 C C . TYR B 1 419 ? 5.148 -36.219 0.344 1 98.56 419 TYR B C 1
ATOM 6719 O O . TYR B 1 419 ? 4.379 -36.938 -0.316 1 98.56 419 TYR B O 1
ATOM 6727 N N . ASP B 1 420 ? 5.078 -36.062 1.674 1 98.56 420 ASP B N 1
ATOM 6728 C CA . ASP B 1 420 ? 4.113 -36.812 2.477 1 98.56 420 ASP B CA 1
ATOM 6729 C C . ASP B 1 420 ? 2.684 -36.375 2.156 1 98.56 420 ASP B C 1
ATOM 6731 O O . ASP B 1 420 ? 1.77 -37.219 2.143 1 98.56 420 ASP B O 1
ATOM 6735 N N . GLY B 1 421 ? 2.508 -35.094 1.935 1 98.69 421 GLY B N 1
ATOM 6736 C CA . GLY B 1 421 ? 1.191 -34.594 1.572 1 98.69 421 GLY B CA 1
ATOM 6737 C C . GLY B 1 421 ? 0.673 -35.188 0.269 1 98.69 421 GLY B C 1
ATOM 6738 O O . GLY B 1 421 ? -0.501 -35.531 0.167 1 98.69 421 GLY B O 1
ATOM 6739 N N . ILE B 1 422 ? 1.523 -35.25 -0.687 1 98.81 422 ILE B N 1
ATOM 6740 C CA . ILE B 1 422 ? 1.161 -35.812 -1.984 1 98.81 422 ILE B CA 1
ATOM 6741 C C . ILE B 1 422 ? 0.829 -37.312 -1.834 1 98.81 422 ILE B C 1
ATOM 6743 O O . ILE B 1 422 ? -0.122 -37.812 -2.443 1 98.81 422 ILE B O 1
ATOM 6747 N N . GLN B 1 423 ? 1.602 -38 -1.02 1 98.75 423 GLN B N 1
ATOM 6748 C CA . GLN B 1 423 ? 1.322 -39.406 -0.773 1 98.75 423 GLN B CA 1
ATOM 6749 C C . GLN B 1 423 ? -0.022 -39.594 -0.074 1 98.75 423 GLN B C 1
ATOM 6751 O O . GLN B 1 423 ? -0.769 -40.531 -0.383 1 98.75 423 GLN B O 1
ATOM 6756 N N . ALA B 1 424 ? -0.273 -38.719 0.892 1 98.75 424 ALA B N 1
ATOM 6757 C CA . ALA B 1 424 ? -1.562 -38.781 1.578 1 98.75 424 ALA B CA 1
ATOM 6758 C C . ALA B 1 424 ? -2.711 -38.531 0.604 1 98.75 424 ALA B C 1
ATOM 6760 O O . ALA B 1 424 ? -3.742 -39.188 0.672 1 98.75 424 ALA B O 1
ATOM 6761 N N . LEU B 1 425 ? -2.541 -37.562 -0.236 1 98.75 425 LEU B N 1
ATOM 6762 C CA . LEU B 1 425 ? -3.537 -37.25 -1.257 1 98.75 425 LEU B CA 1
ATOM 6763 C C . LEU B 1 425 ? -3.752 -38.438 -2.182 1 98.75 425 LEU B C 1
ATOM 6765 O O . LEU B 1 425 ? -4.891 -38.812 -2.479 1 98.75 425 LEU B O 1
ATOM 6769 N N . LYS B 1 426 ? -2.678 -39.031 -2.619 1 98.56 426 LYS B N 1
ATOM 6770 C CA . LYS B 1 426 ? -2.725 -40.219 -3.49 1 98.56 426 LYS B CA 1
ATOM 6771 C C . LYS B 1 426 ? -3.488 -41.344 -2.83 1 98.56 426 LYS B C 1
ATOM 6773 O O . LYS B 1 426 ? -4.363 -41.969 -3.451 1 98.56 426 LYS B O 1
ATOM 6778 N N . ARG B 1 427 ? -3.178 -41.594 -1.583 1 98.31 427 ARG B N 1
ATOM 6779 C CA . ARG B 1 427 ? -3.846 -42.656 -0.844 1 98.31 427 ARG B CA 1
ATOM 6780 C C . ARG B 1 427 ? -5.34 -42.375 -0.713 1 98.31 427 ARG B C 1
ATOM 6782 O O . ARG B 1 427 ? -6.16 -43.281 -0.823 1 98.31 427 ARG B O 1
ATOM 6789 N N . TRP B 1 428 ? -5.625 -41.125 -0.437 1 98.38 428 TRP B N 1
ATOM 6790 C CA . TRP B 1 428 ? -7.031 -40.75 -0.313 1 98.38 428 TRP B CA 1
ATOM 6791 C C . TRP B 1 428 ? -7.777 -41 -1.621 1 98.38 428 TRP B C 1
ATOM 6793 O O . TRP B 1 428 ? -8.898 -41.5 -1.617 1 98.38 428 TRP B O 1
ATOM 6803 N N . VAL B 1 429 ? -7.203 -40.594 -2.744 1 98.38 429 VAL B N 1
ATOM 6804 C CA . VAL B 1 429 ? -7.805 -40.812 -4.055 1 98.38 429 VAL B CA 1
ATOM 6805 C C . VAL B 1 429 ? -8.039 -42.312 -4.281 1 98.38 429 VAL B C 1
ATOM 6807 O O . VAL B 1 429 ? -9.109 -42.719 -4.734 1 98.38 429 VAL B O 1
ATOM 6810 N N . GLN B 1 430 ? -7.031 -43.094 -3.943 1 97.81 430 GLN B N 1
ATOM 6811 C CA . GLN B 1 430 ? -7.137 -44.562 -4.113 1 97.81 430 GLN B CA 1
ATOM 6812 C C . GLN B 1 430 ? -8.281 -45.125 -3.281 1 97.81 430 GLN B C 1
ATOM 6814 O O . GLN B 1 430 ? -9.039 -45.969 -3.754 1 97.81 430 GLN B O 1
ATOM 6819 N N . THR B 1 431 ? -8.367 -44.625 -2.082 1 96.94 431 THR B N 1
ATOM 6820 C CA . THR B 1 431 ? -9.43 -45.062 -1.191 1 96.94 431 THR B CA 1
ATOM 6821 C C . THR B 1 431 ? -10.805 -44.719 -1.769 1 96.94 431 THR B C 1
ATOM 6823 O O . THR B 1 431 ? -11.727 -45.531 -1.696 1 96.94 431 THR B O 1
ATOM 6826 N N . GLN B 1 432 ? -10.922 -43.531 -2.311 1 96.19 432 GLN B N 1
ATOM 6827 C CA . GLN B 1 432 ? -12.195 -43.125 -2.902 1 96.19 432 GLN B CA 1
ATOM 6828 C C . GLN B 1 432 ? -12.531 -43.969 -4.125 1 96.19 432 GLN B C 1
ATOM 6830 O O . GLN B 1 432 ? -13.695 -44.281 -4.371 1 96.19 432 GLN B O 1
ATOM 6835 N N . LEU B 1 433 ? -11.539 -44.344 -4.898 1 94.56 433 LEU B N 1
ATOM 6836 C CA . LEU B 1 433 ? -11.742 -45.125 -6.113 1 94.56 433 LEU B CA 1
ATOM 6837 C C . LEU B 1 433 ? -12.195 -46.531 -5.777 1 94.56 433 LEU B C 1
ATOM 6839 O O . LEU B 1 433 ? -12.852 -47.188 -6.59 1 94.56 433 LEU B O 1
ATOM 6843 N N . GLU B 1 434 ? -11.844 -47 -4.633 1 90.94 434 GLU B N 1
ATOM 6844 C CA . GLU B 1 434 ? -12.242 -48.344 -4.207 1 90.94 434 GLU B CA 1
ATOM 6845 C C . GLU B 1 434 ? -13.711 -48.375 -3.789 1 90.94 434 GLU B C 1
ATOM 6847 O O . GLU B 1 434 ? -14.328 -49.438 -3.771 1 90.94 434 GLU B O 1
ATOM 6852 N N . ILE B 1 435 ? -14.219 -47.312 -3.357 1 84.31 435 ILE B N 1
ATOM 6853 C CA . ILE B 1 435 ? -15.625 -47.219 -2.994 1 84.31 435 ILE B CA 1
ATOM 6854 C C . ILE B 1 435 ? -16.484 -47.312 -4.246 1 84.31 435 ILE B C 1
ATOM 6856 O O . ILE B 1 435 ? -17.641 -47.75 -4.172 1 84.31 435 ILE B O 1
ATOM 6860 N N . GLU B 1 436 ? -16.047 -47.312 -5.484 1 71.06 436 GLU B N 1
ATOM 6861 C CA . GLU B 1 436 ? -16.812 -47.406 -6.719 1 71.06 436 GLU B CA 1
ATOM 6862 C C . GLU B 1 436 ? -17.328 -48.844 -6.922 1 71.06 436 GLU B C 1
ATOM 6864 O O . GLU B 1 436 ? -16.609 -49.812 -6.664 1 71.06 436 GLU B O 1
#

Foldseek 3Di:
DPPPPPDPDDPLCPVPDPQPQVVVVVVVVVCVVVPDDFLEFAHAFFQADFDPLLVVLLVVCVPPDDQDQLQAHLLLLVLLQVLCCVQAVPNPFDSVQKRKALALLVLLLLLLLVDDWAEEAEAQAAQCNVSSNSVSVHHYDYQYADVVVLRDDALVSVVVSVVPDDIDLAYEYEAEAVGPAALDHDDPVRLLRNLVSCVVSVYAYEYEDQFQLLFLVSDHHDSCVRNVLRYKYKYFCGFLRSPVVLRMIMIGHHPNCVVSSVSSSVVSCVPVSHRDDSSSSSCSSQSNCPPSNSQLSNLSNLLLLQLQVLLCVLCVVLPWDWDRRRTGFKRKIFLCVLVVLCVVVVHQFLVSVQVVLCVPLSYHWAASPPSSPDDGRTNITITGLNPFNNHQLSVVSVVVDSVDHDHVVSCCVGVVSSVVSSVSVSVVSVVSNVSD/DPPPPPDPDDPLCPVPDPQPQVVVVVVVVVCVVVPDDFLEFAHAFFQADFDPLLVVLLVVCVPPDDQDQLQAHLLLLVLLQVLCCVQAVPNPFDSVQKRKALALLVLLLLLLLVDDWAEEAEAQAAQVNVSSNSVSVHHYDYQYADVVVLRDDALVSVVVSVVPDDIDLAYEYEAEAVGPAALDHDDPVRLLRNLVSCVVSVYAYEYEDQFQLLFLVSDHHDSCVRNVLRYKYKYFCGFLRSPVVLRMIMIGHHPNCVVSSVSSSVVSCVPVSHRDDSSSSSCSSQSNCPPSNSQLSNLSSLLLLQLQVLLCVLCVVLPWDWDRRRTGFKRKIFLCVLVVLCVVVVHQFLVSVQVVLCVPLSYHWAASPPSSPDDGRTNITITGLNPFNNHQLSVVSVVVDSVDHDHVVSCCVGVVSSVVSSVSVSVVSVVSNVSD

Secondary structure (DSSP, 8-state):
-------SB-GGGTT----HHHHHHHHHHHHHHTT---EE-S-----SPPPHHHHHHHHHTTT--SPPPTT--HHHHHHHHHHHHHHH--TT--GGGEEEES-HHHHHHHHHHHB-SEEEEEES--TTHHHHHHHTT--EEEEE--GGGTT---HHHHHHHHHHS---SSEEEEEESS-TTT-----HHHHHHHHHHHHHHT-EEEEE-TTGGG-TTS----GGGT-GGGEEEEEESTTTTS-GGG--EEEE--GGGHHHHHHHHHHHHTTT-SS-HHHHHHHHHHHT--HHHHHHHHHHHHHHHHHHHHHHHHHHTTT-B-PPP-STTEE--B-GGGHHHHHHTT--SHHHHHHHHHHHH-EE-EESTTTTS--TTS-BEEEE---S-HHHHHHHHHHH-TTSPP-HHHHHHHSHHHHHHHHHHHHHHHHHHHT-/-------SB-GGGTT----HHHHHHHHHHHHHHTT---EE-S-----SPPPHHHHHHHHHTTT--SPPPTT--HHHHHHHHHHHHHHH--TT--GGGEEEES-HHHHHHHHHHHB-SEEEEEES--TTHHHHHHHTT--EEEEE--GGGTT---HHHHHHHHHHS---SSEEEEEESS-TTT-----HHHHHHHHHHHHHHT-EEEEE-TTGGG-TTS----GGGTSGGGEEEEEESTTTTS-GGG--EEEE--GGGHHHHHHHHHHHHTTT-SS-HHHHHHHHHHHT--HHHHHHHHHHHHHHHHHHHHHHHHHHTTT-B-PPP-STTEE--B-GGGHHHHHHTT--SHHHHHHHHHHHH-EE-EESTTTTS--TTS-BEEEE---S-HHHHHHHHHHH-TTSPP-HHHHHHHSHHHHHHHHHHHHHHHHHHHT-

InterPro domains:
  IPR004838 Aminotransferases, class-I, pyridoxal-phosphate-binding site [PS00105] (236-249)
  IPR004839 Aminotransferase, class I/classII, large domain [PF00155] (41-371)
  IPR015421 Pyridoxal phosphate-dependent transferase, major domain [G3DSA:3.40.640.10] (66-289)
  IPR015422 Pyridoxal phosphate-dependent transferase, small domain [G3DSA:3.90.1150.10] (24-374)
  IPR015424 Pyridoxal phosphate-dependent transferase [SSF53383] (25-385)
  IPR050596 Aspartate/prephenate aminotransferase-like [PTHR46383] (7-413)

pLDDT: mean 96.28, std 7.57, range [23.77, 98.94]

Radius of gyration: 28.44 Å; Cα contacts (8 Å, |Δi|>4): 1844; chains: 2; bounding box: 69×99×69 Å

Nearest PDB structures (foldseek):
  2o0r-assembly1_B  TM=8.781E-01  e=4.609E-23  Mycobacterium tuberculosis H37Rv
  1v2d-assembly1_A-2  TM=8.874E-01  e=6.593E-23  Thermus thermophilus
  3l8a-assembly1_A  TM=8.163E-01  e=2.366E-20  Streptococcus mutans UA159
  3b1c-assembly2_D  TM=8.060E-01  e=1.741E-20  Streptococcus anginosus
  1wst-assembly1_A-2  TM=7.857E-01  e=4.366E-17  Thermococcus profundus

Organism: Branchiostoma lanceolatum (NCBI:txid7740)

Sequence (872 aa):
METEHSSLLRPDLANYCPASNLMLNEKIRNLRKAGEKVYHLAFGQSPFPIYEGATKALCQHAGENAYLPVAGIPELRQSICDFHCKTDDLQDLDPEQVVVGPGSKELIYLLLEVFNGDVLLLSPCWTTYKPQCHLTRHNVVVMQTTMEDEWRLTPQLLEETLATNDLHKNKLLILCNPDNPTGTCYSQHQLKQLSSTLRKHGIVVLSDEIYARLHYTDNHETIAKYYPEGTILCSGLSKWASAGGWRLGYCVYPRELDPLRCAVKSAASHTYSCAAAPIQYAALALFSYSDEVQEYRAHCSRILQAVGTYSCKELRAVGVKVVQPTSGYYILPNFEVLRTSLSKLGITTCTQMCEALFEEARVALMAGGPAFLRPLNEFTTRLCFIDFDGSHALKASKKLGLDVPLTEEFVKEYCGQTYDGIQALKRWVQTQLEIEMETEHSSLLRPDLANYCPASNLMLNEKIRNLRKAGEKVYHLAFGQSPFPIYEGATKALCQHAGENAYLPVAGIPELRQSICDFHCKTDDLQDLDPEQVVVGPGSKELIYLLLEVFNGDVLLLSPCWTTYKPQCHLTRHNVVVMQTTMEDEWRLTPQLLEETLATNDLHKNKLLILCNPDNPTGTCYSQHQLKQLSSTLRKHGIVVLSDEIYARLHYTDNHETIAKYYPEGTILCSGLSKWASAGGWRLGYCVYPRELDPLRCAVKSAASHTYSCAAAPIQYAALALFSYSDEVQEYRAHCSRILQAVGTYSCKELRAVGVKVVQPTSGYYILPNFEVLRTSLSKLGITTCTQMCEALFEEARVALMAGGPAFLRPLNEFTTRLCFIDFDGSHALKASKKLGLDVPLTEEFVKEYCGQTYDGIQALKRWVQTQLEIE

=== Feature glossary ===
The features interleaved in this record are:

— What the protein is —

Sequence gives the chain of amino acids in standard one-letter code (A=alanine, C=cysteine, …, Y=tyrosine), read N→C. It is the only feature that is directly encoded by the gene; all structural features are derived from the folded form of this sequence.

Database cross-references. InterPro integrates a dozen domain/family signature databases into unified entries with residue-range hits. GO terms attach function/process/location labels with evidence codes. CATH codes position the fold in a four-level structural taxonomy. Organism is the NCBI-taxonomy species name.

— Where its atoms are —

Atomic coordinates in PDBx/mmCIF format — the same representation the Protein Data Bank distributes. Each line of the _atom_site loop places one backbone atom in Cartesian space (units: ångströms, origin: arbitrary).

The six renders are orthographic views along the three Cartesian axes in both directions. Representation (cartoon, sticks, or surface) and color scheme (sequence-rainbow or by-chain) vary across proteins so the training set covers all the common visualization conventions.

— Local backbone conformation —

Eight-state secondary structure (DSSP): H is the canonical α-helix, G the tighter 3₁₀-helix, I the wider π-helix; E/B are β-structure, T and S are turns and bends, and '-' is everything else. DSSP derives these from the pattern of main-chain N–H···O=C hydrogen bonds, not from the sequence.

P-SEA three-state annotation labels each residue as helix, strand, or coil based purely on the geometry of the Cα trace. It serves as a fallback when the full backbone (and thus DSSP) is unavailable.

The φ/ψ torsion pair specifies the backbone conformation at each residue. φ rotates about the N–Cα bond, ψ about the Cα–C bond. Steric clashes forbid most of the (φ, ψ) plane — the allowed regions (α-helix basin, β-sheet basin, left-handed helix) are the Ramachandran-allowed regions.

— Global shape and packing —

The geometric summary reports three shape descriptors. Rg (radius of gyration) measures how spread out the Cα atoms are about their centre of mass; compact globular proteins have small Rg, elongated or unfolded ones large. Cα contacts (<8 Å, |i−j|>4) count long-range residue pairs in spatial proximity — high for tightly packed folds, near zero for rods or random coil. The bounding-box extents give the protein's footprint along x, y, z in Å.

Solvent-accessible surface area (SASA) is the area in Å² traced out by the centre of a 1.4 Å probe sphere (a water molecule) rolled over the protein's van der Waals surface (Shrake–Rupley / Lee–Richards construction). Buried residues have near-zero SASA; fully exposed residues can exceed 200 Å². The total SASA scales roughly with the number of surface residues.

The contact map is a binary N×N matrix image: pixel (i, j) is dark where Cα_i and Cα_j are within 8 Å and |i−j|>4. Because the |i−j|>4 filter removes local helical contacts, off-diagonal stripes parallel to the main diagonal indicate parallel β-sheets; stripes perpendicular to it indicate antiparallel β-sheets. The Ramachandran plot scatters every residue's (φ, ψ) pair against the sterically allowed regions. The PAE heatmap renders the predicted-aligned-error matrix.

— Structural neighborhood —

3Di is Foldseek's structural alphabet. Each residue is assigned one of twenty discrete states based on how its Cα sits relative to its spatial (not sequential) neighbors. Aligning 3Di strings finds structural homologs roughly as well as full 3D superposition, but orders of magnitude faster.

Nearest PDB neighbors are the top structural matches found by Foldseek when searching this structure against the entire Protein Data Bank. Each hit reports a TM-score (0 to 1; >0.5 almost always implies the same fold) and an E-value. These are *structural* homologs — they may share no detectable sequence similarity.

— Confidence and disorder —

For AlphaFold models, the B-factor field carries pLDDT — the model's own estimate of local accuracy on a 0–100 scale. Regions with pLDDT<50 should be treated as essentially unmodeled; they often correspond to intrinsically disordered segments.

Crystallographic B-factors measure how much each atom's electron density is smeared out, in Å². They rise in mobile loops and surface residues and fall in the buried interior. In AlphaFold models this column is repurposed to hold pLDDT instead.

Predicted aligned error is AlphaFold's pairwise confidence. Unlike pLDDT (per-residue), PAE is per-residue-pair and captures whether two parts of the structure are correctly placed relative to each other. Units are ångströms of expected positional error.